Protein AF-0000000080249033 (afdb_homodimer)

Sequence (1416 aa):
MSMHVDNGLTEWVAKIETRLQANPHDAEGWFALARDAQTRPVDQMRTFWERAVSHFPTHPYFWMLYIEQEIKASHFDEVEKLFSRCLHKIPSIELSRQHVRYVFSHYPPVSLPNRERIREAYDQAIGRVGFDLDSSSLYLDYIKFLRECEAVGAYAEQQRGLKIREVFQKAVSVPMLNIELMWKEYCHFEQGFQPNQAEKITSDRSREYTNAKKNARVLEPLVRALRRDKLPSPPRTLDEERQQIENWKKWVNFERVNPLLLDDNNKLMRRIAFAYENCLMCMPYRLDMWLETAAHYRDAAEKAQSKGDHVTAREVLDSAACCMERGIVLYPDRPLFYLIIADIEEFRKMNDRVKKIFERCLKKVTENPTLAYIHYMLFMRRAEGINAAREIFKRARTDPRITQEIYTASALMEYFTTKDKGVALRIFELVFKKHPINLSFVDKYLDFMMLQNEQINAKILVEKALNAESLAPSDKLVVAGKILEYDVLFGDYDTIQRTEKSRAELLDILQPPVTTSLTASRLVSRWNYMDLTPLTDNDLRNMDYLECRNPSSLAQPSPFDMFKNTRAATTSSGPKSGVVMPDLAAMLPFKPRPRNRGYLSVPGGDYAFPEALEHLKRQLPPPDSFAGPFPDLDQVIKLILEEQPKSAAELQKAADGIDPGLRTIAQIVNMADDAETDKIKLEFDPERRFVNDIYRSRLAKKMKVEGEMSMHVDNGLTEWVAKIETRLQANPHDAEGWFALARDAQTRPVDQMRTFWERAVSHFPTHPYFWMLYIEQEIKASHFDEVEKLFSRCLHKIPSIELSRQHVRYVFSHYPPVSLPNRERIREAYDQAIGRVGFDLDSSSLYLDYIKFLRECEAVGAYAEQQRGLKIREVFQKAVSVPMLNIELMWKEYCHFEQGFQPNQAEKITSDRSREYTNAKKNARVLEPLVRALRRDKLPSPPRTLDEERQQIENWKKWVNFERVNPLLLDDNNKLMRRIAFAYENCLMCMPYRLDMWLETAAHYRDAAEKAQSKGDHVTAREVLDSAACCMERGIVLYPDRPLFYLIIADIEEFRKMNDRVKKIFERCLKKVTENPTLAYIHYMLFMRRAEGINAAREIFKRARTDPRITQEIYTASALMEYFTTKDKGVALRIFELVFKKHPINLSFVDKYLDFMMLQNEQINAKILVEKALNAESLAPSDKLVVAGKILEYDVLFGDYDTIQRTEKSRAELLDILQPPVTTSLTASRLVSRWNYMDLTPLTDNDLRNMDYLECRNPSSLAQPSPFDMFKNTRAATTSSGPKSGVVMPDLAAMLPFKPRPRNRGYLSVPGGDYAFPEALEHLKRQLPPPDSFAGPFPDLDQVIKLILEEQPKSAAELQKAADGIDPGLRTIAQIVNMADDAETDKIKLEFDPERRFVNDIYRSRLAKKMKVEGE

Secondary structure (DSSP, 8-state):
------HHHHHHHHHHHHHHHH-TT-HHHHHHHHHHHHHS-HHHHHHHHHHHHHHSTT-HHHHHHHHHHHHHTT-HHHHHHHHHHHTTT---HHHHHHHHHHHHHHS-TTSHHHHHHHHHHHHHHHHHHTTSTTTHHHHHHHHHHHHHS---SHHHHHHHHHHHHHHHHHHHTS--TTHHHHHHHHHHHHHHH-TTTHHHHHHHHHHHHHHHHHHHHHHHHHHHTS-TTSPP------HHHHHHHHHHHHHHHHHHH-TT----HHHHHHHHHHHHHHHHHH-TT-HHHHHHHHHHHHHHHHHHHHTT-HHHHHHHHHHHHHHHHHHHHH-TT-HHHHHHHHHHHHHTT-HHHHHHHHHHHHHH--S-THHHHHHHHHHHHHHH-HHHHHHHHHHHHH-TT--THHHHHHHHHHHHHH--HHHHHHHHHHHHHHS---HHHHHHHHHHHHHTT-HHHHHHHHHHHHT-TTS-HHHHHHHHHHHHHHHHHH--HHHHHHHHHHHHHHHHHH---TTS-HHHHHHHHTT-BTTB-SS-HHHHHHTT----SSTTTTS---HHHHHHHHHHHHHTS-----S----TTSS---------TT-EEETTEEEPPPHHHHHHHHHSPPGGGS------HHHHHHHHHH-----STHHHHTTTT--TT---TTTT-------------------------GGGGGGSSTT--S--/------HHHHHHHHHHHHHHHH-TT-HHHHHHHHHHHHHS-HHHHHHHHHHHHHHSTT-HHHHHHHHHHHHHTT-HHHHHHHHHHHTTT---HHHHHHHHHHHHHHS-TTSHHHHHHHHHHHHHHHHHHTTSTTTHHHHHHHHHHHHHS---SHHHHHHHHHHHHHHHHHHHTS--TTHHHHHHHHHHHHHHH-TTTHHHHHHHHHHHHHHHHHHHHHHHHHHHTS-TTSPP------HHHHHHHHHHHHHHHHHHH-TT----HHHHHHHHHHHHHHHHHH-TT-HHHHHHHHHHHHHHHHHHHHTT-HHHHHHHHHHHHHHHHHHHHH-TT-HHHHHHHHHHHHHTT-HHHHHHHHHHHHHH--S-THHHHHHHHHHHHHHH-HHHHHHHHHHHHH-TT--THHHHHHHHHHHHHH--HHHHHHHHHHHHHHS---HHHHHHHHHHHHHTT-HHHHHHHHHHHHT-TTS-HHHHHHHHHHHHHHHHHH--HHHHHHHHHHHHHHHHHH---TTS-HHHHHHHHTT-BTTB-SS-HHHHHHTT----SSTTTTS---HHHHHHHHHHHHHTS-----S----TTSS---------TTEEEETTEEEEP-HHHHHHHHHSPPGGGS------HHHHHHHHHHS----THHHHHTTTT--S-GGGGGTT----S--------------------GGGGGGGGGG-TT--

Nearest PDB structures (foldseek):
  2ooe-assembly1_A-2  TM=8.725E-01  e=1.372E-31  Mus musculus
  6uro-assembly1_F  TM=8.725E-01  e=2.384E-30  Homo sapiens
  2ond-assembly1_B  TM=8.840E-01  e=1.533E-15  Mus musculus
  7zy4-assembly1_A  TM=8.805E-01  e=6.013E-15  Homo sapiens
  8qoy-assembly1_A  TM=3.115E-01  e=2.342E-02  Actinobacillus pleuropneumoniae

Foldseek 3Di:
DPPPPPPVVVVVLVVLVVVCVVPVQPPVSLVVVLVVCLVDQCVVCVVVLVVVCLVQVLACVSLLSSLVRCVVVVVVVVNVVSCVRRVQQYQDLVSLVSVLVVLCVVQPLPDPVSLVVSLVSLVVNCVRRVQDQACVVSLVVNLVSLVPRDQDDPVSVLVSLVVSLVSLLSNLLHQYPPSVVSLVVNLVSLCVNPVVCSVVVSVVSVVSNVQSPVVNVVCVVLVVLADLPDGEDADPPDPSVVVNVVSLVVNLVSLVVPSSPDPDLLVSLSSSLSSLSSCCSHYVNPVVSLVVSLVSLQVSLVVCVVVVNNPSSVVSLVVSLVSLVVNCSVVVQDCVSLVSNLVSCVVVVNLVVSLVSLVSNVVRNDQECQVSLLVVLVSCCVNPNNVSSVVSVVVQVPDLRYALVSLQSNLVVCCVRVVDNVVSVVSLVVCVVRHADDLVSLVSVLVSCVVVVVLVVSVVSLVCVLPGPVDDLLSNLQSLLVVLLVCVVDNDPVVNVVSLVSNVVSVVVVPDDPQADPPVLSVQLSPDDDPDTPDDPVVCVVRVHQNRNHNVVVDDPDVVVVVVCVVVCVPDDDPVCVPVPPCCVVVPPVPVPPPLPAFDQPPPGGHRHDPVVVVVVVVDPDVVVDPDPPPPVVVVVVVVVPDDDDDDPVVPVVVPPPDPPPDDPVPPPDDDPDDDPPDDDDDDDDPDDDPPPPPVPPVPDPPDDVDD/DPPPPPVVVVVVLVVLVVVCVVPVQDPVSLVVVLVVCLVDQCVVCVVSLVVVCLSQVLACVSLLSSLVRCVVVVVVVVNVVSCVRRVQQYQDLVSLVSVLVVLCVVQPLPDPVSLVVSLVSLVVNCVRRVQDQACVVSLVVNLVSLVPRDQDDPVSVLVSLVVSLVSLLSNLLHQYPPSVVSLVVNLVSLCVNPVVCSVVVSVVSVVSNVQSPVVNVVVVVLVVLADLPDGEDADPPDPSVVVNVVSLVVNLVSLVVPSSPDPDLLVSLSSSLSSLSSCCSHYVNPVVSLVVSLVSLQVSLVVCVVVVNNPSSVVSLVVSLVSLVVNCSVVVQDCVSLVSNLVSCVVVVNLVVNLVSLVSNVVRNDQECQVSLLVSLVSCCVNPNNVSSVVSVVVQVPDLRYALVSLQSNLVVCCVRVVDNVVSVVSLVVNVVRHADDLVSLVSVLVSCVVVVVLVVSVVSLVCVLPGPVDDLLSNLQSLLVVLLVCVVDNDPVVNVVSLVSNVVSVVVVPDDPQADPPVLSVQLSPDDDPDTPDDPVVCVVRVHQNRNHNVVVDDPDVVVVVVCVVVCVPPDDPVVVPPPPVVVVVDPPPVPPPQPAFCQPPPGGHGPDPVVVVVVVVDPDVVVDPDPPPPVVVVVVCVVPPDPPDPPVVVVVVPPPDPPPPPPPPDPDDPDDDDDDDPPPPPDPDPDDPDPPPVPPVPPVPPPVPD

pLDDT: mean 79.47, std 25.6, range [17.31, 98.62]

Structure (mmCIF, N/CA/C/O backbone):
data_AF-0000000080249033-model_v1
#
loop_
_entity.id
_entity.type
_entity.pdbx_description
1 polymer 'Suppressor of forked domain-containing protein'
#
loop_
_atom_site.group_PDB
_atom_site.id
_atom_site.type_symbol
_atom_site.label_atom_id
_atom_site.label_alt_id
_atom_site.label_comp_id
_atom_site.label_asym_id
_atom_site.label_entity_id
_atom_site.label_seq_id
_atom_site.pdbx_PDB_ins_code
_atom_site.Cartn_x
_atom_site.Cartn_y
_atom_site.Cartn_z
_atom_site.occupancy
_atom_site.B_iso_or_equiv
_atom_site.auth_seq_id
_atom_site.auth_comp_id
_atom_site.auth_asym_id
_atom_site.auth_atom_id
_atom_site.pdbx_PDB_model_num
ATOM 1 N N . MET A 1 1 ? 45.281 -36.156 -50.688 1 22.92 1 MET A N 1
ATOM 2 C CA . MET A 1 1 ? 44.219 -35.188 -50.969 1 22.92 1 MET A CA 1
ATOM 3 C C . MET A 1 1 ? 43.656 -34.562 -49.688 1 22.92 1 MET A C 1
ATOM 5 O O . MET A 1 1 ? 43.125 -35.281 -48.844 1 22.92 1 MET A O 1
ATOM 9 N N . SER A 1 2 ? 44.375 -33.625 -49.125 1 28.09 2 SER A N 1
ATOM 10 C CA . SER A 1 2 ? 44.188 -32.844 -47.906 1 28.09 2 SER A CA 1
ATOM 11 C C . SER A 1 2 ? 42.781 -32.219 -47.844 1 28.09 2 SER A C 1
ATOM 13 O O . SER A 1 2 ? 42.344 -31.562 -48.781 1 28.09 2 SER A O 1
ATOM 15 N N . MET A 1 3 ? 41.844 -32.938 -47.344 1 31.58 3 MET A N 1
ATOM 16 C CA . MET A 1 3 ? 40.438 -32.562 -47.188 1 31.58 3 MET A CA 1
ATOM 17 C C . MET A 1 3 ? 40.312 -31.109 -46.719 1 31.58 3 MET A C 1
ATOM 19 O O . MET A 1 3 ? 40.781 -30.75 -45.656 1 31.58 3 MET A O 1
ATOM 23 N N . HIS A 1 4 ? 40.531 -30.062 -47.594 1 34.31 4 HIS A N 1
ATOM 24 C CA . HIS A 1 4 ? 40.156 -28.656 -47.5 1 34.31 4 HIS A CA 1
ATOM 25 C C . HIS A 1 4 ? 38.844 -28.484 -46.781 1 34.31 4 HIS A C 1
ATOM 27 O O . HIS A 1 4 ? 37.781 -28.625 -47.375 1 34.31 4 HIS A O 1
ATOM 33 N N . VAL A 1 5 ? 38.594 -28.969 -45.688 1 40.09 5 VAL A N 1
ATOM 34 C CA . VAL A 1 5 ? 37.5 -28.734 -44.75 1 40.09 5 VAL A CA 1
ATOM 35 C C . VAL A 1 5 ? 37.188 -27.25 -44.688 1 40.09 5 VAL A C 1
ATOM 37 O O . VAL A 1 5 ? 38.062 -26.422 -44.469 1 40.09 5 VAL A O 1
ATOM 40 N N . ASP A 1 6 ? 36.031 -26.672 -45.344 1 45.28 6 ASP A N 1
ATOM 41 C CA . ASP A 1 6 ? 35.438 -25.406 -45.75 1 45.28 6 ASP A CA 1
ATOM 42 C C . ASP A 1 6 ? 35.469 -24.375 -44.656 1 45.28 6 ASP A C 1
ATOM 44 O O . ASP A 1 6 ? 34.844 -24.531 -43.625 1 45.28 6 ASP A O 1
ATOM 48 N N . ASN A 1 7 ? 36.406 -23.562 -44.406 1 50.19 7 ASN A N 1
ATOM 49 C CA . ASN A 1 7 ? 36.688 -22.359 -43.625 1 50.19 7 ASN A CA 1
ATOM 50 C C . ASN A 1 7 ? 35.5 -21.422 -43.531 1 50.19 7 ASN A C 1
ATOM 52 O O . ASN A 1 7 ? 35.25 -20.797 -42.531 1 50.19 7 ASN A O 1
ATOM 56 N N . GLY A 1 8 ? 34.781 -21.234 -44.625 1 48.75 8 GLY A N 1
ATOM 57 C CA . GLY A 1 8 ? 33.625 -20.359 -44.719 1 48.75 8 GLY A CA 1
ATOM 58 C C . GLY A 1 8 ? 32.5 -20.781 -43.781 1 48.75 8 GLY A C 1
ATOM 59 O O . GLY A 1 8 ? 31.844 -19.953 -43.188 1 48.75 8 GLY A O 1
ATOM 60 N N . LEU A 1 9 ? 32.25 -22 -43.844 1 58.38 9 LEU A N 1
ATOM 61 C CA . LEU A 1 9 ? 31.203 -22.562 -43 1 58.38 9 LEU A CA 1
ATOM 62 C C . LEU A 1 9 ? 31.531 -22.359 -41.531 1 58.38 9 LEU A C 1
ATOM 64 O O . LEU A 1 9 ? 30.641 -22.062 -40.719 1 58.38 9 LEU A O 1
ATOM 68 N N . THR A 1 10 ? 32.812 -22.422 -41.375 1 71.62 10 THR A N 1
ATOM 69 C CA . THR A 1 10 ? 33.25 -22.234 -40 1 71.62 10 THR A CA 1
ATOM 70 C C . THR A 1 10 ? 33.062 -20.781 -39.562 1 71.62 10 THR A C 1
ATOM 72 O O . THR A 1 10 ? 32.656 -20.516 -38.406 1 71.62 10 THR A O 1
ATOM 75 N N . GLU A 1 11 ? 33.219 -19.875 -40.625 1 78.38 11 GLU A N 1
ATOM 76 C CA . GLU A 1 11 ? 33 -18.484 -40.25 1 78.38 11 GLU A CA 1
ATOM 77 C C . GLU A 1 11 ? 31.531 -18.156 -40.031 1 78.38 11 GLU A C 1
ATOM 79 O O . GLU A 1 11 ? 31.172 -17.422 -39.125 1 78.38 11 GLU A O 1
ATOM 84 N N . TRP A 1 12 ? 30.688 -18.656 -40.938 1 84.75 12 TRP A N 1
ATOM 85 C CA . TRP A 1 12 ? 29.234 -18.453 -40.812 1 84.75 12 TRP A CA 1
ATOM 86 C C . TRP A 1 12 ? 28.703 -19.016 -39.531 1 84.75 12 TRP A C 1
ATOM 88 O O . TRP A 1 12 ? 27.906 -18.375 -38.844 1 84.75 12 TRP A O 1
ATOM 98 N N . VAL A 1 13 ? 29.109 -20.156 -39.25 1 87.81 13 VAL A N 1
ATOM 99 C CA . VAL A 1 13 ? 28.703 -20.812 -38 1 87.81 13 VAL A CA 1
ATOM 100 C C . VAL A 1 13 ? 29.156 -19.969 -36.812 1 87.81 13 VAL A C 1
ATOM 102 O O . VAL A 1 13 ? 28.422 -19.797 -35.844 1 87.81 13 VAL A O 1
ATOM 105 N N . ALA A 1 14 ? 30.297 -19.438 -36.969 1 88.19 14 ALA A N 1
ATOM 106 C CA . ALA A 1 14 ? 30.828 -18.609 -35.875 1 88.19 14 ALA A CA 1
ATOM 107 C C . ALA A 1 14 ? 29.984 -17.344 -35.688 1 88.19 14 ALA A C 1
ATOM 109 O O . ALA A 1 14 ? 29.781 -16.875 -34.562 1 88.19 14 ALA A O 1
ATOM 110 N N . LYS A 1 15 ? 29.531 -16.891 -36.75 1 89.88 15 LYS A N 1
ATOM 111 C CA . LYS A 1 15 ? 28.688 -15.688 -36.688 1 89.88 15 LYS A CA 1
ATOM 112 C C . LYS A 1 15 ? 27.359 -15.992 -36 1 89.88 15 LYS A C 1
ATOM 114 O O . LYS A 1 15 ? 26.875 -15.195 -35.188 1 89.88 15 LYS A O 1
ATOM 119 N N . ILE A 1 16 ? 26.797 -17.031 -36.312 1 91.5 16 ILE A N 1
ATOM 120 C CA . ILE A 1 16 ? 25.516 -17.406 -35.719 1 91.5 16 ILE A CA 1
ATOM 121 C C . ILE A 1 16 ? 25.703 -17.719 -34.25 1 91.5 16 ILE A C 1
ATOM 123 O O . ILE A 1 16 ? 24.844 -17.375 -33.438 1 91.5 16 ILE A O 1
ATOM 127 N N . GLU A 1 17 ? 26.812 -18.312 -34.031 1 89.62 17 GLU A N 1
ATOM 128 C CA . GLU A 1 17 ? 27.109 -18.641 -32.625 1 89.62 17 GLU A CA 1
ATOM 129 C C . GLU A 1 17 ? 27.25 -17.375 -31.781 1 89.62 17 GLU A C 1
ATOM 131 O O . GLU A 1 17 ? 26.844 -17.344 -30.609 1 89.62 17 GLU A O 1
ATOM 136 N N . THR A 1 18 ? 27.766 -16.422 -32.344 1 90.5 18 THR A N 1
ATOM 137 C CA . THR A 1 18 ? 27.875 -15.141 -31.641 1 90.5 18 THR A CA 1
ATOM 138 C C . THR A 1 18 ? 26.5 -14.523 -31.406 1 90.5 18 THR A C 1
ATOM 140 O O . THR A 1 18 ? 26.25 -13.93 -30.359 1 90.5 18 THR A O 1
ATOM 143 N N . ARG A 1 19 ? 25.641 -14.711 -32.312 1 90.88 19 ARG A N 1
ATOM 144 C CA . ARG A 1 19 ? 24.266 -14.234 -32.188 1 90.88 19 ARG A CA 1
ATOM 145 C C . ARG A 1 19 ? 23.547 -14.961 -31.078 1 90.88 19 ARG A C 1
ATOM 147 O O . ARG A 1 19 ? 22.797 -14.352 -30.312 1 90.88 19 ARG A O 1
ATOM 154 N N . LEU A 1 20 ? 23.812 -16.156 -30.969 1 91.44 20 LEU A N 1
ATOM 155 C CA . LEU A 1 20 ? 23.141 -16.984 -29.984 1 91.44 20 LEU A CA 1
ATOM 156 C C . LEU A 1 20 ? 23.688 -16.703 -28.578 1 91.44 20 LEU A C 1
ATOM 158 O O . LEU A 1 20 ? 23 -16.906 -27.578 1 91.44 20 LEU A O 1
ATOM 162 N N . GLN A 1 21 ? 24.875 -16.312 -28.578 1 90.31 21 GLN A N 1
ATOM 163 C CA . GLN A 1 21 ? 25.438 -15.93 -27.297 1 90.31 21 GLN A CA 1
ATOM 164 C C . GLN A 1 21 ? 24.781 -14.648 -26.766 1 90.31 21 GLN A C 1
ATOM 166 O O . GLN A 1 21 ? 24.562 -14.492 -25.562 1 90.31 21 GLN A O 1
ATOM 171 N N . ALA A 1 22 ? 24.422 -13.82 -27.734 1 88.38 22 ALA A N 1
ATOM 172 C CA . ALA A 1 22 ? 23.75 -12.578 -27.375 1 88.38 22 ALA A CA 1
ATOM 173 C C . ALA A 1 22 ? 22.297 -12.828 -27.016 1 88.38 22 ALA A C 1
ATOM 175 O O . ALA A 1 22 ? 21.781 -12.266 -26.047 1 88.38 22 ALA A O 1
ATOM 176 N N . ASN A 1 23 ? 21.719 -13.68 -27.875 1 90.81 23 ASN A N 1
ATOM 177 C CA . ASN A 1 23 ? 20.328 -14.094 -27.641 1 90.81 23 ASN A CA 1
ATOM 178 C C . ASN A 1 23 ? 20.156 -15.602 -27.781 1 90.81 23 ASN A C 1
ATOM 180 O O . ASN A 1 23 ? 19.844 -16.094 -28.875 1 90.81 23 ASN A O 1
ATOM 184 N N . PRO A 1 24 ? 20.281 -16.172 -26.656 1 91.56 24 PRO A N 1
ATOM 185 C CA . PRO A 1 24 ? 20.25 -17.641 -26.703 1 91.56 24 PRO A CA 1
ATOM 186 C C . PRO A 1 24 ? 18.906 -18.172 -27.219 1 91.56 24 PRO A C 1
ATOM 188 O O . PRO A 1 24 ? 18.812 -19.359 -27.562 1 91.56 24 PRO A O 1
ATOM 191 N N . HIS A 1 25 ? 17.922 -17.406 -27.375 1 91.25 25 HIS A N 1
ATOM 192 C CA . HIS A 1 25 ? 16.609 -17.906 -27.797 1 91.25 25 HIS A CA 1
ATOM 193 C C . HIS A 1 25 ? 16.25 -17.406 -29.203 1 91.25 25 HIS A C 1
ATOM 195 O O . HIS A 1 25 ? 15.078 -17.359 -29.562 1 91.25 25 HIS A O 1
ATOM 201 N N . ASP A 1 26 ? 17.234 -17.062 -29.906 1 91.81 26 ASP A N 1
ATOM 202 C CA . ASP A 1 26 ? 17.047 -16.672 -31.297 1 91.81 26 ASP A CA 1
ATOM 203 C C . ASP A 1 26 ? 16.672 -17.875 -32.156 1 91.81 26 ASP A C 1
ATOM 205 O O . ASP A 1 26 ? 17.531 -18.672 -32.531 1 91.81 26 ASP A O 1
ATOM 209 N N . ALA A 1 27 ? 15.492 -17.953 -32.625 1 92 27 ALA A N 1
ATOM 210 C CA . ALA A 1 27 ? 14.977 -19.109 -33.344 1 92 27 ALA A CA 1
ATOM 211 C C . ALA A 1 27 ? 15.656 -19.234 -34.719 1 92 27 ALA A C 1
ATOM 213 O O . ALA A 1 27 ? 16.016 -20.344 -35.125 1 92 27 ALA A O 1
ATOM 214 N N . GLU A 1 28 ? 15.805 -18.141 -35.344 1 92.38 28 GLU A N 1
ATOM 215 C CA . GLU A 1 28 ? 16.406 -18.156 -36.688 1 92.38 28 GLU A CA 1
ATOM 216 C C . GLU A 1 28 ? 17.828 -18.703 -36.625 1 92.38 28 GLU A C 1
ATOM 218 O O . GLU A 1 28 ? 18.25 -19.453 -37.5 1 92.38 28 GLU A O 1
ATOM 223 N N . GLY A 1 29 ? 18.484 -18.25 -35.656 1 93.75 29 GLY A N 1
ATOM 224 C CA . GLY A 1 29 ? 19.828 -18.766 -35.5 1 93.75 29 GLY A CA 1
ATOM 225 C C . GLY A 1 29 ? 19.891 -20.266 -35.25 1 93.75 29 GLY A C 1
ATOM 226 O O . GLY A 1 29 ? 20.719 -20.953 -35.844 1 93.75 29 GLY A O 1
ATOM 227 N N . TRP A 1 30 ? 19.078 -20.75 -34.438 1 95.62 30 TRP A N 1
ATOM 228 C CA . TRP A 1 30 ? 19.031 -22.188 -34.156 1 95.62 30 TRP A CA 1
ATOM 229 C C . TRP A 1 30 ? 18.625 -22.984 -35.406 1 95.62 30 TRP A C 1
ATOM 231 O O . TRP A 1 30 ? 19.188 -24.047 -35.656 1 95.62 30 TRP A O 1
ATOM 241 N N . PHE A 1 31 ? 17.656 -22.484 -36.156 1 95 31 PHE A N 1
ATOM 242 C CA . PHE A 1 31 ? 17.219 -23.172 -37.375 1 95 31 PHE A CA 1
ATOM 243 C C . PHE A 1 31 ? 18.359 -23.25 -38.375 1 95 31 PHE A C 1
ATOM 245 O O . PHE A 1 31 ? 18.531 -24.281 -39.031 1 95 31 PHE A O 1
ATOM 252 N N . ALA A 1 32 ? 19.062 -22.172 -38.469 1 93.75 32 ALA A N 1
ATOM 253 C CA . ALA A 1 32 ? 20.188 -22.141 -39.406 1 93.75 32 ALA A CA 1
ATOM 254 C C . ALA A 1 32 ? 21.234 -23.172 -39.031 1 93.75 32 ALA A C 1
ATOM 256 O O . ALA A 1 32 ? 21.75 -23.891 -39.906 1 93.75 32 ALA A O 1
ATOM 257 N N . LEU A 1 33 ? 21.516 -23.234 -37.812 1 94.12 33 LEU A N 1
ATOM 258 C CA . LEU A 1 33 ? 22.5 -24.203 -37.344 1 94.12 33 LEU A CA 1
ATOM 259 C C . LEU A 1 33 ? 21.984 -25.625 -37.531 1 94.12 33 LEU A C 1
ATOM 261 O O . LEU A 1 33 ? 22.766 -26.547 -37.812 1 94.12 33 LEU A O 1
ATOM 265 N N . ALA A 1 34 ? 20.734 -25.812 -37.312 1 95.25 34 ALA A N 1
ATOM 266 C CA . ALA A 1 34 ? 20.125 -27.141 -37.5 1 95.25 34 ALA A CA 1
ATOM 267 C C . ALA A 1 34 ? 20.219 -27.594 -38.938 1 95.25 34 ALA A C 1
ATOM 269 O O . ALA A 1 34 ? 20.484 -28.766 -39.219 1 95.25 34 ALA A O 1
ATOM 270 N N . ARG A 1 35 ? 19.969 -26.734 -39.812 1 93.38 35 ARG A N 1
ATOM 271 C CA . ARG A 1 35 ? 20.062 -27.062 -41.25 1 93.38 35 ARG A CA 1
ATOM 272 C C . ARG A 1 35 ? 21.484 -27.5 -41.625 1 93.38 35 ARG A C 1
ATOM 274 O O . ARG A 1 35 ? 21.656 -28.453 -42.375 1 93.38 35 ARG A O 1
ATOM 281 N N . ASP A 1 36 ? 22.391 -26.766 -41.094 1 91.69 36 ASP A N 1
ATOM 282 C CA . ASP A 1 36 ? 23.781 -27.125 -41.344 1 91.69 36 ASP A CA 1
ATOM 283 C C . ASP A 1 36 ? 24.109 -28.469 -40.719 1 91.69 36 ASP A C 1
ATOM 285 O O . ASP A 1 36 ? 24.797 -29.297 -41.344 1 91.69 36 ASP A O 1
ATOM 289 N N . ALA A 1 37 ? 23.656 -28.688 -39.562 1 93.62 37 ALA A N 1
ATOM 290 C CA . ALA A 1 37 ? 23.953 -29.922 -38.844 1 93.62 37 ALA A CA 1
ATOM 291 C C . ALA A 1 37 ? 23.328 -31.125 -39.531 1 93.62 37 ALA A C 1
ATOM 293 O O . ALA A 1 37 ? 23.859 -32.25 -39.438 1 93.62 37 ALA A O 1
ATOM 294 N N . GLN A 1 38 ? 22.219 -30.906 -40.188 1 93.44 38 GLN A N 1
ATOM 295 C CA . GLN A 1 38 ? 21.547 -32 -40.875 1 93.44 38 GLN A CA 1
ATOM 296 C C . GLN A 1 38 ? 22.359 -32.469 -42.094 1 93.44 38 GLN A C 1
ATOM 298 O O . GLN A 1 38 ? 22.188 -33.625 -42.531 1 93.44 38 GLN A O 1
ATOM 303 N N . THR A 1 39 ? 23.234 -31.609 -42.625 1 91.38 39 THR A N 1
ATOM 304 C CA . THR A 1 39 ? 24.047 -31.953 -43.781 1 91.38 39 THR A CA 1
ATOM 305 C C . THR A 1 39 ? 25.297 -32.719 -43.375 1 91.38 39 THR A C 1
ATOM 307 O O . THR A 1 39 ? 25.969 -33.312 -44.219 1 91.38 39 THR A O 1
ATOM 310 N N . ARG A 1 40 ? 25.562 -32.812 -42.156 1 91.88 40 ARG A N 1
ATOM 311 C CA . ARG A 1 40 ? 26.75 -33.5 -41.625 1 91.88 40 ARG A CA 1
ATOM 312 C C . ARG A 1 40 ? 26.359 -34.75 -40.875 1 91.88 40 ARG A C 1
ATOM 314 O O . ARG A 1 40 ? 25.203 -34.938 -40.469 1 91.88 40 ARG A O 1
ATOM 321 N N . PRO A 1 41 ? 27.359 -35.625 -40.75 1 93.31 41 PRO A N 1
ATOM 322 C CA . PRO A 1 41 ? 27.031 -36.844 -40 1 93.31 41 PRO A CA 1
ATOM 323 C C . PRO A 1 41 ? 26.719 -36.562 -38.531 1 93.31 41 PRO A C 1
ATOM 325 O O . PRO A 1 41 ? 27.328 -35.688 -37.906 1 93.31 41 PRO A O 1
ATOM 328 N N . VAL A 1 42 ? 25.781 -37.344 -38 1 94.12 42 VAL A N 1
ATOM 329 C CA . VAL A 1 42 ? 25.234 -37.125 -36.656 1 94.12 42 VAL A CA 1
ATOM 330 C C . VAL A 1 42 ? 26.328 -37.312 -35.625 1 94.12 42 VAL A C 1
ATOM 332 O O . VAL A 1 42 ? 26.344 -36.625 -34.594 1 94.12 42 VAL A O 1
ATOM 335 N N . ASP A 1 43 ? 27.328 -38.156 -35.875 1 93.88 43 ASP A N 1
ATOM 336 C CA . ASP A 1 43 ? 28.391 -38.469 -34.938 1 93.88 43 ASP A CA 1
ATOM 337 C C . ASP A 1 43 ? 29.25 -37.219 -34.656 1 93.88 43 ASP A C 1
ATOM 339 O O . ASP A 1 43 ? 29.75 -37.031 -33.562 1 93.88 43 ASP A O 1
ATOM 343 N N . GLN A 1 44 ? 29.359 -36.406 -35.688 1 92.44 44 GLN A N 1
ATOM 344 C CA . GLN A 1 44 ? 30.172 -35.188 -35.562 1 92.44 44 GLN A CA 1
ATOM 345 C C . GLN A 1 44 ? 29.344 -34.031 -34.969 1 92.44 44 GLN A C 1
ATOM 347 O O . GLN A 1 44 ? 29.906 -33.125 -34.375 1 92.44 44 GLN A O 1
ATOM 352 N N . MET A 1 45 ? 28.047 -34.188 -35.125 1 94.12 45 MET A N 1
ATOM 353 C CA . MET A 1 45 ? 27.203 -33.031 -34.75 1 94.12 45 MET A CA 1
ATOM 354 C C . MET A 1 45 ? 26.406 -33.344 -33.469 1 94.12 45 MET A C 1
ATOM 356 O O . MET A 1 45 ? 25.5 -32.594 -33.125 1 94.12 45 MET A O 1
ATOM 360 N N . ARG A 1 46 ? 26.672 -34.344 -32.781 1 94.75 46 ARG A N 1
ATOM 361 C CA . ARG A 1 46 ? 25.906 -34.75 -31.594 1 94.75 46 ARG A CA 1
ATOM 362 C C . ARG A 1 46 ? 25.953 -33.688 -30.516 1 94.75 46 ARG A C 1
ATOM 364 O O . ARG A 1 46 ? 24.969 -33.5 -29.781 1 94.75 46 ARG A O 1
ATOM 371 N N . THR A 1 47 ? 27.047 -33.062 -30.453 1 94.38 47 THR A N 1
ATOM 372 C CA . THR A 1 47 ? 27.188 -32 -29.453 1 94.38 47 THR A CA 1
ATOM 373 C C . THR A 1 47 ? 26.156 -30.891 -29.703 1 94.38 47 THR A C 1
ATOM 375 O O . THR A 1 47 ? 25.594 -30.344 -28.766 1 94.38 47 THR A O 1
ATOM 378 N N . PHE A 1 48 ? 25.969 -30.578 -30.922 1 94.25 48 PHE A N 1
ATOM 379 C CA . PHE A 1 48 ? 24.984 -29.562 -31.266 1 94.25 48 PHE A CA 1
ATOM 380 C C . PHE A 1 48 ? 23.578 -30.031 -30.922 1 94.25 48 PHE A C 1
ATOM 382 O O . PHE A 1 48 ? 22.797 -29.281 -30.328 1 94.25 48 PHE A O 1
ATOM 389 N N . TRP A 1 49 ? 23.266 -31.203 -31.375 1 96.69 49 TRP A N 1
ATOM 390 C CA . TRP A 1 49 ? 21.922 -31.719 -31.141 1 96.69 49 TRP A CA 1
ATOM 391 C C . TRP A 1 49 ? 21.609 -31.797 -29.656 1 96.69 49 TRP A C 1
ATOM 393 O O . TRP A 1 49 ? 20.516 -31.422 -29.219 1 96.69 49 TRP A O 1
ATOM 403 N N . GLU A 1 50 ? 22.562 -32.25 -28.891 1 96.81 50 GLU A N 1
ATOM 404 C CA . GLU A 1 50 ? 22.359 -32.312 -27.453 1 96.81 50 GLU A CA 1
ATOM 405 C C . GLU A 1 50 ? 22.172 -30.922 -26.844 1 96.81 50 GLU A C 1
ATOM 407 O O . GLU A 1 50 ? 21.375 -30.734 -25.938 1 96.81 50 GLU A O 1
ATOM 412 N N . ARG A 1 51 ? 22.875 -30.016 -27.344 1 95.62 51 ARG A N 1
ATOM 413 C CA . ARG A 1 51 ? 22.719 -28.625 -26.906 1 95.62 51 ARG A CA 1
ATOM 414 C C . ARG A 1 51 ? 21.328 -28.094 -27.234 1 95.62 51 ARG A C 1
ATOM 416 O O . ARG A 1 51 ? 20.719 -27.406 -26.422 1 95.62 51 ARG A O 1
ATOM 423 N N . ALA A 1 52 ? 20.891 -28.406 -28.406 1 96.19 52 ALA A N 1
ATOM 424 C CA . ALA A 1 52 ? 19.594 -27.922 -28.859 1 96.19 52 ALA A CA 1
ATOM 425 C C . ALA A 1 52 ? 18.453 -28.5 -28.016 1 96.19 52 ALA A C 1
ATOM 427 O O . ALA A 1 52 ? 17.562 -27.766 -27.578 1 96.19 52 ALA A O 1
ATOM 428 N N . VAL A 1 53 ? 18.531 -29.781 -27.672 1 96.5 53 VAL A N 1
ATOM 429 C CA . VAL A 1 53 ? 17.453 -30.422 -26.938 1 96.5 53 VAL A CA 1
ATOM 430 C C . VAL A 1 53 ? 17.516 -30.016 -25.453 1 96.5 53 VAL A C 1
ATOM 432 O O . VAL A 1 53 ? 16.5 -29.984 -24.766 1 96.5 53 VAL A O 1
ATOM 435 N N . SER A 1 54 ? 18.656 -29.688 -25.016 1 95.12 54 SER A N 1
ATOM 436 C CA . SER A 1 54 ? 18.812 -29.203 -23.641 1 95.12 54 SER A CA 1
ATOM 437 C C . SER A 1 54 ? 18.281 -27.781 -23.5 1 95.12 54 SER A C 1
ATOM 439 O O . SER A 1 54 ? 17.75 -27.422 -22.453 1 95.12 54 SER A O 1
ATOM 441 N N . HIS A 1 55 ? 18.453 -27.016 -24.578 1 94.31 55 HIS A N 1
ATOM 442 C CA . HIS A 1 55 ? 17.984 -25.641 -24.547 1 94.31 55 HIS A CA 1
ATOM 443 C C . HIS A 1 55 ? 16.484 -25.562 -24.75 1 94.31 55 HIS A C 1
ATOM 445 O O . HIS A 1 55 ? 15.82 -24.688 -24.172 1 94.31 55 HIS A O 1
ATOM 451 N N . PHE A 1 56 ? 15.992 -26.391 -25.625 1 95.5 56 PHE A N 1
ATOM 452 C CA . PHE A 1 56 ? 14.555 -26.469 -25.875 1 95.5 56 PHE A CA 1
ATOM 453 C C . PHE A 1 56 ? 14.008 -27.828 -25.484 1 95.5 56 PHE A C 1
ATOM 455 O O . PHE A 1 56 ? 13.484 -28.562 -26.328 1 95.5 56 PHE A O 1
ATOM 462 N N . PRO A 1 57 ? 13.969 -28.125 -24.234 1 95.12 57 PRO A N 1
ATOM 463 C CA . PRO A 1 57 ? 13.617 -29.484 -23.828 1 95.12 57 PRO A CA 1
ATOM 464 C C . PRO A 1 57 ? 12.125 -29.781 -23.984 1 95.12 57 PRO A C 1
ATOM 466 O O . PRO A 1 57 ? 11.727 -30.938 -24.062 1 95.12 57 PRO A O 1
ATOM 469 N N . THR A 1 58 ? 11.281 -28.797 -24.016 1 95 58 THR A N 1
ATOM 470 C CA . THR A 1 58 ? 9.844 -29.016 -23.984 1 95 58 THR A CA 1
ATOM 471 C C . THR A 1 58 ? 9.273 -29.062 -25.406 1 95 58 THR A C 1
ATOM 473 O O . THR A 1 58 ? 8.141 -29.516 -25.609 1 95 58 THR A O 1
ATOM 476 N N . HIS A 1 59 ? 9.969 -28.562 -26.375 1 95.5 59 HIS A N 1
ATOM 477 C CA . HIS A 1 59 ? 9.461 -28.484 -27.734 1 95.5 59 HIS A CA 1
ATOM 478 C C . HIS A 1 59 ? 9.93 -29.672 -28.578 1 95.5 59 HIS A C 1
ATOM 480 O O . HIS A 1 59 ? 11.086 -30.078 -28.484 1 95.5 59 HIS A O 1
ATOM 486 N N . PRO A 1 60 ? 9.102 -30.203 -29.422 1 96.56 60 PRO A N 1
ATOM 487 C CA . PRO A 1 60 ? 9.414 -31.438 -30.141 1 96.56 60 PRO A CA 1
ATOM 488 C C . PRO A 1 60 ? 10.328 -31.203 -31.344 1 96.56 60 PRO A C 1
ATOM 490 O O . PRO A 1 60 ? 10.984 -32.125 -31.812 1 96.56 60 PRO A O 1
ATOM 493 N N . TYR A 1 61 ? 10.5 -30.031 -31.891 1 96.31 61 TYR A N 1
ATOM 494 C CA . TYR A 1 61 ? 11.141 -29.734 -33.188 1 96.31 61 TYR A CA 1
ATOM 495 C C . TYR A 1 61 ? 12.547 -30.312 -33.219 1 96.31 61 TYR A C 1
ATOM 497 O O . TYR A 1 61 ? 12.852 -31.141 -34.094 1 96.31 61 TYR A O 1
ATOM 505 N N . PHE A 1 62 ? 13.367 -30 -32.344 1 97.12 62 PHE A N 1
ATOM 506 C CA . PHE A 1 62 ? 14.766 -30.422 -32.375 1 97.12 62 PHE A CA 1
ATOM 507 C C . PHE A 1 62 ? 14.891 -31.906 -32 1 97.12 62 PHE A C 1
ATOM 509 O O . PHE A 1 62 ? 15.781 -32.594 -32.5 1 97.12 62 PHE A O 1
ATOM 516 N N . TRP A 1 63 ? 14.055 -32.344 -31.125 1 98 63 TRP A N 1
ATOM 517 C CA . TRP A 1 63 ? 14.039 -33.781 -30.797 1 98 63 TRP A CA 1
ATOM 518 C C . TRP A 1 63 ? 13.781 -34.625 -32.031 1 98 63 TRP A C 1
ATOM 520 O O . TRP A 1 63 ? 14.508 -35.594 -32.312 1 98 63 TRP A O 1
ATOM 530 N N . MET A 1 64 ? 12.758 -34.281 -32.75 1 97.62 64 MET A N 1
ATOM 531 C CA . MET A 1 64 ? 12.359 -35.031 -33.938 1 97.62 64 MET A CA 1
ATOM 532 C C . MET A 1 64 ? 13.484 -35.031 -35 1 97.62 64 MET A C 1
ATOM 534 O O . MET A 1 64 ? 13.758 -36.062 -35.594 1 97.62 64 MET A O 1
ATOM 538 N N . LEU A 1 65 ? 14.117 -33.875 -35.188 1 97.38 65 LEU A N 1
ATOM 539 C CA . LEU A 1 65 ? 15.227 -33.75 -36.125 1 97.38 65 LEU A CA 1
ATOM 540 C C . LEU A 1 65 ? 16.406 -34.625 -35.656 1 97.38 65 LEU A C 1
ATOM 542 O O . LEU A 1 65 ? 17.031 -35.312 -36.469 1 97.38 65 LEU A O 1
ATOM 546 N N . TYR A 1 66 ? 16.734 -34.531 -34.406 1 97.88 66 TYR A N 1
ATOM 547 C CA . TYR A 1 66 ? 17.812 -35.312 -33.812 1 97.88 66 TYR A CA 1
ATOM 548 C C . TYR A 1 66 ? 17.578 -36.812 -34 1 97.88 66 TYR A C 1
ATOM 550 O O . TYR A 1 66 ? 18.453 -37.531 -34.469 1 97.88 66 TYR A O 1
ATOM 558 N N . ILE A 1 67 ? 16.422 -37.219 -33.719 1 98 67 ILE A N 1
ATOM 559 C CA . ILE A 1 67 ? 16.047 -38.625 -33.844 1 98 67 ILE A CA 1
ATOM 560 C C . ILE A 1 67 ? 16.125 -39.062 -35.281 1 98 67 ILE A C 1
ATOM 562 O O . ILE A 1 67 ? 16.609 -40.156 -35.594 1 98 67 ILE A O 1
ATOM 566 N N . GLU A 1 68 ? 15.617 -38.25 -36.219 1 97.19 68 GLU A N 1
ATOM 567 C CA . GLU A 1 68 ? 15.664 -38.562 -37.656 1 97.19 68 GLU A CA 1
ATOM 568 C C . GLU A 1 68 ? 17.094 -38.781 -38.125 1 97.19 68 GLU A C 1
ATOM 570 O O . GLU A 1 68 ? 17.375 -39.688 -38.906 1 97.19 68 GLU A O 1
ATOM 575 N N . GLN A 1 69 ? 18.031 -37.938 -37.625 1 96.81 69 GLN A N 1
ATOM 576 C CA . GLN A 1 69 ? 19.438 -38.062 -38 1 96.81 69 GLN A CA 1
ATOM 577 C C . GLN A 1 69 ? 20.031 -39.375 -37.469 1 96.81 69 GLN A C 1
ATOM 579 O O . GLN A 1 69 ? 20.812 -40.031 -38.156 1 96.81 69 GLN A O 1
ATOM 584 N N . GLU A 1 70 ? 19.672 -39.75 -36.312 1 97.44 70 GLU A N 1
ATOM 585 C CA . GLU A 1 70 ? 20.172 -41 -35.75 1 97.44 70 GLU A CA 1
ATOM 586 C C . GLU A 1 70 ? 19.578 -42.188 -36.469 1 97.44 70 GLU A C 1
ATOM 588 O O . GLU A 1 70 ? 20.25 -43.219 -36.625 1 97.44 70 GLU A O 1
ATOM 593 N N . ILE A 1 71 ? 18.297 -42.094 -36.844 1 96.44 71 ILE A N 1
ATOM 594 C CA . ILE A 1 71 ? 17.656 -43.188 -37.594 1 96.44 71 ILE A CA 1
ATOM 595 C C . ILE A 1 71 ? 18.375 -43.344 -38.938 1 96.44 71 ILE A C 1
ATOM 597 O O . ILE A 1 71 ? 18.656 -44.469 -39.344 1 96.44 71 ILE A O 1
ATOM 601 N N . LYS A 1 72 ? 18.703 -42.281 -39.656 1 95.12 72 LYS A N 1
ATOM 602 C CA . LYS A 1 72 ? 19.391 -42.312 -40.938 1 95.12 72 LYS A CA 1
ATOM 603 C C . LYS A 1 72 ? 20.766 -42.969 -40.781 1 95.12 72 LYS A C 1
ATOM 605 O O . LYS A 1 72 ? 21.234 -43.656 -41.688 1 95.12 72 LYS A O 1
ATOM 610 N N . ALA A 1 73 ? 21.375 -42.781 -39.656 1 95.62 73 ALA A N 1
ATOM 611 C CA . ALA A 1 73 ? 22.703 -43.344 -39.406 1 95.62 73 ALA A CA 1
ATOM 612 C C . ALA A 1 73 ? 22.594 -44.781 -38.844 1 95.62 73 ALA A C 1
ATOM 614 O O . ALA A 1 73 ? 23.609 -45.406 -38.531 1 95.62 73 ALA A O 1
ATOM 615 N N . SER A 1 74 ? 21.422 -45.281 -38.594 1 94.69 74 SER A N 1
ATOM 616 C CA . SER A 1 74 ? 21.109 -46.625 -38.094 1 94.69 74 SER A CA 1
ATOM 617 C C . SER A 1 74 ? 21.688 -46.844 -36.688 1 94.69 74 SER A C 1
ATOM 619 O O . SER A 1 74 ? 22.172 -47.906 -36.375 1 94.69 74 SER A O 1
ATOM 621 N N . HIS A 1 75 ? 21.75 -45.781 -35.969 1 95.81 75 HIS A N 1
ATOM 622 C CA . HIS A 1 75 ? 22.109 -45.906 -34.562 1 95.81 75 HIS A CA 1
ATOM 623 C C . HIS A 1 75 ? 20.891 -46.156 -33.688 1 95.81 75 HIS A C 1
ATOM 625 O O . HIS A 1 75 ? 20.469 -45.312 -32.938 1 95.81 75 HIS A O 1
ATOM 631 N N . PHE A 1 76 ? 20.391 -47.25 -33.625 1 95.44 76 PHE A N 1
ATOM 632 C CA . PHE A 1 76 ? 19.078 -47.594 -33.062 1 95.44 76 PHE A CA 1
ATOM 633 C C . PHE A 1 76 ? 19.125 -47.562 -31.547 1 95.44 76 PHE A C 1
ATOM 635 O O . PHE A 1 76 ? 18.125 -47.219 -30.906 1 95.44 76 PHE A O 1
ATOM 642 N N . ASP A 1 77 ? 20.219 -47.844 -30.969 1 95.88 77 ASP A N 1
ATOM 643 C CA . ASP A 1 77 ? 20.344 -47.75 -29.516 1 95.88 77 ASP A CA 1
ATOM 644 C C . ASP A 1 77 ? 20.156 -46.281 -29.047 1 95.88 77 ASP A C 1
ATOM 646 O O . ASP A 1 77 ? 19.469 -46.031 -28.062 1 95.88 77 ASP A O 1
ATOM 650 N N . GLU A 1 78 ? 20.828 -45.438 -29.828 1 96.56 78 GLU A N 1
ATOM 651 C CA . GLU A 1 78 ? 20.703 -44 -29.5 1 96.56 78 GLU A CA 1
ATOM 652 C C . GLU A 1 78 ? 19.281 -43.5 -29.734 1 96.56 78 GLU A C 1
ATOM 654 O O . GLU A 1 78 ? 18.781 -42.656 -29.016 1 96.56 78 GLU A O 1
ATOM 659 N N . VAL A 1 79 ? 18.641 -44.031 -30.734 1 97.44 79 VAL A N 1
ATOM 660 C CA . VAL A 1 79 ? 17.281 -43.625 -31.062 1 97.44 79 VAL A CA 1
ATOM 661 C C . VAL A 1 79 ? 16.344 -44 -29.906 1 97.44 79 VAL A C 1
ATOM 663 O O . VAL A 1 79 ? 15.523 -43.188 -29.5 1 97.44 79 VAL A O 1
ATOM 666 N N . GLU A 1 80 ? 16.484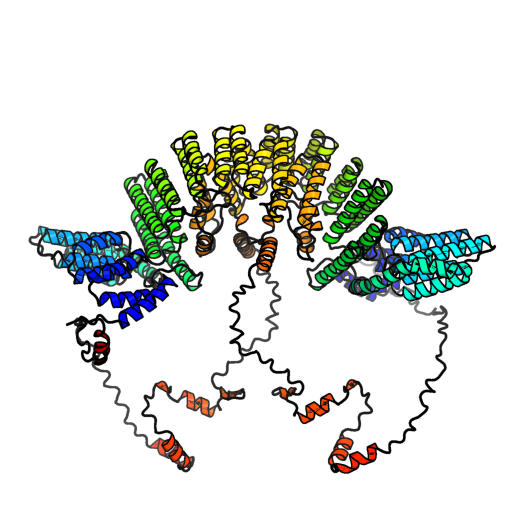 -45.125 -29.359 1 96.56 80 GLU A N 1
ATOM 667 C CA . GLU A 1 80 ? 15.625 -45.594 -28.266 1 96.56 80 GLU A CA 1
ATOM 668 C C . GLU A 1 80 ? 15.867 -44.75 -27 1 96.56 80 GLU A C 1
ATOM 670 O O . GLU A 1 80 ? 14.93 -44.438 -26.266 1 96.56 80 GLU A O 1
ATOM 675 N N . LYS A 1 81 ? 17.078 -44.438 -26.812 1 97.12 81 LYS A N 1
ATOM 676 C CA . LYS A 1 81 ? 17.391 -43.594 -25.672 1 97.12 81 LYS A CA 1
ATOM 677 C C . LYS A 1 81 ? 16.75 -42.219 -25.812 1 97.12 81 LYS A C 1
ATOM 679 O O . LYS A 1 81 ? 16.234 -41.656 -24.844 1 97.12 81 LYS A O 1
ATOM 684 N N . LEU A 1 82 ? 16.812 -41.656 -26.969 1 97.75 82 LEU A N 1
ATOM 685 C CA . LEU A 1 82 ? 16.234 -40.344 -27.219 1 97.75 82 LEU A CA 1
ATOM 686 C C . LEU A 1 82 ? 14.727 -40.344 -27.047 1 97.75 82 LEU A C 1
ATOM 688 O O . LEU A 1 82 ? 14.156 -39.438 -26.453 1 97.75 82 LEU A O 1
ATOM 692 N N . PHE A 1 83 ? 14.07 -41.375 -27.562 1 97.44 83 PHE A N 1
ATOM 693 C CA . PHE A 1 83 ? 12.633 -41.469 -27.391 1 97.44 83 PHE A CA 1
ATOM 694 C C . PHE A 1 83 ? 12.273 -41.625 -25.922 1 97.44 83 PHE A C 1
ATOM 696 O O . PHE A 1 83 ? 11.281 -41.031 -25.453 1 97.44 83 PHE A O 1
ATOM 703 N N . SER A 1 84 ? 13.031 -42.312 -25.172 1 96.19 84 SER A N 1
ATOM 704 C CA . SER A 1 84 ? 12.789 -42.5 -23.75 1 96.19 84 SER A CA 1
ATOM 705 C C . SER A 1 84 ? 12.898 -41.156 -23.016 1 96.19 84 SER A C 1
ATOM 707 O O . SER A 1 84 ? 12.227 -40.938 -22 1 96.19 84 SER A O 1
ATOM 709 N N . ARG A 1 85 ? 13.656 -40.25 -23.516 1 95.56 85 ARG A N 1
ATOM 710 C CA . ARG A 1 85 ? 13.906 -38.969 -22.875 1 95.56 85 ARG A CA 1
ATOM 711 C C . ARG A 1 85 ? 12.766 -38 -23.156 1 95.56 85 ARG A C 1
ATOM 713 O O . ARG A 1 85 ? 12.484 -37.094 -22.344 1 95.56 85 ARG A O 1
ATOM 720 N N . CYS A 1 86 ? 12.117 -38.156 -24.234 1 95.69 86 CYS A N 1
ATOM 721 C CA . CYS A 1 86 ? 11.258 -37.031 -24.641 1 95.69 86 CYS A CA 1
ATOM 722 C C . CYS A 1 86 ? 9.82 -37.5 -24.828 1 95.69 86 CYS A C 1
ATOM 724 O O . CYS A 1 86 ? 8.883 -36.719 -24.672 1 95.69 86 CYS A O 1
ATOM 726 N N . LEU A 1 87 ? 9.578 -38.719 -25.125 1 94.81 87 LEU A N 1
ATOM 727 C CA . LEU A 1 87 ? 8.281 -39.219 -25.594 1 94.81 87 LEU A CA 1
ATOM 728 C C . LEU A 1 87 ? 7.211 -39 -24.531 1 94.81 87 LEU A C 1
ATOM 730 O O . LEU A 1 87 ? 6.094 -38.594 -24.828 1 94.81 87 LEU A O 1
ATOM 734 N N . HIS A 1 88 ? 7.52 -39.219 -23.281 1 91.12 88 HIS A N 1
ATOM 735 C CA . HIS A 1 88 ? 6.531 -39.156 -22.203 1 91.12 88 HIS A CA 1
ATOM 736 C C . HIS A 1 88 ? 6.383 -37.719 -21.672 1 91.12 88 HIS A C 1
ATOM 738 O O . HIS A 1 88 ? 5.414 -37.406 -20.984 1 91.12 88 HIS A O 1
ATOM 744 N N . LYS A 1 89 ? 7.234 -36.875 -22.109 1 93.12 89 LYS A N 1
ATOM 745 C CA . LYS A 1 89 ? 7.246 -35.531 -21.562 1 93.12 89 LYS A CA 1
ATOM 746 C C . LYS A 1 89 ? 6.621 -34.531 -22.531 1 93.12 89 LYS A C 1
ATOM 748 O O . LYS A 1 89 ? 6.117 -33.469 -22.125 1 93.12 89 LYS A O 1
ATOM 753 N N . ILE A 1 90 ? 6.633 -34.875 -23.797 1 95.5 90 ILE A N 1
ATOM 754 C CA . ILE A 1 90 ? 6.199 -33.938 -24.828 1 95.5 90 ILE A CA 1
ATOM 755 C C . ILE A 1 90 ? 4.938 -34.469 -25.516 1 95.5 90 ILE A C 1
ATOM 757 O O . ILE A 1 90 ? 4.98 -35.469 -26.219 1 95.5 90 ILE A O 1
ATOM 761 N N . PRO A 1 91 ? 3.859 -33.75 -25.328 1 94.75 91 PRO A N 1
ATOM 762 C CA . PRO A 1 91 ? 2.6 -34.219 -25.922 1 94.75 91 PRO A CA 1
ATOM 763 C C . PRO A 1 91 ? 2.441 -33.781 -27.375 1 94.75 91 PRO A C 1
ATOM 765 O O . PRO A 1 91 ? 1.521 -33.031 -27.688 1 94.75 91 PRO A O 1
ATOM 768 N N . SER A 1 92 ? 3.223 -34.281 -28.266 1 95.06 92 SER A N 1
ATOM 769 C CA . SER A 1 92 ? 3.18 -33.938 -29.688 1 95.06 92 SER A CA 1
ATOM 770 C C . SER A 1 92 ? 2.73 -35.125 -30.531 1 95.06 92 SER A C 1
ATOM 772 O O . SER A 1 92 ? 3.262 -36.219 -30.375 1 95.06 92 SER A O 1
ATOM 774 N N . ILE A 1 93 ? 1.76 -34.875 -31.359 1 94.69 93 ILE A N 1
ATOM 775 C CA . ILE A 1 93 ? 1.249 -35.906 -32.25 1 94.69 93 ILE A CA 1
ATOM 776 C C . ILE A 1 93 ? 2.344 -36.344 -33.219 1 94.69 93 ILE A C 1
ATOM 778 O O . ILE A 1 93 ? 2.498 -37.531 -33.5 1 94.69 93 ILE A O 1
ATOM 782 N N . GLU A 1 94 ? 3.066 -35.406 -33.688 1 95.31 94 GLU A N 1
ATOM 783 C CA . GLU A 1 94 ? 4.113 -35.688 -34.688 1 95.31 94 GLU A CA 1
ATOM 784 C C . GLU A 1 94 ? 5.219 -36.531 -34.062 1 95.31 94 GLU A C 1
ATOM 786 O O . GLU A 1 94 ? 5.707 -37.469 -34.719 1 95.31 94 GLU A O 1
ATOM 791 N N . LEU A 1 95 ? 5.566 -36.219 -32.875 1 96.94 95 LEU A N 1
ATOM 792 C CA . LEU A 1 95 ? 6.59 -37 -32.188 1 96.94 95 LEU A CA 1
ATOM 793 C C . LEU A 1 95 ? 6.117 -38.406 -31.938 1 96.94 95 LEU A C 1
ATOM 795 O O . LEU A 1 95 ? 6.879 -39.375 -32.125 1 96.94 95 LEU A O 1
ATOM 799 N N . SER A 1 96 ? 4.918 -38.531 -31.531 1 96.94 96 SER A N 1
ATOM 800 C CA . SER A 1 96 ? 4.352 -39.875 -31.281 1 96.94 96 SER A CA 1
ATOM 801 C C . SER A 1 96 ? 4.262 -40.656 -32.562 1 96.94 96 SER A C 1
ATOM 803 O O . SER A 1 96 ? 4.551 -41.875 -32.594 1 96.94 96 SER A O 1
ATOM 805 N N . ARG A 1 97 ? 3.826 -40.031 -33.594 1 96.19 97 ARG A N 1
ATOM 806 C CA . ARG A 1 97 ? 3.754 -40.719 -34.906 1 96.19 97 ARG A CA 1
ATOM 807 C C . ARG A 1 97 ? 5.141 -41.125 -35.375 1 96.19 97 ARG A C 1
ATOM 809 O O . ARG A 1 97 ? 5.301 -42.219 -35.938 1 96.19 97 ARG A O 1
ATOM 816 N N . GLN A 1 98 ? 6.105 -40.25 -35.156 1 97.31 98 GLN A N 1
ATOM 817 C CA . GLN A 1 98 ? 7.48 -40.625 -35.5 1 97.31 98 GLN A CA 1
ATOM 818 C C . GLN A 1 98 ? 7.93 -41.875 -34.75 1 97.31 98 GLN A C 1
ATOM 820 O O . GLN A 1 98 ? 8.609 -42.719 -35.312 1 97.31 98 GLN A O 1
ATOM 825 N N . HIS A 1 99 ? 7.617 -41.938 -33.531 1 97.88 99 HIS A N 1
ATOM 826 C CA . HIS A 1 99 ? 7.969 -43.094 -32.719 1 97.88 99 HIS A CA 1
ATOM 827 C C . HIS A 1 99 ? 7.316 -44.375 -33.25 1 97.88 99 HIS A C 1
ATOM 829 O O . HIS A 1 99 ? 7.973 -45.406 -33.375 1 97.88 99 HIS A O 1
ATOM 835 N N . VAL A 1 100 ? 6.035 -44.281 -33.562 1 97.06 100 VAL A N 1
ATOM 836 C CA . VAL A 1 100 ? 5.316 -45.469 -34.094 1 97.06 100 VAL A CA 1
ATOM 837 C C . VAL A 1 100 ? 5.922 -45.906 -35.438 1 97.06 100 VAL A C 1
ATOM 839 O O . VAL A 1 100 ? 6.098 -47.094 -35.656 1 97.06 100 VAL A O 1
ATOM 842 N N . ARG A 1 101 ? 6.207 -44.906 -36.281 1 95.81 101 ARG A N 1
ATOM 843 C CA . ARG A 1 101 ? 6.84 -45.219 -37.562 1 95.81 101 ARG A CA 1
ATOM 844 C C . ARG A 1 101 ? 8.18 -45.938 -37.344 1 95.81 101 ARG A C 1
ATOM 846 O O . ARG A 1 101 ? 8.523 -46.844 -38.094 1 95.81 101 ARG A O 1
ATOM 853 N N . TYR A 1 102 ? 8.898 -45.5 -36.438 1 97.12 102 TYR A N 1
ATOM 854 C CA . TYR A 1 102 ? 10.172 -46.125 -36.125 1 97.12 102 TYR A CA 1
ATOM 855 C C . TYR A 1 102 ? 9.984 -47.562 -35.656 1 97.12 102 TYR A C 1
ATOM 857 O O . TYR A 1 102 ? 10.688 -48.469 -36.094 1 97.12 102 TYR A O 1
ATOM 865 N N . VAL A 1 103 ? 9.062 -47.781 -34.75 1 96.56 103 VAL A N 1
ATOM 866 C CA . VAL A 1 103 ? 8.812 -49.125 -34.219 1 96.56 103 VAL A CA 1
ATOM 867 C C . VAL A 1 103 ? 8.367 -50.031 -35.375 1 96.56 103 VAL A C 1
ATOM 869 O O . VAL A 1 103 ? 8.797 -51.188 -35.469 1 96.56 103 VAL A O 1
ATOM 872 N N . PHE A 1 104 ? 7.527 -49.5 -36.25 1 94.5 104 PHE A N 1
ATOM 873 C CA . PHE A 1 104 ? 7.023 -50.25 -37.406 1 94.5 104 PHE A CA 1
ATOM 874 C C . PHE A 1 104 ? 8.164 -50.656 -38.312 1 94.5 104 PHE A C 1
ATOM 876 O O . PHE A 1 104 ? 8.195 -51.781 -38.812 1 94.5 104 PHE A O 1
ATOM 883 N N . SER A 1 105 ? 9.125 -49.781 -38.562 1 93.25 105 SER A N 1
ATOM 884 C CA . SER A 1 105 ? 10.234 -50.031 -39.5 1 93.25 105 SER A CA 1
ATOM 885 C C . SER A 1 105 ? 11.289 -50.938 -38.875 1 93.25 105 SER A C 1
ATOM 887 O O . SER A 1 105 ? 11.883 -51.781 -39.531 1 93.25 105 SER A O 1
ATOM 889 N N . HIS A 1 106 ? 11.508 -50.719 -37.625 1 92.81 106 HIS A N 1
ATOM 890 C CA . HIS A 1 106 ? 12.555 -51.469 -36.906 1 92.81 106 HIS A CA 1
ATOM 891 C C . HIS A 1 106 ? 12.094 -52.906 -36.594 1 92.81 106 HIS A C 1
ATOM 893 O O . HIS A 1 106 ? 12.906 -53.812 -36.562 1 92.81 106 HIS A O 1
ATOM 899 N N . TYR A 1 107 ? 10.812 -53 -36.312 1 91.94 107 TYR A N 1
ATOM 900 C CA . TYR A 1 107 ? 10.211 -54.312 -36.031 1 91.94 107 TYR A CA 1
ATOM 901 C C . TYR A 1 107 ? 9.133 -54.625 -37.062 1 91.94 107 TYR A C 1
ATOM 903 O O . TYR A 1 107 ? 7.941 -54.469 -36.812 1 91.94 107 TYR A O 1
ATOM 911 N N . PRO A 1 108 ? 9.484 -55.125 -38.156 1 89 108 PRO A N 1
ATOM 912 C CA . PRO A 1 108 ? 8.492 -55.375 -39.188 1 89 108 PRO A CA 1
ATOM 913 C C . PRO A 1 108 ? 7.418 -56.375 -38.75 1 89 108 PRO A C 1
ATOM 915 O O . PRO A 1 108 ? 7.719 -57.344 -38.031 1 89 108 PRO A O 1
ATOM 918 N N . PRO A 1 109 ? 6.176 -56.094 -39.188 1 88.31 109 PRO A N 1
ATOM 919 C CA . PRO A 1 109 ? 5.027 -56.875 -38.688 1 88.31 109 PRO A CA 1
ATOM 920 C C . PRO A 1 109 ? 4.953 -58.25 -39.312 1 88.31 109 PRO A C 1
ATOM 922 O O . PRO A 1 109 ? 3.898 -58.656 -39.812 1 88.31 109 PRO A O 1
ATOM 925 N N . VAL A 1 110 ? 5.945 -58.969 -39.406 1 86.19 110 VAL A N 1
ATOM 926 C CA . VAL A 1 110 ? 5.988 -60.312 -39.969 1 86.19 110 VAL A CA 1
ATOM 927 C C . VAL A 1 110 ? 5.75 -61.344 -38.875 1 86.19 110 VAL A C 1
ATOM 929 O O . VAL A 1 110 ? 5 -62.312 -39.094 1 86.19 110 VAL A O 1
ATOM 932 N N . SER A 1 111 ? 6.344 -61.125 -37.75 1 88.56 111 SER A N 1
ATOM 933 C CA . SER A 1 111 ? 6.188 -62.031 -36.625 1 88.56 111 SER A CA 1
ATOM 934 C C . SER A 1 111 ? 5.113 -61.562 -35.656 1 88.56 111 SER A C 1
ATOM 936 O O . SER A 1 111 ? 4.816 -60.344 -35.625 1 88.56 111 SER A O 1
ATOM 938 N N . LEU A 1 112 ? 4.453 -62.469 -35 1 87.62 112 LEU A N 1
ATOM 939 C CA . LEU A 1 112 ? 3.393 -62.156 -34.031 1 87.62 112 LEU A CA 1
ATOM 940 C C . LEU A 1 112 ? 3.908 -61.25 -32.938 1 87.62 112 LEU A C 1
ATOM 942 O O . LEU A 1 112 ? 3.25 -60.25 -32.562 1 87.62 112 LEU A O 1
ATOM 946 N N . PRO A 1 113 ? 5.105 -61.562 -32.438 1 91.25 113 PRO A N 1
ATOM 947 C CA . PRO A 1 113 ? 5.609 -60.656 -31.375 1 91.25 113 PRO A CA 1
ATOM 948 C C . PRO A 1 113 ? 5.82 -59.25 -31.875 1 91.25 113 PRO A C 1
ATOM 950 O O . PRO A 1 113 ? 5.594 -58.281 -31.125 1 91.25 113 PRO A O 1
ATOM 953 N N . ASN A 1 114 ? 6.293 -59.062 -33.062 1 93.69 114 ASN A N 1
ATOM 954 C CA . ASN A 1 114 ? 6.484 -57.719 -33.625 1 93.69 114 ASN A CA 1
ATOM 955 C C . ASN A 1 114 ? 5.156 -57 -33.812 1 93.69 114 ASN A C 1
ATOM 957 O O . ASN A 1 114 ? 5.07 -55.781 -33.625 1 93.69 114 ASN A O 1
ATOM 961 N N . ARG A 1 115 ? 4.18 -57.75 -34.188 1 93.19 115 ARG A N 1
ATOM 962 C CA . ARG A 1 115 ? 2.859 -57.156 -34.344 1 93.19 115 ARG A CA 1
ATOM 963 C C . ARG A 1 115 ? 2.314 -56.625 -33.031 1 93.19 115 ARG A C 1
ATOM 965 O O . ARG A 1 115 ? 1.68 -55.562 -32.969 1 93.19 115 ARG A O 1
ATOM 972 N N . GLU A 1 116 ? 2.541 -57.406 -32.031 1 93 116 GLU A N 1
ATOM 973 C CA . GLU A 1 116 ? 2.096 -57 -30.703 1 93 116 GLU A CA 1
ATOM 974 C C . GLU A 1 116 ? 2.836 -55.75 -30.234 1 93 116 GLU A C 1
ATOM 976 O O . GLU A 1 116 ? 2.246 -54.875 -29.594 1 93 116 GLU A O 1
ATOM 981 N N . ARG A 1 117 ? 4.121 -55.656 -30.531 1 95.12 117 ARG A N 1
ATOM 982 C CA . ARG A 1 117 ? 4.914 -54.469 -30.172 1 95.12 117 ARG A CA 1
ATOM 983 C C . ARG A 1 117 ? 4.395 -53.219 -30.875 1 95.12 117 ARG A C 1
ATOM 985 O O . ARG A 1 117 ? 4.332 -52.156 -30.266 1 95.12 117 ARG A O 1
ATOM 992 N N . ILE A 1 118 ? 4.102 -53.344 -32.094 1 95.94 118 ILE A N 1
ATOM 993 C CA . ILE A 1 118 ? 3.588 -52.219 -32.875 1 95.94 118 ILE A CA 1
ATOM 994 C C . ILE A 1 118 ? 2.217 -51.812 -32.312 1 95.94 118 ILE A C 1
ATOM 996 O O . ILE A 1 118 ? 1.916 -50.625 -32.219 1 95.94 118 ILE A O 1
ATOM 1000 N N . ARG A 1 119 ? 1.379 -52.812 -32 1 95.44 119 ARG A N 1
ATOM 1001 C CA . ARG A 1 119 ? 0.069 -52.531 -31.422 1 95.44 119 ARG A CA 1
ATOM 1002 C C . ARG A 1 119 ? 0.202 -51.75 -30.109 1 95.44 119 ARG A C 1
ATOM 1004 O O . ARG A 1 119 ? -0.538 -50.812 -29.875 1 95.44 119 ARG A O 1
ATOM 1011 N N . GLU A 1 120 ? 1.103 -52.188 -29.391 1 96.31 120 GLU A N 1
ATOM 1012 C CA . GLU A 1 120 ? 1.337 -51.5 -28.125 1 96.31 120 GLU A CA 1
ATOM 1013 C C . GLU A 1 120 ? 1.804 -50.062 -28.328 1 96.31 120 GLU A C 1
ATOM 1015 O O . GLU A 1 120 ? 1.429 -49.156 -27.578 1 96.31 120 GLU A O 1
ATOM 1020 N N . ALA A 1 121 ? 2.664 -49.812 -29.25 1 96.69 121 ALA A N 1
ATOM 1021 C CA . ALA A 1 121 ? 3.143 -48.469 -29.562 1 96.69 121 ALA A CA 1
ATOM 1022 C C . ALA A 1 121 ? 1.988 -47.562 -29.969 1 96.69 121 ALA A C 1
ATOM 1024 O O . ALA A 1 121 ? 1.927 -46.406 -29.547 1 96.69 121 ALA A O 1
ATOM 1025 N N .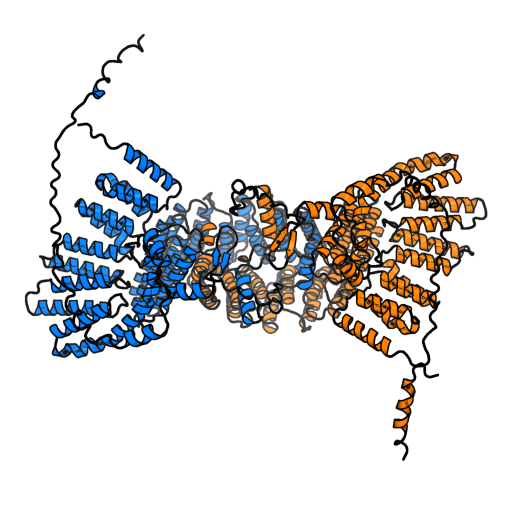 TYR A 1 122 ? 1.104 -48.125 -30.781 1 97.44 122 TYR A N 1
ATOM 1026 C CA . TYR A 1 122 ? -0.067 -47.375 -31.188 1 97.44 122 TYR A CA 1
ATOM 1027 C C . TYR A 1 122 ? -0.969 -47.062 -30 1 97.44 122 TYR A C 1
ATOM 1029 O O . TYR A 1 122 ? -1.464 -45.938 -29.859 1 97.44 122 TYR A O 1
ATOM 1037 N N . ASP A 1 123 ? -1.16 -48.031 -29.172 1 96.75 123 ASP A N 1
ATOM 1038 C CA . ASP A 1 123 ? -2.004 -47.844 -28 1 96.75 123 ASP A CA 1
ATOM 1039 C C . ASP A 1 123 ? -1.426 -46.781 -27.062 1 96.75 123 ASP A C 1
ATOM 1041 O O . ASP A 1 123 ? -2.164 -45.969 -26.531 1 96.75 123 ASP A O 1
ATOM 1045 N N . GLN A 1 124 ? -0.177 -46.812 -26.922 1 95.62 124 GLN A N 1
ATOM 1046 C CA . GLN A 1 124 ? 0.484 -45.844 -26.078 1 95.62 124 GLN A CA 1
ATOM 1047 C C . GLN A 1 124 ? 0.373 -44.438 -26.688 1 95.62 124 GLN A C 1
ATOM 1049 O O . GLN A 1 124 ? 0.161 -43.469 -25.969 1 95.62 124 GLN A O 1
ATOM 1054 N N . ALA A 1 125 ? 0.57 -44.375 -27.906 1 97.12 125 ALA A N 1
ATOM 1055 C CA . ALA A 1 125 ? 0.462 -43.094 -28.594 1 97.12 125 ALA A CA 1
ATOM 1056 C C . ALA A 1 125 ? -0.943 -42.5 -28.453 1 97.12 125 ALA A C 1
ATOM 1058 O O . ALA A 1 125 ? -1.107 -41.312 -28.156 1 97.12 125 ALA A O 1
ATOM 1059 N N . ILE A 1 126 ? -1.975 -43.344 -28.609 1 96.19 126 ILE A N 1
ATOM 1060 C CA . ILE A 1 126 ? -3.363 -42.906 -28.5 1 96.19 126 ILE A CA 1
ATOM 1061 C C . ILE A 1 126 ? -3.664 -42.5 -27.062 1 96.19 126 ILE A C 1
ATOM 1063 O O . ILE A 1 126 ? -4.395 -41.531 -26.828 1 96.19 126 ILE A O 1
ATOM 1067 N N . GLY A 1 127 ? -3.105 -43.219 -26.141 1 93.19 127 GLY A N 1
ATOM 1068 C CA . GLY A 1 127 ? -3.289 -42.875 -24.734 1 93.19 127 GLY A CA 1
ATOM 1069 C C . GLY A 1 127 ? -2.703 -41.5 -24.375 1 93.19 127 GLY A C 1
ATOM 1070 O O . GLY A 1 127 ? -3.25 -40.812 -23.516 1 93.19 127 GLY A O 1
ATOM 1071 N N . ARG A 1 128 ? -1.687 -41.094 -25.031 1 92.62 128 ARG A N 1
ATOM 1072 C CA . ARG A 1 128 ? -0.973 -39.875 -24.688 1 92.62 128 ARG A CA 1
ATOM 1073 C C . ARG A 1 128 ? -1.518 -38.688 -25.469 1 92.62 128 ARG A C 1
ATOM 1075 O O . ARG A 1 128 ? -1.725 -37.594 -24.906 1 92.62 128 ARG A O 1
ATOM 1082 N N . VAL A 1 129 ? -1.729 -38.844 -26.812 1 95.69 129 VAL A N 1
ATOM 1083 C CA . VAL A 1 129 ? -2.025 -37.688 -27.641 1 95.69 129 VAL A CA 1
ATOM 1084 C C . VAL A 1 129 ? -3.342 -37.906 -28.391 1 95.69 129 VAL A C 1
ATOM 1086 O O . VAL A 1 129 ? -3.713 -37.125 -29.25 1 95.69 129 VAL A O 1
ATOM 1089 N N . GLY A 1 130 ? -4.055 -38.938 -28.062 1 93.62 130 GLY A N 1
ATOM 1090 C CA . GLY A 1 130 ? -5.266 -39.281 -28.797 1 93.62 130 GLY A CA 1
ATOM 1091 C C . GLY A 1 130 ? -6.379 -38.281 -28.609 1 93.62 130 GLY A C 1
ATOM 1092 O O . GLY A 1 130 ? -7.375 -38.312 -29.344 1 93.62 130 GLY A O 1
ATOM 1093 N N . PHE A 1 131 ? -6.211 -37.281 -27.75 1 91 131 PHE A N 1
ATOM 1094 C CA . PHE A 1 131 ? -7.199 -36.25 -27.469 1 91 131 PHE A CA 1
ATOM 1095 C C . PHE A 1 131 ? -7.031 -35.062 -28.391 1 91 131 PHE A C 1
ATOM 1097 O O . PHE A 1 131 ? -7.887 -34.156 -28.438 1 91 131 PHE A O 1
ATOM 1104 N N . ASP A 1 132 ? -6.027 -35.031 -29.062 1 94.12 132 ASP A N 1
ATOM 1105 C CA . ASP A 1 132 ? -5.68 -33.875 -29.859 1 94.12 132 ASP A CA 1
ATOM 1106 C C . ASP A 1 132 ? -6.637 -33.688 -31.031 1 94.12 132 ASP A C 1
ATOM 1108 O O . ASP A 1 132 ? -7.16 -34.688 -31.562 1 94.12 132 ASP A O 1
ATOM 1112 N N . LEU A 1 133 ? -6.844 -32.5 -31.469 1 94.81 133 LEU A N 1
ATOM 1113 C CA . LEU A 1 133 ? -7.699 -32.188 -32.594 1 94.81 133 LEU A CA 1
ATOM 1114 C C . LEU A 1 133 ? -7.18 -32.812 -33.875 1 94.81 133 LEU A C 1
ATOM 1116 O O . LEU A 1 133 ? -7.969 -33.219 -34.75 1 94.81 133 LEU A O 1
ATOM 1120 N N . ASP A 1 134 ? -5.902 -33.031 -34 1 93.88 134 ASP A N 1
ATOM 1121 C CA . ASP A 1 134 ? -5.281 -33.562 -35.219 1 93.88 134 ASP A CA 1
ATOM 1122 C C . ASP A 1 134 ? -4.949 -35.031 -35.094 1 93.88 134 ASP A C 1
ATOM 1124 O O . ASP A 1 134 ? -4.074 -35.562 -35.781 1 93.88 134 ASP A O 1
ATOM 1128 N N . SER A 1 135 ? -5.543 -35.75 -34.25 1 95.38 135 SER A N 1
ATOM 1129 C CA . SER A 1 135 ? -5.188 -37.125 -33.969 1 95.38 135 SER A CA 1
ATOM 1130 C C . SER A 1 135 ? -5.836 -38.094 -35 1 95.38 135 SER A C 1
ATOM 1132 O O . SER A 1 135 ? -5.648 -39.312 -34.906 1 95.38 135 SER A O 1
ATOM 1134 N N . SER A 1 136 ? -6.621 -37.594 -35.938 1 95.12 136 SER A N 1
ATOM 1135 C CA . SER A 1 136 ? -7.297 -38.438 -36.906 1 95.12 136 SER A CA 1
ATOM 1136 C C . SER A 1 136 ? -6.297 -39.281 -37.688 1 95.12 136 SER A C 1
ATOM 1138 O O . SER A 1 136 ? -6.559 -40.469 -37.969 1 95.12 136 SER A O 1
ATOM 1140 N N . SER A 1 137 ? -5.168 -38.719 -38.031 1 94.31 137 SER A N 1
ATOM 1141 C CA . SER A 1 137 ? -4.148 -39.438 -38.812 1 94.31 137 SER A CA 1
ATOM 1142 C C . SER A 1 137 ? -3.596 -40.594 -38 1 94.31 137 SER A C 1
ATOM 1144 O O . SER A 1 137 ? -3.34 -41.656 -38.562 1 94.31 137 SER A O 1
ATOM 1146 N N . LEU A 1 138 ? -3.416 -40.438 -36.75 1 96.38 138 LEU A N 1
ATOM 1147 C CA . LEU A 1 138 ? -2.914 -41.469 -35.875 1 96.38 138 LEU A CA 1
ATOM 1148 C C . LEU A 1 138 ? -3.906 -42.625 -35.812 1 96.38 138 LEU A C 1
ATOM 1150 O O . LEU A 1 138 ? -3.518 -43.812 -35.906 1 96.38 138 LEU A O 1
ATOM 1154 N N . TYR A 1 139 ? -5.168 -42.344 -35.625 1 96.94 139 TYR A N 1
ATOM 1155 C CA . TYR A 1 139 ? -6.207 -43.344 -35.562 1 96.94 139 TYR A CA 1
ATOM 1156 C C . TYR A 1 139 ? -6.324 -44.094 -36.906 1 96.94 139 TYR A C 1
ATOM 1158 O O . TYR A 1 139 ? -6.438 -45.344 -36.906 1 96.94 139 TYR A O 1
ATOM 1166 N N . LEU A 1 140 ? -6.27 -43.375 -38 1 94.88 140 LEU A N 1
ATOM 1167 C CA . LEU A 1 140 ? -6.371 -43.969 -39.312 1 94.88 140 LEU A CA 1
ATOM 1168 C C . LEU A 1 140 ? -5.191 -44.906 -39.594 1 94.88 140 LEU A C 1
ATOM 1170 O O . LEU A 1 140 ? -5.363 -46 -40.125 1 94.88 140 LEU A O 1
ATOM 1174 N N . ASP A 1 141 ? -4.051 -44.469 -39.219 1 95.81 141 ASP A N 1
ATOM 1175 C CA . ASP A 1 141 ? -2.863 -45.312 -39.375 1 95.81 141 ASP A CA 1
ATOM 1176 C C . ASP A 1 141 ? -2.994 -46.594 -38.562 1 95.81 141 ASP A C 1
ATOM 1178 O O . ASP A 1 141 ? -2.605 -47.656 -39.031 1 95.81 141 ASP A O 1
ATOM 1182 N N . TYR A 1 142 ? -3.469 -46.469 -37.375 1 97.19 142 TYR A N 1
ATOM 1183 C CA . TYR A 1 142 ? -3.641 -47.625 -36.5 1 97.19 142 TYR A CA 1
ATOM 1184 C C . TYR A 1 142 ? -4.637 -48.625 -37.125 1 97.19 142 TYR A C 1
ATOM 1186 O O . TYR A 1 142 ? -4.371 -49.844 -37.156 1 97.19 142 TYR A O 1
ATOM 1194 N N . ILE A 1 143 ? -5.75 -48.125 -37.594 1 96.5 143 ILE A N 1
ATOM 1195 C CA . ILE A 1 143 ? -6.789 -48.969 -38.188 1 96.5 143 ILE A CA 1
ATOM 1196 C C . ILE A 1 143 ? -6.246 -49.656 -39.438 1 96.5 143 ILE A C 1
ATOM 1198 O O . ILE A 1 143 ? -6.492 -50.844 -39.656 1 96.5 143 ILE A O 1
ATOM 1202 N N . LYS A 1 144 ? -5.551 -48.938 -40.25 1 95.62 144 LYS A N 1
ATOM 1203 C CA . LYS A 1 144 ? -4.934 -49.531 -41.438 1 95.62 144 LYS A CA 1
ATOM 1204 C C . LYS A 1 144 ? -3.969 -50.656 -41.062 1 95.62 144 LYS A C 1
ATOM 1206 O O . LYS A 1 144 ? -3.963 -51.688 -41.719 1 95.62 144 LYS A O 1
ATOM 1211 N N . PHE A 1 145 ? -3.223 -50.5 -40.062 1 96.19 145 PHE A N 1
ATOM 1212 C CA . PHE A 1 145 ? -2.283 -51.5 -39.562 1 96.19 145 PHE A CA 1
ATOM 1213 C C . PHE A 1 145 ? -3.021 -52.75 -39.125 1 96.19 145 PHE A C 1
ATOM 1215 O O . PHE A 1 145 ? -2.648 -53.875 -39.5 1 96.19 145 PHE A O 1
ATOM 1222 N N . LEU A 1 146 ? -4.074 -52.531 -38.406 1 95.38 146 LEU A N 1
ATOM 1223 C CA . LEU A 1 146 ? -4.84 -53.656 -37.875 1 95.38 146 LEU A CA 1
ATOM 1224 C C . LEU A 1 146 ? -5.496 -54.438 -39.031 1 95.38 146 LEU A C 1
ATOM 1226 O O . LEU A 1 146 ? -5.578 -55.656 -38.969 1 95.38 146 LEU A O 1
ATOM 1230 N N . ARG A 1 147 ? -5.922 -53.688 -40.031 1 93.5 147 ARG A N 1
ATOM 1231 C CA . ARG A 1 147 ? -6.551 -54.344 -41.188 1 93.5 147 ARG A CA 1
ATOM 1232 C C . ARG A 1 147 ? -5.535 -55.156 -41.969 1 93.5 147 ARG A C 1
ATOM 1234 O O . ARG A 1 147 ? -5.875 -56.188 -42.531 1 93.5 147 ARG A O 1
ATOM 1241 N N . GLU A 1 148 ? -4.324 -54.719 -41.969 1 91.75 148 GLU A N 1
ATOM 1242 C CA . GLU A 1 148 ? -3.277 -55.375 -42.781 1 91.75 148 GLU A CA 1
ATOM 1243 C C . GLU A 1 148 ? -2.678 -56.562 -42.031 1 91.75 148 GLU A C 1
ATOM 1245 O O . GLU A 1 148 ? -2.02 -57.406 -42.656 1 91.75 148 GLU A O 1
ATOM 1250 N N . CYS A 1 149 ? -2.898 -56.688 -40.812 1 89.5 149 CYS A N 1
ATOM 1251 C CA . CYS A 1 149 ? -2.391 -57.812 -40.062 1 89.5 149 CYS A CA 1
ATOM 1252 C C . CYS A 1 149 ? -3.104 -59.094 -40.438 1 89.5 149 CYS A C 1
ATOM 1254 O O . CYS A 1 149 ? -4.328 -59.125 -40.594 1 89.5 149 CYS A O 1
ATOM 1256 N N . GLU A 1 150 ? -2.34 -60.062 -40.781 1 84.12 150 GLU A N 1
ATOM 1257 C CA . GLU A 1 150 ? -2.9 -61.344 -41.188 1 84.12 150 GLU A CA 1
ATOM 1258 C C . GLU A 1 150 ? -3.559 -62.062 -40 1 84.12 150 GLU A C 1
ATOM 1260 O O . GLU A 1 150 ? -3.002 -62.094 -38.906 1 84.12 150 GLU A O 1
ATOM 1265 N N . ALA A 1 151 ? -4.766 -62.375 -40.156 1 83.56 151 ALA A N 1
ATOM 1266 C CA . ALA A 1 151 ? -5.492 -63.156 -39.188 1 83.56 151 ALA A CA 1
ATOM 1267 C C . ALA A 1 151 ? -5.816 -64.562 -39.719 1 83.56 151 ALA A C 1
ATOM 1269 O O . ALA A 1 151 ? -6.527 -64.688 -40.719 1 83.56 151 ALA A O 1
ATOM 1270 N N . VAL A 1 152 ? -5.109 -65.5 -39.125 1 85.44 152 VAL A N 1
ATOM 1271 C CA . VAL A 1 152 ? -5.328 -66.875 -39.562 1 85.44 152 VAL A CA 1
ATOM 1272 C C . VAL A 1 152 ? -6.352 -67.562 -38.656 1 85.44 152 VAL A C 1
ATOM 1274 O O . VAL A 1 152 ? -6.109 -67.688 -37.469 1 85.44 152 VAL A O 1
ATOM 1277 N N . GLY A 1 153 ? -7.457 -67.875 -39.188 1 88 153 GLY A N 1
ATOM 1278 C CA . GLY A 1 153 ? -8.492 -68.562 -38.438 1 88 153 GLY A CA 1
ATOM 1279 C C . GLY A 1 153 ? -9.641 -67.688 -38.031 1 88 153 GLY A C 1
ATOM 1280 O O . GLY A 1 153 ? -9.492 -66.438 -38 1 88 153 GLY A O 1
ATOM 1281 N N . ALA A 1 154 ? -10.734 -68.25 -37.75 1 87.69 154 ALA A N 1
ATOM 1282 C CA . ALA A 1 154 ? -11.961 -67.5 -37.406 1 87.69 154 ALA A CA 1
ATOM 1283 C C . ALA A 1 154 ? -11.805 -66.75 -36.094 1 87.69 154 ALA A C 1
ATOM 1285 O O . ALA A 1 154 ? -12.312 -65.625 -35.969 1 87.69 154 ALA A O 1
ATOM 1286 N N . TYR A 1 155 ? -11.117 -67.375 -35.219 1 90.94 155 TYR A N 1
ATOM 1287 C CA . TYR A 1 155 ? -10.93 -66.688 -33.938 1 90.94 155 TYR A CA 1
ATOM 1288 C C . TYR A 1 155 ? -10.062 -65.438 -34.062 1 90.94 155 TYR A C 1
ATOM 1290 O O . TYR A 1 155 ? -10.391 -64.438 -33.5 1 90.94 155 TYR A O 1
ATOM 1298 N N . ALA A 1 156 ? -8.977 -65.562 -34.75 1 89.38 156 ALA A N 1
ATOM 1299 C CA . ALA A 1 156 ? -8.062 -64.438 -34.969 1 89.38 156 ALA A CA 1
ATOM 1300 C C . ALA A 1 156 ? -8.742 -63.344 -35.75 1 89.38 156 ALA A C 1
ATOM 1302 O O . ALA A 1 156 ? -8.484 -62.156 -35.5 1 89.38 156 ALA A O 1
ATOM 1303 N N . GLU A 1 157 ? -9.578 -63.656 -36.625 1 91.38 157 GLU A N 1
ATOM 1304 C CA . GLU A 1 157 ? -10.32 -62.656 -37.406 1 91.38 157 GLU A CA 1
ATOM 1305 C C . GLU A 1 157 ? -11.336 -61.938 -36.5 1 91.38 157 GLU A C 1
ATOM 1307 O O . GLU A 1 157 ? -11.547 -60.719 -36.688 1 91.38 157 GLU A O 1
ATOM 1312 N N . GLN A 1 158 ? -11.891 -62.781 -35.688 1 92.62 158 GLN A N 1
ATOM 1313 C CA . GLN A 1 158 ? -12.836 -62.156 -34.781 1 92.62 158 GLN A CA 1
ATOM 1314 C C . GLN A 1 158 ? -12.125 -61.219 -33.812 1 92.62 158 GLN A C 1
ATOM 1316 O O . GLN A 1 158 ? -12.633 -60.125 -33.531 1 92.62 158 GLN A O 1
ATOM 1321 N N . GLN A 1 159 ? -10.992 -61.625 -33.344 1 91.88 159 GLN A N 1
ATOM 1322 C CA . GLN A 1 159 ? -10.227 -60.812 -32.438 1 91.88 159 GLN A CA 1
ATOM 1323 C C . GLN A 1 159 ? -9.773 -59.5 -33.125 1 91.88 159 GLN A C 1
ATOM 1325 O O . GLN A 1 159 ? -9.781 -58.438 -32.5 1 91.88 159 GLN A O 1
ATOM 1330 N N . ARG A 1 160 ? -9.273 -59.562 -34.281 1 93.62 160 ARG A N 1
ATOM 1331 C CA . ARG A 1 160 ? -8.875 -58.406 -35.062 1 93.62 160 ARG A CA 1
ATOM 1332 C C . ARG A 1 160 ? -10.047 -57.469 -35.281 1 93.62 160 ARG A C 1
ATOM 1334 O O . ARG A 1 160 ? -9.898 -56.25 -35.125 1 93.62 160 ARG A O 1
ATOM 1341 N N . GLY A 1 161 ? -11.195 -58 -35.531 1 93.94 161 GLY A N 1
ATOM 1342 C CA . GLY A 1 161 ? -12.398 -57.188 -35.719 1 93.94 161 GLY A CA 1
ATOM 1343 C C . GLY A 1 161 ? -12.805 -56.469 -34.469 1 93.94 161 GLY A C 1
ATOM 1344 O O . GLY A 1 161 ? -13.203 -55.281 -34.5 1 93.94 161 GLY A O 1
ATOM 1345 N N . LEU A 1 162 ? -12.688 -57.188 -33.375 1 95.25 162 LEU A N 1
ATOM 1346 C CA . LEU A 1 162 ? -13.039 -56.562 -32.094 1 95.25 162 LEU A CA 1
ATOM 1347 C C . LEU A 1 162 ? -12.094 -55.438 -31.766 1 95.25 162 LEU A C 1
ATOM 1349 O O . LEU A 1 162 ? -12.516 -54.406 -31.219 1 95.25 162 LEU A O 1
ATOM 1353 N N . LYS A 1 163 ? -10.828 -55.594 -32.062 1 95.5 163 LYS A N 1
ATOM 1354 C CA . LYS A 1 163 ? -9.844 -54.562 -31.797 1 95.5 163 LYS A CA 1
ATOM 1355 C C . LYS A 1 163 ? -10.086 -53.344 -32.688 1 95.5 163 LYS A C 1
ATOM 1357 O O . LYS A 1 163 ? -9.953 -52.219 -32.25 1 95.5 163 LYS A O 1
ATOM 1362 N N . ILE A 1 164 ? -10.367 -53.562 -33.938 1 96.69 164 ILE A N 1
ATOM 1363 C CA . ILE A 1 164 ? -10.672 -52.469 -34.844 1 96.69 164 ILE A CA 1
ATOM 1364 C C . ILE A 1 164 ? -11.898 -51.688 -34.375 1 96.69 164 ILE A C 1
ATOM 1366 O O . ILE A 1 164 ? -11.93 -50.469 -34.406 1 96.69 164 ILE A O 1
ATOM 1370 N N . ARG A 1 165 ? -12.891 -52.438 -33.844 1 96.25 165 ARG A N 1
ATOM 1371 C CA . ARG A 1 165 ? -14.086 -51.812 -33.312 1 96.25 165 ARG A CA 1
ATOM 1372 C C . ARG A 1 165 ? -13.742 -50.906 -32.125 1 96.25 165 ARG A C 1
ATOM 1374 O O . ARG A 1 165 ? -14.234 -49.781 -32.031 1 96.25 165 ARG A O 1
ATOM 1381 N N . GLU A 1 166 ? -12.922 -51.438 -31.328 1 96.69 166 GLU A N 1
ATOM 1382 C CA . GLU A 1 166 ? -12.508 -50.688 -30.156 1 96.69 166 GLU A CA 1
ATOM 1383 C C . GLU A 1 166 ? -11.836 -49.375 -30.547 1 96.69 166 GLU A C 1
ATOM 1385 O O . GLU A 1 166 ? -12.117 -48.344 -29.953 1 96.69 166 GLU A O 1
ATOM 1390 N N . VAL A 1 167 ? -10.93 -49.375 -31.453 1 97 167 VAL A N 1
ATOM 1391 C CA . VAL A 1 167 ? -10.188 -48.188 -31.906 1 97 167 VAL A CA 1
ATOM 1392 C C . VAL A 1 167 ? -11.141 -47.219 -32.562 1 97 167 VAL A C 1
ATOM 1394 O O . VAL A 1 167 ? -11.055 -46 -32.344 1 97 167 VAL A O 1
ATOM 1397 N N . PHE A 1 168 ? -12.07 -47.719 -33.375 1 96.69 168 PHE A N 1
ATOM 1398 C CA . PHE A 1 168 ? -13.055 -46.844 -34.031 1 96.69 168 PHE A CA 1
ATOM 1399 C C . PHE A 1 168 ? -13.93 -46.156 -32.969 1 96.69 168 PHE A C 1
ATOM 1401 O O . PHE A 1 168 ? -14.211 -44.969 -33.094 1 96.69 168 PHE A O 1
ATOM 1408 N N . GLN A 1 169 ? -14.352 -46.938 -32 1 95.31 169 GLN A N 1
ATOM 1409 C CA . GLN A 1 169 ? -15.227 -46.375 -30.984 1 95.31 169 GLN A CA 1
ATOM 1410 C C . GLN A 1 169 ? -14.508 -45.281 -30.172 1 95.31 169 GLN A C 1
ATOM 1412 O O . GLN A 1 169 ? -15.125 -44.281 -29.797 1 95.31 169 GLN A O 1
ATOM 1417 N N . LYS A 1 170 ? -13.25 -45.469 -29.938 1 94.94 170 LYS A N 1
ATOM 1418 C CA . LYS A 1 170 ? -12.461 -44.438 -29.281 1 94.94 170 LYS A CA 1
ATOM 1419 C C . LYS A 1 170 ? -12.336 -43.219 -30.156 1 94.94 170 LYS A C 1
ATOM 1421 O O . LYS A 1 170 ? -12.438 -42.062 -29.672 1 94.94 170 LYS A O 1
ATOM 1426 N N . ALA A 1 171 ? -12.133 -43.375 -31.359 1 95.94 171 ALA A N 1
ATOM 1427 C CA . ALA A 1 171 ? -11.898 -42.312 -32.312 1 95.94 171 ALA A CA 1
ATOM 1428 C C . ALA A 1 171 ? -13.156 -41.438 -32.469 1 95.94 171 ALA A C 1
ATOM 1430 O O . ALA A 1 171 ? -13.07 -40.219 -32.531 1 95.94 171 ALA A O 1
ATOM 1431 N N . VAL A 1 172 ? -14.344 -42.062 -32.531 1 95.25 172 VAL A N 1
ATOM 1432 C CA . VAL A 1 172 ? -15.578 -41.344 -32.844 1 95.25 172 VAL A CA 1
ATOM 1433 C C . VAL A 1 172 ? -16.031 -40.562 -31.609 1 95.25 172 VAL A C 1
ATOM 1435 O O . VAL A 1 172 ? -16.828 -39.625 -31.719 1 95.25 172 VAL A O 1
ATOM 1438 N N . SER A 1 173 ? -15.453 -40.844 -30.469 1 93.69 173 SER A N 1
ATOM 1439 C CA . SER A 1 173 ? -15.812 -40.188 -29.234 1 93.69 173 SER A CA 1
ATOM 1440 C C . SER A 1 173 ? -14.93 -38.969 -29 1 93.69 173 SER A C 1
ATOM 1442 O O . SER A 1 173 ? -15.18 -38.156 -28.094 1 93.69 173 SER A O 1
ATOM 1444 N N . VAL A 1 174 ? -13.867 -38.75 -29.75 1 95.06 174 VAL A N 1
ATOM 1445 C CA . VAL A 1 174 ? -12.914 -37.656 -29.594 1 95.06 174 VAL A CA 1
ATOM 1446 C C . VAL A 1 174 ? -13.188 -36.594 -30.641 1 95.06 174 VAL A C 1
ATOM 1448 O O . VAL A 1 174 ? -13.312 -36.875 -31.828 1 95.06 174 VAL A O 1
ATOM 1451 N N . PRO A 1 175 ? -13.375 -35.344 -30.125 1 96.19 175 PRO A N 1
ATOM 1452 C CA . PRO A 1 175 ? -13.508 -34.25 -31.109 1 96.19 175 PRO A CA 1
ATOM 1453 C C . PRO A 1 175 ? -12.242 -34.062 -31.938 1 96.19 175 PRO A C 1
ATOM 1455 O O . PRO A 1 175 ? -11.234 -33.562 -31.438 1 96.19 175 PRO A O 1
ATOM 1458 N N . MET A 1 176 ? -12.203 -34.438 -33.125 1 95.19 176 MET A N 1
ATOM 1459 C CA . MET A 1 176 ? -11.039 -34.344 -34 1 95.19 176 MET A CA 1
ATOM 1460 C C . MET A 1 176 ? -11.438 -33.812 -35.375 1 95.19 176 MET A C 1
ATOM 1462 O O . MET A 1 176 ? -12.617 -33.812 -35.719 1 95.19 176 MET A O 1
ATOM 1466 N N . LEU A 1 177 ? -10.398 -33.5 -36.062 1 94.19 177 LEU A N 1
ATOM 1467 C CA . LEU A 1 177 ? -10.625 -33.125 -37.469 1 94.19 177 LEU A CA 1
ATOM 1468 C C . LEU A 1 177 ? -11 -34.344 -38.312 1 94.19 177 LEU A C 1
ATOM 1470 O O . LEU A 1 177 ? -10.484 -35.438 -38.094 1 94.19 177 LEU A O 1
ATOM 1474 N N . ASN A 1 178 ? -11.898 -34.25 -39.219 1 92.75 178 ASN A N 1
ATOM 1475 C CA . ASN A 1 178 ? -12.336 -35.312 -40.125 1 92.75 178 ASN A CA 1
ATOM 1476 C C . ASN A 1 178 ? -13.141 -36.406 -39.406 1 92.75 178 ASN A C 1
ATOM 1478 O O . ASN A 1 178 ? -13.047 -37.562 -39.719 1 92.75 178 ASN A O 1
ATOM 1482 N N . ILE A 1 179 ? -13.727 -36.031 -38.375 1 95.44 179 ILE A N 1
ATOM 1483 C CA . ILE A 1 179 ? -14.5 -37 -37.562 1 95.44 179 ILE A CA 1
ATOM 1484 C C . ILE A 1 179 ? -15.617 -37.594 -38.406 1 95.44 179 ILE A C 1
ATOM 1486 O O . ILE A 1 179 ? -16.016 -38.75 -38.219 1 95.44 179 ILE A O 1
ATOM 1490 N N . GLU A 1 180 ? -16.125 -36.844 -39.375 1 95.62 180 GLU A N 1
ATOM 1491 C CA . GLU A 1 180 ? -17.172 -37.344 -40.25 1 95.62 180 GLU A CA 1
ATOM 1492 C C . GLU A 1 180 ? -16.688 -38.5 -41.094 1 95.62 180 GLU A C 1
ATOM 1494 O O . GLU A 1 180 ? -17.406 -39.5 -41.281 1 95.62 180 GLU A O 1
ATOM 1499 N N . LEU A 1 181 ? -15.508 -38.312 -41.562 1 94.62 181 LEU A N 1
ATOM 1500 C CA . LEU A 1 181 ? -14.898 -39.406 -42.344 1 94.62 181 LEU A CA 1
ATOM 1501 C C . LEU A 1 181 ? -14.703 -40.625 -41.438 1 94.62 181 LEU A C 1
ATOM 1503 O O . LEU A 1 181 ? -14.945 -41.781 -41.875 1 94.62 181 LEU A O 1
ATOM 1507 N N . MET A 1 182 ? -14.273 -40.438 -40.25 1 95.12 182 MET A N 1
ATOM 1508 C CA . MET A 1 182 ? -14.07 -41.5 -39.312 1 95.12 182 MET A CA 1
ATOM 1509 C C . MET A 1 182 ? -15.383 -42.25 -39 1 95.12 182 MET A C 1
ATOM 1511 O O . MET A 1 182 ? -15.406 -43.469 -38.906 1 95.12 182 MET A O 1
ATOM 1515 N N . TRP A 1 183 ? -16.422 -41.469 -38.875 1 96.5 183 TRP A N 1
ATOM 1516 C CA . TRP A 1 183 ? -17.734 -42.062 -38.625 1 96.5 183 TRP A CA 1
ATOM 1517 C C . TRP A 1 183 ? -18.203 -42.906 -39.812 1 96.5 183 TRP A C 1
ATOM 1519 O O . TRP A 1 183 ? -18.719 -44 -39.625 1 96.5 183 TRP A O 1
ATOM 1529 N N . LYS A 1 184 ? -18.016 -42.406 -41 1 96.19 184 LYS A N 1
ATOM 1530 C CA . LYS A 1 184 ? -18.391 -43.125 -42.188 1 96.19 184 LYS A CA 1
ATOM 1531 C C . LYS A 1 184 ? -17.641 -44.438 -42.312 1 96.19 184 LYS A C 1
ATOM 1533 O O . LYS A 1 184 ? -18.234 -45.469 -42.594 1 96.19 184 LYS A O 1
ATOM 1538 N N . GLU A 1 185 ? -16.422 -44.375 -42.062 1 95.5 185 GLU A N 1
ATOM 1539 C CA . GLU A 1 185 ? -15.586 -45.562 -42.094 1 95.5 185 GLU A CA 1
ATOM 1540 C C . GLU A 1 185 ? -16 -46.562 -41.031 1 95.5 185 GLU A C 1
ATOM 1542 O O . GLU A 1 185 ? -15.977 -47.781 -41.25 1 95.5 185 GLU A O 1
ATOM 1547 N N . TYR A 1 186 ? -16.312 -46.094 -39.875 1 96.44 186 TYR A N 1
ATOM 1548 C CA . TYR A 1 186 ? -16.766 -46.938 -38.781 1 96.44 186 TYR A CA 1
ATOM 1549 C C . TYR A 1 186 ? -18.062 -47.656 -39.156 1 96.44 186 TYR A C 1
ATOM 1551 O O . TYR A 1 186 ? -18.188 -48.875 -38.969 1 96.44 186 TYR A O 1
ATOM 1559 N N . CYS A 1 187 ? -19.016 -46.938 -39.75 1 95.81 187 CYS A N 1
ATOM 1560 C CA . CYS A 1 187 ? -20.281 -47.531 -40.188 1 95.81 187 CYS A CA 1
ATOM 1561 C C . CYS A 1 187 ? -20.047 -48.594 -41.219 1 95.81 187 CYS A C 1
ATOM 1563 O O . CYS A 1 187 ? -20.656 -49.656 -41.188 1 95.81 187 CYS A O 1
ATOM 1565 N N . HIS A 1 188 ? -19.172 -48.281 -42.156 1 95.69 188 HIS A N 1
ATOM 1566 C CA . HIS A 1 188 ? -18.828 -49.25 -43.188 1 95.69 188 HIS A CA 1
ATOM 1567 C C . HIS A 1 188 ? -18.188 -50.5 -42.594 1 95.69 188 HIS A C 1
ATOM 1569 O O . HIS A 1 188 ? -18.484 -51.625 -43.031 1 95.69 188 HIS A O 1
ATOM 1575 N N . PHE A 1 189 ? -17.344 -50.344 -41.656 1 96.19 189 PHE A N 1
ATOM 1576 C CA . PHE A 1 189 ? -16.672 -51.438 -41 1 96.19 189 PHE A CA 1
ATOM 1577 C C . PHE A 1 189 ? -17.688 -52.344 -40.281 1 96.19 189 PHE A C 1
ATOM 1579 O O . PHE A 1 189 ? -17.641 -53.562 -40.438 1 96.19 189 PHE A O 1
ATOM 1586 N N . GLU A 1 190 ? -18.594 -51.719 -39.562 1 95.38 190 GLU A N 1
ATOM 1587 C CA . GLU A 1 190 ? -19.578 -52.5 -38.812 1 95.38 190 GLU A CA 1
ATOM 1588 C C . GLU A 1 190 ? -20.516 -53.25 -39.75 1 95.38 190 GLU A C 1
ATOM 1590 O O . GLU A 1 190 ? -20.953 -54.375 -39.438 1 95.38 190 GLU A O 1
ATOM 1595 N N . GLN A 1 191 ? -20.812 -52.688 -40.875 1 95.12 191 GLN A N 1
ATOM 1596 C CA . GLN A 1 191 ? -21.641 -53.344 -41.875 1 95.12 191 GLN A CA 1
ATOM 1597 C C . GLN A 1 191 ? -20.938 -54.594 -42.438 1 95.12 191 GLN A C 1
ATOM 1599 O O . GLN A 1 191 ? -21.594 -55.594 -42.781 1 95.12 191 GLN A O 1
ATOM 1604 N N . GLY A 1 192 ? -19.703 -54.594 -42.5 1 93.25 192 GLY A N 1
ATOM 1605 C CA . GLY A 1 192 ? -18.906 -55.719 -42.969 1 93.25 192 GLY A CA 1
ATOM 1606 C C . GLY A 1 192 ? -18.594 -56.75 -41.906 1 93.25 192 GLY A C 1
ATOM 1607 O O . GLY A 1 192 ? -18.531 -57.938 -42.156 1 93.25 192 GLY A O 1
ATOM 1608 N N . PHE A 1 193 ? -18.422 -56.344 -40.688 1 92.94 193 PHE A N 1
ATOM 1609 C CA . PHE A 1 193 ? -18 -57.188 -39.562 1 92.94 193 PHE A CA 1
ATOM 1610 C C . PHE A 1 193 ? -19.172 -57.938 -38.969 1 92.94 193 PHE A C 1
ATOM 1612 O O . PHE A 1 193 ? -19.141 -59.156 -38.812 1 92.94 193 PHE A O 1
ATOM 1619 N N . GLN A 1 194 ? -20.203 -57.219 -38.719 1 91.25 194 GLN A N 1
ATOM 1620 C CA . GLN A 1 194 ? -21.438 -57.781 -38.188 1 91.25 194 GLN A CA 1
ATOM 1621 C C . GLN A 1 194 ? -22.656 -57.156 -38.844 1 91.25 194 GLN A C 1
ATOM 1623 O O . GLN A 1 194 ? -23.312 -56.312 -38.219 1 91.25 194 GLN A O 1
ATOM 1628 N N . PRO A 1 195 ? -23.031 -57.625 -39.969 1 91.38 195 PRO A N 1
ATOM 1629 C CA . PRO A 1 195 ? -24.094 -56.969 -40.719 1 91.38 195 PRO A CA 1
ATOM 1630 C C . PRO A 1 195 ? -25.438 -56.969 -40 1 91.38 195 PRO A C 1
ATOM 1632 O O . PRO A 1 195 ? -26.203 -56 -40.094 1 91.38 195 PRO A O 1
ATOM 1635 N N . ASN A 1 196 ? -25.75 -58 -39.188 1 92.12 196 ASN A N 1
ATOM 1636 C CA . ASN A 1 196 ? -27.047 -58.125 -38.531 1 92.12 196 ASN A CA 1
ATOM 1637 C C . ASN A 1 196 ? -27.156 -57.156 -37.344 1 92.12 196 ASN A C 1
ATOM 1639 O O . ASN A 1 196 ? -28.25 -56.75 -36.938 1 92.12 196 ASN A O 1
ATOM 1643 N N . GLN A 1 197 ? -26.031 -56.812 -36.719 1 93.88 197 GLN A N 1
ATOM 1644 C CA . GLN A 1 197 ? -26.047 -55.969 -35.531 1 93.88 197 GLN A CA 1
ATOM 1645 C C . GLN A 1 197 ? -25.469 -54.562 -35.812 1 93.88 197 GLN A C 1
ATOM 1647 O O . GLN A 1 197 ? -25.438 -53.719 -34.938 1 93.88 197 GLN A O 1
ATOM 1652 N N . ALA A 1 198 ? -25.062 -54.312 -37.094 1 93.12 198 ALA A N 1
ATOM 1653 C CA . ALA A 1 198 ? -24.328 -53.125 -37.469 1 93.12 198 ALA A CA 1
ATOM 1654 C C . ALA A 1 198 ? -25.156 -51.875 -37.188 1 93.12 198 ALA A C 1
ATOM 1656 O O . ALA A 1 198 ? -24.625 -50.875 -36.688 1 93.12 198 ALA A O 1
ATOM 1657 N N . GLU A 1 199 ? -26.422 -51.906 -37.5 1 92.38 199 GLU A N 1
ATOM 1658 C CA . GLU A 1 199 ? -27.281 -50.719 -37.312 1 92.38 199 GLU A CA 1
ATOM 1659 C C . GLU A 1 199 ? -27.484 -50.406 -35.844 1 92.38 199 GLU A C 1
ATOM 1661 O O . GLU A 1 199 ? -27.484 -49.25 -35.469 1 92.38 199 GLU A O 1
ATOM 1666 N N . LYS A 1 200 ? -27.625 -51.375 -35.062 1 94.12 200 LYS A N 1
ATOM 1667 C CA . LYS A 1 200 ? -27.812 -51.188 -33.625 1 94.12 200 LYS A CA 1
ATOM 1668 C C . LYS A 1 200 ? -26.547 -50.625 -32.969 1 94.12 200 LYS A C 1
ATOM 1670 O O . LYS A 1 200 ? -26.625 -49.688 -32.156 1 94.12 200 LYS A O 1
ATOM 1675 N N . ILE A 1 201 ? -25.406 -51.156 -33.281 1 94.06 201 ILE A N 1
ATOM 1676 C CA . ILE A 1 201 ? -24.125 -50.781 -32.688 1 94.06 201 ILE A CA 1
ATOM 1677 C C . ILE A 1 201 ? -23.797 -49.344 -33.062 1 94.06 201 ILE A C 1
ATOM 1679 O O . ILE A 1 201 ? -23.359 -48.562 -32.219 1 94.06 201 ILE A O 1
ATOM 1683 N N . THR A 1 202 ? -24.031 -48.969 -34.312 1 94.06 202 THR A N 1
ATOM 1684 C CA . THR A 1 202 ? -23.719 -47.625 -34.781 1 94.06 202 THR A CA 1
ATOM 1685 C C . THR A 1 202 ? -24.719 -46.625 -34.219 1 94.06 202 THR A C 1
ATOM 1687 O O . THR A 1 202 ? -24.344 -45.469 -33.906 1 94.06 202 THR A O 1
ATOM 1690 N N . SER A 1 203 ? -25.969 -47.031 -34.031 1 93.88 203 SER A N 1
ATOM 1691 C CA . SER A 1 203 ? -26.984 -46.156 -33.469 1 93.88 203 SER A CA 1
ATOM 1692 C C . SER A 1 203 ? -26.688 -45.812 -32 1 93.88 203 SER A C 1
ATOM 1694 O O . SER A 1 203 ? -26.938 -44.688 -31.547 1 93.88 203 SER A O 1
ATOM 1696 N N . ASP A 1 204 ? -26.109 -46.75 -31.344 1 92.75 204 ASP A N 1
ATOM 1697 C CA . ASP A 1 204 ? -25.766 -46.562 -29.938 1 92.75 204 ASP A CA 1
ATOM 1698 C C . ASP A 1 204 ? -24.641 -45.531 -29.781 1 92.75 204 ASP A C 1
ATOM 1700 O O . ASP A 1 204 ? -24.562 -44.844 -28.766 1 92.75 204 ASP A O 1
ATOM 1704 N N . ARG A 1 205 ? -23.781 -45.375 -30.781 1 93.81 205 ARG A N 1
ATOM 1705 C CA . ARG A 1 205 ? -22.625 -44.5 -30.719 1 93.81 205 ARG A CA 1
ATOM 1706 C C . ARG A 1 205 ? -22.906 -43.188 -31.438 1 93.81 205 ARG A C 1
ATOM 1708 O O . ARG A 1 205 ? -22.094 -42.25 -31.391 1 93.81 205 ARG A O 1
ATOM 1715 N N . SER A 1 206 ? -24.094 -43.062 -31.984 1 94.44 206 SER A N 1
ATOM 1716 C CA . SER A 1 206 ? -24.438 -41.906 -32.781 1 94.44 206 SER A CA 1
ATOM 1717 C C . SER A 1 206 ? -24.516 -40.656 -31.938 1 94.44 206 SER A C 1
ATOM 1719 O O . SER A 1 206 ? -24.141 -39.562 -32.406 1 94.44 206 SER A O 1
ATOM 1721 N N . ARG A 1 207 ? -24.984 -40.812 -30.734 1 93.38 207 ARG A N 1
ATOM 1722 C CA . ARG A 1 207 ? -25.078 -39.656 -29.844 1 93.38 207 ARG A CA 1
ATOM 1723 C C . ARG A 1 207 ? -23.688 -39.125 -29.484 1 93.38 207 ARG A C 1
ATOM 1725 O O . ARG A 1 207 ? -23.453 -37.906 -29.516 1 93.38 207 ARG A O 1
ATOM 1732 N N . GLU A 1 208 ? -22.859 -39.969 -29.141 1 93.69 208 GLU A N 1
ATOM 1733 C CA . GLU A 1 208 ? -21.484 -39.594 -28.812 1 93.69 208 GLU A CA 1
ATOM 1734 C C . GLU A 1 208 ? -20.766 -38.969 -30 1 93.69 208 GLU A C 1
ATOM 1736 O O . GLU A 1 208 ? -20.031 -38 -29.844 1 93.69 208 GLU A O 1
ATOM 1741 N N . TYR A 1 209 ? -21.016 -39.531 -31.141 1 95.62 209 TYR A N 1
ATOM 1742 C CA . TYR A 1 209 ? -20.438 -39 -32.375 1 95.62 209 TYR A CA 1
ATOM 1743 C C . TYR A 1 209 ? -20.938 -37.594 -32.625 1 95.62 209 TYR A C 1
ATOM 1745 O O . TYR A 1 209 ? -20.141 -36.688 -32.938 1 95.62 209 TYR A O 1
ATOM 1753 N N . THR A 1 210 ? -22.172 -37.344 -32.531 1 96.31 210 THR A N 1
ATOM 1754 C CA . THR A 1 210 ? -22.766 -36.031 -32.812 1 96.31 210 THR A CA 1
ATOM 1755 C C . THR A 1 210 ? -22.234 -35 -31.828 1 96.31 210 THR A C 1
ATOM 1757 O O . THR A 1 210 ? -21.953 -33.875 -32.219 1 96.31 210 THR A O 1
ATOM 1760 N N . ASN A 1 211 ? -22.156 -35.438 -30.641 1 96.12 211 ASN A N 1
ATOM 1761 C CA . ASN A 1 211 ? -21.594 -34.562 -29.641 1 96.12 211 ASN A CA 1
ATOM 1762 C C . ASN A 1 211 ? -20.125 -34.219 -29.922 1 96.12 211 ASN A C 1
ATOM 1764 O O . ASN A 1 211 ? -19.719 -33.062 -29.797 1 96.12 211 ASN A O 1
ATOM 1768 N N . ALA A 1 212 ? -19.328 -35.188 -30.219 1 96.69 212 ALA A N 1
ATOM 1769 C CA . ALA A 1 212 ? -17.922 -34.969 -30.547 1 96.69 212 ALA A CA 1
ATOM 1770 C C . ALA A 1 212 ? -17.781 -34.094 -31.781 1 96.69 212 ALA A C 1
ATOM 1772 O O . ALA A 1 212 ? -16.891 -33.25 -31.828 1 96.69 212 ALA A O 1
ATOM 1773 N N . LYS A 1 213 ? -18.641 -34.281 -32.75 1 96.5 213 LYS A N 1
ATOM 1774 C CA . LYS A 1 213 ? -18.625 -33.469 -33.969 1 96.5 213 LYS A CA 1
ATOM 1775 C C . LYS A 1 213 ? -18.906 -32.031 -33.656 1 96.5 213 LYS A C 1
ATOM 1777 O O . LYS A 1 213 ? -18.203 -31.125 -34.125 1 96.5 213 LYS A O 1
ATOM 1782 N N . LYS A 1 214 ? -19.922 -31.812 -32.875 1 96.88 214 LYS A N 1
ATOM 1783 C CA . LYS A 1 214 ? -20.281 -30.453 -32.469 1 96.88 214 LYS A CA 1
ATOM 1784 C C . LYS A 1 214 ? -19.125 -29.781 -31.719 1 96.88 214 LYS A C 1
ATOM 1786 O O . LYS A 1 214 ? -18.797 -28.625 -32 1 96.88 214 LYS A O 1
ATOM 1791 N N . ASN A 1 215 ? -18.531 -30.484 -30.812 1 96.56 215 ASN A N 1
ATOM 1792 C CA . ASN A 1 215 ? -17.453 -29.922 -30.016 1 96.56 215 ASN A CA 1
ATOM 1793 C C . ASN A 1 215 ? -16.172 -29.75 -30.844 1 96.56 215 ASN A C 1
ATOM 1795 O O . ASN A 1 215 ? -15.367 -28.875 -30.562 1 96.56 215 ASN A O 1
ATOM 1799 N N . ALA A 1 216 ? -15.945 -30.531 -31.859 1 96.31 216 ALA A N 1
ATOM 1800 C CA . ALA A 1 216 ? -14.805 -30.359 -32.75 1 96.31 216 ALA A CA 1
ATOM 1801 C C . ALA A 1 216 ? -14.891 -29.031 -33.5 1 96.31 216 ALA A C 1
ATOM 1803 O O . ALA A 1 216 ? -13.867 -28.375 -33.719 1 96.31 216 ALA A O 1
ATOM 1804 N N . ARG A 1 217 ? -16.047 -28.656 -33.812 1 95.81 217 ARG A N 1
ATOM 1805 C CA . ARG A 1 217 ? -16.266 -27.406 -34.531 1 95.81 217 ARG A CA 1
ATOM 1806 C C . ARG A 1 217 ? -15.945 -26.203 -33.625 1 95.81 217 ARG A C 1
ATOM 1808 O O . ARG A 1 217 ? -15.43 -25.188 -34.094 1 95.81 217 ARG A O 1
ATOM 1815 N N . VAL A 1 218 ? -16.281 -26.344 -32.406 1 95.81 218 VAL A N 1
ATOM 1816 C CA . VAL A 1 218 ? -16.016 -25.266 -31.469 1 95.81 218 VAL A CA 1
ATOM 1817 C C . VAL A 1 218 ? -14.531 -25.234 -31.125 1 95.81 218 VAL A C 1
ATOM 1819 O O . VAL A 1 218 ? -13.953 -24.156 -30.984 1 95.81 218 VAL A O 1
ATOM 1822 N N . LEU A 1 219 ? -13.945 -26.328 -31.031 1 95.88 219 LEU A N 1
ATOM 1823 C CA . LEU A 1 219 ? -12.562 -26.469 -30.594 1 95.88 219 LEU A CA 1
ATOM 1824 C C . LEU A 1 219 ? -11.594 -26.047 -31.688 1 95.88 219 LEU A C 1
ATOM 1826 O O . LEU A 1 219 ? -10.5 -25.547 -31.406 1 95.88 219 LEU A O 1
ATOM 1830 N N . GLU A 1 220 ? -11.93 -26.219 -32.906 1 95.31 220 GLU A N 1
ATOM 1831 C CA . GLU A 1 220 ? -11.031 -26 -34.031 1 95.31 220 GLU A CA 1
ATOM 1832 C C . GLU A 1 220 ? -10.523 -24.562 -34.062 1 95.31 220 GLU A C 1
ATOM 1834 O O . GLU A 1 220 ? -9.312 -24.328 -34.094 1 95.31 220 GLU A O 1
ATOM 1839 N N . PRO A 1 221 ? -11.406 -23.609 -33.969 1 95.31 221 PRO A N 1
ATOM 1840 C CA . PRO A 1 221 ? -10.891 -22.25 -33.969 1 95.31 221 PRO A CA 1
ATOM 1841 C C . PRO A 1 221 ? -10.031 -21.922 -32.75 1 95.31 221 PRO A C 1
ATOM 1843 O O . PRO A 1 221 ? -9.094 -21.125 -32.844 1 95.31 221 PRO A O 1
ATOM 1846 N N . LEU A 1 222 ? -10.312 -22.531 -31.641 1 94.75 222 LEU A N 1
ATOM 1847 C CA . LEU A 1 222 ? -9.539 -22.297 -30.422 1 94.75 222 LEU A CA 1
ATOM 1848 C C . LEU A 1 222 ? -8.117 -22.828 -30.578 1 94.75 222 LEU A C 1
ATOM 1850 O O . LEU A 1 222 ? -7.152 -22.156 -30.219 1 94.75 222 LEU A O 1
ATOM 1854 N N . VAL A 1 223 ? -8 -23.953 -31.141 1 94.31 223 VAL A N 1
ATOM 1855 C CA . VAL A 1 223 ? -6.707 -24.625 -31.25 1 94.31 223 VAL A CA 1
ATOM 1856 C C . VAL A 1 223 ? -5.906 -24.031 -32.406 1 94.31 223 VAL A C 1
ATOM 1858 O O . VAL A 1 223 ? -4.684 -23.906 -32.312 1 94.31 223 VAL A O 1
ATOM 1861 N N . ARG A 1 224 ? -6.551 -23.594 -33.438 1 93.88 224 ARG A N 1
ATOM 1862 C CA . ARG A 1 224 ? -5.875 -23.016 -34.594 1 93.88 224 ARG A CA 1
ATOM 1863 C C . ARG A 1 224 ? -5.312 -21.625 -34.25 1 93.88 224 ARG A C 1
ATOM 1865 O O . ARG A 1 224 ? -4.363 -21.172 -34.906 1 93.88 224 ARG A O 1
ATOM 1872 N N . ALA A 1 225 ? -5.898 -21.031 -33.281 1 93.75 225 ALA A N 1
ATOM 1873 C CA . ALA A 1 225 ? -5.422 -19.719 -32.844 1 93.75 225 ALA A CA 1
ATOM 1874 C C . ALA A 1 225 ? -4.109 -19.828 -32.094 1 93.75 225 ALA A C 1
ATOM 1876 O O . ALA A 1 225 ? -3.408 -18.828 -31.891 1 93.75 225 ALA A O 1
ATOM 1877 N N . LEU A 1 226 ? -3.748 -21.047 -31.766 1 95.12 226 LEU A N 1
ATOM 1878 C CA . LEU A 1 226 ? -2.543 -21.281 -30.984 1 95.12 226 LEU A CA 1
ATOM 1879 C C . LEU A 1 226 ? -1.323 -21.422 -31.875 1 95.12 226 LEU A C 1
ATOM 1881 O O . LEU A 1 226 ? -1.407 -22.047 -32.938 1 95.12 226 LEU A O 1
ATOM 1885 N N . ARG A 1 227 ? -0.275 -20.812 -31.5 1 89.94 227 ARG A N 1
ATOM 1886 C CA . ARG A 1 227 ? 0.982 -20.953 -32.219 1 89.94 227 ARG A CA 1
ATOM 1887 C C . ARG A 1 227 ? 1.825 -22.094 -31.672 1 89.94 227 ARG A C 1
ATOM 1889 O O . ARG A 1 227 ? 2.783 -21.844 -30.938 1 89.94 227 ARG A O 1
ATOM 1896 N N . ARG A 1 228 ? 1.631 -23.25 -32.125 1 89.81 228 ARG A N 1
ATOM 1897 C CA . ARG A 1 228 ? 2.311 -24.438 -31.594 1 89.81 228 ARG A CA 1
ATOM 1898 C C . ARG A 1 228 ? 3.629 -24.672 -32.344 1 89.81 228 ARG A C 1
ATOM 1900 O O . ARG A 1 228 ? 4.445 -25.484 -31.891 1 89.81 228 ARG A O 1
ATOM 1907 N N . ASP A 1 229 ? 3.881 -23.922 -33.375 1 87 229 ASP A N 1
ATOM 1908 C CA . ASP A 1 229 ? 5.07 -24.109 -34.188 1 87 229 ASP A CA 1
ATOM 1909 C C . ASP A 1 229 ? 6.199 -23.188 -33.75 1 87 229 ASP A C 1
ATOM 1911 O O . ASP A 1 229 ? 7.355 -23.375 -34.125 1 87 229 ASP A O 1
ATOM 1915 N N . LYS A 1 230 ? 5.863 -22.359 -32.906 1 89.06 230 LYS A N 1
ATOM 1916 C CA . LYS A 1 230 ? 6.875 -21.391 -32.469 1 89.06 230 LYS A CA 1
ATOM 1917 C C . LYS A 1 230 ? 7.754 -21.953 -31.359 1 89.06 230 LYS A C 1
ATOM 1919 O O . LYS A 1 230 ? 7.254 -22.609 -30.438 1 89.06 230 LYS A O 1
ATOM 1924 N N . LEU A 1 231 ? 9.078 -21.75 -31.5 1 93.44 231 LEU A N 1
ATOM 1925 C CA . LEU A 1 231 ? 10 -22.172 -30.453 1 93.44 231 LEU A CA 1
ATOM 1926 C C . LEU A 1 231 ? 9.805 -21.344 -29.188 1 93.44 231 LEU A C 1
ATOM 1928 O O . LEU A 1 231 ? 9.562 -20.141 -29.266 1 93.44 231 LEU A O 1
ATOM 1932 N N . PRO A 1 232 ? 9.891 -22.062 -28.078 1 93.12 232 PRO A N 1
ATOM 1933 C CA . PRO A 1 232 ? 9.688 -21.359 -26.812 1 93.12 232 PRO A CA 1
ATOM 1934 C C . PRO A 1 232 ? 10.719 -20.266 -26.578 1 93.12 232 PRO A C 1
ATOM 1936 O O . PRO A 1 232 ? 11.891 -20.422 -26.938 1 93.12 232 PRO A O 1
ATOM 1939 N N . SER A 1 233 ? 10.305 -19.125 -26.125 1 90.31 233 SER A N 1
ATOM 1940 C CA . SER A 1 233 ? 11.148 -18 -25.75 1 90.31 233 SER A CA 1
ATOM 1941 C C . SER A 1 233 ? 10.641 -17.312 -24.5 1 90.31 233 SER A C 1
ATOM 1943 O O . SER A 1 233 ? 9.453 -17.375 -24.172 1 90.31 233 SER A O 1
ATOM 1945 N N . PRO A 1 234 ? 11.516 -16.75 -23.719 1 88.62 234 PRO A N 1
ATOM 1946 C CA . PRO A 1 234 ? 11.078 -16.031 -22.516 1 88.62 234 PRO A CA 1
ATOM 1947 C C . PRO A 1 234 ? 10.117 -14.898 -22.828 1 88.62 234 PRO A C 1
ATOM 1949 O O . PRO A 1 234 ? 10.203 -14.289 -23.906 1 88.62 234 PRO A O 1
ATOM 1952 N N . PRO A 1 235 ? 9.258 -14.672 -21.906 1 83.94 235 PRO A N 1
ATOM 1953 C CA . PRO A 1 235 ? 8.234 -13.656 -22.172 1 83.94 235 PRO A CA 1
ATOM 1954 C C . PRO A 1 235 ? 8.82 -12.25 -22.297 1 83.94 235 PRO A C 1
ATOM 1956 O O . PRO A 1 235 ? 9.773 -11.906 -21.594 1 83.94 235 PRO A O 1
ATOM 1959 N N . ARG A 1 236 ? 8.445 -11.383 -23.281 1 71.12 236 ARG A N 1
ATOM 1960 C CA . ARG A 1 236 ? 8.852 -9.992 -23.469 1 71.12 236 ARG A CA 1
ATOM 1961 C C . ARG A 1 236 ? 7.688 -9.047 -23.219 1 71.12 236 ARG A C 1
ATOM 1963 O O . ARG A 1 236 ? 7.805 -7.836 -23.422 1 71.12 236 ARG A O 1
ATOM 1970 N N . THR A 1 237 ? 6.625 -9.445 -22.562 1 66.75 237 THR A N 1
ATOM 1971 C CA . THR A 1 237 ? 5.453 -8.656 -22.219 1 66.75 237 THR A CA 1
ATOM 1972 C C . THR A 1 237 ? 4.859 -7.98 -23.453 1 66.75 237 THR A C 1
ATOM 1974 O O . THR A 1 237 ? 4.445 -6.82 -23.391 1 66.75 237 THR A O 1
ATOM 1977 N N . LEU A 1 238 ? 4.934 -8.633 -24.531 1 68.56 238 LEU A N 1
ATOM 1978 C CA . LEU A 1 238 ? 4.355 -8.125 -25.766 1 68.56 238 LEU A CA 1
ATOM 1979 C C . LEU A 1 238 ? 2.881 -8.5 -25.875 1 68.56 238 LEU A C 1
ATOM 1981 O O . LEU A 1 238 ? 2.438 -9.469 -25.25 1 68.56 238 LEU A O 1
ATOM 1985 N N . ASP A 1 239 ? 2.158 -7.727 -26.562 1 78.19 239 ASP A N 1
ATOM 1986 C CA . ASP A 1 239 ? 0.722 -7.922 -26.734 1 78.19 239 ASP A CA 1
ATOM 1987 C C . ASP A 1 239 ? 0.427 -9.266 -27.391 1 78.19 239 ASP A C 1
ATOM 1989 O O . ASP A 1 239 ? -0.559 -9.93 -27.047 1 78.19 239 ASP A O 1
ATOM 1993 N N . GLU A 1 240 ? 1.285 -9.641 -28.234 1 82.94 240 GLU A N 1
ATOM 1994 C CA . GLU A 1 240 ? 1.075 -10.914 -28.922 1 82.94 240 GLU A CA 1
ATOM 1995 C C . GLU A 1 240 ? 1.151 -12.086 -27.938 1 82.94 240 GLU A C 1
ATOM 1997 O O . GLU A 1 240 ? 0.381 -13.039 -28.047 1 82.94 240 GLU A O 1
ATOM 2002 N N . GLU A 1 241 ? 2.012 -12.031 -27.078 1 83.56 241 GLU A N 1
ATOM 2003 C CA . GLU A 1 241 ? 2.166 -13.094 -26.094 1 83.56 241 GLU A CA 1
ATOM 2004 C C . GLU A 1 241 ? 0.972 -13.141 -25.141 1 83.56 241 GLU A C 1
ATOM 2006 O O . GLU A 1 241 ? 0.513 -14.219 -24.766 1 83.56 241 GLU A O 1
ATOM 2011 N N . ARG A 1 242 ? 0.526 -12 -24.859 1 82.75 242 ARG A N 1
ATOM 2012 C CA . ARG A 1 242 ? -0.65 -11.93 -24 1 82.75 242 ARG A CA 1
ATOM 2013 C C . ARG A 1 242 ? -1.867 -12.539 -24.688 1 82.75 242 ARG A C 1
ATOM 2015 O O . ARG A 1 242 ? -2.662 -13.234 -24.047 1 82.75 242 ARG A O 1
ATOM 2022 N N . GLN A 1 243 ? -1.939 -12.273 -25.906 1 88.19 243 GLN A N 1
ATOM 2023 C CA . GLN A 1 243 ? -3.045 -12.844 -26.672 1 88.19 243 GLN A CA 1
ATOM 2024 C C . GLN A 1 243 ? -2.943 -14.367 -26.719 1 88.19 243 GLN A C 1
ATOM 2026 O O . GLN A 1 243 ? -3.953 -15.062 -26.625 1 88.19 243 GLN A O 1
ATOM 2031 N N . GLN A 1 244 ? -1.771 -14.875 -26.875 1 90.94 244 GLN A N 1
ATOM 2032 C CA . GLN A 1 244 ? -1.573 -16.312 -26.938 1 90.94 244 GLN A CA 1
ATOM 2033 C C . GLN A 1 244 ? -1.92 -16.969 -25.594 1 90.94 244 GLN A C 1
ATOM 2035 O O . GLN A 1 244 ? -2.518 -18.047 -25.562 1 90.94 244 GLN A O 1
ATOM 2040 N N . ILE A 1 245 ? -1.586 -16.328 -24.594 1 88.75 245 ILE A N 1
ATOM 2041 C CA . ILE A 1 245 ? -1.912 -16.875 -23.281 1 88.75 245 ILE A CA 1
ATOM 2042 C C . ILE A 1 245 ? -3.428 -16.906 -23.094 1 88.75 245 ILE A C 1
ATOM 2044 O O . ILE A 1 245 ? -3.971 -17.875 -22.547 1 88.75 245 ILE A O 1
ATOM 2048 N N . GLU A 1 246 ? -4.012 -15.875 -23.531 1 89.19 246 GLU A N 1
ATOM 2049 C CA . GLU A 1 246 ? -5.469 -15.836 -23.453 1 89.19 246 GLU A CA 1
ATOM 2050 C C . GLU A 1 246 ? -6.098 -16.969 -24.266 1 89.19 246 GLU A C 1
ATOM 2052 O O . GLU A 1 246 ? -7.082 -17.562 -23.844 1 89.19 246 GLU A O 1
ATOM 2057 N N . ASN A 1 247 ? -5.516 -17.156 -25.391 1 93.38 247 ASN A N 1
ATOM 2058 C CA . ASN A 1 247 ? -6.023 -18.234 -26.234 1 93.38 247 ASN A CA 1
ATOM 2059 C C . ASN A 1 247 ? -5.863 -19.594 -25.562 1 93.38 247 ASN A C 1
ATOM 2061 O O . ASN A 1 247 ? -6.762 -20.438 -25.625 1 93.38 247 ASN A O 1
ATOM 2065 N N . TRP A 1 248 ? -4.746 -19.844 -24.984 1 94.44 248 TRP A N 1
ATOM 2066 C CA . TRP A 1 248 ? -4.516 -21.094 -24.281 1 94.44 248 TRP A CA 1
ATOM 2067 C C . TRP A 1 248 ? -5.504 -21.266 -23.125 1 94.44 248 TRP A C 1
ATOM 2069 O O . TRP A 1 248 ? -6.062 -22.344 -22.938 1 94.44 248 TRP A O 1
ATOM 2079 N N . LYS A 1 249 ? -5.699 -20.234 -22.406 1 91.5 249 LYS A N 1
ATOM 2080 C CA . LYS A 1 249 ? -6.629 -20.297 -21.281 1 91.5 249 LYS A CA 1
ATOM 2081 C C . LYS A 1 249 ? -8.055 -20.562 -21.766 1 91.5 249 LYS A C 1
ATOM 2083 O O . LYS A 1 249 ? -8.82 -21.25 -21.078 1 91.5 249 LYS A O 1
ATOM 2088 N N . LYS A 1 250 ? -8.398 -20.016 -22.906 1 93.12 250 LYS A N 1
ATOM 2089 C CA . LYS A 1 250 ? -9.711 -20.297 -23.484 1 93.12 250 LYS A CA 1
ATOM 2090 C C . LYS A 1 250 ? -9.883 -21.781 -23.766 1 93.12 250 LYS A C 1
ATOM 2092 O O . LYS A 1 250 ? -10.945 -22.344 -23.516 1 93.12 250 LYS A O 1
ATOM 2097 N N . TRP A 1 251 ? -8.852 -22.375 -24.297 1 95.44 251 TRP A N 1
ATOM 2098 C CA . TRP A 1 251 ? -8.914 -23.797 -24.547 1 95.44 251 TRP A CA 1
ATOM 2099 C C . TRP A 1 251 ? -9.055 -24.578 -23.25 1 95.44 251 TRP A C 1
ATOM 2101 O O . TRP A 1 251 ? -9.906 -25.469 -23.141 1 95.44 251 TRP A O 1
ATOM 2111 N N . VAL A 1 252 ? -8.297 -24.266 -22.266 1 94.5 252 VAL A N 1
ATOM 2112 C CA . VAL A 1 252 ? -8.336 -24.969 -20.984 1 94.5 252 VAL A CA 1
ATOM 2113 C C . VAL A 1 252 ? -9.719 -24.812 -20.359 1 94.5 252 VAL A C 1
ATOM 2115 O O . VAL A 1 252 ? -10.297 -25.766 -19.859 1 94.5 252 VAL A O 1
ATOM 2118 N N . ASN A 1 253 ? -10.188 -23.578 -20.438 1 92 253 ASN A N 1
ATOM 2119 C CA . ASN A 1 253 ? -11.5 -23.328 -19.875 1 92 253 ASN A CA 1
ATOM 2120 C C . ASN A 1 253 ? -12.594 -24.094 -20.609 1 92 253 ASN A C 1
ATOM 2122 O O . ASN A 1 253 ? -13.57 -24.547 -19.984 1 92 253 ASN A O 1
ATOM 2126 N N . PHE A 1 254 ? -12.43 -24.219 -21.859 1 95.25 254 PHE A N 1
ATOM 2127 C CA . PHE A 1 254 ? -13.359 -25.016 -22.656 1 95.25 254 PHE A CA 1
ATOM 2128 C C . PHE A 1 254 ? -13.422 -26.453 -22.141 1 95.25 254 PHE A C 1
ATOM 2130 O O . PHE A 1 254 ? -14.508 -27 -21.969 1 95.25 254 PHE A O 1
ATOM 2137 N N . GLU A 1 255 ? -12.25 -27 -21.953 1 95.31 255 GLU A N 1
ATOM 2138 C CA . GLU A 1 255 ? -12.195 -28.375 -21.453 1 95.31 255 GLU A CA 1
ATOM 2139 C C . GLU A 1 255 ? -12.758 -28.469 -20.031 1 95.31 255 GLU A C 1
ATOM 2141 O O . GLU A 1 255 ? -13.398 -29.469 -19.688 1 95.31 255 GLU A O 1
ATOM 2146 N N . ARG A 1 256 ? -12.539 -27.516 -19.25 1 93.31 256 ARG A N 1
ATOM 2147 C CA . ARG A 1 256 ? -12.961 -27.516 -17.844 1 93.31 256 ARG A CA 1
ATOM 2148 C C . ARG A 1 256 ? -14.477 -27.547 -17.734 1 93.31 256 ARG A C 1
ATOM 2150 O O . ARG A 1 256 ? -15.023 -28.141 -16.797 1 93.31 256 ARG A O 1
ATOM 2157 N N . VAL A 1 257 ? -15.141 -26.906 -18.672 1 93.44 257 VAL A N 1
ATOM 2158 C CA . VAL A 1 257 ? -16.594 -26.844 -18.656 1 93.44 257 VAL A CA 1
ATOM 2159 C C . VAL A 1 257 ? -17.172 -28.219 -19.031 1 93.44 257 VAL A C 1
ATOM 2161 O O . VAL A 1 257 ? -18.344 -28.484 -18.781 1 93.44 257 VAL A O 1
ATOM 2164 N N . ASN A 1 258 ? -16.406 -29.047 -19.625 1 94 258 ASN A N 1
ATOM 2165 C CA . ASN A 1 258 ? -16.766 -30.391 -20.016 1 94 258 ASN A CA 1
ATOM 2166 C C . ASN A 1 258 ? -17.938 -30.406 -21 1 94 258 ASN A C 1
ATOM 2168 O O . ASN A 1 258 ? -18.953 -31.047 -20.75 1 94 258 ASN A O 1
ATOM 2172 N N . PRO A 1 259 ? -17.719 -29.781 -22.047 1 93.5 259 PRO A N 1
ATOM 2173 C CA . PRO A 1 259 ? -18.812 -29.781 -23.031 1 93.5 259 PRO A CA 1
ATOM 2174 C C . PRO A 1 259 ? -19.141 -31.188 -23.547 1 93.5 259 PRO A C 1
ATOM 2176 O O . PRO A 1 259 ? -20.25 -31.422 -24.016 1 93.5 259 PRO A O 1
ATOM 2179 N N . LEU A 1 260 ? -18.281 -32.125 -23.5 1 93.38 260 LEU A N 1
ATOM 2180 C CA . LEU A 1 260 ? -18.484 -33.5 -23.953 1 93.38 260 LEU A CA 1
ATOM 2181 C C . LEU A 1 260 ? -19.312 -34.281 -22.938 1 93.38 260 LEU A C 1
ATOM 2183 O O . LEU A 1 260 ? -19.719 -35.438 -23.219 1 93.38 260 LEU A O 1
ATOM 2187 N N . LEU A 1 261 ? -19.609 -33.75 -21.828 1 92.25 261 LEU A N 1
ATOM 2188 C CA . LEU A 1 261 ? -20.422 -34.344 -20.781 1 92.25 261 LEU A CA 1
ATOM 2189 C C . LEU A 1 261 ? -19.875 -35.719 -20.375 1 92.25 261 LEU A C 1
ATOM 2191 O O . LEU A 1 261 ? -20.594 -36.688 -20.328 1 92.25 261 LEU A O 1
ATOM 2195 N N . LEU A 1 262 ? -18.578 -35.688 -20.141 1 92.25 262 LEU A N 1
ATOM 2196 C CA . LEU A 1 262 ? -17.906 -36.906 -19.703 1 92.25 262 LEU A CA 1
ATOM 2197 C C . LEU A 1 262 ? -18.266 -37.25 -18.266 1 92.25 262 LEU A C 1
ATOM 2199 O O . LEU A 1 262 ? -18.25 -36.375 -17.391 1 92.25 262 LEU A O 1
ATOM 2203 N N . ASP A 1 263 ? -18.641 -38.469 -18.016 1 88.75 263 ASP A N 1
ATOM 2204 C CA . ASP A 1 263 ? -18.984 -38.906 -16.672 1 88.75 263 ASP A CA 1
ATOM 2205 C C . ASP A 1 263 ? -17.734 -39.406 -15.922 1 88.75 263 ASP A C 1
ATOM 2207 O O . ASP A 1 263 ? -17.719 -39.438 -14.688 1 88.75 263 ASP A O 1
ATOM 2211 N N . ASP A 1 264 ? -16.734 -39.75 -16.734 1 89.38 264 ASP A N 1
ATOM 2212 C CA . ASP A 1 264 ? -15.477 -40.219 -16.156 1 89.38 264 ASP A CA 1
ATOM 2213 C C . ASP A 1 264 ? -14.562 -39.062 -15.789 1 89.38 264 ASP A C 1
ATOM 2215 O O . ASP A 1 264 ? -13.977 -38.438 -16.672 1 89.38 264 ASP A O 1
ATOM 2219 N N . ASN A 1 265 ? -14.359 -38.938 -14.461 1 88.94 265 ASN A N 1
ATOM 2220 C CA . ASN A 1 265 ? -13.555 -37.844 -13.961 1 88.94 265 ASN A CA 1
ATOM 2221 C C . ASN A 1 265 ? -12.102 -37.969 -14.391 1 88.94 265 ASN A C 1
ATOM 2223 O O . ASN A 1 265 ? -11.422 -36.938 -14.594 1 88.94 265 ASN A O 1
ATOM 2227 N N . ASN A 1 266 ? -11.672 -39.125 -14.484 1 89.88 266 ASN A N 1
ATOM 2228 C CA . ASN A 1 266 ? -10.289 -39.312 -14.898 1 89.88 266 ASN A CA 1
ATOM 2229 C C . ASN A 1 266 ? -10.062 -38.906 -16.344 1 89.88 266 ASN A C 1
ATOM 2231 O O . ASN A 1 266 ? -9.031 -38.312 -16.672 1 89.88 266 ASN A O 1
ATOM 2235 N N . LYS A 1 267 ? -10.992 -39.219 -17.219 1 91.25 267 LYS A N 1
ATOM 2236 C CA . LYS A 1 267 ? -10.898 -38.812 -18.609 1 91.25 267 LYS A CA 1
ATOM 2237 C C . LYS A 1 267 ? -10.93 -37.312 -18.75 1 91.25 267 LYS A C 1
ATOM 2239 O O . LYS A 1 267 ? -10.18 -36.719 -19.547 1 91.25 267 LYS A O 1
ATOM 2244 N N . LEU A 1 268 ? -11.797 -36.719 -17.984 1 93.88 268 LEU A N 1
ATOM 2245 C CA . LEU A 1 268 ? -11.883 -35.281 -18 1 93.88 268 LEU A CA 1
ATOM 2246 C C . LEU A 1 268 ? -10.578 -34.656 -17.516 1 93.88 268 LEU A C 1
ATOM 2248 O O . LEU A 1 268 ? -10.078 -33.688 -18.141 1 93.88 268 LEU A O 1
ATOM 2252 N N . MET A 1 269 ? -10.094 -35.219 -16.406 1 94.44 269 MET A N 1
ATOM 2253 C CA . MET A 1 269 ? -8.836 -34.719 -15.859 1 94.44 269 MET A CA 1
ATOM 2254 C C . MET A 1 269 ? -7.711 -34.812 -16.891 1 94.44 269 MET A C 1
ATOM 2256 O O . MET A 1 269 ? -6.926 -33.875 -17.047 1 94.44 269 MET A O 1
ATOM 2260 N N . ARG A 1 270 ? -7.617 -35.875 -17.578 1 93.88 270 ARG A N 1
ATOM 2261 C CA . ARG A 1 270 ? -6.562 -36.094 -18.562 1 93.88 270 ARG A CA 1
ATOM 2262 C C . ARG A 1 270 ? -6.691 -35.156 -19.734 1 93.88 270 ARG A C 1
ATOM 2264 O O . ARG A 1 270 ? -5.684 -34.688 -20.281 1 93.88 270 ARG A O 1
ATOM 2271 N N . ARG A 1 271 ? -7.871 -34.875 -20.156 1 95 271 ARG A N 1
ATOM 2272 C CA . ARG A 1 271 ? -8.094 -33.938 -21.266 1 95 271 ARG A CA 1
ATOM 2273 C C . ARG A 1 271 ? -7.652 -32.531 -20.875 1 95 271 ARG A C 1
ATOM 2275 O O . ARG A 1 271 ? -7.012 -31.844 -21.672 1 95 271 ARG A O 1
ATOM 2282 N N . ILE A 1 272 ? -8.07 -32.125 -19.672 1 96.5 272 ILE A N 1
ATOM 2283 C CA . ILE A 1 272 ? -7.66 -30.797 -19.188 1 96.5 272 ILE A CA 1
ATOM 2284 C C . ILE A 1 272 ? -6.141 -30.75 -19.047 1 96.5 272 ILE A C 1
ATOM 2286 O O . ILE A 1 272 ? -5.504 -29.781 -19.469 1 96.5 272 ILE A O 1
ATOM 2290 N N . ALA A 1 273 ? -5.586 -31.781 -18.484 1 96.25 273 ALA A N 1
ATOM 2291 C CA . ALA A 1 273 ? -4.137 -31.875 -18.344 1 96.25 273 ALA A CA 1
ATOM 2292 C C . ALA A 1 273 ? -3.445 -31.812 -19.703 1 96.25 273 ALA A C 1
ATOM 2294 O O . ALA A 1 273 ? -2.389 -31.188 -19.844 1 96.25 273 ALA A O 1
ATOM 2295 N N . PHE A 1 274 ? -4.023 -32.438 -20.672 1 95.81 274 PHE A N 1
ATOM 2296 C CA . PHE A 1 274 ? -3.467 -32.438 -22.016 1 95.81 274 PHE A CA 1
ATOM 2297 C C . PHE A 1 274 ? -3.391 -31.016 -22.562 1 95.81 274 PHE A C 1
ATOM 2299 O O . PHE A 1 274 ? -2.395 -30.641 -23.172 1 95.81 274 PHE A O 1
ATOM 2306 N N . ALA A 1 275 ? -4.414 -30.297 -22.359 1 96.44 275 ALA A N 1
ATOM 2307 C CA . ALA A 1 275 ? -4.426 -28.891 -22.797 1 96.44 275 ALA A CA 1
ATOM 2308 C C . ALA A 1 275 ? -3.324 -28.094 -22.109 1 96.44 275 ALA A C 1
ATOM 2310 O O . ALA A 1 275 ? -2.598 -27.344 -22.75 1 96.44 275 ALA A O 1
ATOM 2311 N N . TYR A 1 276 ? -3.18 -28.281 -20.797 1 96.62 276 TYR A N 1
ATOM 2312 C CA . TYR A 1 276 ? -2.131 -27.594 -20.047 1 96.62 276 TYR A CA 1
ATOM 2313 C C . TYR A 1 276 ? -0.75 -28.016 -20.531 1 96.62 276 TYR A C 1
ATOM 2315 O O . TYR A 1 276 ? 0.13 -27.172 -20.719 1 96.62 276 TYR A O 1
ATOM 2323 N N . GLU A 1 277 ? -0.586 -29.25 -20.734 1 95.5 277 GLU A N 1
ATOM 2324 C CA . GLU A 1 277 ? 0.702 -29.781 -21.172 1 95.5 277 GLU A CA 1
ATOM 2325 C C . GLU A 1 277 ? 1.074 -29.25 -22.547 1 95.5 277 GLU A C 1
ATOM 2327 O O . GLU A 1 277 ? 2.25 -29.016 -22.844 1 95.5 277 GLU A O 1
ATOM 2332 N N . ASN A 1 278 ? 0.104 -29.125 -23.438 1 95.81 278 ASN A N 1
ATOM 2333 C CA . ASN A 1 278 ? 0.361 -28.5 -24.734 1 95.81 278 ASN A CA 1
ATOM 2334 C C . ASN A 1 278 ? 0.802 -27.047 -24.578 1 95.81 278 ASN A C 1
ATOM 2336 O O . ASN A 1 278 ? 1.656 -26.578 -25.344 1 95.81 278 ASN A O 1
ATOM 2340 N N . CYS A 1 279 ? 0.185 -26.453 -23.656 1 95.69 279 CYS A N 1
ATOM 2341 C CA . CYS A 1 279 ? 0.598 -25.078 -23.406 1 95.69 279 CYS A CA 1
ATOM 2342 C C . CYS A 1 279 ? 2.043 -25.016 -22.922 1 95.69 279 CYS A C 1
ATOM 2344 O O . CYS A 1 279 ? 2.828 -24.188 -23.391 1 95.69 279 CYS A O 1
ATOM 2346 N N . LEU A 1 280 ? 2.4 -25.891 -22.016 1 95.88 280 LEU A N 1
ATOM 2347 C CA . LEU A 1 280 ? 3.748 -25.922 -21.453 1 95.88 280 LEU A CA 1
ATOM 2348 C C . LEU A 1 280 ? 4.77 -26.312 -22.516 1 95.88 280 LEU A C 1
ATOM 2350 O O . LEU A 1 280 ? 5.938 -25.938 -22.438 1 95.88 280 LEU A O 1
ATOM 2354 N N . MET A 1 281 ? 4.344 -27.078 -23.453 1 95.75 281 MET A N 1
ATOM 2355 C CA . MET A 1 281 ? 5.199 -27.453 -24.562 1 95.75 281 MET A CA 1
ATOM 2356 C C . MET A 1 281 ? 5.605 -26.219 -25.375 1 95.75 281 MET A C 1
ATOM 2358 O O . MET A 1 281 ? 6.762 -26.094 -25.781 1 95.75 281 MET A O 1
ATOM 2362 N N . CYS A 1 282 ? 4.727 -25.281 -25.469 1 94.31 282 CYS A N 1
ATOM 2363 C CA . CYS A 1 282 ? 4.93 -24.125 -26.344 1 94.31 282 CYS A CA 1
ATOM 2364 C C . CYS A 1 282 ? 5.387 -22.922 -25.547 1 94.31 282 CYS A C 1
ATOM 2366 O O . CYS A 1 282 ? 6.152 -22.094 -26.047 1 94.31 282 CYS A O 1
ATOM 2368 N N . MET A 1 283 ? 4.848 -22.828 -24.344 1 93.31 283 MET A N 1
ATOM 2369 C CA . MET A 1 283 ? 5.156 -21.656 -23.516 1 93.31 283 MET A CA 1
ATOM 2370 C C . MET A 1 283 ? 5.652 -22.078 -22.141 1 93.31 283 MET A C 1
ATOM 2372 O O . MET A 1 283 ? 5.066 -21.703 -21.125 1 93.31 283 MET A O 1
ATOM 2376 N N . PRO A 1 284 ? 6.797 -22.672 -22.109 1 94.75 284 PRO A N 1
ATOM 2377 C CA . PRO A 1 284 ? 7.281 -23.188 -20.828 1 94.75 284 PRO A CA 1
ATOM 2378 C C . PRO A 1 284 ? 7.793 -22.094 -19.906 1 94.75 284 PRO A C 1
ATOM 2380 O O . PRO A 1 284 ? 7.965 -22.312 -18.703 1 94.75 284 PRO A O 1
ATOM 2383 N N . TYR A 1 285 ? 8.016 -20.875 -20.359 1 93.12 285 TYR A N 1
ATOM 2384 C CA . TYR A 1 285 ? 8.602 -19.812 -19.547 1 93.12 285 TYR A CA 1
ATOM 2385 C C . TYR A 1 285 ? 7.516 -19 -18.844 1 93.12 285 TYR A C 1
ATOM 2387 O O . TYR A 1 285 ? 7.816 -18.078 -18.078 1 93.12 285 TYR A O 1
ATOM 2395 N N . ARG A 1 286 ? 6.352 -19.406 -19.078 1 91.56 286 ARG A N 1
ATOM 2396 C CA . ARG A 1 286 ? 5.246 -18.828 -18.328 1 91.56 286 ARG A CA 1
ATOM 2397 C C . ARG A 1 286 ? 4.98 -19.625 -17.047 1 91.56 286 ARG A C 1
ATOM 2399 O O . ARG A 1 286 ? 4.258 -20.625 -17.078 1 91.56 286 ARG A O 1
ATOM 2406 N N . LEU A 1 287 ? 5.395 -19.125 -16.016 1 93.88 287 LEU A N 1
ATOM 2407 C CA . LEU A 1 287 ? 5.383 -19.844 -14.75 1 93.88 287 LEU A CA 1
ATOM 2408 C C . LEU A 1 287 ? 3.955 -20.047 -14.25 1 93.88 287 LEU A C 1
ATOM 2410 O O . LEU A 1 287 ? 3.672 -21.016 -13.547 1 93.88 287 LEU A O 1
ATOM 2414 N N . ASP A 1 288 ? 3.047 -19.125 -14.586 1 92.69 288 ASP A N 1
ATOM 2415 C CA . ASP A 1 288 ? 1.657 -19.234 -14.156 1 92.69 288 ASP A CA 1
ATOM 2416 C C . ASP A 1 288 ? 1.025 -20.516 -14.68 1 92.69 288 ASP A C 1
ATOM 2418 O O . ASP A 1 288 ? 0.236 -21.156 -13.984 1 92.69 288 ASP A O 1
ATOM 2422 N N . MET A 1 289 ? 1.428 -20.906 -15.852 1 93.75 289 MET A N 1
ATOM 2423 C CA . MET A 1 289 ? 0.849 -22.109 -16.453 1 93.75 289 MET A CA 1
ATOM 2424 C C . MET A 1 289 ? 1.325 -23.359 -15.734 1 93.75 289 MET A C 1
ATOM 2426 O O . MET A 1 289 ? 0.581 -24.328 -15.617 1 93.75 289 MET A O 1
ATOM 2430 N N . TRP A 1 290 ? 2.545 -23.375 -15.297 1 96.5 290 TRP A N 1
ATOM 2431 C CA . TRP A 1 290 ? 3.039 -24.484 -14.5 1 96.5 290 TRP A CA 1
ATOM 2432 C C . TRP A 1 290 ? 2.232 -24.641 -13.211 1 96.5 290 TRP A C 1
ATOM 2434 O O . TRP A 1 290 ? 1.843 -25.75 -12.844 1 96.5 290 TRP A O 1
ATOM 2444 N N . LEU A 1 291 ? 2.018 -23.531 -12.625 1 95.38 291 LEU A N 1
ATOM 2445 C CA . LEU A 1 291 ? 1.319 -23.516 -11.344 1 95.38 291 LEU A CA 1
ATOM 2446 C C . LEU A 1 291 ? -0.137 -23.938 -11.516 1 95.38 291 LEU A C 1
ATOM 2448 O O . LEU A 1 291 ? -0.671 -24.688 -10.695 1 95.38 291 LEU A O 1
ATOM 2452 N N . GLU A 1 292 ? -0.731 -23.484 -12.562 1 94.38 292 GLU A N 1
ATOM 2453 C CA . GLU A 1 292 ? -2.102 -23.906 -12.836 1 94.38 292 GLU A CA 1
ATOM 2454 C C . GLU A 1 292 ? -2.172 -25.406 -13.094 1 94.38 292 GLU A C 1
ATOM 2456 O O . GLU A 1 292 ? -3.127 -26.078 -12.68 1 94.38 292 GLU A O 1
ATOM 2461 N N . THR A 1 293 ? -1.217 -25.859 -13.82 1 96.12 293 THR A N 1
ATOM 2462 C CA . THR A 1 293 ? -1.164 -27.297 -14.094 1 96.12 293 THR A CA 1
ATOM 2463 C C . THR A 1 293 ? -1.027 -28.094 -12.789 1 96.12 293 THR A C 1
ATOM 2465 O O . THR A 1 293 ? -1.729 -29.078 -12.586 1 96.12 293 THR A O 1
ATOM 2468 N N . ALA A 1 294 ? -0.169 -27.594 -11.953 1 94.44 294 ALA A N 1
ATOM 2469 C CA . ALA A 1 294 ? 0.018 -28.25 -10.664 1 94.44 294 ALA A CA 1
ATOM 2470 C C . ALA A 1 294 ? -1.271 -28.234 -9.844 1 94.44 294 ALA A C 1
ATOM 2472 O O . ALA A 1 294 ? -1.625 -29.234 -9.211 1 94.44 294 ALA A O 1
ATOM 2473 N N . ALA A 1 295 ? -1.887 -27.125 -9.898 1 93.31 295 ALA A N 1
ATOM 2474 C CA . ALA A 1 295 ? -3.145 -26.984 -9.164 1 93.31 295 ALA A CA 1
ATOM 2475 C C . ALA A 1 295 ? -4.195 -27.953 -9.695 1 93.31 295 ALA A C 1
ATOM 2477 O O . ALA A 1 295 ? -4.949 -28.547 -8.922 1 93.31 295 ALA A O 1
ATOM 2478 N N . HIS A 1 296 ? -4.273 -28.078 -10.984 1 95.19 296 HIS A N 1
ATOM 2479 C CA . HIS A 1 296 ? -5.227 -28.984 -11.602 1 95.19 296 HIS A CA 1
ATOM 2480 C C . HIS A 1 296 ? -4.973 -30.422 -11.172 1 95.19 296 HIS A C 1
ATOM 2482 O O . HIS A 1 296 ? -5.902 -31.141 -10.789 1 95.19 296 HIS A O 1
ATOM 2488 N N . TYR A 1 297 ? -3.721 -30.828 -11.211 1 95.75 297 TYR A N 1
ATOM 2489 C CA . TYR A 1 297 ? -3.379 -32.188 -10.789 1 95.75 297 TYR A CA 1
ATOM 2490 C C . TYR A 1 297 ? -3.727 -32.406 -9.32 1 95.75 297 TYR A C 1
ATOM 2492 O O . TYR A 1 297 ? -4.285 -33.438 -8.961 1 95.75 297 TYR A O 1
ATOM 2500 N N . ARG A 1 298 ? -3.455 -31.406 -8.508 1 92.44 298 ARG A N 1
ATOM 2501 C CA . ARG A 1 298 ? -3.734 -31.516 -7.074 1 92.44 298 ARG A CA 1
ATOM 2502 C C . ARG A 1 298 ? -5.23 -31.656 -6.82 1 92.44 298 ARG A C 1
ATOM 2504 O O . ARG A 1 298 ? -5.656 -32.5 -6.02 1 92.44 298 ARG A O 1
ATOM 2511 N N . ASP A 1 299 ? -5.941 -30.891 -7.484 1 91.69 299 ASP A N 1
ATOM 2512 C CA . ASP A 1 299 ? -7.395 -30.938 -7.344 1 91.69 299 ASP A CA 1
ATOM 2513 C C . ASP A 1 299 ? -7.945 -32.281 -7.781 1 91.69 299 ASP A C 1
ATOM 2515 O O . ASP A 1 299 ? -8.828 -32.844 -7.121 1 91.69 299 ASP A O 1
ATOM 2519 N N . ALA A 1 300 ? -7.453 -32.781 -8.859 1 94.12 300 ALA A N 1
ATOM 2520 C CA . ALA A 1 300 ? -7.887 -34.094 -9.375 1 94.12 300 ALA A CA 1
ATOM 2521 C C . ALA A 1 300 ? -7.531 -35.219 -8.414 1 94.12 300 ALA A C 1
ATOM 2523 O O . ALA A 1 300 ? -8.32 -36.125 -8.211 1 94.12 300 ALA A O 1
ATOM 2524 N N . ALA A 1 301 ? -6.391 -35.125 -7.84 1 93.88 301 ALA A N 1
ATOM 2525 C CA . ALA A 1 301 ? -5.961 -36.125 -6.871 1 93.88 301 ALA A CA 1
ATOM 2526 C C . ALA A 1 301 ? -6.848 -36.094 -5.629 1 93.88 301 ALA A C 1
ATOM 2528 O O . ALA A 1 301 ? -7.227 -37.156 -5.117 1 93.88 301 ALA A O 1
ATOM 2529 N N . GLU A 1 302 ? -7.164 -34.969 -5.168 1 91.19 302 GLU A N 1
ATOM 2530 C CA . GLU A 1 302 ? -8.023 -34.844 -3.994 1 91.19 302 GLU A CA 1
ATOM 2531 C C . GLU A 1 302 ? -9.414 -35.406 -4.262 1 91.19 302 GLU A C 1
ATOM 2533 O O . GLU A 1 302 ? -10.008 -36.062 -3.398 1 91.19 302 GLU A O 1
ATOM 2538 N N . LYS A 1 303 ? -9.922 -35.125 -5.438 1 90.75 303 LYS A N 1
ATOM 2539 C CA . LYS A 1 303 ? -11.234 -35.625 -5.816 1 90.75 303 LYS A CA 1
ATOM 2540 C C . LYS A 1 303 ? -11.211 -37.156 -5.887 1 90.75 303 LYS A C 1
ATOM 2542 O O . LYS A 1 303 ? -12.148 -37.812 -5.438 1 90.75 303 LYS A O 1
ATOM 2547 N N . ALA A 1 304 ? -10.148 -37.656 -6.445 1 93.25 304 ALA A N 1
ATOM 2548 C CA . ALA A 1 304 ? -10.008 -39.125 -6.531 1 93.25 304 ALA A CA 1
ATOM 2549 C C . ALA A 1 304 ? -9.914 -39.75 -5.145 1 93.25 304 ALA A C 1
ATOM 2551 O O . ALA A 1 304 ? -10.531 -40.781 -4.883 1 93.25 304 ALA A O 1
ATOM 2552 N N . GLN A 1 305 ? -9.258 -39.094 -4.273 1 90.81 305 GLN A N 1
ATOM 2553 C CA . GLN A 1 305 ? -9.117 -39.562 -2.904 1 90.81 305 GLN A CA 1
ATOM 2554 C C . GLN A 1 305 ? -10.453 -39.531 -2.164 1 90.81 305 GLN A C 1
ATOM 2556 O O . GLN A 1 305 ? -10.773 -40.469 -1.408 1 90.81 305 GLN A O 1
ATOM 2561 N N . SER A 1 306 ? -11.141 -38.5 -2.361 1 90.62 306 SER A N 1
ATOM 2562 C CA . SER A 1 306 ? -12.438 -38.344 -1.701 1 90.62 306 SER A CA 1
ATOM 2563 C C . SER A 1 306 ? -13.422 -39.406 -2.164 1 90.62 306 SER A C 1
ATOM 2565 O O . SER A 1 306 ? -14.297 -39.812 -1.405 1 90.62 306 SER A O 1
ATOM 2567 N N . LYS A 1 307 ? -13.266 -39.938 -3.361 1 91.5 307 LYS A N 1
ATOM 2568 C CA . LYS A 1 307 ? -14.133 -40.969 -3.916 1 91.5 307 LYS A CA 1
ATOM 2569 C C . LYS A 1 307 ? -13.578 -42.375 -3.611 1 91.5 307 LYS A C 1
ATOM 2571 O O . LYS A 1 307 ? -14.117 -43.375 -4.086 1 91.5 307 LYS A O 1
ATOM 2576 N N . GLY A 1 308 ? -12.477 -42.438 -2.902 1 90.88 308 GLY A N 1
ATOM 2577 C CA . GLY A 1 308 ? -11.906 -43.688 -2.459 1 90.88 308 GLY A CA 1
ATOM 2578 C C . GLY A 1 308 ? -11.008 -44.344 -3.498 1 90.88 308 GLY A C 1
ATOM 2579 O O . GLY A 1 308 ? -10.602 -45.5 -3.34 1 90.88 308 GLY A O 1
ATOM 2580 N N . ASP A 1 309 ? -10.68 -43.656 -4.605 1 92.5 309 ASP A N 1
ATOM 2581 C CA . ASP A 1 309 ? -9.805 -44.156 -5.652 1 92.5 309 ASP A CA 1
ATOM 2582 C C . ASP A 1 309 ? -8.344 -43.812 -5.391 1 92.5 309 ASP A C 1
ATOM 2584 O O . ASP A 1 309 ? -7.801 -42.906 -6.035 1 92.5 309 ASP A O 1
ATOM 2588 N N . HIS A 1 310 ? -7.66 -44.562 -4.645 1 91.25 310 HIS A N 1
ATOM 2589 C CA . HIS A 1 310 ? -6.305 -44.25 -4.191 1 91.25 310 HIS A CA 1
ATOM 2590 C C . HIS A 1 310 ? -5.285 -44.5 -5.301 1 91.25 310 HIS A C 1
ATOM 2592 O O . HIS A 1 310 ? -4.234 -43.875 -5.344 1 91.25 310 HIS A O 1
ATOM 2598 N N . VAL A 1 311 ? -5.566 -45.375 -6.152 1 93.06 311 VAL A N 1
ATOM 2599 C CA . VAL A 1 311 ? -4.641 -45.719 -7.227 1 93.06 311 VAL A CA 1
ATOM 2600 C C . VAL A 1 311 ? -4.539 -44.562 -8.211 1 93.06 311 VAL A C 1
ATOM 2602 O O . VAL A 1 311 ? -3.438 -44.094 -8.531 1 93.06 311 VAL A O 1
ATOM 2605 N N . THR A 1 312 ? -5.699 -44.094 -8.641 1 93.25 312 THR A N 1
ATOM 2606 C CA . THR A 1 312 ? -5.723 -42.969 -9.547 1 93.25 312 THR A CA 1
ATOM 2607 C C . THR A 1 312 ? -5.098 -41.719 -8.883 1 93.25 312 THR A C 1
ATOM 2609 O O . THR A 1 312 ? -4.367 -40.969 -9.531 1 93.25 312 THR A O 1
ATOM 2612 N N . ALA A 1 313 ? -5.391 -41.531 -7.617 1 94.12 313 ALA A N 1
ATOM 2613 C CA . ALA A 1 313 ? -4.84 -40.406 -6.887 1 94.12 313 ALA A CA 1
ATOM 2614 C C . ALA A 1 313 ? -3.312 -40.438 -6.883 1 94.12 313 ALA A C 1
ATOM 2616 O O . ALA A 1 313 ? -2.66 -39.406 -7.105 1 94.12 313 ALA A O 1
ATOM 2617 N N . ARG A 1 314 ? -2.752 -41.562 -6.676 1 94.38 314 ARG A N 1
ATOM 2618 C CA . ARG A 1 314 ? -1.302 -41.75 -6.656 1 94.38 314 ARG A CA 1
ATOM 2619 C C . ARG A 1 314 ? -0.698 -41.438 -8.023 1 94.38 314 ARG A C 1
ATOM 2621 O O . ARG A 1 314 ? 0.337 -40.781 -8.133 1 94.38 314 ARG A O 1
ATOM 2628 N N . GLU A 1 315 ? -1.326 -41.938 -9.023 1 93.88 315 GLU A N 1
ATOM 2629 C CA . GLU A 1 315 ? -0.839 -41.75 -10.383 1 93.88 315 GLU A CA 1
ATOM 2630 C C . GLU A 1 315 ? -0.862 -40.25 -10.773 1 93.88 315 GLU A C 1
ATOM 2632 O O . GLU A 1 315 ? 0.065 -39.781 -11.422 1 93.88 315 GLU A O 1
ATOM 2637 N N . VAL A 1 316 ? -1.923 -39.625 -10.375 1 95.06 316 VAL A N 1
ATOM 2638 C CA . VAL A 1 316 ? -2.074 -38.219 -10.695 1 95.06 316 VAL A CA 1
ATOM 2639 C C . VAL A 1 316 ? -1.015 -37.406 -9.961 1 95.06 316 VAL A C 1
ATOM 2641 O O . VAL A 1 316 ? -0.426 -36.469 -10.523 1 95.06 316 VAL A O 1
ATOM 2644 N N . LEU A 1 317 ? -0.775 -37.719 -8.727 1 95.81 317 LEU A N 1
ATOM 2645 C CA . LEU A 1 317 ? 0.239 -37.031 -7.941 1 95.81 317 LEU A CA 1
ATOM 2646 C C . LEU A 1 317 ? 1.628 -37.25 -8.531 1 95.81 317 LEU A C 1
ATOM 2648 O O . LEU A 1 317 ? 2.463 -36.344 -8.516 1 95.81 317 LEU A O 1
ATOM 2652 N N . ASP A 1 318 ? 1.861 -38.406 -9.055 1 95.06 318 ASP A N 1
ATOM 2653 C CA . ASP A 1 318 ? 3.123 -38.688 -9.734 1 95.06 318 ASP A CA 1
ATOM 2654 C C . ASP A 1 318 ? 3.281 -37.781 -10.969 1 95.06 318 ASP A C 1
ATOM 2656 O O . ASP A 1 318 ? 4.367 -37.281 -11.227 1 95.06 318 ASP A O 1
ATOM 2660 N N . SER A 1 319 ? 2.188 -37.688 -11.688 1 93.56 319 SER A N 1
ATOM 2661 C CA . SER A 1 319 ? 2.207 -36.844 -12.867 1 93.56 319 SER A CA 1
ATOM 2662 C C . SER A 1 319 ? 2.486 -35.375 -12.484 1 93.56 319 SER A C 1
ATOM 2664 O O . SER A 1 319 ? 3.203 -34.688 -13.195 1 93.56 319 SER A O 1
ATOM 2666 N N . ALA A 1 320 ? 1.912 -34.969 -11.344 1 95.5 320 ALA A N 1
ATOM 2667 C CA . ALA A 1 320 ? 2.135 -33.625 -10.867 1 95.5 320 ALA A CA 1
ATOM 2668 C C . ALA A 1 320 ? 3.602 -33.406 -10.516 1 95.5 320 ALA A C 1
ATOM 2670 O O . ALA A 1 320 ? 4.195 -32.375 -10.914 1 95.5 320 ALA A O 1
ATOM 2671 N N . ALA A 1 321 ? 4.184 -34.25 -9.797 1 96.25 321 ALA A N 1
ATOM 2672 C CA . ALA A 1 321 ? 5.586 -34.156 -9.398 1 96.25 321 ALA A CA 1
ATOM 2673 C C . ALA A 1 321 ? 6.5 -34.156 -10.625 1 96.25 321 ALA A C 1
ATOM 2675 O O . ALA A 1 321 ? 7.457 -33.406 -10.695 1 96.25 321 ALA A O 1
ATOM 2676 N N . CYS A 1 322 ? 6.168 -35.031 -11.562 1 94.19 322 CYS A N 1
ATOM 2677 C CA . CYS A 1 322 ? 6.953 -35.125 -12.789 1 94.19 322 CYS A CA 1
ATOM 2678 C C . CYS A 1 322 ? 6.879 -33.812 -13.578 1 94.19 322 CYS A C 1
ATOM 2680 O O . CYS A 1 322 ? 7.879 -33.375 -14.148 1 94.19 322 CYS A O 1
ATOM 2682 N N . CYS A 1 323 ? 5.727 -33.312 -13.609 1 94.94 323 CYS A N 1
ATOM 2683 C CA . CYS A 1 323 ? 5.551 -32.031 -14.289 1 94.94 323 CYS A CA 1
ATOM 2684 C C . CYS A 1 323 ? 6.422 -30.953 -13.656 1 94.94 323 CYS A C 1
ATOM 2686 O O . CYS A 1 323 ? 7.125 -30.234 -14.367 1 94.94 323 CYS A O 1
ATOM 2688 N N . MET A 1 324 ? 6.41 -30.875 -12.328 1 96.56 324 MET A N 1
ATOM 2689 C CA . MET A 1 324 ? 7.195 -29.859 -11.625 1 96.56 324 MET A CA 1
ATOM 2690 C C . MET A 1 324 ? 8.688 -30.125 -11.781 1 96.56 324 MET A C 1
ATOM 2692 O O . MET A 1 324 ? 9.492 -29.188 -11.82 1 96.56 324 MET A O 1
ATOM 2696 N N . GLU A 1 325 ? 9.086 -31.375 -11.914 1 96.38 325 GLU A N 1
ATOM 2697 C CA . GLU A 1 325 ? 10.484 -31.703 -12.164 1 96.38 325 GLU A CA 1
ATOM 2698 C C . GLU A 1 325 ? 10.953 -31.141 -13.5 1 96.38 325 GLU A C 1
ATOM 2700 O O . GLU A 1 325 ? 12.102 -30.719 -13.625 1 96.38 325 GLU A O 1
ATOM 2705 N N . ARG A 1 326 ? 10.078 -31.203 -14.438 1 95.38 326 ARG A N 1
ATOM 2706 C CA . ARG A 1 326 ? 10.406 -30.594 -15.727 1 95.38 326 ARG A CA 1
ATOM 2707 C C . ARG A 1 326 ? 10.602 -29.078 -15.578 1 95.38 326 ARG A C 1
ATOM 2709 O O . ARG A 1 326 ? 11.43 -28.484 -16.266 1 95.38 326 ARG A O 1
ATOM 2716 N N . GLY A 1 327 ? 9.812 -28.516 -14.68 1 95.69 327 GLY A N 1
ATOM 2717 C CA . GLY A 1 327 ? 10 -27.109 -14.391 1 95.69 327 GLY A CA 1
ATOM 2718 C C . GLY A 1 327 ? 11.359 -26.797 -13.789 1 95.69 327 GLY A C 1
ATOM 2719 O O . GLY A 1 327 ? 11.969 -25.766 -14.102 1 95.69 327 GLY A O 1
ATOM 2720 N N . ILE A 1 328 ? 11.844 -27.688 -12.961 1 96.38 328 ILE A N 1
ATOM 2721 C CA . ILE A 1 328 ? 13.141 -27.516 -12.312 1 96.38 328 ILE A CA 1
ATOM 2722 C C . ILE A 1 328 ? 14.25 -27.531 -13.359 1 96.38 328 ILE A C 1
ATOM 2724 O O . ILE A 1 328 ? 15.258 -26.828 -13.219 1 96.38 328 ILE A O 1
ATOM 2728 N N . VAL A 1 329 ? 14.055 -28.25 -14.414 1 93.94 329 VAL A N 1
ATOM 2729 C CA . VAL A 1 329 ? 15.047 -28.312 -15.484 1 93.94 329 VAL A CA 1
ATOM 2730 C C . VAL A 1 329 ? 15.211 -26.938 -16.109 1 93.94 329 VAL A C 1
ATOM 2732 O O . VAL A 1 329 ? 16.328 -26.516 -16.438 1 93.94 329 VAL A O 1
ATOM 2735 N N . LEU A 1 330 ? 14.141 -26.234 -16.234 1 92.88 330 LEU A N 1
ATOM 2736 C CA . LEU A 1 330 ? 14.156 -24.922 -16.859 1 92.88 330 LEU A CA 1
ATOM 2737 C C . LEU A 1 330 ? 14.617 -23.859 -15.852 1 92.88 330 LEU A C 1
ATOM 2739 O O . LEU A 1 330 ? 15.344 -22.938 -16.203 1 92.88 330 LEU A O 1
ATOM 2743 N N . TYR A 1 331 ? 14.109 -24.078 -14.594 1 93.62 331 TYR A N 1
ATOM 2744 C CA . TYR A 1 331 ? 14.414 -23.125 -13.539 1 93.62 331 TYR A CA 1
ATOM 2745 C C . TYR A 1 331 ? 15.023 -23.828 -12.328 1 93.62 331 TYR A C 1
ATOM 2747 O O . TYR A 1 331 ? 14.422 -23.859 -11.258 1 93.62 331 TYR A O 1
ATOM 2755 N N . PRO A 1 332 ? 16.219 -24.203 -12.438 1 94.62 332 PRO A N 1
ATOM 2756 C CA . PRO A 1 332 ? 16.812 -25 -11.359 1 94.62 332 PRO A CA 1
ATOM 2757 C C . PRO A 1 332 ? 17.094 -24.172 -10.102 1 94.62 332 PRO A C 1
ATOM 2759 O O . PRO A 1 332 ? 17.188 -24.719 -9.008 1 94.62 332 PRO A O 1
ATOM 2762 N N . ASP A 1 333 ? 17.203 -22.859 -10.227 1 94.56 333 ASP A N 1
ATOM 2763 C CA . ASP A 1 333 ? 17.594 -22.016 -9.102 1 94.56 333 ASP A CA 1
ATOM 2764 C C . ASP A 1 333 ? 16.375 -21.375 -8.438 1 94.56 333 ASP A C 1
ATOM 2766 O O . ASP A 1 333 ? 16.516 -20.562 -7.531 1 94.56 333 ASP A O 1
ATOM 2770 N N . ARG A 1 334 ? 15.195 -21.719 -8.945 1 95.12 334 ARG A N 1
ATOM 2771 C CA . ARG A 1 334 ? 13.977 -21.203 -8.336 1 95.12 334 ARG A CA 1
ATOM 2772 C C . ARG A 1 334 ? 13.438 -22.141 -7.277 1 95.12 334 ARG A C 1
ATOM 2774 O O . ARG A 1 334 ? 13.086 -23.297 -7.578 1 95.12 334 ARG A O 1
ATOM 2781 N N . PRO A 1 335 ? 13.289 -21.703 -6.062 1 97 335 PRO A N 1
ATOM 2782 C CA . PRO A 1 335 ? 12.805 -22.594 -5 1 97 335 PRO A CA 1
ATOM 2783 C C . PRO A 1 335 ? 11.359 -23.031 -5.215 1 97 335 PRO A C 1
ATOM 2785 O O . PRO A 1 335 ? 10.93 -24.047 -4.656 1 97 335 PRO A O 1
ATOM 2788 N N . LEU A 1 336 ? 10.617 -22.375 -6.016 1 96.5 336 LEU A N 1
ATOM 2789 C CA . LEU A 1 336 ? 9.18 -22.562 -6.16 1 96.5 336 LEU A CA 1
ATOM 2790 C C . LEU A 1 336 ? 8.852 -24 -6.512 1 96.5 336 LEU A C 1
ATOM 2792 O O . LEU A 1 336 ? 8.023 -24.641 -5.848 1 96.5 336 LEU A O 1
ATOM 2796 N N . PHE A 1 337 ? 9.461 -24.531 -7.531 1 97.56 337 PHE A N 1
ATOM 2797 C CA . PHE A 1 337 ? 9.156 -25.875 -8.016 1 97.56 337 PHE A CA 1
ATOM 2798 C C . PHE A 1 337 ? 9.477 -26.922 -6.953 1 97.56 337 PHE A C 1
ATOM 2800 O O . PHE A 1 337 ? 8.719 -27.875 -6.77 1 97.56 337 PHE A O 1
ATOM 2807 N N . TYR A 1 338 ? 10.547 -26.719 -6.246 1 98.12 338 TYR A N 1
ATOM 2808 C CA . TYR A 1 338 ? 10.914 -27.641 -5.176 1 98.12 338 TYR A CA 1
ATOM 2809 C C . TYR A 1 338 ? 9.875 -27.625 -4.059 1 98.12 338 TYR A C 1
ATOM 2811 O O . TYR A 1 338 ? 9.5 -28.672 -3.535 1 98.12 338 TYR A O 1
ATOM 2819 N N . LEU A 1 339 ? 9.445 -26.406 -3.75 1 97.88 339 LEU A N 1
ATOM 2820 C CA . LEU A 1 339 ? 8.461 -26.25 -2.689 1 97.88 339 LEU A CA 1
ATOM 2821 C C . LEU A 1 339 ? 7.148 -26.938 -3.057 1 97.88 339 LEU A C 1
ATOM 2823 O O . LEU A 1 339 ? 6.52 -27.578 -2.209 1 97.88 339 LEU A O 1
ATOM 2827 N N . ILE A 1 340 ? 6.754 -26.844 -4.301 1 97.38 340 ILE A N 1
ATOM 2828 C CA . ILE A 1 340 ? 5.516 -27.469 -4.75 1 97.38 340 ILE A CA 1
ATOM 2829 C C . ILE A 1 340 ? 5.66 -28.984 -4.691 1 97.38 340 ILE A C 1
ATOM 2831 O O . ILE A 1 340 ? 4.746 -29.688 -4.246 1 97.38 340 ILE A O 1
ATOM 2835 N N . ILE A 1 341 ? 6.789 -29.531 -5.141 1 97.94 341 ILE A N 1
ATOM 2836 C CA . ILE A 1 341 ? 7.023 -30.969 -5.082 1 97.94 341 ILE A CA 1
ATOM 2837 C C . ILE A 1 341 ? 7.031 -31.438 -3.627 1 97.94 341 ILE A C 1
ATOM 2839 O O . ILE A 1 341 ? 6.473 -32.5 -3.301 1 97.94 341 ILE A O 1
ATOM 2843 N N . ALA A 1 342 ? 7.68 -30.625 -2.76 1 98 342 ALA A N 1
ATOM 2844 C CA . ALA A 1 342 ? 7.699 -30.953 -1.336 1 98 342 ALA A CA 1
ATOM 2845 C C . ALA A 1 342 ? 6.281 -31.031 -0.773 1 98 342 ALA A C 1
ATOM 2847 O O . ALA A 1 342 ? 5.977 -31.906 0.034 1 98 342 ALA A O 1
ATOM 2848 N N . ASP A 1 343 ? 5.48 -30.125 -1.161 1 96.56 343 ASP A N 1
ATOM 2849 C CA . ASP A 1 343 ? 4.09 -30.109 -0.717 1 96.56 343 ASP A CA 1
ATOM 2850 C C . ASP A 1 343 ? 3.352 -31.359 -1.185 1 96.56 343 ASP A C 1
ATOM 2852 O O . ASP A 1 343 ? 2.576 -31.953 -0.428 1 96.56 343 ASP A O 1
ATOM 2856 N N . ILE A 1 344 ? 3.555 -31.781 -2.439 1 96.12 344 ILE A N 1
ATOM 2857 C CA . ILE A 1 344 ? 2.938 -32.969 -3.002 1 96.12 344 ILE A CA 1
ATOM 2858 C C . ILE A 1 344 ? 3.381 -34.219 -2.213 1 96.12 344 ILE A C 1
ATOM 2860 O O . ILE A 1 344 ? 2.557 -35.062 -1.853 1 96.12 344 ILE A O 1
ATOM 2864 N N . GLU A 1 345 ? 4.664 -34.25 -1.928 1 96.81 345 GLU A N 1
ATOM 2865 C CA . GLU A 1 345 ? 5.207 -35.406 -1.2 1 96.81 345 GLU A CA 1
ATOM 2866 C C . GLU A 1 345 ? 4.719 -35.438 0.246 1 96.81 345 GLU A C 1
ATOM 2868 O O . GLU A 1 345 ? 4.52 -36.5 0.828 1 96.81 345 GLU A O 1
ATOM 2873 N N . GLU A 1 346 ? 4.582 -34.25 0.83 1 96.31 346 GLU A N 1
ATOM 2874 C CA . GLU A 1 346 ? 4.035 -34.156 2.18 1 96.31 346 GLU A CA 1
ATOM 2875 C C . GLU A 1 346 ? 2.572 -34.594 2.203 1 96.31 346 GLU A C 1
ATOM 2877 O O . GLU A 1 346 ? 2.127 -35.25 3.156 1 96.31 346 GLU A O 1
ATOM 2882 N N . PHE A 1 347 ? 1.872 -34.281 1.151 1 93.38 347 PHE A N 1
ATOM 2883 C CA . PHE A 1 347 ? 0.481 -34.688 1.011 1 93.38 347 PHE A CA 1
ATOM 2884 C C . PHE A 1 347 ? 0.364 -36.219 1.003 1 93.38 347 PHE A C 1
ATOM 2886 O O . PHE A 1 347 ? -0.592 -36.75 1.547 1 93.38 347 PHE A O 1
ATOM 2893 N N . ARG A 1 348 ? 1.397 -36.875 0.496 1 91.69 348 ARG A N 1
ATOM 2894 C CA . ARG A 1 348 ? 1.444 -38.312 0.426 1 91.69 348 ARG A CA 1
ATOM 2895 C C . ARG A 1 348 ? 2.039 -38.906 1.699 1 91.69 348 ARG A C 1
ATOM 2897 O O . ARG A 1 348 ? 2.188 -40.125 1.814 1 91.69 348 ARG A O 1
ATOM 2904 N N . LYS A 1 349 ? 2.498 -38.031 2.66 1 92.62 349 LYS A N 1
ATOM 2905 C CA . LYS A 1 349 ? 3.109 -38.438 3.926 1 92.62 349 LYS A CA 1
ATOM 2906 C C . LYS A 1 349 ? 4.441 -39.156 3.691 1 92.62 349 LYS A C 1
ATOM 2908 O O . LYS A 1 349 ? 4.754 -40.125 4.367 1 92.62 349 LYS A O 1
ATOM 2913 N N . MET A 1 350 ? 5.121 -38.75 2.561 1 95.44 350 MET A N 1
ATOM 2914 C CA . MET A 1 350 ? 6.461 -39.281 2.277 1 95.44 350 MET A CA 1
ATOM 2915 C C . MET A 1 350 ? 7.531 -38.312 2.781 1 95.44 350 MET A C 1
ATOM 2917 O O . MET A 1 350 ? 8.195 -37.656 1.987 1 95.44 350 MET A O 1
ATOM 2921 N N . ASN A 1 351 ? 7.805 -38.312 4.062 1 96.94 351 ASN A N 1
ATOM 2922 C CA . ASN A 1 351 ? 8.664 -37.344 4.727 1 96.94 351 ASN A CA 1
ATOM 2923 C C . ASN A 1 351 ? 10.102 -37.406 4.234 1 96.94 351 ASN A C 1
ATOM 2925 O O . ASN A 1 351 ? 10.781 -36.406 4.094 1 96.94 351 ASN A O 1
ATOM 2929 N N . ASP A 1 352 ? 10.555 -38.594 3.912 1 97.38 352 ASP A N 1
ATOM 2930 C CA . ASP A 1 352 ? 11.93 -38.75 3.453 1 97.38 352 ASP A CA 1
ATOM 2931 C C . ASP A 1 352 ? 12.141 -38.094 2.09 1 97.38 352 ASP A C 1
ATOM 2933 O O . ASP A 1 352 ? 13.188 -37.5 1.839 1 97.38 352 ASP A O 1
ATOM 2937 N N . ARG A 1 353 ? 11.195 -38.281 1.25 1 97.25 353 ARG A N 1
ATOM 2938 C CA . ARG A 1 353 ? 11.281 -37.656 -0.066 1 97.25 353 ARG A CA 1
ATOM 2939 C C . ARG A 1 353 ? 11.242 -36.125 0.044 1 97.25 353 ARG A C 1
ATOM 2941 O O . ARG A 1 353 ? 11.891 -35.438 -0.734 1 97.25 353 ARG A O 1
ATOM 2948 N N . VAL A 1 354 ? 10.461 -35.625 1.014 1 98.31 354 VAL A N 1
ATOM 2949 C CA . VAL A 1 354 ? 10.391 -34.188 1.234 1 98.31 354 VAL A CA 1
ATOM 2950 C C . VAL A 1 354 ? 11.766 -33.656 1.634 1 98.31 354 VAL A C 1
ATOM 2952 O O . VAL A 1 354 ? 12.242 -32.656 1.086 1 98.31 354 VAL A O 1
ATOM 2955 N N . LYS A 1 355 ? 12.438 -34.344 2.57 1 98.31 355 LYS A N 1
ATOM 2956 C CA . LYS A 1 355 ? 13.773 -33.938 3.018 1 98.31 355 LYS A CA 1
ATOM 2957 C C . LYS A 1 355 ? 14.758 -33.906 1.851 1 98.31 355 LYS A C 1
ATOM 2959 O O . LYS A 1 355 ? 15.523 -32.938 1.717 1 98.31 355 LYS A O 1
ATOM 2964 N N . LYS A 1 356 ? 14.664 -34.875 0.993 1 98.19 356 LYS A N 1
ATOM 2965 C CA . LYS A 1 356 ? 15.562 -34.969 -0.155 1 98.19 356 LYS A CA 1
ATOM 2966 C C . LYS A 1 356 ? 15.352 -33.781 -1.107 1 98.19 356 LYS A C 1
ATOM 2968 O O . LYS A 1 356 ? 16.312 -33.25 -1.668 1 98.19 356 LYS A O 1
ATOM 2973 N N . ILE A 1 357 ? 14.125 -33.469 -1.3 1 98.12 357 ILE A N 1
ATOM 2974 C CA . ILE A 1 357 ? 13.805 -32.375 -2.213 1 98.12 357 ILE A CA 1
ATOM 2975 C C . ILE A 1 357 ? 14.344 -31.062 -1.653 1 98.12 357 ILE A C 1
ATOM 2977 O O . ILE A 1 357 ? 14.875 -30.234 -2.398 1 98.12 357 ILE A O 1
ATOM 2981 N N . PHE A 1 358 ? 14.148 -30.844 -0.341 1 98.44 358 PHE A N 1
ATOM 2982 C CA . PHE A 1 358 ? 14.68 -29.625 0.268 1 98.44 358 PHE A CA 1
ATOM 2983 C C . PHE A 1 358 ? 16.203 -29.594 0.166 1 98.44 358 PHE A C 1
ATOM 2985 O O . PHE A 1 358 ? 16.781 -28.531 -0.095 1 98.44 358 PHE A O 1
ATOM 2992 N N . GLU A 1 359 ? 16.812 -30.719 0.333 1 98.12 359 GLU A N 1
ATOM 2993 C CA . GLU A 1 359 ? 18.266 -30.797 0.201 1 98.12 359 GLU A CA 1
ATOM 2994 C C . GLU A 1 359 ? 18.719 -30.453 -1.22 1 98.12 359 GLU A C 1
ATOM 2996 O O . GLU A 1 359 ? 19.703 -29.75 -1.414 1 98.12 359 GLU A O 1
ATOM 3001 N N . ARG A 1 360 ? 18 -30.969 -2.15 1 97.5 360 ARG A N 1
ATOM 3002 C CA . ARG A 1 360 ? 18.266 -30.641 -3.547 1 97.5 360 ARG A CA 1
ATOM 3003 C C . ARG A 1 360 ? 18.109 -29.141 -3.793 1 97.5 360 ARG A C 1
ATOM 3005 O O . ARG A 1 360 ? 18.922 -28.516 -4.477 1 97.5 360 ARG A O 1
ATOM 3012 N N . CYS A 1 361 ? 17.047 -28.594 -3.254 1 97.81 361 CYS A N 1
ATOM 3013 C CA . CYS A 1 361 ? 16.766 -27.172 -3.4 1 97.81 361 CYS A CA 1
ATOM 3014 C C . CYS A 1 361 ? 17.891 -26.328 -2.838 1 97.81 361 CYS A C 1
ATOM 3016 O O . CYS A 1 361 ? 18.375 -25.406 -3.498 1 97.81 361 CYS A O 1
ATOM 3018 N N . LEU A 1 362 ? 18.406 -26.625 -1.65 1 97.56 362 LEU A N 1
ATOM 3019 C CA . LEU A 1 362 ? 19.438 -25.859 -0.962 1 97.56 362 LEU A CA 1
ATOM 3020 C C . LEU A 1 362 ? 20.766 -25.922 -1.72 1 97.56 362 LEU A C 1
ATOM 3022 O O . LEU A 1 362 ? 21.547 -24.984 -1.683 1 97.56 362 LEU A O 1
ATOM 3026 N N . LYS A 1 363 ? 20.984 -26.938 -2.51 1 96.12 363 LYS A N 1
ATOM 3027 C CA . LYS A 1 363 ? 22.203 -27.094 -3.301 1 96.12 363 LYS A CA 1
ATOM 3028 C C . LYS A 1 363 ? 22.141 -26.281 -4.586 1 96.12 363 LYS A C 1
ATOM 3030 O O . LYS A 1 363 ? 23.156 -25.797 -5.078 1 96.12 363 LYS A O 1
ATOM 3035 N N . LYS A 1 364 ? 20.969 -26.109 -5.027 1 95.5 364 LYS A N 1
ATOM 3036 C CA . LYS A 1 364 ? 20.828 -25.516 -6.348 1 95.5 364 LYS A CA 1
ATOM 3037 C C . LYS A 1 364 ? 20.562 -24.016 -6.246 1 95.5 364 LYS A C 1
ATOM 3039 O O . LYS A 1 364 ? 20.938 -23.25 -7.137 1 95.5 364 LYS A O 1
ATOM 3044 N N . VAL A 1 365 ? 19.922 -23.609 -5.191 1 92.19 365 VAL A N 1
ATOM 3045 C CA . VAL A 1 365 ? 19.656 -22.188 -5.008 1 92.19 365 VAL A CA 1
ATOM 3046 C C . VAL A 1 365 ? 20.938 -21.484 -4.555 1 92.19 365 VAL A C 1
ATOM 3048 O O . VAL A 1 365 ? 21.438 -21.719 -3.457 1 92.19 365 VAL A O 1
ATOM 3051 N N . THR A 1 366 ? 21.453 -20.547 -5.355 1 85.5 366 THR A N 1
ATOM 3052 C CA . THR A 1 366 ? 22.781 -20 -5.094 1 85.5 366 THR A CA 1
ATOM 3053 C C . THR A 1 366 ? 22.688 -18.594 -4.5 1 85.5 366 THR A C 1
ATOM 3055 O O . THR A 1 366 ? 23.547 -18.203 -3.705 1 85.5 366 THR A O 1
ATOM 3058 N N . GLU A 1 367 ? 21.672 -17.875 -4.773 1 88.88 367 GLU A N 1
ATOM 3059 C CA . GLU A 1 367 ? 21.672 -16.469 -4.367 1 88.88 367 GLU A CA 1
ATOM 3060 C C . GLU A 1 367 ? 21.172 -16.312 -2.934 1 88.88 367 GLU A C 1
ATOM 3062 O O . GLU A 1 367 ? 21.891 -15.773 -2.08 1 88.88 367 GLU A O 1
ATOM 3067 N N . ASN A 1 368 ? 19.969 -16.75 -2.545 1 94.12 368 ASN A N 1
ATOM 3068 C CA . ASN A 1 368 ? 19.391 -16.609 -1.217 1 94.12 368 ASN A CA 1
ATOM 3069 C C . ASN A 1 368 ? 18.516 -17.812 -0.867 1 94.12 368 ASN A C 1
ATOM 3071 O O . ASN A 1 368 ? 17.328 -17.844 -1.2 1 94.12 368 ASN A O 1
ATOM 3075 N N . PRO A 1 369 ? 19.047 -18.797 -0.198 1 96.94 369 PRO A N 1
ATOM 3076 C CA . PRO A 1 369 ? 18.297 -20.016 0.138 1 96.94 369 PRO A CA 1
ATOM 3077 C C . PRO A 1 369 ? 17.438 -19.844 1.391 1 96.94 369 PRO A C 1
ATOM 3079 O O . PRO A 1 369 ? 16.938 -20.828 1.932 1 96.94 369 PRO A O 1
ATOM 3082 N N . THR A 1 370 ? 17.266 -18.641 1.944 1 97.81 370 THR A N 1
ATOM 3083 C CA . THR A 1 370 ? 16.609 -18.391 3.219 1 97.81 370 THR A CA 1
ATOM 3084 C C . THR A 1 370 ? 15.18 -18.922 3.201 1 97.81 370 THR A C 1
ATOM 3086 O O . THR A 1 370 ? 14.75 -19.578 4.148 1 97.81 370 THR A O 1
ATOM 3089 N N . LEU A 1 371 ? 14.469 -18.656 2.107 1 97.75 371 LEU A N 1
ATOM 3090 C CA . LEU A 1 371 ? 13.078 -19.094 2.023 1 97.75 371 LEU A CA 1
ATOM 3091 C C . LEU A 1 371 ? 12.984 -20.625 2.074 1 97.75 371 LEU A C 1
ATOM 3093 O O . LEU A 1 371 ? 12.094 -21.172 2.73 1 97.75 371 LEU A O 1
ATOM 3097 N N . ALA A 1 372 ? 13.844 -21.328 1.378 1 98.06 372 ALA A N 1
ATOM 3098 C CA . ALA A 1 372 ? 13.883 -22.781 1.404 1 98.06 372 ALA A CA 1
ATOM 3099 C C . ALA A 1 372 ? 14.156 -23.297 2.814 1 98.06 372 ALA A C 1
ATOM 3101 O O . ALA A 1 372 ? 13.516 -24.25 3.271 1 98.06 372 ALA A O 1
ATOM 3102 N N . TYR A 1 373 ? 15.102 -22.641 3.521 1 98.5 373 TYR A N 1
ATOM 3103 C CA . TYR A 1 373 ? 15.414 -23.031 4.895 1 98.5 373 TYR A CA 1
ATOM 3104 C C . TYR A 1 373 ? 14.203 -22.859 5.801 1 98.5 373 TYR A C 1
ATOM 3106 O O . TYR A 1 373 ? 13.945 -23.688 6.668 1 98.5 373 TYR A O 1
ATOM 3114 N N . ILE A 1 374 ? 13.484 -21.734 5.609 1 98.62 374 ILE A N 1
ATOM 3115 C CA . ILE A 1 374 ? 12.328 -21.438 6.449 1 98.62 374 ILE A CA 1
ATOM 3116 C C . ILE A 1 374 ? 11.289 -22.562 6.297 1 98.62 374 ILE A C 1
ATOM 3118 O O . ILE A 1 374 ? 10.836 -23.125 7.285 1 98.62 374 ILE A O 1
ATOM 3122 N N . HIS A 1 375 ? 10.953 -22.906 5.07 1 98.38 375 HIS A N 1
ATOM 3123 C CA . HIS A 1 375 ? 9.914 -23.906 4.852 1 98.38 375 HIS A CA 1
ATOM 3124 C C . HIS A 1 375 ? 10.406 -25.297 5.203 1 98.38 375 HIS A C 1
ATOM 3126 O O . HIS A 1 375 ? 9.625 -26.156 5.633 1 98.38 375 HIS A O 1
ATOM 3132 N N . TYR A 1 376 ? 11.742 -25.562 5.02 1 98.62 376 TYR A N 1
ATOM 3133 C CA . TYR A 1 376 ? 12.328 -26.812 5.484 1 98.62 376 TYR A CA 1
ATOM 3134 C C . TYR A 1 376 ? 12.219 -26.938 7 1 98.62 376 TYR A C 1
ATOM 3136 O O . TYR A 1 376 ? 11.797 -27.969 7.516 1 98.62 376 TYR A O 1
ATOM 3144 N N . MET A 1 377 ? 12.578 -25.875 7.711 1 98.62 377 MET A N 1
ATOM 3145 C CA . MET A 1 377 ? 12.484 -25.812 9.164 1 98.62 377 MET A CA 1
ATOM 3146 C C . MET A 1 377 ? 11.055 -26.047 9.633 1 98.62 377 MET A C 1
ATOM 3148 O O . MET A 1 377 ? 10.812 -26.859 10.531 1 98.62 377 MET A O 1
ATOM 3152 N N . LEU A 1 378 ? 10.109 -25.422 9.008 1 98.19 378 LEU A N 1
ATOM 3153 C CA . LEU A 1 378 ? 8.703 -25.531 9.391 1 98.19 378 LEU A CA 1
ATOM 3154 C C . LEU A 1 378 ? 8.172 -26.938 9.102 1 98.19 378 LEU A C 1
ATOM 3156 O O . LEU A 1 378 ? 7.379 -27.469 9.875 1 98.19 378 LEU A O 1
ATOM 3160 N N . PHE A 1 379 ? 8.602 -27.562 7.926 1 97.94 379 PHE A N 1
ATOM 3161 C CA . PHE A 1 379 ? 8.227 -28.938 7.617 1 97.94 379 PHE A CA 1
ATOM 3162 C C . PHE A 1 379 ? 8.742 -29.891 8.688 1 97.94 379 PHE A C 1
ATOM 3164 O O . PHE A 1 379 ? 8.008 -30.781 9.133 1 97.94 379 PHE A O 1
ATOM 3171 N N . MET A 1 380 ? 9.984 -29.688 9.055 1 98.19 380 MET A N 1
ATOM 3172 C CA . MET A 1 380 ? 10.586 -30.578 10.047 1 98.19 380 MET A CA 1
ATOM 3173 C C . MET A 1 380 ? 9.852 -30.469 11.383 1 98.19 380 MET A C 1
ATOM 3175 O O . MET A 1 380 ? 9.719 -31.469 12.102 1 98.19 380 MET A O 1
ATOM 3179 N N . ARG A 1 381 ? 9.422 -29.281 11.727 1 97.62 381 ARG A N 1
ATOM 3180 C CA . ARG A 1 381 ? 8.617 -29.125 12.93 1 97.62 381 ARG A CA 1
ATOM 3181 C C . ARG A 1 381 ? 7.332 -29.938 12.852 1 97.62 381 ARG A C 1
ATOM 3183 O O . ARG A 1 381 ? 6.961 -30.625 13.812 1 97.62 381 ARG A O 1
ATOM 3190 N N . ARG A 1 382 ? 6.641 -29.938 11.727 1 96.62 382 ARG A N 1
ATOM 3191 C CA . ARG A 1 382 ? 5.383 -30.656 11.547 1 96.62 382 ARG A CA 1
ATOM 3192 C C . ARG A 1 382 ? 5.609 -32.156 11.539 1 96.62 382 ARG A C 1
ATOM 3194 O O . ARG A 1 382 ? 4.809 -32.906 12.094 1 96.62 382 ARG A O 1
ATOM 3201 N N . ALA A 1 383 ? 6.727 -32.562 10.914 1 96.69 383 ALA A N 1
ATOM 3202 C CA . ALA A 1 383 ? 6.984 -33.969 10.672 1 96.69 383 ALA A CA 1
ATOM 3203 C C . ALA A 1 383 ? 7.621 -34.625 11.891 1 96.69 383 ALA A C 1
ATOM 3205 O O . ALA A 1 383 ? 7.27 -35.75 12.258 1 96.69 383 ALA A O 1
ATOM 3206 N N . GLU A 1 384 ? 8.617 -33.906 12.523 1 96.69 384 GLU A N 1
ATOM 3207 C CA . GLU A 1 384 ? 9.422 -34.562 13.539 1 96.69 384 GLU A CA 1
ATOM 3208 C C . GLU A 1 384 ? 9.484 -33.75 14.828 1 96.69 384 GLU A C 1
ATOM 3210 O O . GLU A 1 384 ? 10.227 -34.094 15.75 1 96.69 384 GLU A O 1
ATOM 3215 N N . GLY A 1 385 ? 8.852 -32.625 14.859 1 95.94 385 GLY A N 1
ATOM 3216 C CA . GLY A 1 385 ? 8.781 -31.875 16.109 1 95.94 385 GLY A CA 1
ATOM 3217 C C . GLY A 1 385 ? 9.742 -30.703 16.141 1 95.94 385 GLY A C 1
ATOM 3218 O O . GLY A 1 385 ? 10.477 -30.469 15.188 1 95.94 385 GLY A O 1
ATOM 3219 N N . ILE A 1 386 ? 9.852 -30 17.25 1 96.38 386 ILE A N 1
ATOM 3220 C CA . ILE A 1 386 ? 10.539 -28.719 17.391 1 96.38 386 ILE A CA 1
ATOM 3221 C C . ILE A 1 386 ? 12.047 -28.938 17.391 1 96.38 386 ILE A C 1
ATOM 3223 O O . ILE A 1 386 ? 12.797 -28.109 16.875 1 96.38 386 ILE A O 1
ATOM 3227 N N . ASN A 1 387 ? 12.531 -30.016 17.953 1 97.56 387 ASN A N 1
ATOM 3228 C CA . ASN A 1 387 ? 13.969 -30.281 18 1 97.56 387 ASN A CA 1
ATOM 3229 C C . ASN A 1 387 ? 14.555 -30.453 16.609 1 97.56 387 ASN A C 1
ATOM 3231 O O . ASN A 1 387 ? 15.664 -30 16.328 1 97.56 387 ASN A O 1
ATOM 3235 N N . ALA A 1 388 ? 13.844 -31.125 15.719 1 97.94 388 ALA A N 1
ATOM 3236 C CA . ALA A 1 388 ? 14.281 -31.266 14.336 1 97.94 388 ALA A CA 1
ATOM 3237 C C . ALA A 1 388 ? 14.328 -29.922 13.625 1 97.94 388 ALA A C 1
ATOM 3239 O O . ALA A 1 388 ? 15.211 -29.672 12.805 1 97.94 388 ALA A O 1
ATOM 3240 N N . ALA A 1 389 ? 13.328 -29.094 13.922 1 98.06 389 ALA A N 1
ATOM 3241 C CA . ALA A 1 389 ? 13.312 -27.75 13.359 1 98.06 389 ALA A CA 1
ATOM 3242 C C . ALA A 1 389 ? 14.531 -26.953 13.812 1 98.06 389 ALA A C 1
ATOM 3244 O O . ALA A 1 389 ? 15.133 -26.219 13.016 1 98.06 389 ALA A O 1
ATOM 3245 N N . ARG A 1 390 ? 14.93 -27.109 15.062 1 98.12 390 ARG A N 1
ATOM 3246 C CA . ARG A 1 390 ? 16.094 -26.406 15.609 1 98.12 390 ARG A CA 1
ATOM 3247 C C . ARG A 1 390 ? 17.375 -26.828 14.898 1 98.12 390 ARG A C 1
ATOM 3249 O O . ARG A 1 390 ? 18.281 -26.016 14.711 1 98.12 390 ARG A O 1
ATOM 3256 N N . GLU A 1 391 ? 17.438 -28.031 14.523 1 98.44 391 GLU A N 1
ATOM 3257 C CA . GLU A 1 391 ? 18.609 -28.531 13.805 1 98.44 391 GLU A CA 1
ATOM 3258 C C . GLU A 1 391 ? 18.75 -27.859 12.445 1 98.44 391 GLU A C 1
ATOM 3260 O O . GLU A 1 391 ? 19.859 -27.531 12.016 1 98.44 391 GLU A O 1
ATOM 3265 N N . ILE A 1 392 ? 17.656 -27.703 11.789 1 98.5 392 ILE A N 1
ATOM 3266 C CA . ILE A 1 392 ? 17.672 -27.031 10.492 1 98.5 392 ILE A CA 1
ATOM 3267 C C . ILE A 1 392 ? 18.047 -25.562 10.68 1 98.5 392 ILE A C 1
ATOM 3269 O O . ILE A 1 392 ? 18.797 -25 9.883 1 98.5 392 ILE A O 1
ATOM 3273 N N . PHE A 1 393 ? 17.5 -24.969 11.703 1 98.44 393 PHE A N 1
ATOM 3274 C CA . PHE A 1 393 ? 17.828 -23.578 12 1 98.44 393 PHE A CA 1
ATOM 3275 C C . PHE A 1 393 ? 19.328 -23.438 12.273 1 98.44 393 PHE A C 1
ATOM 3277 O O . PHE A 1 393 ? 19.953 -22.484 11.789 1 98.44 393 PHE A O 1
ATOM 3284 N N . LYS A 1 394 ? 19.844 -24.297 13.047 1 98 394 LYS A N 1
ATOM 3285 C CA . LYS A 1 394 ? 21.266 -24.297 13.336 1 98 394 LYS A CA 1
ATOM 3286 C C . LYS A 1 394 ? 22.094 -24.406 12.047 1 98 394 LYS A C 1
ATOM 3288 O O . LYS A 1 394 ? 23.094 -23.703 11.883 1 98 394 LYS A O 1
ATOM 3293 N N . ARG A 1 395 ? 21.688 -25.234 11.18 1 97.88 395 ARG A N 1
ATOM 3294 C CA . ARG A 1 395 ? 22.359 -25.406 9.891 1 97.88 395 ARG A CA 1
ATOM 3295 C C . ARG A 1 395 ? 22.266 -24.125 9.062 1 97.88 395 ARG A C 1
ATOM 3297 O O . ARG A 1 395 ? 23.25 -23.719 8.438 1 97.88 395 ARG A O 1
ATOM 3304 N N . ALA A 1 396 ? 21.094 -23.562 9.031 1 97.81 396 ALA A N 1
ATOM 3305 C CA . ALA A 1 396 ? 20.875 -22.344 8.266 1 97.81 396 ALA A CA 1
ATOM 3306 C C . ALA A 1 396 ? 21.781 -21.219 8.758 1 97.81 396 ALA A C 1
ATOM 3308 O O . ALA A 1 396 ? 22.312 -20.438 7.965 1 97.81 396 ALA A O 1
ATOM 3309 N N . ARG A 1 397 ? 22 -21.094 10.039 1 96 397 ARG A N 1
ATOM 3310 C CA . ARG A 1 397 ? 22.797 -20.031 10.641 1 96 397 ARG A CA 1
ATOM 3311 C C . ARG A 1 397 ? 24.25 -20.109 10.188 1 96 397 ARG A C 1
ATOM 3313 O O . ARG A 1 397 ? 24.984 -19.109 10.211 1 96 397 ARG A O 1
ATOM 3320 N N . THR A 1 398 ? 24.703 -21.266 9.75 1 95.75 398 THR A N 1
ATOM 3321 C CA . THR A 1 398 ? 26.078 -21.469 9.312 1 95.75 398 THR A CA 1
ATOM 3322 C C . THR A 1 398 ? 26.234 -21.141 7.832 1 95.75 398 THR A C 1
ATOM 3324 O O . THR A 1 398 ? 27.344 -20.984 7.332 1 95.75 398 THR A O 1
ATOM 3327 N N . ASP A 1 399 ? 25.156 -21.031 7.129 1 95.81 399 ASP A N 1
ATOM 3328 C CA . ASP A 1 399 ? 25.172 -20.672 5.715 1 95.81 399 ASP A CA 1
ATOM 3329 C C . ASP A 1 399 ? 25.312 -19.172 5.535 1 95.81 399 ASP A C 1
ATOM 3331 O O . ASP A 1 399 ? 24.469 -18.391 5.992 1 95.81 399 ASP A O 1
ATOM 3335 N N . PRO A 1 400 ? 26.328 -18.703 4.918 1 94.25 400 PRO A N 1
ATOM 3336 C CA . PRO A 1 400 ? 26.562 -17.266 4.781 1 94.25 400 PRO A CA 1
ATOM 3337 C C . PRO A 1 400 ? 25.578 -16.594 3.836 1 94.25 400 PRO A C 1
ATOM 3339 O O . PRO A 1 400 ? 25.453 -15.359 3.834 1 94.25 400 PRO A O 1
ATOM 3342 N N . ARG A 1 401 ? 24.812 -17.375 3.135 1 94.19 401 ARG A N 1
ATOM 3343 C CA . ARG A 1 401 ? 23.922 -16.812 2.127 1 94.19 401 ARG A CA 1
ATOM 3344 C C . ARG A 1 401 ? 22.578 -16.406 2.746 1 94.19 401 ARG A C 1
ATOM 3346 O O . ARG A 1 401 ? 21.766 -15.766 2.088 1 94.19 401 ARG A O 1
ATOM 3353 N N . ILE A 1 402 ? 22.312 -16.609 3.953 1 95.75 402 ILE A N 1
ATOM 3354 C CA . ILE A 1 402 ? 20.984 -16.453 4.555 1 95.75 402 ILE A CA 1
ATOM 3355 C C . ILE A 1 402 ? 20.781 -15.008 4.977 1 95.75 402 ILE A C 1
ATOM 3357 O O . ILE A 1 402 ? 21.75 -14.266 5.184 1 95.75 402 ILE A O 1
ATOM 3361 N N . THR A 1 403 ? 19.5 -14.672 5.039 1 95 403 THR A N 1
ATOM 3362 C CA . THR A 1 403 ? 19.094 -13.352 5.5 1 95 403 THR A CA 1
ATOM 3363 C C . THR A 1 403 ? 18.312 -13.445 6.805 1 95 403 THR A C 1
ATOM 3365 O O . THR A 1 403 ? 18.125 -14.547 7.34 1 95 403 THR A O 1
ATOM 3368 N N . GLN A 1 404 ? 17.922 -12.438 7.359 1 94.81 404 GLN A N 1
ATOM 3369 C CA . GLN A 1 404 ? 17.453 -12.336 8.734 1 94.81 404 GLN A CA 1
ATOM 3370 C C . GLN A 1 404 ? 16.047 -12.93 8.883 1 94.81 404 GLN A C 1
ATOM 3372 O O . GLN A 1 404 ? 15.602 -13.188 10 1 94.81 404 GLN A O 1
ATOM 3377 N N . GLU A 1 405 ? 15.242 -13.188 7.828 1 96.31 405 GLU A N 1
ATOM 3378 C CA . GLU A 1 405 ? 13.852 -13.625 7.891 1 96.31 405 GLU A CA 1
ATOM 3379 C C . GLU A 1 405 ? 13.734 -14.969 8.602 1 96.31 405 GLU A C 1
ATOM 3381 O O . GLU A 1 405 ? 12.719 -15.25 9.242 1 96.31 405 GLU A O 1
ATOM 3386 N N . ILE A 1 406 ? 14.695 -15.82 8.484 1 97.56 406 ILE A N 1
ATOM 3387 C CA . ILE A 1 406 ? 14.641 -17.141 9.094 1 97.56 406 ILE A CA 1
ATOM 3388 C C . ILE A 1 406 ? 14.656 -17 10.617 1 97.56 406 ILE A C 1
ATOM 3390 O O . ILE A 1 406 ? 14.055 -17.812 11.32 1 97.56 406 ILE A O 1
ATOM 3394 N N . TYR A 1 407 ? 15.359 -15.984 11.18 1 97.38 407 TYR A N 1
ATOM 3395 C CA . TYR A 1 407 ? 15.391 -15.75 12.617 1 97.38 407 TYR A CA 1
ATOM 3396 C C . TYR A 1 407 ? 14.008 -15.359 13.133 1 97.38 407 TYR A C 1
ATOM 3398 O O . TYR A 1 407 ? 13.578 -15.828 14.188 1 97.38 407 TYR A O 1
ATOM 3406 N N . THR A 1 408 ? 13.336 -14.5 12.383 1 96.75 408 THR A N 1
ATOM 3407 C CA . THR A 1 408 ? 11.984 -14.102 12.75 1 96.75 408 THR A CA 1
ATOM 3408 C C . THR A 1 408 ? 11.047 -15.305 12.727 1 96.75 408 THR A C 1
ATOM 3410 O O . THR A 1 408 ? 10.266 -15.516 13.656 1 96.75 408 THR A O 1
ATOM 3413 N N . ALA A 1 409 ? 11.117 -16.094 11.609 1 97.88 409 ALA A N 1
ATOM 3414 C CA . ALA A 1 409 ? 10.281 -17.281 11.484 1 97.88 409 ALA A CA 1
ATOM 3415 C C . ALA A 1 409 ? 10.539 -18.266 12.633 1 97.88 409 ALA A C 1
ATOM 3417 O O . ALA A 1 409 ? 9.602 -18.812 13.219 1 97.88 409 ALA A O 1
ATOM 3418 N N . SER A 1 410 ? 11.805 -18.516 12.93 1 98.06 410 SER A N 1
ATOM 3419 C CA . SER A 1 410 ? 12.188 -19.438 13.992 1 98.06 410 SER A CA 1
ATOM 3420 C C . SER A 1 410 ? 11.719 -18.938 15.359 1 98.06 410 SER A C 1
ATOM 3422 O O . SER A 1 410 ? 11.219 -19.703 16.172 1 98.06 410 SER A O 1
ATOM 3424 N N . ALA A 1 411 ? 11.898 -17.594 15.625 1 97.44 411 ALA A N 1
ATOM 3425 C CA . ALA A 1 411 ? 11.492 -17.016 16.906 1 97.44 411 ALA A CA 1
ATOM 3426 C C . ALA A 1 411 ? 9.984 -17.156 17.125 1 97.44 411 ALA A C 1
ATOM 3428 O O . ALA A 1 411 ? 9.547 -17.594 18.188 1 97.44 411 ALA A O 1
ATOM 3429 N N . LEU A 1 412 ? 9.219 -16.844 16.125 1 96.81 412 LEU A N 1
ATOM 3430 C CA . LEU A 1 412 ? 7.77 -16.922 16.25 1 96.81 412 LEU A CA 1
ATOM 3431 C C . LEU A 1 412 ? 7.301 -18.375 16.312 1 96.81 412 LEU A C 1
ATOM 3433 O O . LEU A 1 412 ? 6.383 -18.703 17.062 1 96.81 412 LEU A O 1
ATOM 3437 N N . MET A 1 413 ? 7.922 -19.25 15.469 1 97.12 413 MET A N 1
ATOM 3438 C CA . MET A 1 413 ? 7.602 -20.672 15.539 1 97.12 413 MET A CA 1
ATOM 3439 C C . MET A 1 413 ? 7.812 -21.219 16.953 1 97.12 413 MET A C 1
ATOM 3441 O O . MET A 1 413 ? 6.949 -21.906 17.5 1 97.12 413 MET A O 1
ATOM 3445 N N . GLU A 1 414 ? 8.977 -20.859 17.562 1 96.19 414 GLU A N 1
ATOM 3446 C CA . GLU A 1 414 ? 9.297 -21.297 18.922 1 96.19 414 GLU A CA 1
ATOM 3447 C C . GLU A 1 414 ? 8.273 -20.766 19.938 1 96.19 414 GLU A C 1
ATOM 3449 O O . GLU A 1 414 ? 7.816 -21.516 20.797 1 96.19 414 GLU A O 1
ATOM 3454 N N . TYR A 1 415 ? 7.883 -19.562 19.781 1 95.88 415 TYR A N 1
ATOM 3455 C CA . TYR A 1 415 ? 6.941 -18.922 20.703 1 95.88 415 TYR A CA 1
ATOM 3456 C C . TYR A 1 415 ? 5.57 -19.594 20.609 1 95.88 415 TYR A C 1
ATOM 3458 O O . TYR A 1 415 ? 4.953 -19.891 21.625 1 95.88 415 TYR A O 1
ATOM 3466 N N . PHE A 1 416 ? 5.082 -19.844 19.453 1 94.44 416 PHE A N 1
ATOM 3467 C CA . PHE A 1 416 ? 3.734 -20.359 19.25 1 94.44 416 PHE A CA 1
ATOM 3468 C C . PHE A 1 416 ? 3.674 -21.844 19.625 1 94.44 416 PHE A C 1
ATOM 3470 O O . PHE A 1 416 ? 2.609 -22.359 19.984 1 94.44 416 PHE A O 1
ATOM 3477 N N . THR A 1 417 ? 4.82 -22.516 19.562 1 94.38 417 THR A N 1
ATOM 3478 C CA . THR A 1 417 ? 4.844 -23.953 19.844 1 94.38 417 THR A CA 1
ATOM 3479 C C . THR A 1 417 ? 5.121 -24.203 21.328 1 94.38 417 THR A C 1
ATOM 3481 O O . THR A 1 417 ? 4.43 -25.016 21.953 1 94.38 417 THR A O 1
ATOM 3484 N N . THR A 1 418 ? 6.137 -23.516 21.891 1 93.69 418 THR A N 1
ATOM 3485 C CA . THR A 1 418 ? 6.555 -23.781 23.266 1 93.69 418 THR A CA 1
ATOM 3486 C C . THR A 1 418 ? 5.941 -22.781 24.219 1 93.69 418 THR A C 1
ATOM 3488 O O . THR A 1 418 ? 5.949 -22.984 25.438 1 93.69 418 THR A O 1
ATOM 3491 N N . LYS A 1 419 ? 5.398 -21.656 23.734 1 91.94 419 LYS A N 1
ATOM 3492 C CA . LYS A 1 419 ? 4.801 -20.578 24.531 1 91.94 419 LYS A CA 1
ATOM 3493 C C . LYS A 1 419 ? 5.828 -19.938 25.453 1 91.94 419 LYS A C 1
ATOM 3495 O O . LYS A 1 419 ? 5.477 -19.469 26.531 1 91.94 419 LYS A O 1
ATOM 3500 N N . ASP A 1 420 ? 7.078 -20.125 25.047 1 92.06 420 ASP A N 1
ATOM 3501 C CA . ASP A 1 420 ? 8.164 -19.531 25.812 1 92.06 420 ASP A CA 1
ATOM 3502 C C . ASP A 1 420 ? 8.68 -18.266 25.156 1 92.06 420 ASP A C 1
ATOM 3504 O O . ASP A 1 420 ? 9.391 -18.328 24.141 1 92.06 420 ASP A O 1
ATOM 3508 N N . LYS A 1 421 ? 8.406 -17.172 25.719 1 92.75 421 LYS A N 1
ATOM 3509 C CA . LYS A 1 421 ? 8.812 -15.891 25.156 1 92.75 421 LYS A CA 1
ATOM 3510 C C . LYS A 1 421 ? 10.312 -15.68 25.281 1 92.75 421 LYS A C 1
ATOM 3512 O O . LYS A 1 421 ? 10.922 -14.984 24.453 1 92.75 421 LYS A O 1
ATOM 3517 N N . GLY A 1 422 ? 10.969 -16.25 26.328 1 94.75 422 GLY A N 1
ATOM 3518 C CA . GLY A 1 422 ? 12.398 -16.094 26.547 1 94.75 422 GLY A CA 1
ATOM 3519 C C . GLY A 1 422 ? 13.242 -16.609 25.391 1 94.75 422 GLY A C 1
ATOM 3520 O O . GLY A 1 422 ? 14.172 -15.938 24.953 1 94.75 422 GLY A O 1
ATOM 3521 N N . VAL A 1 423 ? 12.938 -17.781 24.891 1 95.81 423 VAL A N 1
ATOM 3522 C CA . VAL A 1 423 ? 13.672 -18.375 23.781 1 95.81 423 VAL A CA 1
ATOM 3523 C C . VAL A 1 423 ? 13.5 -17.516 22.531 1 95.81 423 VAL A C 1
ATOM 3525 O O . VAL A 1 423 ? 14.461 -17.281 21.797 1 95.81 423 VAL A O 1
ATOM 3528 N N . ALA A 1 424 ? 12.266 -17.078 22.266 1 95.94 424 ALA A N 1
ATOM 3529 C CA . ALA A 1 424 ? 11.984 -16.25 21.094 1 95.94 424 ALA A CA 1
ATOM 3530 C C . ALA A 1 424 ? 12.797 -14.953 21.141 1 95.94 424 ALA A C 1
ATOM 3532 O O . ALA A 1 424 ? 13.391 -14.547 20.141 1 95.94 424 ALA A O 1
ATOM 3533 N N . LEU A 1 425 ? 12.883 -14.312 22.312 1 95.5 425 LEU A N 1
ATOM 3534 C CA . LEU A 1 425 ? 13.617 -13.07 22.469 1 95.5 425 LEU A CA 1
ATOM 3535 C C . LEU A 1 425 ? 15.102 -13.281 22.203 1 95.5 425 LEU A C 1
ATOM 3537 O O . LEU A 1 425 ? 15.75 -12.438 21.578 1 95.5 425 LEU A O 1
ATOM 3541 N N . ARG A 1 426 ? 15.633 -14.398 22.641 1 95.81 426 ARG A N 1
ATOM 3542 C CA . ARG A 1 426 ? 17.047 -14.703 22.422 1 95.81 426 ARG A CA 1
ATOM 3543 C C . ARG A 1 426 ? 17.344 -14.883 20.922 1 95.81 426 ARG A C 1
ATOM 3545 O O . ARG A 1 426 ? 18.391 -14.461 20.438 1 95.81 426 ARG A O 1
ATOM 3552 N N . ILE A 1 427 ? 16.406 -15.469 20.234 1 96.81 427 ILE A N 1
ATOM 3553 C CA . ILE A 1 427 ? 16.578 -15.68 18.797 1 96.81 427 ILE A CA 1
ATOM 3554 C C . ILE A 1 427 ? 16.531 -14.344 18.062 1 96.81 427 ILE A C 1
ATOM 3556 O O . ILE A 1 427 ? 17.344 -14.078 17.172 1 96.81 427 ILE A O 1
ATOM 3560 N N . PHE A 1 428 ? 15.594 -13.484 18.469 1 95.81 428 PHE A N 1
ATOM 3561 C CA . PHE A 1 428 ? 15.508 -12.156 17.875 1 95.81 428 PHE A CA 1
ATOM 3562 C C . PHE A 1 428 ? 16.797 -11.383 18.078 1 95.81 428 PHE A C 1
ATOM 3564 O O . PHE A 1 428 ? 17.266 -10.688 17.172 1 95.81 428 PHE A O 1
ATOM 3571 N N . GLU A 1 429 ? 17.375 -11.523 19.188 1 94 429 GLU A N 1
ATOM 3572 C CA . GLU A 1 429 ? 18.578 -10.773 19.531 1 94 429 GLU A CA 1
ATOM 3573 C C . GLU A 1 429 ? 19.781 -11.258 18.719 1 94 429 GLU A C 1
ATOM 3575 O O . GLU A 1 429 ? 20.719 -10.5 18.469 1 94 429 GLU A O 1
ATOM 3580 N N . LEU A 1 430 ? 19.75 -12.492 18.281 1 94.56 430 LEU A N 1
ATOM 3581 C CA . LEU A 1 430 ? 20.828 -13.055 17.484 1 94.56 430 LEU A CA 1
ATOM 3582 C C . LEU A 1 430 ? 20.953 -12.305 16.156 1 94.56 430 LEU A C 1
ATOM 3584 O O . LEU A 1 430 ? 22.031 -12.273 15.562 1 94.56 430 LEU A O 1
ATOM 3588 N N . VAL A 1 431 ? 19.875 -11.719 15.688 1 93.06 431 VAL A N 1
ATOM 3589 C CA . VAL A 1 431 ? 19.859 -11.016 14.406 1 93.06 431 VAL A CA 1
ATOM 3590 C C . VAL A 1 431 ? 20.812 -9.828 14.461 1 93.06 431 VAL A C 1
ATOM 3592 O O . VAL A 1 431 ? 21.531 -9.555 13.5 1 93.06 431 VAL A O 1
ATOM 3595 N N . PHE A 1 432 ? 20.922 -9.133 15.57 1 90.56 432 PHE A N 1
ATOM 3596 C CA . PHE A 1 432 ? 21.719 -7.918 15.719 1 90.56 432 PHE A CA 1
ATOM 3597 C C . PHE A 1 432 ? 23.219 -8.227 15.633 1 90.56 432 PHE A C 1
ATOM 3599 O O . PHE A 1 432 ? 24.016 -7.363 15.281 1 90.56 432 PHE A O 1
ATOM 3606 N N . LYS A 1 433 ? 23.516 -9.391 15.859 1 90.69 433 LYS A N 1
ATOM 3607 C CA . LYS A 1 433 ? 24.922 -9.797 15.844 1 90.69 433 LYS A CA 1
ATOM 3608 C C . LYS A 1 433 ? 25.359 -10.203 14.438 1 90.69 433 LYS A C 1
ATOM 3610 O O . LYS A 1 433 ? 26.531 -10.047 14.078 1 90.69 433 LYS A O 1
ATOM 3615 N N . LYS A 1 434 ? 24.453 -10.57 13.688 1 91.75 434 LYS A N 1
ATOM 3616 C CA . LYS A 1 434 ? 24.844 -11.234 12.453 1 91.75 434 LYS A CA 1
ATOM 3617 C C . LYS A 1 434 ? 24.422 -10.422 11.234 1 91.75 434 LYS A C 1
ATOM 3619 O O . LYS A 1 434 ? 25.047 -10.5 10.18 1 91.75 434 LYS A O 1
ATOM 3624 N N . HIS A 1 435 ? 23.344 -9.68 11.32 1 93.38 435 HIS A N 1
ATOM 3625 C CA . HIS A 1 435 ? 22.766 -9.008 10.156 1 93.38 435 HIS A CA 1
ATOM 3626 C C . HIS A 1 435 ? 22.5 -7.535 10.445 1 93.38 435 HIS A C 1
ATOM 3628 O O . HIS A 1 435 ? 22.281 -7.156 11.602 1 93.38 435 HIS A O 1
ATOM 3634 N N . PRO A 1 436 ? 22.562 -6.773 9.422 1 92.25 436 PRO A N 1
ATOM 3635 C CA . PRO A 1 436 ? 22.125 -5.383 9.609 1 92.25 436 PRO A CA 1
ATOM 3636 C C . PRO A 1 436 ? 20.625 -5.25 9.859 1 92.25 436 PRO A C 1
ATOM 3638 O O . PRO A 1 436 ? 19.844 -6.074 9.375 1 92.25 436 PRO A O 1
ATOM 3641 N N . ILE A 1 437 ? 20.281 -4.25 10.508 1 90.25 437 ILE A N 1
ATOM 3642 C CA . ILE A 1 437 ? 18.891 -4.016 10.883 1 90.25 437 ILE A CA 1
ATOM 3643 C C . ILE A 1 437 ? 18.078 -3.621 9.648 1 90.25 437 ILE A C 1
ATOM 3645 O O . ILE A 1 437 ? 18.531 -2.795 8.852 1 90.25 437 ILE A O 1
ATOM 3649 N N . ASN A 1 438 ? 17 -4.305 9.453 1 92.12 438 ASN A N 1
ATOM 3650 C CA . ASN A 1 438 ? 16.062 -3.994 8.375 1 92.12 438 ASN A CA 1
ATOM 3651 C C . ASN A 1 438 ? 14.68 -3.65 8.906 1 92.12 438 ASN A C 1
ATOM 3653 O O . ASN A 1 438 ? 14.328 -4.023 10.023 1 92.12 438 ASN A O 1
ATOM 3657 N N . LEU A 1 439 ? 13.875 -2.951 8.141 1 92.5 439 LEU A N 1
ATOM 3658 C CA . LEU A 1 439 ? 12.578 -2.434 8.57 1 92.5 439 LEU A CA 1
ATOM 3659 C C . LEU A 1 439 ? 11.617 -3.574 8.875 1 92.5 439 LEU A C 1
ATOM 3661 O O . LEU A 1 439 ? 10.938 -3.559 9.906 1 92.5 439 LEU A O 1
ATOM 3665 N N . SER A 1 440 ? 11.555 -4.559 7.918 1 91.62 440 SER A N 1
ATOM 3666 C CA . SER A 1 440 ? 10.609 -5.656 8.086 1 91.62 440 SER A CA 1
ATOM 3667 C C . SER A 1 440 ? 10.867 -6.426 9.375 1 91.62 440 SER A C 1
ATOM 3669 O O . SER A 1 440 ? 9.93 -6.844 10.055 1 91.62 440 SER A O 1
ATOM 3671 N N . PHE A 1 441 ? 12.195 -6.637 9.734 1 94.44 441 PHE A N 1
ATOM 3672 C CA . PHE A 1 441 ? 12.586 -7.309 10.977 1 94.44 441 PHE A CA 1
ATOM 3673 C C . PHE A 1 441 ? 12.156 -6.492 12.188 1 94.44 441 PHE A C 1
ATOM 3675 O O . PHE A 1 441 ? 11.555 -7.023 13.117 1 94.44 441 PHE A O 1
ATOM 3682 N N . VAL A 1 442 ? 12.391 -5.184 12.156 1 94.81 442 VAL A N 1
ATOM 3683 C CA . VAL A 1 442 ? 12.094 -4.309 13.281 1 94.81 442 VAL A CA 1
ATOM 3684 C C . VAL A 1 442 ? 10.578 -4.25 13.5 1 94.81 442 VAL A C 1
ATOM 3686 O O . VAL A 1 442 ? 10.109 -4.258 14.641 1 94.81 442 VAL A O 1
ATOM 3689 N N . ASP A 1 443 ? 9.844 -4.199 12.461 1 93.25 443 ASP A N 1
ATOM 3690 C CA . ASP A 1 443 ? 8.391 -4.117 12.523 1 93.25 443 ASP A CA 1
ATOM 3691 C C . ASP A 1 443 ? 7.801 -5.32 13.258 1 93.25 443 ASP A C 1
ATOM 3693 O O . ASP A 1 443 ? 7.016 -5.16 14.195 1 93.25 443 ASP A O 1
ATOM 3697 N N . LYS A 1 444 ? 8.219 -6.547 12.875 1 93.5 444 LYS A N 1
ATOM 3698 C CA . LYS A 1 444 ? 7.715 -7.773 13.492 1 93.5 444 LYS A CA 1
ATOM 3699 C C . LYS A 1 444 ? 8.203 -7.906 14.93 1 93.5 444 LYS A C 1
ATOM 3701 O O . LYS A 1 444 ? 7.438 -8.297 15.82 1 93.5 444 LYS A O 1
ATOM 3706 N N . TYR A 1 445 ? 9.5 -7.637 15.18 1 95.81 445 TYR A N 1
ATOM 3707 C CA . TYR A 1 445 ? 10.094 -7.762 16.516 1 95.81 445 TYR A CA 1
ATOM 3708 C C . TYR A 1 445 ? 9.477 -6.758 17.469 1 95.81 445 TYR A C 1
ATOM 3710 O O . TYR A 1 445 ? 9.219 -7.082 18.641 1 95.81 445 TYR A O 1
ATOM 3718 N N . LEU A 1 446 ? 9.141 -5.562 16.969 1 94.94 446 LEU A N 1
ATOM 3719 C CA . LEU A 1 446 ? 8.516 -4.531 17.797 1 94.94 446 LEU A CA 1
ATOM 3720 C C . LEU A 1 446 ? 7.109 -4.945 18.219 1 94.94 446 LEU A C 1
ATOM 3722 O O . LEU A 1 446 ? 6.742 -4.809 19.375 1 94.94 446 LEU A O 1
ATOM 3726 N N . ASP A 1 447 ? 6.383 -5.418 17.281 1 93.38 447 ASP A N 1
ATOM 3727 C CA . ASP A 1 447 ? 5.039 -5.895 17.609 1 93.38 447 ASP A CA 1
ATOM 3728 C C . ASP A 1 447 ? 5.086 -7.012 18.641 1 93.38 447 ASP A C 1
ATOM 3730 O O . ASP A 1 447 ? 4.297 -7.012 19.594 1 93.38 447 ASP A O 1
ATOM 3734 N N . PHE A 1 448 ? 6.023 -7.926 18.438 1 95.12 448 PHE A N 1
ATOM 3735 C CA . PHE A 1 448 ? 6.176 -9.031 19.359 1 95.12 448 PHE A CA 1
ATOM 3736 C C . PHE A 1 448 ? 6.512 -8.523 20.766 1 95.12 448 PHE A C 1
ATOM 3738 O O . PHE A 1 448 ? 5.871 -8.906 21.75 1 95.12 448 PHE A O 1
ATOM 3745 N N . MET A 1 449 ? 7.465 -7.586 20.859 1 94.69 449 MET A N 1
ATOM 3746 C CA . MET A 1 449 ? 7.902 -7.066 22.156 1 94.69 449 MET A CA 1
ATOM 3747 C C . MET A 1 449 ? 6.773 -6.309 22.844 1 94.69 449 MET A C 1
ATOM 3749 O O . MET A 1 449 ? 6.527 -6.5 24.031 1 94.69 449 MET A O 1
ATOM 3753 N N . MET A 1 450 ? 6.086 -5.512 22.078 1 92.31 450 MET A N 1
ATOM 3754 C CA . MET A 1 450 ? 5.023 -4.695 22.656 1 92.31 450 MET A CA 1
ATOM 3755 C C . MET A 1 450 ? 3.873 -5.566 23.141 1 92.31 450 MET A C 1
ATOM 3757 O O . MET A 1 450 ? 3.359 -5.355 24.25 1 92.31 450 MET A O 1
ATOM 3761 N N . LEU A 1 451 ? 3.551 -6.543 22.406 1 91.88 451 LEU A N 1
ATOM 3762 C CA . LEU A 1 451 ? 2.406 -7.375 22.75 1 91.88 451 LEU A CA 1
ATOM 3763 C C . LEU A 1 451 ? 2.783 -8.391 23.828 1 91.88 451 LEU A C 1
ATOM 3765 O O . LEU A 1 451 ? 1.907 -9 24.453 1 91.88 451 LEU A O 1
ATOM 3769 N N . GLN A 1 452 ? 4.113 -8.523 24.109 1 92.12 452 GLN A N 1
ATOM 3770 C CA . GLN A 1 452 ? 4.57 -9.336 25.234 1 92.12 452 GLN A CA 1
ATOM 3771 C C . GLN A 1 452 ? 4.879 -8.469 26.453 1 92.12 452 GLN A C 1
ATOM 3773 O O . GLN A 1 452 ? 5.453 -8.953 27.438 1 92.12 452 GLN A O 1
ATOM 3778 N N . ASN A 1 453 ? 4.523 -7.172 26.375 1 91.19 453 ASN A N 1
ATOM 3779 C CA . ASN A 1 453 ? 4.672 -6.203 27.453 1 91.19 453 ASN A CA 1
ATOM 3780 C C . ASN A 1 453 ? 6.137 -5.973 27.812 1 91.19 453 ASN A C 1
ATOM 3782 O O . ASN A 1 453 ? 6.484 -5.836 28.984 1 91.19 453 ASN A O 1
ATOM 3786 N N . GLU A 1 454 ? 7.008 -6.129 26.812 1 91.25 454 GLU A N 1
ATOM 3787 C CA . GLU A 1 454 ? 8.414 -5.758 26.953 1 91.25 454 GLU A CA 1
ATOM 3788 C C . GLU A 1 454 ? 8.656 -4.328 26.484 1 91.25 454 GLU A C 1
ATOM 3790 O O . GLU A 1 454 ? 9.43 -4.094 25.547 1 91.25 454 GLU A O 1
ATOM 3795 N N . GLN A 1 455 ? 8.086 -3.408 27.188 1 89.81 455 GLN A N 1
ATOM 3796 C CA . GLN A 1 455 ? 8.031 -2.021 26.734 1 89.81 455 GLN A CA 1
ATOM 3797 C C . GLN A 1 455 ? 9.414 -1.376 26.797 1 89.81 455 GLN A C 1
ATOM 3799 O O . GLN A 1 455 ? 9.797 -0.635 25.891 1 89.81 455 GLN A O 1
ATOM 3804 N N . ILE A 1 456 ? 10.18 -1.648 27.797 1 91.06 456 ILE A N 1
ATOM 3805 C CA . ILE A 1 456 ? 11.508 -1.062 27.953 1 91.06 456 ILE A CA 1
ATOM 3806 C C . ILE A 1 456 ? 12.422 -1.549 26.844 1 91.06 456 ILE A C 1
ATOM 3808 O O . ILE A 1 456 ? 13.117 -0.75 26.203 1 91.06 456 ILE A O 1
ATOM 3812 N N . ASN A 1 457 ? 12.383 -2.857 26.609 1 92.44 457 ASN A N 1
ATOM 3813 C CA . ASN A 1 457 ? 13.203 -3.438 25.547 1 92.44 457 ASN A CA 1
ATOM 3814 C C . ASN A 1 457 ? 12.773 -2.932 24.172 1 92.44 457 ASN A C 1
ATOM 3816 O O . ASN A 1 457 ? 13.602 -2.781 23.281 1 92.44 457 ASN A O 1
ATOM 3820 N N . ALA A 1 458 ? 11.453 -2.709 24.047 1 93.94 458 ALA A N 1
ATOM 3821 C CA . ALA A 1 458 ? 10.938 -2.17 22.797 1 93.94 458 ALA A CA 1
ATOM 3822 C C . ALA A 1 458 ? 11.5 -0.778 22.516 1 93.94 458 ALA A C 1
ATOM 3824 O O . ALA A 1 458 ? 11.867 -0.46 21.391 1 93.94 458 ALA A O 1
ATOM 3825 N N . LYS A 1 459 ? 11.586 0.033 23.547 1 93 459 LYS A N 1
ATOM 3826 C CA . LYS A 1 459 ? 12.133 1.377 23.391 1 93 459 LYS A CA 1
ATOM 3827 C C . LYS A 1 459 ? 13.609 1.326 23.016 1 93 459 LYS A C 1
ATOM 3829 O O . LYS A 1 459 ? 14.07 2.119 22.188 1 93 459 LYS A O 1
ATOM 3834 N N . ILE A 1 460 ? 14.312 0.398 23.609 1 94 460 ILE A N 1
ATOM 3835 C CA . ILE A 1 460 ? 15.727 0.216 23.297 1 94 460 ILE A CA 1
ATOM 3836 C C . ILE A 1 460 ? 15.883 -0.211 21.844 1 94 460 ILE A C 1
ATOM 3838 O O . ILE A 1 460 ? 16.766 0.28 21.141 1 94 460 ILE A O 1
ATOM 3842 N N . LEU A 1 461 ? 15.023 -1.103 21.422 1 94.69 461 LEU A N 1
ATOM 3843 C CA . LEU A 1 461 ? 15.039 -1.553 20.047 1 94.69 461 LEU A CA 1
ATOM 3844 C C . LEU A 1 461 ? 14.805 -0.385 19.094 1 94.69 461 LEU A C 1
ATOM 3846 O O . LEU A 1 461 ? 15.477 -0.273 18.062 1 94.69 461 LEU A O 1
ATOM 3850 N N . VAL A 1 462 ? 13.867 0.46 19.391 1 95 462 VAL A N 1
ATOM 3851 C CA . VAL A 1 462 ? 13.516 1.597 18.531 1 95 462 VAL A CA 1
ATOM 3852 C C . VAL A 1 462 ? 14.703 2.557 18.453 1 95 462 VAL A C 1
ATOM 3854 O O . VAL A 1 462 ? 15.031 3.049 17.375 1 95 462 VAL A O 1
ATOM 3857 N N . GLU A 1 463 ? 15.32 2.836 19.547 1 93.81 463 GLU A N 1
ATOM 3858 C CA . GLU A 1 463 ? 16.484 3.709 19.547 1 93.81 463 GLU A CA 1
ATOM 3859 C C . GLU A 1 463 ? 17.609 3.133 18.688 1 93.81 463 GLU A C 1
ATOM 3861 O O . GLU A 1 463 ? 18.266 3.863 17.938 1 93.81 463 GLU A O 1
ATOM 3866 N N . LYS A 1 464 ? 17.797 1.862 18.844 1 93.81 464 LYS A N 1
ATOM 3867 C CA . LYS A 1 464 ? 18.797 1.184 18.016 1 93.81 464 LYS A CA 1
ATOM 3868 C C . LYS A 1 464 ? 18.469 1.304 16.531 1 93.81 464 LYS A C 1
ATOM 3870 O O . LYS A 1 464 ? 19.359 1.537 15.711 1 93.81 464 LYS A O 1
ATOM 3875 N N . ALA A 1 465 ? 17.188 1.127 16.219 1 94.62 465 ALA A N 1
ATOM 3876 C CA . ALA A 1 465 ? 16.734 1.199 14.828 1 94.62 465 ALA A CA 1
ATOM 3877 C C . ALA A 1 465 ? 16.891 2.615 14.273 1 94.62 465 ALA A C 1
ATOM 3879 O O . ALA A 1 465 ? 17.312 2.803 13.133 1 94.62 465 ALA A O 1
ATOM 3880 N N . LEU A 1 466 ? 16.578 3.607 15.016 1 93.94 466 LEU A N 1
ATOM 3881 C CA . LEU A 1 466 ? 16.625 4.996 14.578 1 93.94 466 LEU A CA 1
ATOM 3882 C C . LEU A 1 466 ? 18.062 5.453 14.375 1 93.94 466 LEU A C 1
ATOM 3884 O O . LEU A 1 466 ? 18.312 6.363 13.578 1 93.94 466 LEU A O 1
ATOM 3888 N N . ASN A 1 467 ? 19 4.82 15.023 1 93.06 467 ASN A N 1
ATOM 3889 C CA . ASN A 1 467 ? 20.406 5.191 14.914 1 93.06 467 ASN A CA 1
ATOM 3890 C C . ASN A 1 467 ? 21.156 4.273 13.945 1 93.06 467 ASN A C 1
ATOM 3892 O O . ASN A 1 467 ? 22.344 4.469 13.695 1 93.06 467 ASN A O 1
ATOM 3896 N N . ALA A 1 468 ? 20.469 3.34 13.438 1 93.12 468 ALA A N 1
ATOM 3897 C CA . ALA A 1 468 ? 21.109 2.373 12.547 1 93.12 468 ALA A CA 1
ATOM 3898 C C . ALA A 1 468 ? 21.406 2.996 11.188 1 93.12 468 ALA A C 1
ATOM 3900 O O . ALA A 1 468 ? 20.531 3.623 10.578 1 93.12 468 ALA A O 1
ATOM 3901 N N . GLU A 1 469 ? 22.547 2.84 10.68 1 91.25 469 GLU A N 1
ATOM 3902 C CA . GLU A 1 469 ? 22.953 3.375 9.383 1 91.25 469 GLU A CA 1
ATOM 3903 C C . GLU A 1 469 ? 22.344 2.566 8.242 1 91.25 469 GLU A C 1
ATOM 3905 O O . GLU A 1 469 ? 22.203 3.07 7.125 1 91.25 469 GLU A O 1
ATOM 3910 N N . SER A 1 470 ? 22.016 1.391 8.578 1 92.19 470 SER A N 1
ATOM 3911 C CA . SER A 1 470 ? 21.484 0.497 7.555 1 92.19 470 SER A CA 1
ATOM 3912 C C . SER A 1 470 ? 20.078 0.895 7.141 1 92.19 470 SER A C 1
ATOM 3914 O O . SER A 1 470 ? 19.594 0.498 6.074 1 92.19 470 SER A O 1
ATOM 3916 N N . LEU A 1 471 ? 19.375 1.687 7.949 1 92.5 471 LEU A N 1
ATOM 3917 C CA . LEU A 1 471 ? 18 2.092 7.656 1 92.5 471 LEU A CA 1
ATOM 3918 C C . LEU A 1 471 ? 17.969 3.48 7.027 1 92.5 471 LEU A C 1
ATOM 3920 O O . LEU A 1 471 ? 18.578 4.418 7.551 1 92.5 471 LEU A O 1
ATOM 3924 N N . ALA A 1 472 ? 17.297 3.562 5.957 1 88.81 472 ALA A N 1
ATOM 3925 C CA . ALA A 1 472 ? 17.062 4.855 5.316 1 88.81 472 ALA A CA 1
ATOM 3926 C C . ALA A 1 472 ? 16.141 5.727 6.16 1 88.81 472 ALA A C 1
ATOM 3928 O O . ALA A 1 472 ? 15.359 5.215 6.973 1 88.81 472 ALA A O 1
ATOM 3929 N N . PRO A 1 473 ? 16.125 6.984 5.992 1 87.56 473 PRO A N 1
ATOM 3930 C CA . PRO A 1 473 ? 15.273 7.891 6.766 1 87.56 473 PRO A CA 1
ATOM 3931 C C . PRO A 1 473 ? 13.789 7.586 6.594 1 87.56 473 PRO A C 1
ATOM 3933 O O . PRO A 1 473 ? 13.008 7.75 7.535 1 87.56 473 PRO A O 1
ATOM 3936 N N . SER A 1 474 ? 13.438 7.172 5.461 1 85.19 474 SER A N 1
ATOM 3937 C CA . SER A 1 474 ? 12.039 6.812 5.23 1 85.19 474 SER A CA 1
ATOM 3938 C C . SER A 1 474 ? 11.625 5.621 6.086 1 85.19 474 SER A C 1
ATOM 3940 O O . SER A 1 474 ? 10.523 5.602 6.637 1 85.19 474 SER A O 1
ATOM 3942 N N . ASP A 1 475 ? 12.586 4.648 6.168 1 90.5 475 ASP A N 1
ATOM 3943 C CA . ASP A 1 475 ? 12.312 3.473 6.988 1 90.5 475 ASP A CA 1
ATOM 3944 C C . ASP A 1 475 ? 12.289 3.83 8.469 1 90.5 475 ASP A C 1
ATOM 3946 O O . ASP A 1 475 ? 11.492 3.283 9.234 1 90.5 475 ASP A O 1
ATOM 3950 N N . LYS A 1 476 ? 13.156 4.738 8.797 1 92.31 476 LYS A N 1
ATOM 3951 C CA . LYS A 1 476 ? 13.195 5.199 10.18 1 92.31 476 LYS A CA 1
ATOM 3952 C C . LYS A 1 476 ? 11.891 5.891 10.562 1 92.31 476 LYS A C 1
ATOM 3954 O O . LYS A 1 476 ? 11.43 5.766 11.703 1 92.31 476 LYS A O 1
ATOM 3959 N N . LEU A 1 477 ? 11.32 6.602 9.648 1 90.5 477 LEU A N 1
ATOM 3960 C CA . LEU A 1 477 ? 10.055 7.289 9.875 1 90.5 477 LEU A CA 1
ATOM 3961 C C . LEU A 1 477 ? 8.938 6.293 10.148 1 90.5 477 LEU A C 1
ATOM 3963 O O . LEU A 1 477 ? 8.07 6.539 10.992 1 90.5 477 LEU A O 1
ATOM 3967 N N . VAL A 1 478 ? 8.977 5.16 9.469 1 90.88 478 VAL A N 1
ATOM 3968 C CA . VAL A 1 478 ? 7.984 4.117 9.688 1 90.88 478 VAL A CA 1
ATOM 3969 C C . VAL A 1 478 ? 8.117 3.557 11.094 1 90.88 478 VAL A C 1
ATOM 3971 O O . VAL A 1 478 ? 7.121 3.342 11.789 1 90.88 478 VAL A O 1
ATOM 3974 N N . VAL A 1 479 ? 9.312 3.334 11.492 1 94 479 VAL A N 1
ATOM 3975 C CA . VAL A 1 479 ? 9.578 2.812 12.828 1 94 479 VAL A CA 1
ATOM 3976 C C . VAL A 1 479 ? 9.102 3.816 13.883 1 94 479 VAL A C 1
ATOM 3978 O O . VAL A 1 479 ? 8.453 3.439 14.859 1 94 479 VAL A O 1
ATOM 3981 N N . ALA A 1 480 ? 9.43 5.082 13.594 1 93.44 480 ALA A N 1
ATOM 3982 C CA . ALA A 1 480 ? 9.008 6.133 14.516 1 93.44 480 ALA A CA 1
ATOM 3983 C C . ALA A 1 480 ? 7.484 6.238 14.578 1 93.44 480 ALA A C 1
ATOM 3985 O O . ALA A 1 480 ? 6.914 6.488 15.641 1 93.44 480 ALA A O 1
ATOM 3986 N N . GLY A 1 481 ? 6.891 6.086 13.445 1 91.56 481 GLY A N 1
ATOM 3987 C CA . GLY A 1 481 ? 5.438 6.094 13.391 1 91.56 481 GLY A CA 1
ATOM 3988 C C . GLY A 1 481 ? 4.809 4.949 14.164 1 91.56 481 GLY A C 1
ATOM 3989 O O . GLY A 1 481 ? 3.787 5.129 14.828 1 91.56 481 GLY A O 1
ATOM 3990 N N . LYS A 1 482 ? 5.414 3.816 14.102 1 92.12 482 LYS A N 1
ATOM 3991 C CA . LYS A 1 482 ? 4.887 2.643 14.797 1 92.12 482 LYS A CA 1
ATOM 3992 C C . LYS A 1 482 ? 4.996 2.801 16.312 1 92.12 482 LYS A C 1
ATOM 3994 O O . LYS A 1 482 ? 4.062 2.467 17.047 1 92.12 482 LYS A O 1
ATOM 3999 N N . ILE A 1 483 ? 6.137 3.26 16.75 1 92.94 483 ILE A N 1
ATOM 4000 C CA . ILE A 1 483 ? 6.301 3.414 18.188 1 92.94 483 ILE A CA 1
ATOM 4001 C C . ILE A 1 483 ? 5.371 4.516 18.703 1 92.94 483 ILE A C 1
ATOM 4003 O O . ILE A 1 483 ? 4.867 4.441 19.828 1 92.94 483 ILE A O 1
ATOM 4007 N N . LEU A 1 484 ? 5.121 5.535 17.859 1 94.12 484 LEU A N 1
ATOM 4008 C CA . LEU A 1 484 ? 4.188 6.586 18.234 1 94.12 484 LEU A CA 1
ATOM 4009 C C . LEU A 1 484 ? 2.801 6.012 18.516 1 94.12 484 LEU A C 1
ATOM 4011 O O . LEU A 1 484 ? 2.125 6.43 19.453 1 94.12 484 LEU A O 1
ATOM 4015 N N . GLU A 1 485 ? 2.381 5.105 17.734 1 92.44 485 GLU A N 1
ATOM 4016 C CA . GLU A 1 485 ? 1.08 4.469 17.922 1 92.44 485 GLU A CA 1
ATOM 4017 C C . GLU A 1 485 ? 0.985 3.805 19.297 1 92.44 485 GLU A C 1
ATOM 4019 O O . GLU A 1 485 ? -0.051 3.881 19.953 1 92.44 485 GLU A O 1
ATOM 4024 N N . TYR A 1 486 ? 2.072 3.221 19.719 1 93.44 486 TYR A N 1
ATOM 4025 C CA . TYR A 1 486 ? 2.092 2.561 21.016 1 93.44 486 TYR A CA 1
ATOM 4026 C C . TYR A 1 486 ? 2.225 3.576 22.141 1 93.44 486 TYR A C 1
ATOM 4028 O O . TYR A 1 486 ? 1.567 3.453 23.172 1 93.44 486 TYR A O 1
ATOM 4036 N N . ASP A 1 487 ? 3.047 4.605 21.875 1 94.38 487 ASP A N 1
ATOM 4037 C CA . ASP A 1 487 ? 3.26 5.633 22.891 1 94.38 487 ASP A CA 1
ATOM 4038 C C . ASP A 1 487 ? 1.959 6.363 23.219 1 94.38 487 ASP A C 1
ATOM 4040 O O . ASP A 1 487 ? 1.712 6.723 24.359 1 94.38 487 ASP A O 1
ATOM 4044 N N . VAL A 1 488 ? 1.205 6.586 22.219 1 94.44 488 VAL A N 1
ATOM 4045 C CA . VAL A 1 488 ? -0.051 7.305 22.406 1 94.44 488 VAL A CA 1
ATOM 4046 C C . VAL A 1 488 ? -0.995 6.473 23.266 1 94.44 488 VAL A C 1
ATOM 4048 O O . VAL A 1 488 ? -1.769 7.02 24.062 1 94.44 488 VAL A O 1
ATOM 4051 N N . LEU A 1 489 ? -0.909 5.168 23.203 1 94.31 489 LEU A N 1
ATOM 4052 C CA . LEU A 1 489 ? -1.822 4.281 23.906 1 94.31 489 LEU A CA 1
ATOM 4053 C C . LEU A 1 489 ? -1.441 4.172 25.391 1 94.31 489 LEU A C 1
ATOM 4055 O O . LEU A 1 489 ? -2.314 4.117 26.25 1 94.31 489 LEU A O 1
ATOM 4059 N N . PHE A 1 490 ? -0.153 4.156 25.719 1 92.62 490 PHE A N 1
ATOM 4060 C CA . PHE A 1 490 ? 0.165 3.895 27.125 1 92.62 490 PHE A CA 1
ATOM 4061 C C . PHE A 1 490 ? 1.261 4.832 27.609 1 92.62 490 PHE A C 1
ATOM 4063 O O . PHE A 1 490 ? 1.527 4.91 28.812 1 92.62 490 PHE A O 1
ATOM 4070 N N . GLY A 1 491 ? 1.834 5.594 26.781 1 91.5 491 GLY A N 1
ATOM 4071 C CA . GLY A 1 491 ? 2.938 6.453 27.188 1 91.5 491 GLY A CA 1
ATOM 4072 C C . GLY A 1 491 ? 2.482 7.742 27.844 1 91.5 491 GLY A C 1
ATOM 4073 O O . GLY A 1 491 ? 1.289 8.047 27.859 1 91.5 491 GLY A O 1
ATOM 4074 N N . ASP A 1 492 ? 3.477 8.438 28.438 1 94.44 492 ASP A N 1
ATOM 4075 C CA . ASP A 1 492 ? 3.234 9.758 29 1 94.44 492 ASP A CA 1
ATOM 4076 C C . ASP A 1 492 ? 3.389 10.852 27.953 1 94.44 492 ASP A C 1
ATOM 4078 O O . ASP A 1 492 ? 3.814 10.578 26.828 1 94.44 492 ASP A O 1
ATOM 4082 N N . TYR A 1 493 ? 2.941 12.008 28.297 1 95.56 493 TYR A N 1
ATOM 4083 C CA . TYR A 1 493 ? 2.938 13.133 27.375 1 95.56 493 TYR A CA 1
ATOM 4084 C C . TYR A 1 493 ? 4.348 13.438 26.875 1 95.56 493 TYR A C 1
ATOM 4086 O O . TYR A 1 493 ? 4.551 13.695 25.688 1 95.56 493 TYR A O 1
ATOM 4094 N N . ASP A 1 494 ? 5.348 13.391 27.719 1 94.25 494 ASP A N 1
ATOM 4095 C CA . ASP A 1 494 ? 6.727 13.711 27.359 1 94.25 494 ASP A CA 1
ATOM 4096 C C . ASP A 1 494 ? 7.285 12.703 26.359 1 94.25 494 ASP A C 1
ATOM 4098 O O . ASP A 1 494 ? 8.016 13.07 25.453 1 94.25 494 ASP A O 1
ATOM 4102 N N . THR A 1 495 ? 6.938 11.461 26.594 1 94.19 495 THR A N 1
ATOM 4103 C CA . THR A 1 495 ? 7.391 10.414 25.672 1 94.19 495 THR A CA 1
ATOM 4104 C C . THR A 1 495 ? 6.809 10.625 24.281 1 94.19 495 THR A C 1
ATOM 4106 O O . THR A 1 495 ? 7.508 10.461 23.281 1 94.19 495 THR A O 1
ATOM 4109 N N . ILE A 1 496 ? 5.566 10.984 24.234 1 95.31 496 ILE A N 1
ATOM 4110 C CA . ILE A 1 496 ? 4.895 11.234 22.969 1 95.31 496 ILE A CA 1
ATOM 4111 C C . ILE A 1 496 ? 5.562 12.406 22.25 1 95.31 496 ILE A C 1
ATOM 4113 O O . ILE A 1 496 ? 5.82 12.344 21.047 1 95.31 496 ILE A O 1
ATOM 4117 N N . GLN A 1 497 ? 5.867 13.445 23.016 1 93.19 497 GLN A N 1
ATOM 4118 C CA . GLN A 1 497 ? 6.488 14.633 22.438 1 93.19 497 GLN A CA 1
ATOM 4119 C C . GLN A 1 497 ? 7.887 14.32 21.906 1 93.19 497 GLN A C 1
ATOM 4121 O O . GLN A 1 497 ? 8.297 14.859 20.875 1 93.19 497 GLN A O 1
ATOM 4126 N N . ARG A 1 498 ? 8.625 13.508 22.641 1 93 498 ARG A N 1
ATOM 4127 C CA . ARG A 1 498 ? 9.961 13.125 22.203 1 93 498 ARG A CA 1
ATOM 4128 C C . ARG A 1 498 ? 9.914 12.367 20.875 1 93 498 ARG A C 1
ATOM 4130 O O . ARG A 1 498 ? 10.734 12.594 19.984 1 93 498 ARG A O 1
ATOM 4137 N N . THR A 1 499 ? 8.969 11.438 20.828 1 93.81 499 THR A N 1
ATOM 4138 C CA . THR A 1 499 ? 8.805 10.68 19.594 1 93.81 499 THR A CA 1
ATOM 4139 C C . THR A 1 499 ? 8.406 11.602 18.438 1 93.81 499 THR A C 1
ATOM 4141 O O . THR A 1 499 ? 8.883 11.445 17.312 1 93.81 499 THR A O 1
ATOM 4144 N N . GLU A 1 500 ? 7.512 12.539 18.719 1 92.88 500 GLU A N 1
ATOM 4145 C CA . GLU A 1 500 ? 7.082 13.492 17.703 1 92.88 500 GLU A CA 1
ATOM 4146 C C . GLU A 1 500 ? 8.242 14.367 17.234 1 92.88 500 GLU A C 1
ATOM 4148 O O . GLU A 1 500 ? 8.328 14.719 16.062 1 92.88 500 GLU A O 1
ATOM 4153 N N . LYS A 1 501 ? 9.102 14.734 18.125 1 91.56 501 LYS A N 1
ATOM 4154 C CA . LYS A 1 501 ? 10.281 15.516 17.781 1 91.56 501 LYS A CA 1
ATOM 4155 C C . LYS A 1 501 ? 11.219 14.719 16.875 1 91.56 501 LYS A C 1
ATOM 4157 O O . LYS A 1 501 ? 11.773 15.266 15.914 1 91.56 501 LYS A O 1
ATOM 4162 N N . SER A 1 502 ? 11.367 13.469 17.25 1 92.12 502 SER A N 1
ATOM 4163 C CA . SER A 1 502 ? 12.195 12.594 16.406 1 92.12 502 SER A CA 1
ATOM 4164 C C . SER A 1 502 ? 11.625 12.477 15 1 92.12 502 SER A C 1
ATOM 4166 O O . SER A 1 502 ? 12.375 12.5 14.023 1 92.12 502 SER A O 1
ATOM 4168 N N . ARG A 1 503 ? 10.336 12.352 14.883 1 91.62 503 ARG A N 1
ATOM 4169 C CA . ARG A 1 503 ? 9.672 12.266 13.586 1 91.62 503 ARG A CA 1
ATOM 4170 C C . ARG A 1 503 ? 9.867 13.547 12.789 1 91.62 503 ARG A C 1
ATOM 4172 O O . ARG A 1 503 ? 10.094 13.508 11.578 1 91.62 503 ARG A O 1
ATOM 4179 N N . ALA A 1 504 ? 9.75 14.656 13.477 1 90.31 504 ALA A N 1
ATOM 4180 C CA . ALA A 1 504 ? 9.945 15.945 12.82 1 90.31 504 ALA A CA 1
ATOM 4181 C C . ALA A 1 504 ? 11.352 16.078 12.242 1 90.31 504 ALA A C 1
ATOM 4183 O O . ALA A 1 504 ? 11.531 16.547 11.125 1 90.31 504 ALA A O 1
ATOM 4184 N N . GLU A 1 505 ? 12.32 15.633 13.008 1 89.56 505 GLU A N 1
ATOM 4185 C CA . GLU A 1 505 ? 13.711 15.688 12.562 1 89.56 505 GLU A CA 1
ATOM 4186 C C . GLU A 1 505 ? 13.938 14.797 11.344 1 89.56 505 GLU A C 1
ATOM 4188 O O . GLU A 1 505 ? 14.664 15.164 10.422 1 89.56 505 GLU A O 1
ATOM 4193 N N . LEU A 1 506 ? 13.336 13.664 11.375 1 88.81 506 LEU A N 1
ATOM 4194 C CA . LEU A 1 506 ? 13.477 12.734 10.258 1 88.81 506 LEU A CA 1
ATOM 4195 C C . LEU A 1 506 ? 12.828 13.297 9 1 88.81 506 LEU A C 1
ATOM 4197 O O . LEU A 1 506 ? 13.352 13.117 7.895 1 88.81 506 LEU A O 1
ATOM 4201 N N . LEU A 1 507 ? 11.734 13.953 9.188 1 85.31 507 LEU A N 1
ATOM 4202 C CA . LEU A 1 507 ? 11.031 14.539 8.047 1 85.31 507 LEU A CA 1
ATOM 4203 C C . LEU A 1 507 ? 11.836 15.68 7.438 1 85.31 507 LEU A C 1
ATOM 4205 O O . LEU A 1 507 ? 11.797 15.891 6.223 1 85.31 507 LEU A O 1
ATOM 4209 N N . ASP A 1 508 ? 12.5 16.375 8.25 1 82.94 508 ASP A N 1
ATOM 4210 C CA . ASP A 1 508 ? 13.336 17.469 7.77 1 82.94 508 ASP A CA 1
ATOM 4211 C C . ASP A 1 508 ? 14.438 16.969 6.852 1 82.94 508 ASP A C 1
ATOM 4213 O O . ASP A 1 508 ? 14.852 17.656 5.922 1 82.94 508 ASP A O 1
ATOM 4217 N N . ILE A 1 509 ? 14.773 15.75 7.094 1 83.06 509 ILE A N 1
ATOM 4218 C CA . ILE A 1 509 ? 15.828 15.141 6.293 1 83.06 509 ILE A CA 1
ATOM 4219 C C . ILE A 1 509 ? 15.273 14.719 4.938 1 83.06 509 ILE A C 1
ATOM 4221 O O . ILE A 1 509 ? 15.977 14.789 3.924 1 83.06 509 ILE A O 1
ATOM 4225 N N . LEU A 1 510 ? 14.023 14.25 4.777 1 75.94 510 LEU A N 1
ATOM 4226 C CA . LEU A 1 510 ? 13.414 13.719 3.559 1 75.94 510 LEU A CA 1
ATOM 4227 C C . LEU A 1 510 ? 13.016 14.844 2.615 1 75.94 510 LEU A C 1
ATOM 4229 O O . LEU A 1 510 ? 12.875 14.625 1.408 1 75.94 510 LEU A O 1
ATOM 4233 N N . GLN A 1 511 ? 13.438 16.016 2.475 1 64.81 511 GLN A N 1
ATOM 4234 C CA . GLN A 1 511 ? 13.133 17.203 1.694 1 64.81 511 GLN A CA 1
ATOM 4235 C C . GLN A 1 511 ? 12.047 16.938 0.66 1 64.81 511 GLN A C 1
ATOM 4237 O O . GLN A 1 511 ? 12.344 16.625 -0.496 1 64.81 511 GLN A O 1
ATOM 4242 N N . PRO A 1 512 ? 10.766 16.766 0.838 1 60.22 512 PRO A N 1
ATOM 4243 C CA . PRO A 1 512 ? 9.727 16.547 -0.171 1 60.22 512 PRO A CA 1
ATOM 4244 C C . PRO A 1 512 ? 9.516 17.75 -1.082 1 60.22 512 PRO A C 1
ATOM 4246 O O . PRO A 1 512 ? 10.062 18.828 -0.828 1 60.22 512 PRO A O 1
ATOM 4249 N N . PRO A 1 513 ? 8.633 17.531 -2.164 1 58.44 513 PRO A N 1
ATOM 4250 C CA . PRO A 1 513 ? 8.305 18.672 -3.016 1 58.44 513 PRO A CA 1
ATOM 4251 C C . PRO A 1 513 ? 7.711 19.844 -2.23 1 58.44 513 PRO A C 1
ATOM 4253 O O . PRO A 1 513 ? 7.09 19.641 -1.185 1 58.44 513 PRO A O 1
ATOM 4256 N N . VAL A 1 514 ? 7.867 21 -2.732 1 59.66 514 VAL A N 1
ATOM 4257 C CA . VAL A 1 514 ? 7.539 22.281 -2.102 1 59.66 514 VAL A CA 1
ATOM 4258 C C . VAL A 1 514 ? 6.035 22.359 -1.868 1 59.66 514 VAL A C 1
ATOM 4260 O O . VAL A 1 514 ? 5.586 22.938 -0.867 1 59.66 514 VAL A O 1
ATOM 4263 N N . THR A 1 515 ? 5.184 21.562 -2.607 1 62.78 515 THR A N 1
ATOM 4264 C CA . THR A 1 515 ? 3.74 21.75 -2.529 1 62.78 515 THR A CA 1
ATOM 4265 C C . THR A 1 515 ? 3.156 20.984 -1.349 1 62.78 515 THR A C 1
ATOM 4267 O O . THR A 1 515 ? 2.123 21.375 -0.797 1 62.78 515 THR A O 1
ATOM 4270 N N . THR A 1 516 ? 3.846 19.984 -0.962 1 70.5 516 THR A N 1
ATOM 4271 C CA . THR A 1 516 ? 3.307 19.156 0.117 1 70.5 516 THR A CA 1
ATOM 4272 C C . THR A 1 516 ? 3.938 19.547 1.453 1 70.5 516 THR A C 1
ATOM 4274 O O . THR A 1 516 ? 5.16 19.672 1.552 1 70.5 516 THR A O 1
ATOM 4277 N N . SER A 1 517 ? 2.994 19.906 2.355 1 82.56 517 SER A N 1
ATOM 4278 C CA . SER A 1 517 ? 3.484 20.25 3.684 1 82.56 517 SER A CA 1
ATOM 4279 C C . SER A 1 517 ? 3.715 19.016 4.531 1 82.56 517 SER A C 1
ATOM 4281 O O . SER A 1 517 ? 2.76 18.391 5.012 1 82.56 517 SER A O 1
ATOM 4283 N N . LEU A 1 518 ? 4.93 18.672 4.719 1 82.56 518 LEU A N 1
ATOM 4284 C CA . LEU A 1 518 ? 5.289 17.516 5.527 1 82.56 518 LEU A CA 1
ATOM 4285 C C . LEU A 1 518 ? 4.953 17.75 6.996 1 82.56 518 LEU A C 1
ATOM 4287 O O . LEU A 1 518 ? 4.535 16.828 7.695 1 82.56 518 LEU A O 1
ATOM 4291 N N . THR A 1 519 ? 5.074 19.016 7.289 1 88.88 519 THR A N 1
ATOM 4292 C CA . THR A 1 519 ? 4.777 19.359 8.672 1 88.88 519 THR A CA 1
ATOM 4293 C C . THR A 1 519 ? 3.295 19.156 8.977 1 88.88 519 THR A C 1
ATOM 4295 O O . THR A 1 519 ? 2.934 18.562 9.992 1 88.88 519 THR A O 1
ATOM 4298 N N . ALA A 1 520 ? 2.523 19.594 8.086 1 92.25 520 ALA A N 1
ATOM 4299 C CA . ALA A 1 520 ? 1.082 19.453 8.273 1 92.25 520 ALA A CA 1
ATOM 4300 C C . ALA A 1 520 ? 0.671 17.984 8.273 1 92.25 520 ALA A C 1
ATOM 4302 O O . ALA A 1 520 ? -0.144 17.562 9.102 1 92.25 520 ALA A O 1
ATOM 4303 N N . SER A 1 521 ? 1.239 17.266 7.406 1 90.06 521 SER A N 1
ATOM 4304 C CA . SER A 1 521 ? 0.915 15.844 7.316 1 90.06 521 SER A CA 1
ATOM 4305 C C . SER A 1 521 ? 1.323 15.102 8.586 1 90.06 521 SER A C 1
ATOM 4307 O O . SER A 1 521 ? 0.604 14.219 9.055 1 90.06 521 SER A O 1
ATOM 4309 N N . ARG A 1 522 ? 2.467 15.438 9.086 1 90.81 522 ARG A N 1
ATOM 4310 C CA . ARG A 1 522 ? 2.939 14.828 10.328 1 90.81 522 ARG A CA 1
ATOM 4311 C C . ARG A 1 522 ? 1.983 15.125 11.484 1 90.81 522 ARG A C 1
ATOM 4313 O O . ARG A 1 522 ? 1.651 14.227 12.258 1 90.81 522 ARG A O 1
ATOM 4320 N N . LEU A 1 523 ? 1.529 16.312 11.5 1 93.19 523 LEU A N 1
ATOM 4321 C CA . LEU A 1 523 ? 0.663 16.719 12.594 1 93.19 523 LEU A CA 1
ATOM 4322 C C . LEU A 1 523 ? -0.691 16.031 12.516 1 93.19 523 LEU A C 1
ATOM 4324 O O . LEU A 1 523 ? -1.277 15.68 13.539 1 93.19 523 LEU A O 1
ATOM 4328 N N . VAL A 1 524 ? -1.16 15.875 11.344 1 94.44 524 VAL A N 1
ATOM 4329 C CA . VAL A 1 524 ? -2.426 15.172 11.164 1 94.44 524 VAL A CA 1
ATOM 4330 C C . VAL A 1 524 ? -2.254 13.695 11.523 1 94.44 524 VAL A C 1
ATOM 4332 O O . VAL A 1 524 ? -3.08 13.117 12.234 1 94.44 524 VAL A O 1
ATOM 4335 N N . SER A 1 525 ? -1.186 13.109 11.055 1 92.06 525 SER A N 1
ATOM 4336 C CA . SER A 1 525 ? -0.948 11.688 11.234 1 92.06 525 SER A CA 1
ATOM 4337 C C . SER A 1 525 ? -0.818 11.32 12.703 1 92.06 525 SER A C 1
ATOM 4339 O O . SER A 1 525 ? -1.094 10.188 13.102 1 92.06 525 SER A O 1
ATOM 4341 N N . ARG A 1 526 ? -0.407 12.273 13.484 1 93 526 ARG A N 1
ATOM 4342 C CA . ARG A 1 526 ? -0.254 12.047 14.922 1 93 526 ARG A CA 1
ATOM 4343 C C . ARG A 1 526 ? -1.576 11.625 15.547 1 93 526 ARG A C 1
ATOM 4345 O O . ARG A 1 526 ? -1.593 10.844 16.5 1 93 526 ARG A O 1
ATOM 4352 N N . TRP A 1 527 ? -2.594 12.062 14.977 1 95.44 527 TRP A N 1
ATOM 4353 C CA . TRP A 1 527 ? -3.887 11.875 15.625 1 95.44 527 TRP A CA 1
ATOM 4354 C C . TRP A 1 527 ? -4.656 10.727 14.992 1 95.44 527 TRP A C 1
ATOM 4356 O O . TRP A 1 527 ? -5.699 10.312 15.508 1 95.44 527 TRP A O 1
ATOM 4366 N N . ASN A 1 528 ? -4.184 10.242 13.922 1 93.94 528 ASN A N 1
ATOM 4367 C CA . ASN A 1 528 ? -4.863 9.133 13.258 1 93.94 528 ASN A CA 1
ATOM 4368 C C . ASN A 1 528 ? -4.879 7.879 14.125 1 93.94 528 ASN A C 1
ATOM 4370 O O . ASN A 1 528 ? -3.963 7.652 14.914 1 93.94 528 ASN A O 1
ATOM 4374 N N . TYR A 1 529 ? -5.902 7.16 14.047 1 94.62 529 TYR A N 1
ATOM 4375 C CA . TYR A 1 529 ? -6.008 5.852 14.68 1 94.62 529 TYR A CA 1
ATOM 4376 C C . TYR A 1 529 ? -6.785 4.879 13.805 1 94.62 529 TYR A C 1
ATOM 4378 O O . TYR A 1 529 ? -7.965 5.098 13.516 1 94.62 529 TYR A O 1
ATOM 4386 N N . MET A 1 530 ? -6.055 3.826 13.383 1 91.62 530 MET A N 1
ATOM 4387 C CA . MET A 1 530 ? -6.629 2.867 12.445 1 91.62 530 MET A CA 1
ATOM 4388 C C . MET A 1 530 ? -7.16 3.576 11.203 1 91.62 530 MET A C 1
ATOM 4390 O O . MET A 1 530 ? -6.43 4.324 10.547 1 91.62 530 MET A O 1
ATOM 4394 N N . ASP A 1 531 ? -8.484 3.518 10.906 1 87.25 531 ASP A N 1
ATOM 4395 C CA . ASP A 1 531 ? -9.023 4.102 9.68 1 87.25 531 ASP A CA 1
ATOM 4396 C C . ASP A 1 531 ? -9.602 5.488 9.945 1 87.25 531 ASP A C 1
ATOM 4398 O O . ASP A 1 531 ? -10.195 6.098 9.055 1 87.25 531 ASP A O 1
ATOM 4402 N N . LEU A 1 532 ? -9.359 6.004 11.156 1 94 532 LEU A N 1
ATOM 4403 C CA . LEU A 1 532 ? -9.953 7.289 11.516 1 94 532 LEU A CA 1
ATOM 4404 C C . LEU A 1 532 ? -8.922 8.414 11.391 1 94 532 LEU A C 1
ATOM 4406 O O . LEU A 1 532 ? -7.758 8.234 11.742 1 94 532 LEU A O 1
ATOM 4410 N N . THR A 1 533 ? -9.344 9.523 10.789 1 94.06 533 THR A N 1
ATOM 4411 C CA . THR A 1 533 ? -8.562 10.758 10.672 1 94.06 533 THR A CA 1
ATOM 4412 C C . THR A 1 533 ? -9.375 11.953 11.148 1 94.06 533 THR A C 1
ATOM 4414 O O . THR A 1 533 ? -10.609 11.93 11.141 1 94.06 533 THR A O 1
ATOM 4417 N N . PRO A 1 534 ? -8.727 12.914 11.641 1 95.69 534 PRO A N 1
ATOM 4418 C CA . PRO A 1 534 ? -9.453 14.062 12.172 1 95.69 534 PRO A CA 1
ATOM 4419 C C . PRO A 1 534 ? -10.016 14.969 11.078 1 95.69 534 PRO A C 1
ATOM 4421 O O . PRO A 1 534 ? -10.719 15.938 11.375 1 95.69 534 PRO A O 1
ATOM 4424 N N . LEU A 1 535 ? -9.727 14.625 9.82 1 95.38 535 LEU A N 1
ATOM 4425 C CA . LEU A 1 535 ? -10.188 15.406 8.672 1 95.38 535 LEU A CA 1
ATOM 4426 C C . LEU A 1 535 ? -10.969 14.531 7.703 1 95.38 535 LEU A C 1
ATOM 4428 O O . LEU A 1 535 ? -10.938 13.305 7.797 1 95.38 535 LEU A O 1
ATOM 4432 N N . THR A 1 536 ? -11.727 15.18 6.84 1 92.75 536 THR A N 1
ATOM 4433 C CA . THR A 1 536 ? -12.461 14.445 5.809 1 92.75 536 THR A CA 1
ATOM 4434 C C . THR A 1 536 ? -11.547 14.109 4.637 1 92.75 536 THR A C 1
ATOM 4436 O O . THR A 1 536 ? -10.461 14.688 4.5 1 92.75 536 THR A O 1
ATOM 4439 N N . ASP A 1 537 ? -11.93 13.203 3.846 1 88.25 537 ASP A N 1
ATOM 4440 C CA . ASP A 1 537 ? -11.141 12.812 2.68 1 88.25 537 ASP A CA 1
ATOM 4441 C C . ASP A 1 537 ? -10.922 14 1.744 1 88.25 537 ASP A C 1
ATOM 4443 O O . ASP A 1 537 ? -9.852 14.141 1.146 1 88.25 537 ASP A O 1
ATOM 4447 N N . ASN A 1 538 ? -11.961 14.836 1.699 1 88.56 538 ASN A N 1
ATOM 4448 C CA . ASN A 1 538 ? -11.844 16.016 0.863 1 88.56 538 ASN A CA 1
ATOM 4449 C C . ASN A 1 538 ? -10.805 17 1.416 1 88.56 538 ASN A C 1
ATOM 4451 O O . ASN A 1 538 ? -10.047 17.594 0.656 1 88.56 538 ASN A O 1
ATOM 4455 N N . ASP A 1 539 ? -10.805 17.125 2.715 1 91.88 539 ASP A N 1
ATOM 4456 C CA . ASP A 1 539 ? -9.82 18 3.359 1 91.88 539 ASP A CA 1
ATOM 4457 C C . ASP A 1 539 ? -8.398 17.5 3.102 1 91.88 539 ASP A C 1
ATOM 4459 O O . ASP A 1 539 ? -7.504 18.297 2.801 1 91.88 539 ASP A O 1
ATOM 4463 N N . LEU A 1 540 ? -8.25 16.234 3.207 1 90.75 540 LEU A N 1
ATOM 4464 C CA . LEU A 1 540 ? -6.938 15.633 3.031 1 90.75 540 LEU A CA 1
ATOM 4465 C C . LEU A 1 540 ? -6.438 15.82 1.604 1 90.75 540 LEU A C 1
ATOM 4467 O O . LEU A 1 540 ? -5.258 16.109 1.388 1 90.75 540 LEU A O 1
ATOM 4471 N N . ARG A 1 541 ? -7.293 15.695 0.649 1 85.94 541 ARG A N 1
ATOM 4472 C CA . ARG A 1 541 ? -6.926 15.906 -0.749 1 85.94 541 ARG A CA 1
ATOM 4473 C C . ARG A 1 541 ? -6.531 17.359 -1 1 85.94 541 ARG A C 1
ATOM 4475 O O . ARG A 1 541 ? -5.555 17.625 -1.705 1 85.94 541 ARG A O 1
ATOM 4482 N N . ASN A 1 542 ? -7.285 18.172 -0.308 1 84.62 542 ASN A N 1
ATOM 4483 C CA . ASN A 1 542 ? -7.066 19.609 -0.506 1 84.62 542 ASN A CA 1
ATOM 4484 C C . ASN A 1 542 ? -5.715 20.047 0.054 1 84.62 542 ASN A C 1
ATOM 4486 O O . ASN A 1 542 ? -5.105 20.984 -0.454 1 84.62 542 ASN A O 1
ATOM 4490 N N . MET A 1 543 ? -5.262 19.391 1.027 1 87.69 543 MET A N 1
ATOM 4491 C CA . MET A 1 543 ? -3.982 19.781 1.612 1 87.69 543 MET A CA 1
ATOM 4492 C C . MET A 1 543 ? -2.848 18.922 1.069 1 87.69 543 MET A C 1
ATOM 4494 O O . MET A 1 543 ? -1.723 18.984 1.567 1 87.69 543 MET A O 1
ATOM 4498 N N . ASP A 1 544 ? -3.104 18.047 0.091 1 81.69 544 ASP A N 1
ATOM 4499 C CA . ASP A 1 544 ? -2.102 17.141 -0.454 1 81.69 544 ASP A CA 1
ATOM 4500 C C . ASP A 1 544 ? -1.453 16.312 0.652 1 81.69 544 ASP A C 1
ATOM 4502 O O . ASP A 1 544 ? -0.226 16.25 0.75 1 81.69 544 ASP A O 1
ATOM 4506 N N . TYR A 1 545 ? -2.311 15.734 1.433 1 87.88 545 TYR A N 1
ATOM 4507 C CA . TYR A 1 545 ? -1.904 14.961 2.6 1 87.88 545 TYR A CA 1
ATOM 4508 C C . TYR A 1 545 ? -1.046 13.773 2.191 1 87.88 545 TYR A C 1
ATOM 4510 O O . TYR A 1 545 ? -1.364 13.07 1.229 1 87.88 545 TYR A O 1
ATOM 4518 N N . LEU A 1 546 ? 0.043 13.625 2.98 1 80.88 546 LEU A N 1
ATOM 4519 C CA . LEU A 1 546 ? 0.906 12.453 2.857 1 80.88 546 LEU A CA 1
ATOM 4520 C C . LEU A 1 546 ? 0.959 11.68 4.168 1 80.88 546 LEU A C 1
ATOM 4522 O O . LEU A 1 546 ? 1.313 12.234 5.211 1 80.88 546 LEU A O 1
ATOM 4526 N N . GLU A 1 547 ? 0.564 10.398 4.082 1 80.56 547 GLU A N 1
ATOM 4527 C CA . GLU A 1 547 ? 0.615 9.586 5.293 1 80.56 547 GLU A CA 1
ATOM 4528 C C . GLU A 1 547 ? 2.053 9.234 5.668 1 80.56 547 GLU A C 1
ATOM 4530 O O . GLU A 1 547 ? 2.738 8.523 4.93 1 80.56 547 GLU A O 1
ATOM 4535 N N . CYS A 1 548 ? 2.465 9.805 6.766 1 77.06 548 CYS A N 1
ATOM 4536 C CA . CYS A 1 548 ? 3.877 9.711 7.121 1 77.06 548 CYS A CA 1
ATOM 4537 C C . CYS A 1 548 ? 4.109 8.625 8.164 1 77.06 548 CYS A C 1
ATOM 4539 O O . CYS A 1 548 ? 5.25 8.336 8.523 1 77.06 548 CYS A O 1
ATOM 4541 N N . ARG A 1 549 ? 3.088 8.039 8.773 1 76.19 549 ARG A N 1
ATOM 4542 C CA . ARG A 1 549 ? 3.316 6.984 9.758 1 76.19 549 ARG A CA 1
ATOM 4543 C C . ARG A 1 549 ? 3.574 5.645 9.07 1 76.19 549 ARG A C 1
ATOM 4545 O O . ARG A 1 549 ? 4.418 4.867 9.516 1 76.19 549 ARG A O 1
ATOM 4552 N N . ASN A 1 550 ? 2.682 5.309 8.227 1 65.69 550 ASN A N 1
ATOM 4553 C CA . ASN A 1 550 ? 2.895 4.117 7.414 1 65.69 550 ASN A CA 1
ATOM 4554 C C . ASN A 1 550 ? 2.859 4.438 5.922 1 65.69 550 ASN A C 1
ATOM 4556 O O . ASN A 1 550 ? 1.818 4.305 5.277 1 65.69 550 ASN A O 1
ATOM 4560 N N . PRO A 1 551 ? 3.943 5.039 5.602 1 56.03 551 PRO A N 1
ATOM 4561 C CA . PRO A 1 551 ? 3.922 5.535 4.223 1 56.03 551 PRO A CA 1
ATOM 4562 C C . PRO A 1 551 ? 3.537 4.453 3.213 1 56.03 551 PRO A C 1
ATOM 4564 O O . PRO A 1 551 ? 3.281 4.758 2.045 1 56.03 551 PRO A O 1
ATOM 4567 N N . SER A 1 552 ? 3.564 3.158 3.564 1 49.31 552 SER A N 1
ATOM 4568 C CA . SER A 1 552 ? 3.131 2.139 2.615 1 49.31 552 SER A CA 1
ATOM 4569 C C . SER A 1 552 ? 1.646 2.277 2.293 1 49.31 552 SER A C 1
ATOM 4571 O O . SER A 1 552 ? 1.193 1.845 1.231 1 49.31 552 SER A O 1
ATOM 4573 N N . SER A 1 553 ? 0.892 2.691 3.293 1 42.97 553 SER A N 1
ATOM 4574 C CA . SER A 1 553 ? -0.563 2.754 3.213 1 42.97 553 SER A CA 1
ATOM 4575 C C . SER A 1 553 ? -1.018 3.791 2.193 1 42.97 553 SER A C 1
ATOM 4577 O O . SER A 1 553 ? -2.154 3.746 1.719 1 42.97 553 SER A O 1
ATOM 4579 N N . LEU A 1 554 ? -0.463 4.879 2.176 1 37.31 554 LEU A N 1
ATOM 4580 C CA . LEU A 1 554 ? -0.839 5.996 1.315 1 37.31 554 LEU A CA 1
ATOM 4581 C C . LEU A 1 554 ? -0.457 5.719 -0.135 1 37.31 554 LEU A C 1
ATOM 4583 O O . LEU A 1 554 ? -0.576 6.598 -0.992 1 37.31 554 LEU A O 1
ATOM 4587 N N . ALA A 1 555 ? 0.069 4.621 -0.371 1 37.25 555 ALA A N 1
ATOM 4588 C CA . ALA A 1 555 ? 0.515 4.215 -1.7 1 37.25 555 ALA A CA 1
ATOM 4589 C C . ALA A 1 555 ? -0.654 4.168 -2.68 1 37.25 555 ALA A C 1
ATOM 4591 O O . ALA A 1 555 ? -1.807 4 -2.275 1 37.25 555 ALA A O 1
ATOM 4592 N N . GLN A 1 556 ? -0.486 4.539 -3.883 1 38.53 556 GLN A N 1
ATOM 4593 C CA . GLN A 1 556 ? -1.418 4.504 -5.004 1 38.53 556 GLN A CA 1
ATOM 4594 C C . GLN A 1 556 ? -2.234 3.217 -5.004 1 38.53 556 GLN A C 1
ATOM 4596 O O . GLN A 1 556 ? -1.749 2.168 -4.574 1 38.53 556 GLN A O 1
ATOM 4601 N N . PRO A 1 557 ? -3.551 3.32 -5.074 1 38.56 557 PRO A N 1
ATOM 4602 C CA . PRO A 1 557 ? -4.359 2.105 -5.18 1 38.56 557 PRO A CA 1
ATOM 4603 C C . PRO A 1 557 ? -3.678 1.01 -5.992 1 38.56 557 PRO A C 1
ATOM 4605 O O . PRO A 1 557 ? -3.053 1.296 -7.02 1 38.56 557 PRO A O 1
ATOM 4608 N N . SER A 1 558 ? -3.355 -0.021 -5.445 1 38.5 558 SER A N 1
ATOM 4609 C CA . SER A 1 558 ? -2.785 -1.164 -6.148 1 38.5 558 SER A CA 1
ATOM 4610 C C . SER A 1 558 ? -3.561 -1.471 -7.426 1 38.5 558 SER A C 1
ATOM 4612 O O . SER A 1 558 ? -4.707 -1.04 -7.582 1 38.5 558 SER A O 1
ATOM 4614 N N . PRO A 1 559 ? -2.941 -2.01 -8.32 1 38.09 559 PRO A N 1
ATOM 4615 C CA . PRO A 1 559 ? -3.707 -2.467 -9.484 1 38.09 559 PRO A CA 1
ATOM 4616 C C . PRO A 1 559 ? -4.988 -3.201 -9.094 1 38.09 559 PRO A C 1
ATOM 4618 O O . PRO A 1 559 ? -5.98 -3.145 -9.82 1 38.09 559 PRO A O 1
ATOM 4621 N N . PHE A 1 560 ? -5.012 -3.777 -7.934 1 39.38 560 PHE A N 1
ATOM 4622 C CA . PHE A 1 560 ? -6.234 -4.469 -7.547 1 39.38 560 PHE A CA 1
ATOM 4623 C C . PHE A 1 560 ? -7.312 -3.477 -7.137 1 39.38 560 PHE A C 1
ATOM 4625 O O . PHE A 1 560 ? -8.492 -3.678 -7.426 1 39.38 560 PHE A O 1
ATOM 4632 N N . ASP A 1 561 ? -6.988 -2.441 -6.387 1 41.38 561 ASP A N 1
ATOM 4633 C CA . ASP A 1 561 ? -7.98 -1.418 -6.074 1 41.38 561 ASP A CA 1
ATOM 4634 C C . ASP A 1 561 ? -8.484 -0.742 -7.348 1 41.38 561 ASP A C 1
ATOM 4636 O O . ASP A 1 561 ? -9.672 -0.41 -7.453 1 41.38 561 ASP A O 1
ATOM 4640 N N . MET A 1 562 ? -7.602 -0.545 -8.156 1 41.06 562 MET A N 1
ATOM 4641 C CA . MET A 1 562 ? -8.031 -0.074 -9.469 1 41.06 562 MET A CA 1
ATOM 4642 C C . MET A 1 562 ? -8.984 -1.069 -10.125 1 41.06 562 MET A C 1
ATOM 4644 O O . MET A 1 562 ? -9.93 -0.673 -10.812 1 41.06 562 MET A O 1
ATOM 4648 N N . PHE A 1 563 ? -8.617 -2.33 -9.805 1 39.5 563 PHE A N 1
ATOM 4649 C CA . PHE A 1 563 ? -9.5 -3.371 -10.32 1 39.5 563 PHE A CA 1
ATOM 4650 C C . PHE A 1 563 ? -10.852 -3.338 -9.609 1 39.5 563 PHE A C 1
ATOM 4652 O O . PHE A 1 563 ? -11.898 -3.471 -10.25 1 39.5 563 PHE A O 1
ATOM 4659 N N . LYS A 1 564 ? -10.859 -3.172 -8.227 1 41.19 564 LYS A N 1
ATOM 4660 C CA . LYS A 1 564 ? -12.125 -3.066 -7.504 1 41.19 564 LYS A CA 1
ATOM 4661 C C . LYS A 1 564 ? -12.898 -1.815 -7.918 1 41.19 564 LYS A C 1
ATOM 4663 O O . LYS A 1 564 ? -14.117 -1.861 -8.094 1 41.19 564 LYS A O 1
ATOM 4668 N N . ASN A 1 565 ? -12.211 -0.688 -7.836 1 38.28 565 ASN A N 1
ATOM 4669 C CA . ASN A 1 565 ? -12.898 0.542 -8.219 1 38.28 565 ASN A CA 1
ATOM 4670 C C . ASN A 1 565 ? -13.344 0.504 -9.68 1 38.28 565 ASN A C 1
ATOM 4672 O O . ASN A 1 565 ? -14.352 1.118 -10.039 1 38.28 565 ASN A O 1
ATOM 4676 N N . THR A 1 566 ? -12.586 -0.14 -10.398 1 35.66 566 THR A N 1
ATOM 4677 C CA . THR A 1 566 ? -13.109 -0.294 -11.75 1 35.66 566 THR A CA 1
ATOM 4678 C C . THR A 1 566 ? -14.359 -1.172 -11.75 1 35.66 566 THR A C 1
ATOM 4680 O O . THR A 1 566 ? -15.289 -0.936 -12.523 1 35.66 566 THR A O 1
ATOM 4683 N N . ARG A 1 567 ? -14.312 -2.227 -10.93 1 36.84 567 ARG A N 1
ATOM 4684 C CA . ARG A 1 567 ? -15.547 -3.004 -10.922 1 36.84 567 ARG A CA 1
ATOM 4685 C C . ARG A 1 567 ? -16.656 -2.266 -10.172 1 36.84 567 ARG A C 1
ATOM 4687 O O . ARG A 1 567 ? -17.828 -2.414 -10.484 1 36.84 567 ARG A O 1
ATOM 4694 N N . ALA A 1 568 ? -16.344 -1.691 -8.961 1 32.34 568 ALA A N 1
ATOM 4695 C CA . ALA A 1 568 ? -17.406 -0.903 -8.344 1 32.34 568 ALA A CA 1
ATOM 4696 C C . ALA A 1 568 ? -17.797 0.278 -9.227 1 32.34 568 ALA A C 1
ATOM 4698 O O . ALA A 1 568 ? -18.922 0.768 -9.148 1 32.34 568 ALA A O 1
ATOM 4699 N N . ALA A 1 569 ? -16.766 0.913 -9.812 1 32.5 569 ALA A N 1
ATOM 4700 C CA . ALA A 1 569 ? -17.188 1.915 -10.781 1 32.5 569 ALA A CA 1
ATOM 4701 C C . ALA A 1 569 ? -18.078 1.293 -11.859 1 32.5 569 ALA A C 1
ATOM 4703 O O . ALA A 1 569 ? -18.922 1.972 -12.445 1 32.5 569 ALA A O 1
ATOM 4704 N N . THR A 1 570 ? -17.75 0.022 -12.25 1 31.08 570 THR A N 1
ATOM 4705 C CA . THR A 1 570 ? -18.641 -0.488 -13.289 1 31.08 570 THR A CA 1
ATOM 4706 C C . THR A 1 570 ? -20.031 -0.759 -12.734 1 31.08 570 THR A C 1
ATOM 4708 O O . THR A 1 570 ? -21 -0.879 -13.492 1 31.08 570 THR A O 1
ATOM 4711 N N . THR A 1 571 ? -20.141 -1.316 -11.539 1 30.78 571 THR A N 1
ATOM 4712 C CA . THR A 1 571 ? -21.578 -1.479 -11.312 1 30.78 571 THR A CA 1
ATOM 4713 C C . THR A 1 571 ? -22.25 -0.124 -11.133 1 30.78 571 THR A C 1
ATOM 4715 O O . THR A 1 571 ? -23.391 0.072 -11.57 1 30.78 571 THR A O 1
ATOM 4718 N N . SER A 1 572 ? -22.016 0.588 -10.008 1 28.41 572 SER A N 1
ATOM 4719 C CA . SER A 1 572 ? -23 1.668 -9.969 1 28.41 572 SER A CA 1
ATOM 4720 C C . SER A 1 572 ? -22.703 2.719 -11.031 1 28.41 572 SER A C 1
ATOM 4722 O O . SER A 1 572 ? -23.609 3.191 -11.711 1 28.41 572 SER A O 1
ATOM 4724 N N . SER A 1 573 ? -21.781 3.727 -10.641 1 28.3 573 SER A N 1
ATOM 4725 C CA . SER A 1 573 ? -21.906 4.961 -11.414 1 28.3 573 SER A CA 1
ATOM 4726 C C . SER A 1 573 ? -21.406 4.777 -12.844 1 28.3 573 SER A C 1
ATOM 4728 O O . SER A 1 573 ? -20.547 3.941 -13.102 1 28.3 573 SER A O 1
ATOM 4730 N N . GLY A 1 574 ? -22.141 5.09 -13.891 1 27.83 574 GLY A N 1
ATOM 4731 C CA . GLY A 1 574 ? -21.859 5.57 -15.234 1 27.83 574 GLY A CA 1
ATOM 4732 C C . GLY A 1 574 ? -20.516 6.277 -15.352 1 27.83 574 GLY A C 1
ATOM 4733 O O . GLY A 1 574 ? -19.922 6.66 -14.344 1 27.83 574 GLY A O 1
ATOM 4734 N N . PRO A 1 575 ? -19.812 6.156 -16.359 1 28.58 575 PRO A N 1
ATOM 4735 C CA . PRO A 1 575 ? -18.516 6.746 -16.75 1 28.58 575 PRO A CA 1
ATOM 4736 C C . PRO A 1 575 ? -18.375 8.188 -16.281 1 28.58 575 PRO A C 1
ATOM 4738 O O . PRO A 1 575 ? -19.078 9.078 -16.75 1 28.58 575 PRO A O 1
ATOM 4741 N N . LYS A 1 576 ? -18.516 8.625 -15.047 1 30.47 576 LYS A N 1
ATOM 4742 C CA . LYS A 1 576 ? -18.172 10.047 -15.047 1 30.47 576 LYS A CA 1
ATOM 4743 C C . LYS A 1 576 ? -16.766 10.281 -15.594 1 30.47 576 LYS A C 1
ATOM 4745 O O . LYS A 1 576 ? -15.781 10.023 -14.906 1 30.47 576 LYS A O 1
ATOM 4750 N N . SER A 1 577 ? -16.469 9.945 -16.906 1 30 577 SER A N 1
ATOM 4751 C CA . SER A 1 577 ? -15.445 10.492 -17.797 1 30 577 SER A CA 1
ATOM 4752 C C . SER A 1 577 ? -15.25 11.984 -17.562 1 30 577 SER A C 1
ATOM 4754 O O . SER A 1 577 ? -16.094 12.797 -17.953 1 30 577 SER A O 1
ATOM 4756 N N . GLY A 1 578 ? -15.172 12.469 -16.469 1 30.08 578 GLY A N 1
ATOM 4757 C CA . GLY A 1 578 ? -14.945 13.898 -16.422 1 30.08 578 GLY A CA 1
ATOM 4758 C C . GLY A 1 578 ? -13.867 14.375 -17.391 1 30.08 578 GLY A C 1
ATOM 4759 O O . GLY A 1 578 ? -12.93 15.062 -16.984 1 30.08 578 GLY A O 1
ATOM 4760 N N . VAL A 1 579 ? -13.328 13.484 -18.266 1 29 579 VAL A N 1
ATOM 4761 C CA . VAL A 1 579 ? -12.805 14.078 -19.5 1 29 579 VAL A CA 1
ATOM 4762 C C . VAL A 1 579 ? -13.836 15.047 -20.078 1 29 579 VAL A C 1
ATOM 4764 O O . VAL A 1 579 ? -15.023 14.719 -20.172 1 29 579 VAL A O 1
ATOM 4767 N N . VAL A 1 580 ? -13.594 16.328 -19.734 1 31.7 580 VAL A N 1
ATOM 4768 C CA . VAL A 1 580 ? -14.406 17.281 -20.469 1 31.7 580 VAL A CA 1
ATOM 4769 C C . VAL A 1 580 ? -14.641 16.766 -21.891 1 31.7 580 VAL A C 1
ATOM 4771 O O . VAL A 1 580 ? -13.695 16.594 -22.672 1 31.7 580 VAL A O 1
ATOM 4774 N N . MET A 1 581 ? -15.281 15.672 -21.969 1 31.84 581 MET A N 1
ATOM 4775 C CA . MET A 1 581 ? -15.68 15.234 -23.297 1 31.84 581 MET A CA 1
ATOM 4776 C C . MET A 1 581 ? -16.25 16.406 -24.109 1 31.84 581 MET A C 1
ATOM 4778 O O . MET A 1 581 ? -17.078 17.172 -23.5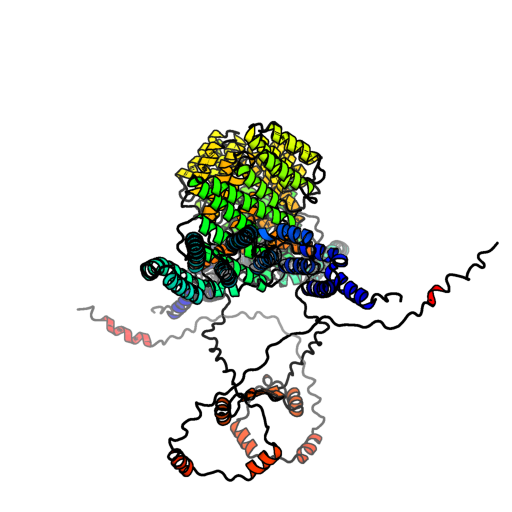94 1 31.84 581 MET A O 1
ATOM 4782 N N . PRO A 1 582 ? -15.352 16.938 -25.062 1 31.81 582 PRO A N 1
ATOM 4783 C CA . PRO A 1 582 ? -15.992 18.016 -25.812 1 31.81 582 PRO A CA 1
ATOM 4784 C C . PRO A 1 582 ? -17.484 17.781 -26.047 1 31.81 582 PRO A C 1
ATOM 4786 O O . PRO A 1 582 ? -17.938 16.625 -26.016 1 31.81 582 PRO A O 1
ATOM 4789 N N . ASP A 1 583 ? -18.25 18.578 -25.391 1 32.75 583 ASP A N 1
ATOM 4790 C CA . ASP A 1 583 ? -19.688 18.5 -25.703 1 32.75 583 ASP A CA 1
ATOM 4791 C C . ASP A 1 583 ? -19.906 18.016 -27.125 1 32.75 583 ASP A C 1
ATOM 4793 O O . ASP A 1 583 ? -19.859 18.797 -28.078 1 32.75 583 ASP A O 1
ATOM 4797 N N . LEU A 1 584 ? -19.453 16.766 -27.219 1 34.69 584 LEU A N 1
ATOM 4798 C CA . LEU A 1 584 ? -19.5 16.125 -28.531 1 34.69 584 LEU A CA 1
ATOM 4799 C C . LEU A 1 584 ? -20.859 16.344 -29.188 1 34.69 584 LEU A C 1
ATOM 4801 O O . LEU A 1 584 ? -21.031 16.047 -30.359 1 34.69 584 LEU A O 1
ATOM 4805 N N . ALA A 1 585 ? -21.891 16.531 -28.359 1 33.28 585 ALA A N 1
ATOM 4806 C CA . ALA A 1 585 ? -23.172 16.906 -28.969 1 33.28 585 ALA A CA 1
ATOM 4807 C C . ALA A 1 585 ? -23.062 18.219 -29.719 1 33.28 585 ALA A C 1
ATOM 4809 O O . ALA A 1 585 ? -23.844 18.5 -30.641 1 33.28 585 ALA A O 1
ATOM 4810 N N . ALA A 1 586 ? -22.359 19.156 -28.953 1 33.09 586 ALA A N 1
ATOM 4811 C CA . ALA A 1 586 ? -22.062 20.406 -29.656 1 33.09 586 ALA A CA 1
ATOM 4812 C C . ALA A 1 586 ? -20.922 20.234 -30.656 1 33.09 586 ALA A C 1
ATOM 4814 O O . ALA A 1 586 ? -20.438 21.203 -31.219 1 33.09 586 ALA A O 1
ATOM 4815 N N . MET A 1 587 ? -20.219 19.156 -30.328 1 31.28 587 MET A N 1
ATOM 4816 C CA . MET A 1 587 ? -19.234 18.844 -31.375 1 31.28 587 MET A CA 1
ATOM 4817 C C . MET A 1 587 ? -19.938 18.562 -32.719 1 31.28 587 MET A C 1
ATOM 4819 O O . MET A 1 587 ? -20.984 17.938 -32.75 1 31.28 587 MET A O 1
ATOM 4823 N N . LEU A 1 588 ? -19.781 19.438 -33.531 1 32.84 588 LEU A N 1
ATOM 4824 C CA . LEU A 1 588 ? -20.375 19.203 -34.844 1 32.84 588 LEU A CA 1
ATOM 4825 C C . LEU A 1 588 ? -20.141 17.781 -35.312 1 32.84 588 LEU A C 1
ATOM 4827 O O . LEU A 1 588 ? -19.094 17.188 -35 1 32.84 588 LEU A O 1
ATOM 4831 N N . PRO A 1 589 ? -21.234 16.984 -35.281 1 30.47 589 PRO A N 1
ATOM 4832 C CA . PRO A 1 589 ? -21.125 15.609 -35.781 1 30.47 589 PRO A CA 1
ATOM 4833 C C . PRO A 1 589 ? -19.938 15.422 -36.719 1 30.47 589 PRO A C 1
ATOM 4835 O O . PRO A 1 589 ? -19.703 16.266 -37.594 1 30.47 589 PRO A O 1
ATOM 4838 N N . PHE A 1 590 ? -18.812 14.977 -36.062 1 33.06 590 PHE A N 1
ATOM 4839 C CA . PHE A 1 590 ? -17.75 14.695 -37.031 1 33.06 590 PHE A CA 1
ATOM 4840 C C . PHE A 1 590 ? -18.312 14.062 -38.281 1 33.06 590 PHE A C 1
ATOM 4842 O O . PHE A 1 590 ? -18.922 12.992 -38.25 1 33.06 590 PHE A O 1
ATOM 4849 N N . LYS A 1 591 ? -18.938 14.875 -39.062 1 28.61 591 LYS A N 1
ATOM 4850 C CA . LYS A 1 591 ? -19.312 14.328 -40.344 1 28.61 591 LYS A CA 1
ATOM 4851 C C . LYS A 1 591 ? -18.125 13.656 -41.031 1 28.61 591 LYS A C 1
ATOM 4853 O O . LYS A 1 591 ? -17.141 14.305 -41.344 1 28.61 591 LYS A O 1
ATOM 4858 N N . PRO A 1 592 ? -17.922 12.398 -40.5 1 28.62 592 PRO A N 1
ATOM 4859 C CA . PRO A 1 592 ? -16.875 11.672 -41.25 1 28.62 592 PRO A CA 1
ATOM 4860 C C . PRO A 1 592 ? -16.797 12.07 -42.719 1 28.62 592 PRO A C 1
ATOM 4862 O O . PRO A 1 592 ? -17.812 12.141 -43.406 1 28.62 592 PRO A O 1
ATOM 4865 N N . ARG A 1 593 ? -16.031 13.117 -42.906 1 31.27 593 ARG A N 1
ATOM 4866 C CA . ARG A 1 593 ? -15.969 13.297 -44.375 1 31.27 593 ARG A CA 1
ATOM 4867 C C . ARG A 1 593 ? -15.75 11.969 -45.062 1 31.27 593 ARG A C 1
ATOM 4869 O O . ARG A 1 593 ? -14.906 11.164 -44.656 1 31.27 593 ARG A O 1
ATOM 4876 N N . PRO A 1 594 ? -16.703 11.484 -45.719 1 28.83 594 PRO A N 1
ATOM 4877 C CA . PRO A 1 594 ? -16.594 10.234 -46.469 1 28.83 594 PRO A CA 1
ATOM 4878 C C . PRO A 1 594 ? -15.242 10.094 -47.156 1 28.83 594 PRO A C 1
ATOM 4880 O O . PRO A 1 594 ? -14.688 11.086 -47.656 1 28.83 594 PRO A O 1
ATOM 4883 N N . ARG A 1 595 ? -14.273 9.359 -46.562 1 32.59 595 ARG A N 1
ATOM 4884 C CA . ARG A 1 595 ? -13.156 8.969 -47.406 1 32.59 595 ARG A CA 1
ATOM 4885 C C . ARG A 1 595 ? -13.562 8.938 -48.875 1 32.59 595 ARG A C 1
ATOM 4887 O O . ARG A 1 595 ? -14.391 8.109 -49.281 1 32.59 595 ARG A O 1
ATOM 4894 N N . ASN A 1 596 ? -13.758 10.102 -49.438 1 31.77 596 ASN A N 1
ATOM 4895 C CA . ASN A 1 596 ? -14.109 10.125 -50.844 1 31.77 596 ASN A CA 1
ATOM 4896 C C . ASN A 1 596 ? -13.219 9.188 -51.656 1 31.77 596 ASN A C 1
ATOM 4898 O O . ASN A 1 596 ? -11.992 9.281 -51.625 1 31.77 596 ASN A O 1
ATOM 4902 N N . ARG A 1 597 ? -13.539 7.922 -51.875 1 37.47 597 ARG A N 1
ATOM 4903 C CA . ARG A 1 597 ? -13 6.852 -52.719 1 37.47 597 ARG A CA 1
ATOM 4904 C C . ARG A 1 597 ? -12.227 7.422 -53.906 1 37.47 597 ARG A C 1
ATOM 4906 O O . ARG A 1 597 ? -11.242 6.832 -54.344 1 37.47 597 ARG A O 1
ATOM 4913 N N . GLY A 1 598 ? -12.75 8.367 -54.688 1 37.28 598 GLY A N 1
ATOM 4914 C CA . GLY A 1 598 ? -12.398 8.727 -56.062 1 37.28 598 GLY A CA 1
ATOM 4915 C C . GLY A 1 598 ? -11.32 9.797 -56.156 1 37.28 598 GLY A C 1
ATOM 4916 O O . GLY A 1 598 ? -11.18 10.461 -57.156 1 37.28 598 GLY A O 1
ATOM 4917 N N . TYR A 1 599 ? -10.836 10.312 -55.094 1 42.41 599 TYR A N 1
ATOM 4918 C CA . TYR A 1 599 ? -10.039 11.5 -55.375 1 42.41 599 TYR A CA 1
ATOM 4919 C C . TYR A 1 599 ? -8.609 11.117 -55.719 1 42.41 599 TYR A C 1
ATOM 4921 O O . TYR A 1 599 ? -8.086 10.102 -55.25 1 42.41 599 TYR A O 1
ATOM 4929 N N . LEU A 1 600 ? -8.125 11.508 -57.062 1 42.44 600 LEU A N 1
ATOM 4930 C CA . LEU A 1 600 ? -6.758 11.352 -57.562 1 42.44 600 LEU A CA 1
ATOM 4931 C C . LEU A 1 600 ? -5.781 12.156 -56.719 1 42.44 600 LEU A C 1
ATOM 4933 O O . LEU A 1 600 ? -5.906 13.375 -56.594 1 42.44 600 LEU A O 1
ATOM 4937 N N . SER A 1 601 ? -5.145 11.609 -55.875 1 43.62 601 SER A N 1
ATOM 4938 C CA . SER A 1 601 ? -4.188 12.305 -55.031 1 43.62 601 SER A CA 1
ATOM 4939 C C . SER A 1 601 ? -2.949 12.727 -55.812 1 43.62 601 SER A C 1
ATOM 4941 O O . SER A 1 601 ? -2.162 11.883 -56.25 1 43.62 601 SER A O 1
ATOM 4943 N N . VAL A 1 602 ? -3.088 13.805 -56.75 1 42.53 602 VAL A N 1
ATOM 4944 C CA . VAL A 1 602 ? -1.9 14.305 -57.438 1 42.53 602 VAL A CA 1
ATOM 4945 C C . VAL A 1 602 ? -1.069 15.156 -56.469 1 42.53 602 VAL A C 1
ATOM 4947 O O . VAL A 1 602 ? -1.582 15.641 -55.469 1 42.53 602 VAL A O 1
ATOM 4950 N N . PRO A 1 603 ? 0.234 15.164 -57.031 1 49.16 603 PRO A N 1
ATOM 4951 C CA . PRO A 1 603 ? 1.179 15.914 -56.188 1 49.16 603 PRO A CA 1
ATOM 4952 C C . PRO A 1 603 ? 0.709 17.344 -55.906 1 49.16 603 PRO A C 1
ATOM 4954 O O . PRO A 1 603 ? 0.462 18.109 -56.812 1 49.16 603 PRO A O 1
ATOM 4957 N N . GLY A 1 604 ? -0.532 17.734 -55.562 1 44 604 GLY A N 1
ATOM 4958 C CA . GLY A 1 604 ? -1.137 19.031 -55.281 1 44 604 GLY A CA 1
ATOM 4959 C C . GLY A 1 604 ? -2.492 18.922 -54.625 1 44 604 GLY A C 1
ATOM 4960 O O . GLY A 1 604 ? -3.061 19.922 -54.188 1 44 604 GLY A O 1
ATOM 4961 N N . GLY A 1 605 ? -3.141 18.047 -54.219 1 43 605 GLY A N 1
ATOM 4962 C CA . GLY A 1 605 ? -4.297 17.812 -53.375 1 43 605 GLY A CA 1
ATOM 4963 C C . GLY A 1 605 ? -5.203 16.719 -53.875 1 43 605 GLY A C 1
ATOM 4964 O O . GLY A 1 605 ? -4.969 16.172 -54.969 1 43 605 GLY A O 1
ATOM 4965 N N . ASP A 1 606 ? -5.816 15.844 -53.156 1 44.09 606 ASP A N 1
ATOM 4966 C CA . ASP A 1 606 ? -6.617 14.68 -53.531 1 44.09 606 ASP A CA 1
ATOM 4967 C C . ASP A 1 606 ? -7.965 15.102 -54.094 1 44.09 606 ASP A C 1
ATOM 4969 O O . ASP A 1 606 ? -8.695 15.875 -53.469 1 44.09 606 ASP A O 1
ATOM 4973 N N . TYR A 1 607 ? -8.094 15.195 -55.438 1 47.19 607 TYR A N 1
ATOM 4974 C CA . TYR A 1 607 ? -9.25 15.648 -56.219 1 47.19 607 TYR A CA 1
ATOM 4975 C C . TYR A 1 607 ? -10.266 14.523 -56.375 1 47.19 607 TYR A C 1
ATOM 4977 O O . TYR A 1 607 ? -9.898 13.352 -56.5 1 47.19 607 TYR A O 1
ATOM 4985 N N . ALA A 1 608 ? -11.578 14.727 -56.031 1 44.69 608 ALA A N 1
ATOM 4986 C CA . ALA A 1 608 ? -12.672 13.758 -56.094 1 44.69 608 ALA A CA 1
ATOM 4987 C C . ALA A 1 608 ? -12.953 13.32 -57.531 1 44.69 608 ALA A C 1
ATOM 4989 O O . ALA A 1 608 ? -12.891 14.141 -58.438 1 44.69 608 ALA A O 1
ATOM 4990 N N . PHE A 1 609 ? -12.883 12.047 -57.875 1 46.47 609 PHE A N 1
ATOM 4991 C CA . PHE A 1 609 ? -13.211 11.641 -59.25 1 46.47 609 PHE A CA 1
ATOM 4992 C C . PHE A 1 609 ? -14.602 12.117 -59.625 1 46.47 609 PHE A C 1
ATOM 4994 O O . PHE A 1 609 ? -15.508 12.164 -58.781 1 46.47 609 PHE A O 1
ATOM 5001 N N . PRO A 1 610 ? -14.727 12.789 -60.719 1 48 610 PRO A N 1
ATOM 5002 C CA . PRO A 1 610 ? -16.078 13.148 -61.125 1 48 610 PRO A CA 1
ATOM 5003 C C . PRO A 1 610 ? -17.062 11.984 -61.031 1 48 610 PRO A C 1
ATOM 5005 O O . PRO A 1 610 ? -16.656 10.82 -61.125 1 48 610 PRO A O 1
ATOM 5008 N N . GLU A 1 611 ? -18.266 12.141 -60.469 1 45.69 611 GLU A N 1
ATOM 5009 C CA . GLU A 1 611 ? -19.297 11.164 -60.094 1 45.69 611 GLU A CA 1
ATOM 5010 C C . GLU A 1 611 ? -19.438 10.102 -61.188 1 45.69 611 GLU A C 1
ATOM 5012 O O . GLU A 1 611 ? -19.609 8.914 -60.875 1 45.69 611 GLU A O 1
ATOM 5017 N N . ALA A 1 612 ? -19.438 10.602 -62.438 1 52.22 612 ALA A N 1
ATOM 5018 C CA . ALA A 1 612 ? -19.625 9.711 -63.594 1 52.22 612 ALA A CA 1
ATOM 5019 C C . ALA A 1 612 ? -18.516 8.672 -63.656 1 52.22 612 ALA A C 1
ATOM 5021 O O . ALA A 1 612 ? -18.766 7.508 -64 1 52.22 612 ALA A O 1
ATOM 5022 N N . LEU A 1 613 ? -17.328 9.141 -63.375 1 52.84 613 LEU A N 1
ATOM 5023 C CA . LEU A 1 613 ? -16.172 8.258 -63.5 1 52.84 613 LEU A CA 1
ATOM 5024 C C . LEU A 1 613 ? -16.125 7.273 -62.344 1 52.84 613 LEU A C 1
ATOM 5026 O O . LEU A 1 613 ? -15.719 6.125 -62.5 1 52.84 613 LEU A O 1
ATOM 5030 N N . GLU A 1 614 ? -16.516 7.738 -61.219 1 51.59 614 GLU A N 1
ATOM 5031 C CA . GLU A 1 614 ? -16.562 6.875 -60.031 1 51.59 614 GLU A CA 1
ATOM 5032 C C . GLU A 1 614 ? -17.531 5.715 -60.219 1 51.59 614 GLU A C 1
ATOM 5034 O O . GLU A 1 614 ? -17.25 4.586 -59.812 1 51.59 614 GLU A O 1
ATOM 5039 N N . HIS A 1 615 ? -18.672 6.008 -60.844 1 57.06 615 HIS A N 1
ATOM 5040 C CA . HIS A 1 615 ? -19.656 4.996 -61.188 1 57.06 615 HIS A CA 1
ATOM 5041 C C . HIS A 1 615 ? -19.062 3.953 -62.125 1 57.06 615 HIS A C 1
ATOM 5043 O O . HIS A 1 615 ? -19.312 2.756 -61.969 1 57.06 615 HIS A O 1
ATOM 5049 N N . LEU A 1 616 ? -18.312 4.457 -63.188 1 53.5 616 LEU A N 1
ATOM 5050 C CA . LEU A 1 616 ? -17.672 3.562 -64.125 1 53.5 616 LEU A CA 1
ATOM 5051 C C . LEU A 1 616 ? -16.609 2.705 -63.469 1 53.5 616 LEU A C 1
ATOM 5053 O O . LEU A 1 616 ? -16.5 1.508 -63.75 1 53.5 616 LEU A O 1
ATOM 5057 N N . LYS A 1 617 ? -15.859 3.242 -62.562 1 53.03 617 LYS A N 1
ATOM 5058 C CA . LYS A 1 617 ? -14.75 2.594 -61.875 1 53.03 617 LYS A CA 1
ATOM 5059 C C . LYS A 1 617 ? -15.234 1.414 -61.031 1 53.03 617 LYS A C 1
ATOM 5061 O O . LYS A 1 617 ? -14.539 0.402 -60.906 1 53.03 617 LYS A O 1
ATOM 5066 N N . ARG A 1 618 ? -16.359 1.632 -60.375 1 52.31 618 ARG A N 1
ATOM 5067 C CA . ARG A 1 618 ? -16.906 0.596 -59.5 1 52.31 618 ARG A CA 1
ATOM 5068 C C . ARG A 1 618 ? -17.359 -0.619 -60.312 1 52.31 618 ARG A C 1
ATOM 5070 O O . ARG A 1 618 ? -17.438 -1.729 -59.781 1 52.31 618 ARG A O 1
ATOM 5077 N N . GLN A 1 619 ? -17.672 -0.354 -61.562 1 51.81 619 GLN A N 1
ATOM 5078 C CA . GLN A 1 619 ? -18.141 -1.431 -62.438 1 51.81 619 GLN A CA 1
ATOM 5079 C C . GLN A 1 619 ? -16.969 -2.162 -63.094 1 51.81 619 GLN A C 1
ATOM 5081 O O . GLN A 1 619 ? -17.141 -3.227 -63.688 1 51.81 619 GLN A O 1
ATOM 5086 N N . LEU A 1 620 ? -15.789 -1.441 -63.094 1 47.97 620 LEU A N 1
ATOM 5087 C CA . LEU A 1 620 ? -14.68 -2.02 -63.844 1 47.97 620 LEU A CA 1
ATOM 5088 C C . LEU A 1 620 ? -13.953 -3.072 -63.031 1 47.97 620 LEU A C 1
ATOM 5090 O O . LEU A 1 620 ? -13.742 -2.887 -61.812 1 47.97 620 LEU A O 1
ATOM 5094 N N . PRO A 1 621 ? -13.867 -4.289 -63.438 1 47.59 621 PRO A N 1
ATOM 5095 C CA . PRO A 1 621 ? -13.234 -5.371 -62.688 1 47.59 621 PRO A CA 1
ATOM 5096 C C . PRO A 1 621 ? -11.812 -5.023 -62.219 1 47.59 621 PRO A C 1
ATOM 5098 O O . PRO A 1 621 ? -11.164 -4.176 -62.844 1 47.59 621 PRO A O 1
ATOM 5101 N N . PRO A 1 622 ? -11.445 -5.371 -61.062 1 48.06 622 PRO A N 1
ATOM 5102 C CA . PRO A 1 622 ? -10.148 -4.953 -60.5 1 48.06 622 PRO A CA 1
ATOM 5103 C C . PRO A 1 622 ? -8.992 -5.25 -61.469 1 48.06 622 PRO A C 1
ATOM 5105 O O . PRO A 1 622 ? -9.055 -6.199 -62.25 1 48.06 622 PRO A O 1
ATOM 5108 N N . PRO A 1 623 ? -8.195 -4.301 -61.75 1 47.59 623 PRO A N 1
ATOM 5109 C CA . PRO A 1 623 ? -7.164 -4.371 -62.781 1 47.59 623 PRO A CA 1
ATOM 5110 C C . PRO A 1 623 ? -6.371 -5.672 -62.75 1 47.59 623 PRO A C 1
ATOM 5112 O O . PRO A 1 623 ? -5.859 -6.121 -63.781 1 47.59 623 PRO A O 1
ATOM 5115 N N . ASP A 1 624 ? -6.047 -6.094 -61.625 1 43.53 624 ASP A N 1
ATOM 5116 C CA . ASP A 1 624 ? -5.148 -7.238 -61.531 1 43.53 624 ASP A CA 1
ATOM 5117 C C . ASP A 1 624 ? -5.797 -8.5 -62.094 1 43.53 624 ASP A C 1
ATOM 5119 O O . ASP A 1 624 ? -5.188 -9.578 -62.062 1 43.53 624 ASP A O 1
ATOM 5123 N N . SER A 1 625 ? -7.008 -8.539 -62.188 1 43.81 625 SER A N 1
ATOM 5124 C CA . SER A 1 625 ? -7.688 -9.727 -62.719 1 43.81 625 SER A CA 1
ATOM 5125 C C . SER A 1 625 ? -7.457 -9.898 -64.188 1 43.81 625 SER A C 1
ATOM 5127 O O . SER A 1 625 ? -7.852 -10.906 -64.812 1 43.81 625 SER A O 1
ATOM 5129 N N . PHE A 1 626 ? -7.129 -8.773 -64.875 1 46.22 626 PHE A N 1
ATOM 5130 C CA . PHE A 1 626 ? -6.996 -8.859 -66.312 1 46.22 626 PHE A CA 1
ATOM 5131 C C . PHE A 1 626 ? -5.539 -9.055 -66.688 1 46.22 626 PHE A C 1
ATOM 5133 O O . PHE A 1 626 ? -4.695 -8.203 -66.438 1 46.22 626 PHE A O 1
ATOM 5140 N N . ALA A 1 627 ? -5.141 -10.227 -66.75 1 41.59 627 ALA A N 1
ATOM 5141 C CA . ALA A 1 627 ? -3.85 -10.57 -67.375 1 41.59 627 ALA A CA 1
ATOM 5142 C C . ALA A 1 627 ? -3.748 -10.062 -68.812 1 41.59 627 ALA A C 1
ATOM 5144 O O . ALA A 1 627 ? -4.598 -10.375 -69.625 1 41.59 627 ALA A O 1
ATOM 5145 N N . GLY A 1 628 ? -3.143 -9.227 -69.062 1 42.22 628 GLY A N 1
ATOM 5146 C CA . GLY A 1 628 ? -2.975 -8.188 -70.062 1 42.22 628 GLY A CA 1
ATOM 5147 C C . GLY A 1 628 ? -2.871 -8.734 -71.5 1 42.22 628 GLY A C 1
ATOM 5148 O O . GLY A 1 628 ? -2.523 -9.906 -71.688 1 42.22 628 GLY A O 1
ATOM 5149 N N . PRO A 1 629 ? -3.166 -9.422 -72.5 1 50.84 629 PRO A N 1
ATOM 5150 C CA . PRO A 1 629 ? -2.518 -8.672 -73.562 1 50.84 629 PRO A CA 1
ATOM 5151 C C . PRO A 1 629 ? -2.938 -7.203 -73.625 1 50.84 629 PRO A C 1
ATOM 5153 O O . PRO A 1 629 ? -4.133 -6.898 -73.625 1 50.84 629 PRO A O 1
ATOM 5156 N N . PHE A 1 630 ? -2.113 -6.16 -73.188 1 47.34 630 PHE A N 1
ATOM 5157 C CA . PHE A 1 630 ? -2.463 -4.77 -72.938 1 47.34 630 PHE A CA 1
ATOM 5158 C C . PHE A 1 630 ? -2.549 -3.977 -74.188 1 47.34 630 PHE A C 1
ATOM 5160 O O . PHE A 1 630 ? -1.675 -4.094 -75.062 1 47.34 630 PHE A O 1
ATOM 5167 N N . PRO A 1 631 ? -3.74 -3.758 -74.688 1 51.75 631 PRO A N 1
ATOM 5168 C CA . PRO A 1 631 ? -3.877 -3.137 -76 1 51.75 631 PRO A CA 1
ATOM 5169 C C . PRO A 1 631 ? -2.939 -1.948 -76.188 1 51.75 631 PRO A C 1
ATOM 5171 O O . PRO A 1 631 ? -2.521 -1.323 -75.188 1 51.75 631 PRO A O 1
ATOM 5174 N N . ASP A 1 632 ? -2.213 -1.981 -77.25 1 51.47 632 ASP A N 1
ATOM 5175 C CA . ASP A 1 632 ? -1.28 -0.923 -77.625 1 51.47 632 ASP A CA 1
ATOM 5176 C C . ASP A 1 632 ? -1.921 0.454 -77.5 1 51.47 632 ASP A C 1
ATOM 5178 O O . ASP A 1 632 ? -2.904 0.768 -78.188 1 51.47 632 ASP A O 1
ATOM 5182 N N . LEU A 1 633 ? -1.698 1.081 -76.438 1 48.75 633 LEU A N 1
ATOM 5183 C CA . LEU A 1 633 ? -2.346 2.248 -75.875 1 48.75 633 LEU A CA 1
ATOM 5184 C C . LEU A 1 633 ? -2.453 3.381 -76.875 1 48.75 633 LEU A C 1
ATOM 5186 O O . LEU A 1 633 ? -3.477 4.062 -76.938 1 48.75 633 LEU A O 1
ATOM 5190 N N . ASP A 1 634 ? -1.416 3.549 -77.688 1 59.69 634 ASP A N 1
ATOM 5191 C CA . ASP A 1 634 ? -1.375 4.637 -78.625 1 59.69 634 ASP A CA 1
ATOM 5192 C C . ASP A 1 634 ? -2.42 4.438 -79.75 1 59.69 634 ASP A C 1
ATOM 5194 O O . ASP A 1 634 ? -3.094 5.387 -80.125 1 59.69 634 ASP A O 1
ATOM 5198 N N . GLN A 1 635 ? -2.502 3.217 -80.312 1 58.66 635 GLN A N 1
ATOM 5199 C CA . GLN A 1 635 ? -3.449 2.883 -81.375 1 58.66 635 GLN A CA 1
ATOM 5200 C C . GLN A 1 635 ? -4.883 2.908 -80.812 1 58.66 635 GLN A C 1
ATOM 5202 O O . GLN A 1 635 ? -5.805 3.295 -81.562 1 58.66 635 GLN A O 1
ATOM 5207 N N . VAL A 1 636 ? -4.965 2.479 -79.562 1 54.53 636 VAL A N 1
ATOM 5208 C CA . VAL A 1 636 ? -6.266 2.475 -78.938 1 54.53 636 VAL A CA 1
ATOM 5209 C C . VAL A 1 636 ? -6.762 3.908 -78.75 1 54.53 636 VAL A C 1
ATOM 5211 O O . VAL A 1 636 ? -7.93 4.203 -79 1 54.53 636 VAL A O 1
ATOM 5214 N N . ILE A 1 637 ? -5.812 4.773 -78.375 1 55.59 637 ILE A N 1
ATOM 5215 C CA . ILE A 1 637 ? -6.102 6.191 -78.188 1 55.59 637 ILE A CA 1
ATOM 5216 C C . ILE A 1 637 ? -6.484 6.82 -79.5 1 55.59 637 ILE A C 1
ATOM 5218 O O . ILE A 1 637 ? -7.457 7.574 -79.562 1 55.59 637 ILE A O 1
ATOM 5222 N N . LYS A 1 638 ? -5.707 6.5 -80.562 1 59.31 638 LYS A N 1
ATOM 5223 C CA . LYS A 1 638 ? -5.98 6.977 -81.938 1 59.31 638 LYS A CA 1
ATOM 5224 C C . LYS A 1 638 ? -7.344 6.492 -82.438 1 59.31 638 LYS A C 1
ATOM 5226 O O . LYS A 1 638 ? -8.102 7.262 -83 1 59.31 638 LYS A O 1
ATOM 5231 N N . LEU A 1 639 ? -7.703 5.199 -82.125 1 53.72 639 LEU A N 1
ATOM 5232 C CA . LEU A 1 639 ? -8.977 4.609 -82.5 1 53.72 639 LEU A CA 1
ATOM 5233 C C . LEU A 1 639 ? -10.141 5.254 -81.75 1 53.72 639 LEU A C 1
ATOM 5235 O O . LEU A 1 639 ? -11.203 5.484 -82.312 1 53.72 639 LEU A O 1
ATOM 5239 N N . ILE A 1 640 ? -9.852 5.449 -80.438 1 51.47 640 ILE A N 1
ATOM 5240 C CA . ILE A 1 640 ? -10.875 6.031 -79.625 1 51.47 640 ILE A CA 1
ATOM 5241 C C . ILE A 1 640 ? -11.18 7.461 -80.062 1 51.47 640 ILE A C 1
ATOM 5243 O O . ILE A 1 640 ? -12.336 7.891 -80 1 51.47 640 ILE A O 1
ATOM 5247 N N . LEU A 1 641 ? -10.18 8.148 -80.375 1 54.06 641 LEU A N 1
ATOM 5248 C CA . LEU A 1 641 ? -10.328 9.523 -80.812 1 54.06 641 LEU A CA 1
ATOM 5249 C C . LEU A 1 641 ? -11.102 9.578 -82.125 1 54.06 641 LEU A C 1
ATOM 5251 O O . LEU A 1 641 ? -11.82 10.547 -82.375 1 54.06 641 LEU A O 1
ATOM 5255 N N . GLU A 1 642 ? -11.109 8.609 -83 1 49.44 642 GLU A N 1
ATOM 5256 C CA . GLU A 1 642 ? -11.773 8.625 -84.312 1 49.44 642 GLU A CA 1
ATOM 5257 C C . GLU A 1 642 ? -13.164 8 -84.25 1 49.44 642 GLU A C 1
ATOM 5259 O O . GLU A 1 642 ? -13.883 7.953 -85.25 1 49.44 642 GLU A O 1
ATOM 5264 N N . GLU A 1 643 ? -13.516 7.195 -83.062 1 44.78 643 GLU A N 1
ATOM 5265 C CA . GLU A 1 643 ? -14.766 6.445 -83.062 1 44.78 643 GLU A CA 1
ATOM 5266 C C . GLU A 1 643 ? -15.945 7.348 -82.688 1 44.78 643 GLU A C 1
ATOM 5268 O O . GLU A 1 643 ? -15.906 8.039 -81.688 1 44.78 643 GLU A O 1
ATOM 5273 N N . GLN A 1 644 ? -16.812 7.652 -83.625 1 42.19 644 GLN A N 1
ATOM 5274 C CA . GLN A 1 644 ? -18 8.492 -83.562 1 42.19 644 GLN A CA 1
ATOM 5275 C C . GLN A 1 644 ? -19.016 7.934 -82.562 1 42.19 644 GLN A C 1
ATOM 5277 O O . GLN A 1 644 ? -19.172 6.715 -82.438 1 42.19 644 GLN A O 1
ATOM 5282 N N . PRO A 1 645 ? -19.703 8.656 -81.562 1 42.34 645 PRO A N 1
ATOM 5283 C CA . PRO A 1 645 ? -20.562 8.336 -80.438 1 42.34 645 PRO A CA 1
ATOM 5284 C C . PRO A 1 645 ? -21.859 7.629 -80.875 1 42.34 645 PRO A C 1
ATOM 5286 O O . PRO A 1 645 ? -22.609 8.156 -81.688 1 42.34 645 PRO A O 1
ATOM 5289 N N . LYS A 1 646 ? -22.094 6.203 -80.75 1 41.69 646 LYS A N 1
ATOM 5290 C CA . LYS A 1 646 ? -23.188 5.402 -81.25 1 41.69 646 LYS A CA 1
ATOM 5291 C C . LYS A 1 646 ? -24.5 5.746 -80.562 1 41.69 646 LYS A C 1
ATOM 5293 O O . LYS A 1 646 ? -24.531 5.984 -79.375 1 41.69 646 LYS A O 1
ATOM 5298 N N . SER A 1 647 ? -25.531 5.918 -81.188 1 35.94 647 SER A N 1
ATOM 5299 C CA . SER A 1 647 ? -26.875 6.438 -80.938 1 35.94 647 SER A CA 1
ATOM 5300 C C . SER A 1 647 ? -27.672 5.48 -80 1 35.94 647 SER A C 1
ATOM 5302 O O . SER A 1 647 ? -27.375 4.285 -80 1 35.94 647 SER A O 1
ATOM 5304 N N . ALA A 1 648 ? -28.719 5.828 -79.188 1 39.94 648 ALA A N 1
ATOM 5305 C CA . ALA A 1 648 ? -29.562 5.305 -78.125 1 39.94 648 ALA A CA 1
ATOM 5306 C C . ALA A 1 648 ? -30.219 3.994 -78.562 1 39.94 648 ALA A C 1
ATOM 5308 O O . ALA A 1 648 ? -30.359 3.074 -77.75 1 39.94 648 ALA A O 1
ATOM 5309 N N . ALA A 1 649 ? -31 3.984 -79.625 1 37.62 649 ALA A N 1
ATOM 5310 C CA . ALA A 1 649 ? -32 3.031 -80.125 1 37.62 649 ALA A CA 1
ATOM 5311 C C . ALA A 1 649 ? -31.359 1.668 -80.375 1 37.62 649 ALA A C 1
ATOM 5313 O O . ALA A 1 649 ? -31.984 0.631 -80.125 1 37.62 649 ALA A O 1
ATOM 5314 N N . GLU A 1 650 ? -30.234 1.575 -81.062 1 34.16 650 GLU A N 1
ATOM 5315 C CA . GLU A 1 650 ? -29.672 0.365 -81.625 1 34.16 650 GLU A CA 1
ATOM 5316 C C . GLU A 1 650 ? -29.156 -0.587 -80.562 1 34.16 650 GLU A C 1
ATOM 5318 O O . GLU A 1 650 ? -28.812 -1.735 -80.875 1 34.16 650 GLU A O 1
ATOM 5323 N N . LEU A 1 651 ? -29.016 -0.033 -79.312 1 34.94 651 LEU A N 1
ATOM 5324 C CA . LEU A 1 651 ? -28.578 -0.826 -78.188 1 34.94 651 LEU A CA 1
ATOM 5325 C C . LEU A 1 651 ? -29.672 -1.798 -77.75 1 34.94 651 LEU A C 1
ATOM 5327 O O . LEU A 1 651 ? -29.375 -2.869 -77.25 1 34.94 651 LEU A O 1
ATOM 5331 N N . GLN A 1 652 ? -31 -1.398 -78 1 35.78 652 GLN A N 1
ATOM 5332 C CA . GLN A 1 652 ? -32.156 -2.195 -77.562 1 35.78 652 GLN A CA 1
ATOM 5333 C C . GLN A 1 652 ? -32.219 -3.504 -78.375 1 35.78 652 GLN A C 1
ATOM 5335 O O . GLN A 1 652 ? -32.562 -4.551 -77.812 1 35.78 652 GLN A O 1
ATOM 5340 N N . LYS A 1 653 ? -32.375 -3.369 -79.75 1 34.47 653 LYS A N 1
ATOM 5341 C CA . LYS A 1 653 ? -32.656 -4.5 -80.625 1 34.47 653 LYS A CA 1
ATOM 5342 C C . LYS A 1 653 ? -31.656 -5.633 -80.375 1 34.47 653 LYS A C 1
ATOM 5344 O O . LYS A 1 653 ? -32 -6.805 -80.562 1 34.47 653 LYS A O 1
ATOM 5349 N N . ALA A 1 654 ? -30.312 -5.223 -80.312 1 30.86 654 ALA A N 1
ATOM 5350 C CA . ALA A 1 654 ? -29.312 -6.262 -80.5 1 30.86 654 ALA A CA 1
ATOM 5351 C C . ALA A 1 654 ? -29.328 -7.25 -79.312 1 30.86 654 ALA A C 1
ATOM 5353 O O . ALA A 1 654 ? -28.562 -8.211 -79.312 1 30.86 654 ALA A O 1
ATOM 5354 N N . ALA A 1 655 ? -30.062 -6.855 -78.188 1 35.38 655 ALA A N 1
ATOM 5355 C CA . ALA A 1 655 ? -30.297 -7.656 -77 1 35.38 655 ALA A CA 1
ATOM 5356 C C . ALA A 1 655 ? -31.047 -8.938 -77.312 1 35.38 655 ALA A C 1
ATOM 5358 O O . ALA A 1 655 ? -30.875 -9.961 -76.688 1 35.38 655 ALA A O 1
ATOM 5359 N N . ASP A 1 656 ? -32.156 -8.719 -78.125 1 32.69 656 ASP A N 1
ATOM 5360 C CA . ASP A 1 656 ? -33.156 -9.766 -78.312 1 32.69 656 ASP A CA 1
ATOM 5361 C C . ASP A 1 656 ? -32.531 -11.031 -78.875 1 32.69 656 ASP A C 1
ATOM 5363 O O . ASP A 1 656 ? -33.031 -12.141 -78.625 1 32.69 656 ASP A O 1
ATOM 5367 N N . GLY A 1 657 ? -31.875 -10.883 -80.062 1 29.3 657 GLY A N 1
ATOM 5368 C CA . GLY A 1 657 ? -31.672 -12.008 -80.938 1 29.3 657 GLY A CA 1
ATOM 5369 C C . GLY A 1 657 ? -30.734 -13.055 -80.375 1 29.3 657 GLY A C 1
ATOM 5370 O O . GLY A 1 657 ? -30.156 -13.852 -81.125 1 29.3 657 GLY A O 1
ATOM 5371 N N . ILE A 1 658 ? -30.219 -12.664 -79.125 1 27.78 658 ILE A N 1
ATOM 5372 C CA . ILE A 1 658 ? -29.109 -13.523 -78.75 1 27.78 658 ILE A CA 1
ATOM 5373 C C . ILE A 1 658 ? -29.609 -14.945 -78.5 1 27.78 658 ILE A C 1
ATOM 5375 O O . ILE A 1 658 ? -30.453 -15.164 -77.625 1 27.78 658 ILE A O 1
ATOM 5379 N N . ASP A 1 659 ? -29.688 -15.688 -79.562 1 25.77 659 ASP A N 1
ATOM 5380 C CA . ASP A 1 659 ? -30.109 -17.062 -79.75 1 25.77 659 ASP A CA 1
ATOM 5381 C C . ASP A 1 659 ? -29.703 -17.953 -78.625 1 25.77 659 ASP A C 1
ATOM 5383 O O . ASP A 1 659 ? -28.703 -17.688 -77.938 1 25.77 659 ASP A O 1
ATOM 5387 N N . PRO A 1 660 ? -30.656 -18.828 -78.062 1 27.47 660 PRO A N 1
ATOM 5388 C CA . PRO A 1 660 ? -30.625 -19.75 -76.875 1 27.47 660 PRO A CA 1
ATOM 5389 C C . PRO A 1 660 ? -29.391 -20.641 -76.875 1 27.47 660 PRO A C 1
ATOM 5391 O O . PRO A 1 660 ? -29.109 -21.312 -75.875 1 27.47 660 PRO A O 1
ATOM 5394 N N . GLY A 1 661 ? -28.859 -20.953 -78.062 1 23.31 661 GLY A N 1
ATOM 5395 C CA . GLY A 1 661 ? -28.031 -22.125 -78.312 1 23.31 661 GLY A CA 1
ATOM 5396 C C . GLY A 1 661 ? -26.781 -22.156 -77.438 1 23.31 661 GLY A C 1
ATOM 5397 O O . GLY A 1 661 ? -25.906 -23.016 -77.625 1 23.31 661 GLY A O 1
ATOM 5398 N N . LEU A 1 662 ? -26.359 -21.094 -77 1 21.61 662 LEU A N 1
ATOM 5399 C CA . LEU A 1 662 ? -25.031 -21.297 -76.438 1 21.61 662 LEU A CA 1
ATOM 5400 C C . LEU A 1 662 ? -25.031 -22.344 -75.375 1 21.61 662 LEU A C 1
ATOM 5402 O O . LEU A 1 662 ? -25.484 -22.062 -74.25 1 21.61 662 LEU A O 1
ATOM 5406 N N . ARG A 1 663 ? -25.203 -23.797 -75.625 1 23.66 663 ARG A N 1
ATOM 5407 C CA . ARG A 1 663 ? -25.5 -25.219 -75.5 1 23.66 663 ARG A CA 1
ATOM 5408 C C . ARG A 1 663 ? -24.562 -25.859 -74.5 1 23.66 663 ARG A C 1
ATOM 5410 O O . ARG A 1 663 ? -25 -26.406 -73.438 1 23.66 663 ARG A O 1
ATOM 5417 N N . THR A 1 664 ? -23.609 -26.844 -74.938 1 21.95 664 THR A N 1
ATOM 5418 C CA . THR A 1 664 ? -22.922 -28.109 -74.688 1 21.95 664 THR A CA 1
ATOM 5419 C C . THR A 1 664 ? -21.594 -27.859 -74 1 21.95 664 THR A C 1
ATOM 5421 O O . THR A 1 664 ? -20.953 -28.812 -73.5 1 21.95 664 THR A O 1
ATOM 5424 N N . ILE A 1 665 ? -21.047 -26.75 -74 1 20.86 665 ILE A N 1
ATOM 5425 C CA . ILE A 1 665 ? -19.625 -26.906 -73.75 1 20.86 665 ILE A CA 1
ATOM 5426 C C . ILE A 1 665 ? -19.406 -27.422 -72.312 1 20.86 665 ILE A C 1
ATOM 5428 O O . ILE A 1 665 ? -18.312 -27.266 -71.75 1 20.86 665 ILE A O 1
ATOM 5432 N N . ALA A 1 666 ? -20.391 -27.828 -71.562 1 21.89 666 ALA A N 1
ATOM 5433 C CA . ALA A 1 666 ? -20.109 -28.469 -70.25 1 21.89 666 ALA A CA 1
ATOM 5434 C C . ALA A 1 666 ? -19.156 -29.656 -70.438 1 21.89 666 ALA A C 1
ATOM 5436 O O . ALA A 1 666 ? -18.703 -30.25 -69.5 1 21.89 666 ALA A O 1
ATOM 5437 N N . GLN A 1 667 ? -19.125 -30.25 -71.562 1 20.77 667 GLN A N 1
ATOM 5438 C CA . GLN A 1 667 ? -18.5 -31.562 -71.562 1 20.77 667 GLN A CA 1
ATOM 5439 C C . GLN A 1 667 ? -17 -31.469 -71.25 1 20.77 667 GLN A C 1
ATOM 5441 O O . GLN A 1 667 ? -16.438 -32.375 -70.625 1 20.77 667 GLN A O 1
ATOM 5446 N N . ILE A 1 668 ? -16.312 -30.656 -72 1 18.97 668 ILE A N 1
ATOM 5447 C CA . ILE A 1 668 ? -14.977 -31.141 -72.312 1 18.97 668 ILE A CA 1
ATOM 5448 C C . ILE A 1 668 ? -14.078 -31.062 -71.062 1 18.97 668 ILE A C 1
ATOM 5450 O O . ILE A 1 668 ? -12.852 -30.969 -71.188 1 18.97 668 ILE A O 1
ATOM 5454 N N . VAL A 1 669 ? -14.469 -30.5 -70 1 20.7 669 VAL A N 1
ATOM 5455 C CA . VAL A 1 669 ? -13.406 -30.547 -69 1 20.7 669 VAL A CA 1
ATOM 5456 C C . VAL A 1 669 ? -12.773 -31.938 -68.938 1 20.7 669 VAL A C 1
ATOM 5458 O O . VAL A 1 669 ? -13.438 -32.938 -68.625 1 20.7 669 VAL A O 1
ATOM 5461 N N . ASN A 1 670 ? -11.68 -32.188 -69.75 1 21.16 670 ASN A N 1
ATOM 5462 C CA . ASN A 1 670 ? -10.672 -33.094 -70.312 1 21.16 670 ASN A CA 1
ATOM 5463 C C . ASN A 1 670 ? -10.07 -33.969 -69.188 1 21.16 670 ASN A C 1
ATOM 5465 O O . ASN A 1 670 ? -10.242 -33.688 -68 1 21.16 670 ASN A O 1
ATOM 5469 N N . MET A 1 671 ? -8.789 -34.719 -69.625 1 19.09 671 MET A N 1
ATOM 5470 C CA . MET A 1 671 ? -7.852 -35.812 -69.812 1 19.09 671 MET A CA 1
ATOM 5471 C C . MET A 1 671 ? -6.949 -35.969 -68.562 1 19.09 671 MET A C 1
ATOM 5473 O O . MET A 1 671 ? -6.883 -35.062 -67.75 1 19.09 671 MET A O 1
ATOM 5477 N N . ALA A 1 672 ? -5.723 -36.656 -69 1 18.47 672 ALA A N 1
ATOM 5478 C CA . ALA A 1 672 ? -4.574 -37.5 -68.688 1 18.47 672 ALA A CA 1
ATOM 5479 C C . ALA A 1 672 ? -3.562 -36.812 -67.812 1 18.47 672 ALA A C 1
ATOM 5481 O O . ALA A 1 672 ? -2.832 -35.906 -68.25 1 18.47 672 ALA A O 1
ATOM 5482 N N . ASP A 1 673 ? -4.023 -36.156 -66.75 1 18.03 673 ASP A N 1
ATOM 5483 C CA . ASP A 1 673 ? -3.314 -36.094 -65.438 1 18.03 673 ASP A CA 1
ATOM 5484 C C . ASP A 1 673 ? -2.367 -37.281 -65.312 1 18.03 673 ASP A C 1
ATOM 5486 O O . ASP A 1 673 ? -2.811 -38.406 -65.188 1 18.03 673 ASP A O 1
ATOM 5490 N N . ASP A 1 674 ? -1.031 -37.062 -65.625 1 19.14 674 ASP A N 1
ATOM 5491 C CA . ASP A 1 674 ? 0.352 -37.5 -65.812 1 19.14 674 ASP A CA 1
ATOM 5492 C C . ASP A 1 674 ? 0.834 -38.25 -64.562 1 19.14 674 ASP A C 1
ATOM 5494 O O . ASP A 1 674 ? 0.17 -38.219 -63.531 1 19.14 674 ASP A O 1
ATOM 5498 N N . ALA A 1 675 ? 2.266 -37.812 -64.125 1 19.31 675 ALA A N 1
ATOM 5499 C CA . ALA A 1 675 ? 3.533 -38.5 -63.812 1 19.31 675 ALA A CA 1
ATOM 5500 C C . ALA A 1 675 ? 3.52 -39.156 -62.438 1 19.31 675 ALA A C 1
ATOM 5502 O O . ALA A 1 675 ? 3.008 -38.562 -61.469 1 19.31 675 ALA A O 1
ATOM 5503 N N . GLU A 1 676 ? 3.713 -40.438 -62.406 1 17.64 676 GLU A N 1
ATOM 5504 C CA . GLU A 1 676 ? 4.355 -41.438 -61.562 1 17.64 676 GLU A CA 1
ATOM 5505 C C . GLU A 1 676 ? 5.766 -41 -61.156 1 17.64 676 GLU A C 1
ATOM 5507 O O . GLU A 1 676 ? 6.641 -40.875 -62.031 1 17.64 676 GLU A O 1
ATOM 5512 N N . THR A 1 677 ? 6.02 -40 -60.375 1 17.31 677 THR A N 1
ATOM 5513 C CA . THR A 1 677 ? 7.305 -39.781 -59.75 1 17.31 677 THR A CA 1
ATOM 5514 C C . THR A 1 677 ? 7.898 -41.094 -59.25 1 17.31 677 THR A C 1
ATOM 5516 O O . THR A 1 677 ? 7.371 -41.719 -58.312 1 17.31 677 THR A O 1
ATOM 5519 N N . ASP A 1 678 ? 8.711 -41.906 -60.062 1 17.45 678 ASP A N 1
ATOM 5520 C CA . ASP A 1 678 ? 9.789 -42.844 -59.781 1 17.45 678 ASP A CA 1
ATOM 5521 C C . ASP A 1 678 ? 11 -42.125 -59.188 1 17.45 678 ASP A C 1
ATOM 5523 O O . ASP A 1 678 ? 11.773 -41.5 -59.906 1 17.45 678 ASP A O 1
ATOM 5527 N N . LYS A 1 679 ? 11.094 -41.219 -58.438 1 20.03 679 LYS A N 1
ATOM 5528 C CA . LYS A 1 679 ? 12.359 -40.594 -58.031 1 20.03 679 LYS A CA 1
ATOM 5529 C C . LYS A 1 679 ? 13.445 -41.656 -57.812 1 20.03 679 LYS A C 1
ATOM 5531 O O . LYS A 1 679 ? 13.164 -42.719 -57.312 1 20.03 679 LYS A O 1
ATOM 5536 N N . ILE A 1 680 ? 14.852 -41.25 -58.062 1 17.98 680 ILE A N 1
ATOM 5537 C CA . ILE A 1 680 ? 16.234 -41.438 -58.5 1 17.98 680 ILE A CA 1
ATOM 5538 C C . ILE A 1 680 ? 17.047 -42.125 -57.406 1 17.98 680 ILE A C 1
ATOM 5540 O O . ILE A 1 680 ? 16.859 -41.844 -56.219 1 17.98 680 ILE A O 1
ATOM 5544 N N . LYS A 1 681 ? 17.969 -43.25 -57.688 1 20.25 681 LYS A N 1
ATOM 5545 C CA . LYS A 1 681 ? 19.25 -43.875 -57.406 1 20.25 681 LYS A CA 1
ATOM 5546 C C . LYS A 1 681 ? 20.328 -42.844 -57.094 1 20.25 681 LYS A C 1
ATOM 5548 O O . LYS A 1 681 ? 20.281 -41.719 -57.594 1 20.25 681 LYS A O 1
ATOM 5553 N N . LEU A 1 682 ? 21.422 -43.188 -56.156 1 20.14 682 LEU A N 1
ATOM 5554 C CA . LEU A 1 682 ? 22.578 -42.844 -55.344 1 20.14 682 LEU A CA 1
ATOM 5555 C C . LEU A 1 682 ? 23.75 -42.438 -56.219 1 20.14 682 LEU A C 1
ATOM 5557 O O . LEU A 1 682 ? 24.812 -42.062 -55.688 1 20.14 682 LEU A O 1
ATOM 5561 N N . GLU A 1 683 ? 23.781 -42.188 -57.5 1 18.44 683 GLU A N 1
ATOM 5562 C CA . GLU A 1 683 ? 25.031 -42.594 -58.125 1 18.44 683 GLU A CA 1
ATOM 5563 C C . GLU A 1 683 ? 26.141 -41.594 -57.906 1 18.44 683 GLU A C 1
ATOM 5565 O O . GLU A 1 683 ? 27.219 -41.688 -58.469 1 18.44 683 GLU A O 1
ATOM 5570 N N . PHE A 1 684 ? 26.125 -40.656 -57.062 1 18.22 684 PHE A N 1
ATOM 5571 C CA . PHE A 1 684 ? 27.203 -39.75 -57.406 1 18.22 684 PHE A CA 1
ATOM 5572 C C . PHE A 1 684 ? 28.562 -40.406 -57.219 1 18.22 684 PHE A C 1
ATOM 5574 O O . PHE A 1 684 ? 28.828 -41 -56.156 1 18.22 684 PHE A O 1
ATOM 5581 N N . ASP A 1 685 ? 29.531 -40.594 -58.219 1 18.17 685 ASP A N 1
ATOM 5582 C CA . ASP A 1 685 ? 30.766 -41.188 -58.75 1 18.17 685 ASP A CA 1
ATOM 5583 C C . ASP A 1 685 ? 31.984 -40.438 -58.25 1 18.17 685 ASP A C 1
ATOM 5585 O O . ASP A 1 685 ? 33.062 -41 -58.125 1 18.17 685 ASP A O 1
ATOM 5589 N N . PRO A 1 686 ? 32.062 -39.188 -58.156 1 19.41 686 PRO A N 1
ATOM 5590 C CA . PRO A 1 686 ? 33.281 -38.594 -58.719 1 19.41 686 PRO A CA 1
ATOM 5591 C C . PRO A 1 686 ? 34.531 -38.875 -57.875 1 19.41 686 PRO A C 1
ATOM 5593 O O . PRO A 1 686 ? 34.5 -38.719 -56.656 1 19.41 686 PRO A O 1
ATOM 5596 N N . GLU A 1 687 ? 35.625 -39.688 -58.156 1 19.77 687 GLU A N 1
ATOM 5597 C CA . GLU A 1 687 ? 37.031 -39.969 -58.031 1 19.77 687 GLU A CA 1
ATOM 5598 C C . GLU A 1 687 ? 37.875 -38.719 -57.969 1 19.77 687 GLU A C 1
ATOM 5600 O O . GLU A 1 687 ? 38.969 -38.719 -57.438 1 19.77 687 GLU A O 1
ATOM 5605 N N . ARG A 1 688 ? 37.844 -37.75 -58.812 1 19 688 ARG A N 1
ATOM 5606 C CA . ARG A 1 688 ? 39.062 -37.281 -59.438 1 19 688 ARG A CA 1
ATOM 5607 C C . ARG A 1 688 ? 39.938 -36.5 -58.438 1 19 688 ARG A C 1
ATOM 5609 O O . ARG A 1 688 ? 39.406 -35.969 -57.469 1 19 688 ARG A O 1
ATOM 5616 N N . ARG A 1 689 ? 40.438 -35.281 -58.656 1 19.28 689 ARG A N 1
ATOM 5617 C CA . ARG A 1 689 ? 41.844 -34.969 -58.688 1 19.28 689 ARG A CA 1
ATOM 5618 C C . ARG A 1 689 ? 42.406 -34.688 -57.312 1 19.28 689 ARG A C 1
ATOM 5620 O O . ARG A 1 689 ? 43.438 -35.281 -56.906 1 19.28 689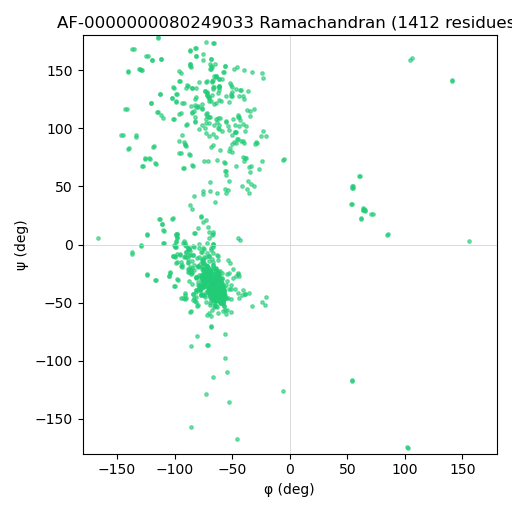 ARG A O 1
ATOM 5627 N N . PHE A 1 690 ? 42.406 -33.344 -56.656 1 19.17 690 PHE A N 1
ATOM 5628 C CA . PHE A 1 690 ? 43.781 -32.812 -56.656 1 19.17 690 PHE A CA 1
ATOM 5629 C C . PHE A 1 690 ? 44.562 -33.375 -55.469 1 19.17 690 PHE A C 1
ATOM 5631 O O . PHE A 1 690 ? 44.062 -33.438 -54.344 1 19.17 690 PHE A O 1
ATOM 5638 N N . VAL A 1 691 ? 45.625 -34.188 -55.625 1 20.45 691 VAL A N 1
ATOM 5639 C CA . VAL A 1 691 ? 46.812 -34.688 -54.938 1 20.45 691 VAL A CA 1
ATOM 5640 C C . VAL A 1 691 ? 47.625 -33.562 -54.375 1 20.45 691 VAL A C 1
ATOM 5642 O O . VAL A 1 691 ? 48.531 -33.75 -53.531 1 20.45 691 VAL A O 1
ATOM 5645 N N . ASN A 1 692 ? 47.781 -32.281 -54.969 1 21.08 692 ASN A N 1
ATOM 5646 C CA . ASN A 1 692 ? 49.094 -31.609 -54.875 1 21.08 692 ASN A CA 1
ATOM 5647 C C . ASN A 1 692 ? 49.375 -31.156 -53.469 1 21.08 692 ASN A C 1
ATOM 5649 O O . ASN A 1 692 ? 48.625 -30.359 -52.875 1 21.08 692 ASN A O 1
ATOM 5653 N N . ASP A 1 693 ? 50.312 -31.875 -52.656 1 24.48 693 ASP A N 1
ATOM 5654 C CA . ASP A 1 693 ? 51 -32.188 -51.406 1 24.48 693 ASP A CA 1
ATOM 5655 C C . ASP A 1 693 ? 51.875 -31.016 -50.969 1 24.48 693 ASP A C 1
ATOM 5657 O O . ASP A 1 693 ? 52.688 -31.172 -50.031 1 24.48 693 ASP A O 1
ATOM 5661 N N . ILE A 1 694 ? 52.031 -29.781 -51.656 1 22.89 694 ILE A N 1
ATOM 5662 C CA . ILE A 1 694 ? 53.344 -29.125 -51.562 1 22.89 694 ILE A CA 1
ATOM 5663 C C . ILE A 1 694 ? 53.562 -28.672 -50.125 1 22.89 694 ILE A C 1
ATOM 5665 O O . ILE A 1 694 ? 54.688 -28.688 -49.625 1 22.89 694 ILE A O 1
ATOM 5669 N N . TYR A 1 695 ? 52.688 -27.875 -49.531 1 25.08 695 TYR A N 1
ATOM 5670 C CA . TYR A 1 695 ? 53.25 -27.016 -48.5 1 25.08 695 TYR A CA 1
ATOM 5671 C C . TYR A 1 695 ? 53.656 -27.844 -47.281 1 25.08 695 TYR A C 1
ATOM 5673 O O . TYR A 1 695 ? 54.062 -27.281 -46.25 1 25.08 695 TYR A O 1
ATOM 5681 N N . ARG A 1 696 ? 53.594 -29.234 -47.281 1 24.97 696 ARG A N 1
ATOM 5682 C CA . ARG A 1 696 ? 54.375 -29.969 -46.312 1 24.97 696 ARG A CA 1
ATOM 5683 C C . ARG A 1 696 ? 55.844 -29.562 -46.344 1 24.97 696 ARG A C 1
ATOM 5685 O O . ARG A 1 696 ? 56.625 -29.938 -45.438 1 24.97 696 ARG A O 1
ATOM 5692 N N . SER A 1 697 ? 56.312 -29.047 -47.469 1 25.27 697 SER A N 1
ATOM 5693 C CA . SER A 1 697 ? 57.75 -28.984 -47.594 1 25.27 697 SER A CA 1
ATOM 5694 C C . SER A 1 697 ? 58.375 -28.078 -46.531 1 25.27 697 SER A C 1
ATOM 5696 O O . SER A 1 697 ? 59.438 -28.391 -45.969 1 25.27 697 SER A O 1
ATOM 5698 N N . ARG A 1 698 ? 58 -26.828 -46.344 1 23.78 698 ARG A N 1
ATOM 5699 C CA . ARG A 1 698 ? 59 -26.016 -45.688 1 23.78 698 ARG A CA 1
ATOM 5700 C C . ARG A 1 698 ? 59.062 -26.344 -44.188 1 23.78 698 ARG A C 1
ATOM 5702 O O . ARG A 1 698 ? 59.656 -25.578 -43.406 1 23.78 698 ARG A O 1
ATOM 5709 N N . LEU A 1 699 ? 58.594 -27.516 -43.5 1 23.7 699 LEU A N 1
ATOM 5710 C CA . LEU A 1 699 ? 59.219 -28.016 -42.25 1 23.7 699 LEU A CA 1
ATOM 5711 C C . LEU A 1 699 ? 60.75 -27.984 -42.375 1 23.7 699 LEU A C 1
ATOM 5713 O O . LEU A 1 699 ? 61.438 -28 -41.344 1 23.7 699 LEU A O 1
ATOM 5717 N N . ALA A 1 700 ? 61.281 -28.422 -43.406 1 24.7 700 ALA A N 1
ATOM 5718 C CA . ALA A 1 700 ? 62.688 -28.828 -43.375 1 24.7 700 ALA A CA 1
ATOM 5719 C C . ALA A 1 700 ? 63.594 -27.688 -42.906 1 24.7 700 ALA A C 1
ATOM 5721 O O . ALA A 1 700 ? 64.5 -27.922 -42.094 1 24.7 700 ALA A O 1
ATOM 5722 N N . LYS A 1 701 ? 63.969 -26.688 -43.594 1 22.98 701 LYS A N 1
ATOM 5723 C CA . LYS A 1 701 ? 65.312 -26.047 -43.594 1 22.98 701 LYS A CA 1
ATOM 5724 C C . LYS A 1 701 ? 65.438 -25.062 -42.438 1 22.98 701 LYS A C 1
ATOM 5726 O O . LYS A 1 701 ? 66.562 -24.656 -42.094 1 22.98 701 LYS A O 1
ATOM 5731 N N . LYS A 1 702 ? 64.562 -24.188 -42.094 1 23.78 702 LYS A N 1
ATOM 5732 C CA . LYS A 1 702 ? 65.062 -23.094 -41.281 1 23.78 702 LYS A CA 1
ATOM 5733 C C . LYS A 1 702 ? 65.438 -23.562 -39.906 1 23.78 702 LYS A C 1
ATOM 5735 O O . LYS A 1 702 ? 64.625 -23.891 -39.062 1 23.78 702 LYS A O 1
ATOM 5740 N N . MET A 1 703 ? 66.375 -24.688 -39.656 1 24.12 703 MET A N 1
ATOM 5741 C CA . MET A 1 703 ? 67.5 -25.172 -38.844 1 24.12 703 MET A CA 1
ATOM 5742 C C . MET A 1 703 ? 68.25 -24.016 -38.219 1 24.12 703 MET A C 1
ATOM 5744 O O . MET A 1 703 ? 69.062 -24.219 -37.312 1 24.12 703 MET A O 1
ATOM 5748 N N . LYS A 1 704 ? 68.688 -22.953 -39.094 1 23.31 704 LYS A N 1
ATOM 5749 C CA . LYS A 1 704 ? 69.938 -22.281 -38.875 1 23.31 704 LYS A CA 1
ATOM 5750 C C . LYS A 1 704 ? 70 -21.734 -37.469 1 23.31 704 LYS A C 1
ATOM 5752 O O . LYS A 1 704 ? 71 -21.938 -36.75 1 23.31 704 LYS A O 1
ATOM 5757 N N . VAL A 1 705 ? 69.938 -20.281 -37.25 1 23.59 705 VAL A N 1
ATOM 5758 C CA . VAL A 1 705 ? 70.938 -19.547 -36.5 1 23.59 705 VAL A CA 1
ATOM 5759 C C . VAL A 1 705 ? 70.688 -19.672 -35 1 23.59 705 VAL A C 1
ATOM 5761 O O . VAL A 1 705 ? 71.625 -19.562 -34.219 1 23.59 705 VAL A O 1
ATOM 5764 N N . GLU A 1 706 ? 69.438 -19.422 -34.562 1 24.7 706 GLU A N 1
ATOM 5765 C CA . GLU A 1 706 ? 69.75 -18.906 -33.219 1 24.7 706 GLU A CA 1
ATOM 5766 C C . GLU A 1 706 ? 70.562 -19.906 -32.406 1 24.7 706 GLU A C 1
ATOM 5768 O O . GLU A 1 706 ? 70.062 -20.984 -32.062 1 24.7 706 GLU A O 1
ATOM 5773 N N . GLY A 1 707 ? 71.812 -20.031 -32.875 1 20.95 707 GLY A N 1
ATOM 5774 C CA . GLY A 1 707 ? 73.25 -20.297 -32.969 1 20.95 707 GLY A CA 1
ATOM 5775 C C . GLY A 1 707 ? 73.875 -20.641 -31.656 1 20.95 707 GLY A C 1
ATOM 5776 O O . GLY A 1 707 ? 74.5 -21.688 -31.516 1 20.95 707 GLY A O 1
ATOM 5777 N N . GLU A 1 708 ? 75.125 -19.75 -31.266 1 22.58 708 GLU A N 1
ATOM 5778 C CA . GLU A 1 708 ? 76.188 -19.438 -30.328 1 22.58 708 GLU A CA 1
ATOM 5779 C C . GLU A 1 708 ? 75.625 -18.969 -28.984 1 22.58 708 GLU A C 1
ATOM 5781 O O . GLU A 1 708 ? 74.688 -18.172 -28.953 1 22.58 708 GLU A O 1
ATOM 5786 N N . MET B 1 1 ? -48.281 59.219 1.162 1 23.03 1 MET B N 1
ATOM 5787 C CA . MET B 1 1 ? -47.344 58.906 0.075 1 23.03 1 MET B CA 1
ATOM 5788 C C . MET B 1 1 ? -46.719 57.531 0.258 1 23.03 1 MET B C 1
ATOM 5790 O O . MET B 1 1 ? -46.062 57.281 1.26 1 23.03 1 MET B O 1
ATOM 5794 N N . SER B 1 2 ? -47.438 56.531 -0.1 1 27.92 2 SER B N 1
ATOM 5795 C CA . SER B 1 2 ? -47.219 55.094 -0.037 1 27.92 2 SER B CA 1
ATOM 5796 C C . SER B 1 2 ? -45.906 54.688 -0.657 1 27.92 2 SER B C 1
ATOM 5798 O O . SER B 1 2 ? -45.594 55.062 -1.798 1 27.92 2 SER B O 1
ATOM 5800 N N . MET B 1 3 ? -44.844 54.781 0.08 1 31.42 3 MET B N 1
ATOM 5801 C CA . MET B 1 3 ? -43.469 54.469 -0.297 1 31.42 3 MET B CA 1
ATOM 5802 C C . MET B 1 3 ? -43.406 53.219 -1.167 1 31.42 3 MET B C 1
ATOM 5804 O O . MET B 1 3 ? -43.812 52.125 -0.728 1 31.42 3 MET B O 1
ATOM 5808 N N . HIS B 1 4 ? -43.844 53.25 -2.469 1 34.47 4 HIS B N 1
ATOM 5809 C CA . HIS B 1 4 ? -43.562 52.312 -3.551 1 34.47 4 HIS B CA 1
ATOM 5810 C C . HIS B 1 4 ? -42.188 51.688 -3.404 1 34.47 4 HIS B C 1
ATOM 5812 O O . HIS B 1 4 ? -41.188 52.281 -3.818 1 34.47 4 HIS B O 1
ATOM 5818 N N . VAL B 1 5 ? -41.75 51.156 -2.398 1 40.19 5 VAL B N 1
ATOM 5819 C CA . VAL B 1 5 ? -40.594 50.344 -2.096 1 40.19 5 VAL B CA 1
ATOM 5820 C C . VAL B 1 5 ? -40.312 49.375 -3.244 1 40.19 5 VAL B C 1
ATOM 5822 O O . VAL B 1 5 ? -41.219 48.625 -3.654 1 40.19 5 VAL B O 1
ATOM 5825 N N . ASP B 1 6 ? -39.281 49.562 -4.223 1 45.25 6 ASP B N 1
ATOM 5826 C CA . ASP B 1 6 ? -38.781 49.156 -5.52 1 45.25 6 ASP B CA 1
ATOM 5827 C C . ASP B 1 6 ? -38.75 47.625 -5.633 1 45.25 6 ASP B C 1
ATOM 5829 O O . ASP B 1 6 ? -38 46.969 -4.93 1 45.25 6 ASP B O 1
ATOM 5833 N N . ASN B 1 7 ? -39.656 46.906 -6.016 1 50.03 7 ASN B N 1
ATOM 5834 C CA . ASN B 1 7 ? -39.906 45.5 -6.418 1 50.03 7 ASN B CA 1
ATOM 5835 C C . ASN B 1 7 ? -38.75 44.938 -7.234 1 50.03 7 ASN B C 1
ATOM 5837 O O . ASN B 1 7 ? -38.406 43.75 -7.105 1 50.03 7 ASN B O 1
ATOM 5841 N N . GLY B 1 8 ? -38.219 45.719 -8.156 1 48.28 8 GLY B N 1
ATOM 5842 C CA . GLY B 1 8 ? -37.094 45.281 -9.008 1 48.28 8 GLY B CA 1
ATOM 5843 C C . GLY B 1 8 ? -35.844 44.938 -8.234 1 48.28 8 GLY B C 1
ATOM 5844 O O . GLY B 1 8 ? -35.156 43.969 -8.57 1 48.28 8 GLY B O 1
ATOM 5845 N N . LEU B 1 9 ? -35.5 45.781 -7.395 1 58 9 LEU B N 1
ATOM 5846 C CA . LEU B 1 9 ? -34.344 45.562 -6.539 1 58 9 LEU B CA 1
ATOM 5847 C C . LEU B 1 9 ? -34.531 44.281 -5.727 1 58 9 LEU B C 1
ATOM 5849 O O . LEU B 1 9 ? -33.562 43.5 -5.547 1 58 9 LEU B O 1
ATOM 5853 N N . THR B 1 10 ? -35.781 44.125 -5.449 1 71 10 THR B N 1
ATOM 5854 C CA . THR B 1 10 ? -36.062 42.938 -4.68 1 71 10 THR B CA 1
ATOM 5855 C C . THR B 1 10 ? -35.875 41.688 -5.543 1 71 10 THR B C 1
ATOM 5857 O O . THR B 1 10 ? -35.375 40.656 -5.07 1 71 10 THR B O 1
ATOM 5860 N N . GLU B 1 11 ? -36.188 41.906 -6.895 1 78.19 11 GLU B N 1
ATOM 5861 C CA . GLU B 1 11 ? -36.031 40.75 -7.762 1 78.19 11 GLU B CA 1
ATOM 5862 C C . GLU B 1 11 ? -34.562 40.469 -8.047 1 78.19 11 GLU B C 1
ATOM 5864 O O . GLU B 1 11 ? -34.156 39.312 -8.07 1 78.19 11 GLU B O 1
ATOM 5869 N N . TRP B 1 12 ? -33.781 41.5 -8.328 1 84.56 12 TRP B N 1
ATOM 5870 C CA . TRP B 1 12 ? -32.344 41.344 -8.586 1 84.56 12 TRP B CA 1
ATOM 5871 C C . TRP B 1 12 ? -31.641 40.75 -7.379 1 84.56 12 TRP B C 1
ATOM 5873 O O . TRP B 1 12 ? -30.797 39.875 -7.531 1 84.56 12 TRP B O 1
ATOM 5883 N N . VAL B 1 13 ? -31.953 41.281 -6.273 1 87.75 13 VAL B N 1
ATOM 5884 C CA . VAL B 1 13 ? -31.375 40.75 -5.039 1 87.75 13 VAL B CA 1
ATOM 5885 C C . VAL B 1 13 ? -31.734 39.281 -4.875 1 87.75 13 VAL B C 1
ATOM 5887 O O . VAL B 1 13 ? -30.906 38.469 -4.465 1 87.75 13 VAL B O 1
ATOM 5890 N N . ALA B 1 14 ? -32.906 39 -5.25 1 88.19 14 ALA B N 1
ATOM 5891 C CA . ALA B 1 14 ? -33.375 37.625 -5.156 1 88.19 14 ALA B CA 1
ATOM 5892 C C . ALA B 1 14 ? -32.562 36.719 -6.098 1 88.19 14 ALA B C 1
ATOM 5894 O O . ALA B 1 14 ? -32.281 35.562 -5.762 1 88.19 14 ALA B O 1
ATOM 5895 N N . LYS B 1 15 ? -32.281 37.219 -7.164 1 89.62 15 LYS B N 1
ATOM 5896 C CA . LYS B 1 15 ? -31.5 36.469 -8.133 1 89.62 15 LYS B CA 1
ATOM 5897 C C . LYS B 1 15 ? -30.078 36.188 -7.617 1 89.62 15 LYS B C 1
ATOM 5899 O O . LYS B 1 15 ? -29.547 35.094 -7.785 1 89.62 15 LYS B O 1
ATOM 5904 N N . ILE B 1 16 ? -29.5 37.125 -7.094 1 91.38 16 ILE B N 1
ATOM 5905 C CA . ILE B 1 16 ? -28.141 37 -6.574 1 91.38 16 ILE B CA 1
ATOM 5906 C C . ILE B 1 16 ? -28.141 36.062 -5.375 1 91.38 16 ILE B C 1
ATOM 5908 O O . ILE B 1 16 ? -27.219 35.25 -5.207 1 91.38 16 ILE B O 1
ATOM 5912 N N . GLU B 1 17 ? -29.188 36.188 -4.648 1 89.5 17 GLU B N 1
ATOM 5913 C CA . GLU B 1 17 ? -29.312 35.344 -3.482 1 89.5 17 GLU B CA 1
ATOM 5914 C C . GLU B 1 17 ? -29.438 33.875 -3.9 1 89.5 17 GLU B C 1
ATOM 5916 O O . GLU B 1 17 ? -28.906 32.969 -3.227 1 89.5 17 GLU B O 1
ATOM 5921 N N . THR B 1 18 ? -30.047 33.656 -4.926 1 90.25 18 THR B N 1
ATOM 5922 C CA . THR B 1 18 ? -30.141 32.281 -5.449 1 90.25 18 THR B CA 1
ATOM 5923 C C . THR B 1 18 ? -28.781 31.797 -5.93 1 90.25 18 THR B C 1
ATOM 5925 O O . THR B 1 18 ? -28.453 30.625 -5.75 1 90.25 18 THR B O 1
ATOM 5928 N N . ARG B 1 19 ? -28.031 32.656 -6.469 1 90.81 19 ARG B N 1
ATOM 5929 C CA . ARG B 1 19 ? -26.688 32.312 -6.902 1 90.81 19 ARG B CA 1
ATOM 5930 C C . ARG B 1 19 ? -25.797 31.953 -5.711 1 90.81 19 ARG B C 1
ATOM 5932 O O . ARG B 1 19 ? -25 31.031 -5.785 1 90.81 19 ARG B O 1
ATOM 5939 N N . LEU B 1 20 ? -26 32.656 -4.711 1 91.31 20 LEU B N 1
ATOM 5940 C CA . LEU B 1 20 ? -25.172 32.438 -3.523 1 91.31 20 LEU B CA 1
ATOM 5941 C C . LEU B 1 20 ? -25.578 31.172 -2.785 1 91.31 20 LEU B C 1
ATOM 5943 O O . LEU B 1 20 ? -24.766 30.562 -2.076 1 91.31 20 LEU B O 1
ATOM 5947 N N . GLN B 1 21 ? -26.781 30.859 -2.965 1 90.19 21 GLN B N 1
ATOM 5948 C CA . GLN B 1 21 ? -27.219 29.578 -2.385 1 90.19 21 GLN B CA 1
ATOM 5949 C C . GLN B 1 21 ? -26.578 28.406 -3.109 1 90.19 21 GLN B C 1
ATOM 5951 O O . GLN B 1 21 ? -26.234 27.391 -2.484 1 90.19 21 GLN B O 1
ATOM 5956 N N . ALA B 1 22 ? -26.359 28.625 -4.375 1 88.19 22 ALA B N 1
ATOM 5957 C CA . ALA B 1 22 ? -25.719 27.594 -5.172 1 88.19 22 ALA B CA 1
ATOM 5958 C C . ALA B 1 22 ? -24.219 27.562 -4.914 1 88.19 22 ALA B C 1
ATOM 5960 O O . ALA B 1 22 ? -23.625 26.484 -4.789 1 88.19 22 ALA B O 1
ATOM 5961 N N . ASN B 1 23 ? -23.688 28.781 -4.875 1 90.81 23 ASN B N 1
ATOM 5962 C CA . ASN B 1 23 ? -22.266 28.938 -4.566 1 90.81 23 ASN B CA 1
ATOM 5963 C C . ASN B 1 23 ? -22.047 30.031 -3.521 1 90.81 23 ASN B C 1
ATOM 5965 O O . ASN B 1 23 ? -21.812 31.188 -3.867 1 90.81 23 ASN B O 1
ATOM 5969 N N . PRO B 1 24 ? -22 29.531 -2.355 1 91.44 24 PRO B N 1
ATOM 5970 C CA . PRO B 1 24 ? -21.891 30.5 -1.265 1 91.44 24 PRO B CA 1
ATOM 5971 C C . PRO B 1 24 ? -20.594 31.312 -1.321 1 91.44 24 PRO B C 1
ATOM 5973 O O . PRO B 1 24 ? -20.484 32.344 -0.643 1 91.44 24 PRO B O 1
ATOM 5976 N N . HIS B 1 25 ? -19.672 31 -2.133 1 91.31 25 HIS B N 1
ATOM 5977 C CA . HIS B 1 25 ? -18.406 31.719 -2.152 1 91.31 25 HIS B CA 1
ATOM 5978 C C . HIS B 1 25 ? -18.219 32.5 -3.459 1 91.31 25 HIS B C 1
ATOM 5980 O O . HIS B 1 25 ? -17.094 32.781 -3.852 1 91.31 25 HIS B O 1
ATOM 5986 N N . ASP B 1 26 ? -19.281 32.75 -4.059 1 91.81 26 ASP B N 1
ATOM 5987 C CA . ASP B 1 26 ? -19.266 33.594 -5.258 1 91.81 26 ASP B CA 1
ATOM 5988 C C . ASP B 1 26 ? -18.938 35.031 -4.918 1 91.81 26 ASP B C 1
ATOM 5990 O O . ASP B 1 26 ? -19.781 35.781 -4.441 1 91.81 26 ASP B O 1
ATOM 5994 N N . ALA B 1 27 ? -17.812 35.5 -5.277 1 92 27 ALA B N 1
ATOM 5995 C CA . ALA B 1 27 ? -17.328 36.812 -4.914 1 92 27 ALA B CA 1
ATOM 5996 C C . ALA B 1 27 ? -18.141 37.906 -5.594 1 92 27 ALA B C 1
ATOM 5998 O O . ALA B 1 27 ? -18.484 38.906 -4.965 1 92 27 ALA B O 1
ATOM 5999 N N . GLU B 1 28 ? -18.422 37.688 -6.828 1 92.19 28 GLU B N 1
ATOM 6000 C CA . GLU B 1 28 ? -19.156 38.688 -7.59 1 92.19 28 GLU B CA 1
ATOM 6001 C C . GLU B 1 28 ? -20.547 38.938 -6.984 1 92.19 28 GLU B C 1
ATOM 6003 O O . GLU B 1 28 ? -21.016 40.062 -6.922 1 92.19 28 GLU B O 1
ATOM 6008 N N . GLY B 1 29 ? -21.094 37.875 -6.648 1 93.75 29 GLY B N 1
ATOM 6009 C CA . GLY B 1 29 ? -22.391 38 -6.008 1 93.75 29 GLY B CA 1
ATOM 6010 C C . GLY B 1 29 ? -22.344 38.75 -4.699 1 93.75 29 GLY B C 1
ATOM 6011 O O . GLY B 1 29 ? -23.188 39.625 -4.441 1 93.75 29 GLY B O 1
ATOM 6012 N N . TRP B 1 30 ? -21.438 38.5 -3.895 1 95.62 30 TRP B N 1
ATOM 6013 C CA . TRP B 1 30 ? -21.266 39.188 -2.619 1 95.62 30 TRP B CA 1
ATOM 6014 C C . TRP B 1 30 ? -20.969 40.688 -2.834 1 95.62 30 TRP B C 1
ATOM 6016 O O . TRP B 1 30 ? -21.5 41.531 -2.125 1 95.62 30 TRP B O 1
ATOM 6026 N N . PHE B 1 31 ? -20.109 41 -3.807 1 95 31 PHE B N 1
ATOM 6027 C CA . PHE B 1 31 ? -19.781 42.406 -4.098 1 95 31 PHE B CA 1
ATOM 6028 C C . PHE B 1 31 ? -21.016 43.156 -4.543 1 95 31 PHE B C 1
ATOM 6030 O O . PHE B 1 31 ? -21.203 44.312 -4.156 1 95 31 PHE B O 1
ATOM 6037 N N . ALA B 1 32 ? -21.781 42.5 -5.359 1 93.62 32 ALA B N 1
ATOM 6038 C CA . ALA B 1 32 ? -23.016 43.125 -5.844 1 93.62 32 ALA B CA 1
ATOM 6039 C C . ALA B 1 32 ? -23.953 43.438 -4.691 1 93.62 32 ALA B C 1
ATOM 6041 O O . ALA B 1 32 ? -24.531 44.531 -4.637 1 93.62 32 ALA B O 1
ATOM 6042 N N . LEU B 1 33 ? -24.094 42.531 -3.861 1 94.06 33 LEU B N 1
ATOM 6043 C CA . LEU B 1 33 ? -24.969 42.75 -2.709 1 94.06 33 LEU B CA 1
ATOM 6044 C C . LEU B 1 33 ? -24.406 43.812 -1.788 1 94.06 33 LEU B C 1
ATOM 6046 O O . LEU B 1 33 ? -25.172 44.594 -1.181 1 94.06 33 LEU B O 1
ATOM 6050 N N . ALA B 1 34 ? -23.125 43.844 -1.651 1 95.25 34 ALA B N 1
ATOM 6051 C CA . ALA B 1 34 ? -22.5 44.844 -0.808 1 95.25 34 ALA B CA 1
ATOM 6052 C C . ALA B 1 34 ? -22.719 46.25 -1.365 1 95.25 34 ALA B C 1
ATOM 6054 O O . ALA B 1 34 ? -22.938 47.219 -0.608 1 95.25 34 ALA B O 1
ATOM 6055 N N . ARG B 1 35 ? -22.609 46.406 -2.607 1 93.38 35 ARG B N 1
ATOM 6056 C CA . ARG B 1 35 ? -22.844 47.688 -3.246 1 93.38 35 ARG B CA 1
ATOM 6057 C C . ARG B 1 35 ? -24.25 48.188 -2.986 1 93.38 35 ARG B C 1
ATOM 6059 O O . ARG B 1 35 ? -24.469 49.375 -2.711 1 93.38 35 ARG B O 1
ATOM 6066 N N . ASP B 1 36 ? -25.125 47.281 -3.133 1 91.75 36 ASP B N 1
ATOM 6067 C CA . ASP B 1 36 ? -26.516 47.594 -2.852 1 91.75 36 ASP B CA 1
ATOM 6068 C C . ASP B 1 36 ? -26.719 47.969 -1.382 1 91.75 36 ASP B C 1
ATOM 6070 O O . ASP B 1 36 ? -27.406 48.938 -1.064 1 91.75 36 ASP B O 1
ATOM 6074 N N . ALA B 1 37 ? -26.141 47.25 -0.532 1 93.69 37 ALA B N 1
ATOM 6075 C CA . ALA B 1 37 ? -26.281 47.469 0.906 1 93.69 37 ALA B CA 1
ATOM 6076 C C . ALA B 1 37 ? -25.688 48.812 1.318 1 93.69 37 ALA B C 1
ATOM 6078 O O . ALA B 1 37 ? -26.141 49.438 2.287 1 93.69 37 ALA B O 1
ATOM 6079 N N . GLN B 1 38 ? -24.656 49.25 0.616 1 93.56 38 GLN B N 1
ATOM 6080 C CA . GLN B 1 38 ? -24 50.5 0.937 1 93.56 38 GLN B CA 1
ATOM 6081 C C . GLN B 1 38 ? -24.922 51.688 0.637 1 93.56 38 GLN B C 1
ATOM 6083 O O . GLN B 1 38 ? -24.75 52.781 1.205 1 93.56 38 GLN B O 1
ATOM 6088 N N . THR B 1 39 ? -25.922 51.5 -0.266 1 91.38 39 THR B N 1
ATOM 6089 C CA . THR B 1 39 ? -26.828 52.562 -0.652 1 91.38 39 THR B CA 1
ATOM 6090 C C . THR B 1 39 ? -27.984 52.688 0.333 1 91.38 39 THR B C 1
ATOM 6092 O O . THR B 1 39 ? -28.719 53.688 0.329 1 91.38 39 THR B O 1
ATOM 6095 N N . ARG B 1 40 ? -28.109 51.781 1.216 1 91.94 40 ARG B N 1
ATOM 6096 C CA . ARG B 1 40 ? -29.203 51.75 2.195 1 91.94 40 ARG B CA 1
ATOM 6097 C C . ARG B 1 40 ? -28.672 52 3.604 1 91.94 40 ARG B C 1
ATOM 6099 O O . ARG B 1 40 ? -27.469 51.875 3.855 1 91.94 40 ARG B O 1
ATOM 6106 N N . PRO B 1 41 ? -29.594 52.406 4.449 1 93.38 41 PRO B N 1
ATOM 6107 C CA . PRO B 1 41 ? -29.141 52.625 5.824 1 93.38 41 PRO B CA 1
ATOM 6108 C C . PRO B 1 41 ? -28.672 51.344 6.496 1 93.38 41 PRO B C 1
ATOM 6110 O O . PRO B 1 41 ? -29.25 50.281 6.285 1 93.38 41 PRO B O 1
ATOM 6113 N N . VAL B 1 42 ? -27.656 51.5 7.324 1 94.06 42 VAL B N 1
ATOM 6114 C CA . VAL B 1 42 ? -26.969 50.344 7.938 1 94.06 42 VAL B CA 1
ATOM 6115 C C . VAL B 1 42 ? -27.938 49.594 8.859 1 94.06 42 VAL B C 1
ATOM 6117 O O . VAL B 1 42 ? -27.875 48.375 8.984 1 94.06 42 VAL B O 1
ATOM 6120 N N . ASP B 1 43 ? -28.891 50.312 9.469 1 93.88 43 ASP B N 1
ATOM 6121 C CA . ASP B 1 43 ? -29.844 49.719 10.406 1 93.88 43 ASP B CA 1
ATOM 6122 C C . ASP B 1 43 ? -30.719 48.688 9.711 1 93.88 43 ASP B C 1
ATOM 6124 O O . ASP B 1 43 ? -31.109 47.688 10.32 1 93.88 43 ASP B O 1
ATOM 6128 N N . GLN B 1 44 ? -30.984 48.906 8.453 1 92.44 44 GLN B N 1
ATOM 6129 C CA . GLN B 1 44 ? -31.828 48 7.688 1 92.44 44 GLN B CA 1
ATOM 6130 C C . GLN B 1 44 ? -31.016 46.844 7.105 1 92.44 44 GLN B C 1
ATOM 6132 O O . GLN B 1 44 ? -31.547 45.781 6.816 1 92.44 44 GLN B O 1
ATOM 6137 N N . MET B 1 45 ? -29.719 47.125 6.965 1 94.12 45 MET B N 1
ATOM 6138 C CA . MET B 1 45 ? -28.906 46.156 6.242 1 94.12 45 MET B CA 1
ATOM 6139 C C . MET B 1 45 ? -27.953 45.438 7.188 1 94.12 45 MET B C 1
ATOM 6141 O O . MET B 1 45 ? -27.062 44.719 6.742 1 94.12 45 MET B O 1
ATOM 6145 N N . ARG B 1 46 ? -28.078 45.531 8.414 1 94.81 46 ARG B N 1
ATOM 6146 C CA . ARG B 1 46 ? -27.188 44.906 9.391 1 94.81 46 ARG B CA 1
ATOM 6147 C C . ARG B 1 46 ? -27.156 43.406 9.258 1 94.81 46 ARG B C 1
ATOM 6149 O O . ARG B 1 46 ? -26.125 42.781 9.469 1 94.81 46 ARG B O 1
ATOM 6156 N N . THR B 1 47 ? -28.266 42.906 8.938 1 94.38 47 THR B N 1
ATOM 6157 C CA . THR B 1 47 ? -28.344 41.438 8.766 1 94.38 47 THR B CA 1
ATOM 6158 C C . THR B 1 47 ? -27.422 40.969 7.648 1 94.38 47 THR B C 1
ATOM 6160 O O . THR B 1 47 ? -26.781 39.938 7.762 1 94.38 47 THR B O 1
ATOM 6163 N N . PHE B 1 48 ? -27.375 41.719 6.621 1 94.25 48 PHE B N 1
ATOM 6164 C CA . PHE B 1 48 ? -26.484 41.406 5.516 1 94.25 48 PHE B CA 1
ATOM 6165 C C . PHE B 1 48 ? -25.031 41.5 5.941 1 94.25 48 PHE B C 1
ATOM 6167 O O . PHE B 1 48 ? -24.234 40.594 5.66 1 94.25 48 PHE B O 1
ATOM 6174 N N . TRP B 1 49 ? -24.719 42.625 6.523 1 96.69 49 TRP B N 1
ATOM 6175 C CA . TRP B 1 49 ? -23.344 42.844 6.914 1 96.69 49 TRP B CA 1
ATOM 6176 C C . TRP B 1 49 ? -22.859 41.781 7.883 1 96.69 49 TRP B C 1
ATOM 6178 O O . TRP B 1 49 ? -21.75 41.25 7.758 1 96.69 49 TRP B O 1
ATOM 6188 N N . GLU B 1 50 ? -23.688 41.438 8.82 1 96.81 50 GLU B N 1
ATOM 6189 C CA . GLU B 1 50 ? -23.344 40.375 9.766 1 96.81 50 GLU B CA 1
ATOM 6190 C C . GLU B 1 50 ? -23.156 39.031 9.055 1 96.81 50 GLU B C 1
ATOM 6192 O O . GLU B 1 50 ? -22.266 38.25 9.406 1 96.81 50 GLU B O 1
ATOM 6197 N N . ARG B 1 51 ? -23.953 38.781 8.109 1 95.62 51 ARG B N 1
ATOM 6198 C CA . ARG B 1 51 ? -23.812 37.562 7.309 1 95.62 51 ARG B CA 1
ATOM 6199 C C . ARG B 1 51 ? -22.5 37.562 6.539 1 95.62 51 ARG B C 1
ATOM 6201 O O . ARG B 1 51 ? -21.844 36.531 6.453 1 95.62 51 ARG B O 1
ATOM 6208 N N . ALA B 1 52 ? -22.188 38.656 6 1 96.19 52 ALA B N 1
ATOM 6209 C CA . ALA B 1 52 ? -20.969 38.781 5.191 1 96.19 52 ALA B CA 1
ATOM 6210 C C . ALA B 1 52 ? -19.719 38.562 6.043 1 96.19 52 ALA B C 1
ATOM 6212 O O . ALA B 1 52 ? -18.828 37.812 5.656 1 96.19 52 ALA B O 1
ATOM 6213 N N . VAL B 1 53 ? -19.688 39.125 7.246 1 96.5 53 VAL B N 1
ATOM 6214 C CA . VAL B 1 53 ? -18.5 39.031 8.094 1 96.5 53 VAL B CA 1
ATOM 6215 C C . VAL B 1 53 ? -18.422 37.625 8.719 1 96.5 53 VAL B C 1
ATOM 6217 O O . VAL B 1 53 ? -17.344 37.125 9.016 1 96.5 53 VAL B O 1
ATOM 6220 N N . SER B 1 54 ? -19.531 37 8.867 1 95.12 54 SER B N 1
ATOM 6221 C CA . SER B 1 54 ? -19.547 35.656 9.383 1 95.12 54 SER B CA 1
ATOM 6222 C C . SER B 1 54 ? -19.094 34.656 8.32 1 95.12 54 SER B C 1
ATOM 6224 O O . SER B 1 54 ? -18.453 33.625 8.641 1 95.12 54 SER B O 1
ATOM 6226 N N . HIS B 1 55 ? -19.406 34.969 7.078 1 94.31 55 HIS B N 1
ATOM 6227 C CA . HIS B 1 55 ? -19.016 34.094 5.984 1 94.31 55 HIS B CA 1
ATOM 6228 C C . HIS B 1 55 ? -17.547 34.281 5.629 1 94.31 55 HIS B C 1
ATOM 6230 O O . HIS B 1 55 ? -16.859 33.312 5.258 1 94.31 55 HIS B O 1
ATOM 6236 N N . PHE B 1 56 ? -17.109 35.5 5.668 1 95.5 56 PHE B N 1
ATOM 6237 C CA . PHE B 1 56 ? -15.711 35.812 5.41 1 95.5 56 PHE B CA 1
ATOM 6238 C C . PHE B 1 56 ? -15.055 36.438 6.645 1 95.5 56 PHE B C 1
ATOM 6240 O O . PHE B 1 56 ? -14.594 37.562 6.605 1 95.5 56 PHE B O 1
ATOM 6247 N N . PRO B 1 57 ? -14.859 35.656 7.652 1 95.19 57 PRO B N 1
ATOM 6248 C CA . PRO B 1 57 ? -14.398 36.219 8.922 1 95.19 57 PRO B CA 1
ATOM 6249 C C . PRO B 1 57 ? -12.922 36.625 8.891 1 95.19 57 PRO B C 1
ATOM 6251 O O . PRO B 1 57 ? -12.477 37.438 9.688 1 95.19 57 PRO B O 1
ATOM 6254 N N . THR B 1 58 ? -12.141 36.062 8.008 1 95.12 58 THR B N 1
ATOM 6255 C CA . THR B 1 58 ? -10.695 36.25 8.039 1 95.12 58 THR B CA 1
ATOM 6256 C C . THR B 1 58 ? -10.281 37.406 7.125 1 95.12 58 THR B C 1
ATOM 6258 O O . THR B 1 58 ? -9.156 37.906 7.223 1 95.12 58 THR B O 1
ATOM 6261 N N . HIS B 1 59 ? -11.094 37.781 6.211 1 95.56 59 HIS B N 1
ATOM 6262 C CA . HIS B 1 59 ? -10.742 38.812 5.227 1 95.56 59 HIS B CA 1
ATOM 6263 C C . HIS B 1 59 ? -11.242 40.188 5.656 1 95.56 59 HIS B C 1
ATOM 6265 O O . HIS B 1 59 ? -12.367 40.312 6.148 1 95.56 59 HIS B O 1
ATOM 6271 N N . PRO B 1 60 ? -10.484 41.219 5.441 1 96.56 60 PRO B N 1
ATOM 6272 C CA . PRO B 1 60 ? -10.812 42.531 5.965 1 96.56 60 PRO B CA 1
ATOM 6273 C C . PRO B 1 60 ? -11.867 43.25 5.129 1 96.56 60 PRO B C 1
ATOM 6275 O O . PRO B 1 60 ? -12.523 44.188 5.613 1 96.56 60 PRO B O 1
ATOM 6278 N N . TYR B 1 61 ? -12.156 42.938 3.898 1 96.38 61 TYR B N 1
ATOM 6279 C CA . TYR B 1 61 ? -12.938 43.688 2.934 1 96.38 61 TYR B CA 1
ATOM 6280 C C . TYR B 1 61 ? -14.312 44.031 3.5 1 96.38 61 TYR B C 1
ATOM 6282 O O . TYR B 1 61 ? -14.672 45.219 3.613 1 96.38 61 TYR B O 1
ATOM 6290 N N . PHE B 1 62 ? -15.055 43.094 3.906 1 97.12 62 PHE B N 1
ATOM 6291 C CA . PHE B 1 62 ? -16.422 43.344 4.355 1 97.12 62 PHE B CA 1
ATOM 6292 C C . PHE B 1 62 ? -16.438 44 5.734 1 97.12 62 PHE B C 1
ATOM 6294 O O . PHE B 1 62 ? -17.344 44.75 6.059 1 97.12 62 PHE B O 1
ATOM 6301 N N . TRP B 1 63 ? -15.484 43.656 6.555 1 98 63 TRP B N 1
ATOM 6302 C CA . TRP B 1 63 ? -15.367 44.312 7.852 1 98 63 TRP B CA 1
ATOM 6303 C C . TRP B 1 63 ? -15.203 45.812 7.684 1 98 63 TRP B C 1
ATOM 6305 O O . TRP B 1 63 ? -15.898 46.594 8.328 1 98 63 TRP B O 1
ATOM 6315 N N . MET B 1 64 ? -14.273 46.188 6.848 1 97.69 64 MET B N 1
ATOM 6316 C CA . MET B 1 64 ? -13.977 47.625 6.625 1 97.69 64 MET B CA 1
ATOM 6317 C C . MET B 1 64 ? -15.195 48.344 6.09 1 97.69 64 MET B C 1
ATOM 6319 O O . MET B 1 64 ? -15.492 49.469 6.512 1 97.69 64 MET B O 1
ATOM 6323 N N . LEU B 1 65 ? -15.914 47.719 5.16 1 97.38 65 LEU B N 1
ATOM 6324 C CA . LEU B 1 65 ? -17.125 48.312 4.609 1 97.38 65 LEU B CA 1
ATOM 6325 C C . LEU B 1 65 ? -18.203 48.438 5.68 1 97.38 65 LEU B C 1
ATOM 6327 O O . LEU B 1 65 ? -18.875 49.469 5.762 1 97.38 65 LEU B O 1
ATOM 6331 N N . TYR B 1 66 ? -18.391 47.406 6.445 1 97.88 66 TYR B N 1
ATOM 6332 C CA . TYR B 1 66 ? -19.375 47.406 7.527 1 97.88 66 TYR B CA 1
ATOM 6333 C C . TYR B 1 66 ? -19.078 48.5 8.531 1 97.88 66 TYR B C 1
ATOM 6335 O O . TYR B 1 66 ? -19.953 49.281 8.891 1 97.88 66 TYR B O 1
ATOM 6343 N N . ILE B 1 67 ? -17.859 48.625 8.898 1 98 67 ILE B N 1
ATOM 6344 C CA . ILE B 1 67 ? -17.438 49.625 9.867 1 98 67 ILE B CA 1
ATOM 6345 C C . ILE B 1 67 ? -17.656 51.031 9.289 1 98 67 ILE B C 1
ATOM 6347 O O . ILE B 1 67 ? -18.125 51.938 9.992 1 98 67 ILE B O 1
ATOM 6351 N N . GLU B 1 68 ? -17.297 51.25 8.023 1 97.19 68 GLU B N 1
ATOM 6352 C CA . GLU B 1 68 ? -17.484 52.531 7.367 1 97.19 68 GLU B CA 1
ATOM 6353 C C . GLU B 1 68 ? -18.953 52.969 7.383 1 97.19 68 GLU B C 1
ATOM 6355 O O . GLU B 1 68 ? -19.266 54.125 7.609 1 97.19 68 GLU B O 1
ATOM 6360 N N . GLN B 1 69 ? -19.859 52 7.172 1 96.88 69 GLN B N 1
ATOM 6361 C CA . GLN B 1 69 ? -21.281 52.312 7.188 1 96.88 69 GLN B CA 1
ATOM 6362 C C . GLN B 1 69 ? -21.75 52.688 8.586 1 96.88 69 GLN B C 1
ATOM 6364 O O . GLN B 1 69 ? -22.578 53.594 8.742 1 96.88 69 GLN B O 1
ATOM 6369 N N . GLU B 1 70 ? -21.266 52.062 9.547 1 97.5 70 GLU B N 1
ATOM 6370 C CA . GLU B 1 70 ? -21.625 52.406 10.922 1 97.5 70 GLU B CA 1
ATOM 6371 C C . GLU B 1 70 ? -21.062 53.75 11.336 1 97.5 70 GLU B C 1
ATOM 6373 O O . GLU B 1 70 ? -21.688 54.5 12.102 1 97.5 70 GLU B O 1
ATOM 6378 N N . ILE B 1 71 ? -19.828 54.062 10.875 1 96.5 71 ILE B N 1
ATOM 6379 C CA . ILE B 1 71 ? -19.234 55.344 11.156 1 96.5 71 ILE B CA 1
ATOM 6380 C C . ILE B 1 71 ? -20.078 56.469 10.516 1 96.5 71 ILE B C 1
ATOM 6382 O O . ILE B 1 71 ? -20.344 57.469 11.148 1 96.5 71 ILE B O 1
ATOM 6386 N N . LYS B 1 72 ? -20.516 56.281 9.289 1 95.19 72 LYS B N 1
ATOM 6387 C CA . LYS B 1 72 ? -21.359 57.25 8.586 1 95.19 72 LYS B CA 1
ATOM 6388 C C . LYS B 1 72 ? -22.672 57.5 9.32 1 95.19 72 LYS B C 1
ATOM 6390 O O . LYS B 1 72 ? -23.203 58.594 9.32 1 95.19 72 LYS B O 1
ATOM 6395 N N . ALA B 1 73 ? -23.172 56.5 9.961 1 95.69 73 ALA B N 1
ATOM 6396 C CA . ALA B 1 73 ? -24.422 56.562 10.703 1 95.69 73 ALA B CA 1
ATOM 6397 C C . ALA B 1 73 ? -24.188 57.062 12.133 1 95.69 73 ALA B C 1
ATOM 6399 O O . ALA B 1 73 ? -25.141 57.156 12.922 1 95.69 73 ALA B O 1
ATOM 6400 N N . SER B 1 74 ? -22.953 57.25 12.555 1 94.69 74 SER B N 1
ATOM 6401 C CA . SER B 1 74 ? -22.531 57.75 13.859 1 94.69 74 SER B CA 1
ATOM 6402 C C . SER B 1 74 ? -22.938 56.781 14.969 1 94.69 74 SER B C 1
ATOM 6404 O O . SER B 1 74 ? -23.344 57.219 16.047 1 94.69 74 SER B O 1
ATOM 6406 N N . HIS B 1 75 ? -22.984 55.562 14.641 1 95.81 75 HIS B N 1
ATOM 6407 C CA . HIS B 1 75 ? -23.172 54.531 15.648 1 95.81 75 HIS B CA 1
ATOM 6408 C C . HIS B 1 75 ? -21.859 54.094 16.266 1 95.81 75 HIS B C 1
ATOM 6410 O O . HIS B 1 75 ? -21.391 52.969 16.047 1 95.81 75 HIS B O 1
ATOM 6416 N N . PHE B 1 76 ? -21.281 54.75 17.094 1 95.44 76 PHE B N 1
ATOM 6417 C CA . PHE B 1 76 ? -19.906 54.625 17.547 1 95.44 76 PHE B CA 1
ATOM 6418 C C . PHE B 1 76 ? -19.781 53.438 18.5 1 95.44 76 PHE B C 1
ATOM 6420 O O . PHE B 1 76 ? -18.734 52.781 18.531 1 95.44 76 PHE B O 1
ATOM 6427 N N . ASP B 1 77 ? -20.797 53.125 19.203 1 95.88 77 ASP B N 1
ATOM 6428 C CA . ASP B 1 77 ? -20.766 51.938 20.047 1 95.88 77 ASP B CA 1
ATOM 6429 C C . ASP B 1 77 ? -20.609 50.656 19.219 1 95.88 77 ASP B C 1
ATOM 6431 O O . ASP B 1 77 ? -19.828 49.781 19.562 1 95.88 77 ASP B O 1
ATOM 6435 N N . GLU B 1 78 ? -21.406 50.656 18.141 1 96.62 78 GLU B N 1
ATOM 6436 C CA . GLU B 1 78 ? -21.312 49.5 17.25 1 96.62 78 GLU B CA 1
ATOM 6437 C C . GLU B 1 78 ? -19.953 49.438 16.562 1 96.62 78 GLU B C 1
ATOM 6439 O O . GLU B 1 78 ? -19.422 48.375 16.297 1 96.62 78 GLU B O 1
ATOM 6444 N N . VAL B 1 79 ? -19.406 50.562 16.25 1 97.44 79 VAL B N 1
ATOM 6445 C CA . VAL B 1 79 ? -18.094 50.656 15.594 1 97.44 79 VAL B CA 1
ATOM 6446 C C . VAL B 1 79 ? -17.031 50.031 16.5 1 97.44 79 VAL B C 1
ATOM 6448 O O . VAL B 1 79 ? -16.203 49.25 16.047 1 97.44 79 VAL B O 1
ATOM 6451 N N . GLU B 1 80 ? -17.047 50.344 17.734 1 96.62 80 GLU B N 1
ATOM 6452 C CA . GLU B 1 80 ? -16.062 49.844 18.672 1 96.62 80 GLU B CA 1
ATOM 6453 C C . GLU B 1 80 ? -16.203 48.312 18.859 1 96.62 80 GLU B C 1
ATOM 6455 O O . GLU B 1 80 ? -15.203 47.625 19 1 96.62 80 GLU B O 1
ATOM 6460 N N . LYS B 1 81 ? -17.406 47.906 18.875 1 97.06 81 LYS B N 1
ATOM 6461 C CA . LYS B 1 81 ? -17.625 46.469 18.969 1 97.06 81 LYS B CA 1
ATOM 6462 C C . LYS B 1 81 ? -17.078 45.719 17.75 1 97.06 81 LYS B C 1
ATOM 6464 O O . LYS B 1 81 ? -16.484 44.656 17.891 1 97.06 81 LYS B O 1
ATOM 6469 N N . LEU B 1 82 ? -17.281 46.25 16.609 1 97.75 82 LEU B N 1
ATOM 6470 C CA . LEU B 1 82 ? -16.812 45.625 15.375 1 97.75 82 LEU B CA 1
ATOM 6471 C C . LEU B 1 82 ? -15.289 45.594 15.328 1 97.75 82 LEU B C 1
ATOM 6473 O O . LEU B 1 82 ? -14.703 44.594 14.945 1 97.75 82 LEU B O 1
ATOM 6477 N N . PHE B 1 83 ? -14.641 46.688 15.711 1 97.44 83 PHE B N 1
ATOM 6478 C CA . PHE B 1 83 ? -13.188 46.688 15.758 1 97.44 83 PHE B CA 1
ATOM 6479 C C . PHE B 1 83 ? -12.664 45.656 16.75 1 97.44 83 PHE B C 1
ATOM 6481 O O . PHE B 1 83 ? -11.656 45 16.5 1 97.44 83 PHE B O 1
ATOM 6488 N N . SER B 1 84 ? -13.305 45.531 17.844 1 96.25 84 SER B N 1
ATOM 6489 C CA . SER B 1 84 ? -12.898 44.531 18.844 1 96.25 84 SER B CA 1
ATOM 6490 C C . SER B 1 84 ? -12.992 43.125 18.312 1 96.25 84 SER B C 1
ATOM 6492 O O . SER B 1 84 ? -12.227 42.25 18.703 1 96.25 84 SER B O 1
ATOM 6494 N N . ARG B 1 85 ? -13.859 42.875 17.391 1 95.62 85 ARG B N 1
ATOM 6495 C CA . ARG B 1 85 ? -14.094 41.562 16.828 1 95.62 85 ARG B CA 1
ATOM 6496 C C . ARG B 1 85 ? -13.047 41.219 15.773 1 95.62 85 ARG B C 1
ATOM 6498 O O . ARG B 1 85 ? -12.727 40.031 15.578 1 95.62 85 ARG B O 1
ATOM 6505 N N . CYS B 1 86 ? -12.516 42.156 15.141 1 95.75 86 CYS B N 1
ATOM 6506 C CA . CYS B 1 86 ? -11.758 41.812 13.938 1 95.75 86 CYS B CA 1
ATOM 6507 C C . CYS B 1 86 ? -10.328 42.344 14.023 1 95.75 86 CYS B C 1
ATOM 6509 O O . CYS B 1 86 ? -9.422 41.75 13.414 1 95.75 86 CYS B O 1
ATOM 6511 N N . LEU B 1 87 ? -10.055 43.344 14.742 1 94.88 87 LEU B N 1
ATOM 6512 C CA . LEU B 1 87 ? -8.797 44.094 14.68 1 94.88 87 LEU B CA 1
ATOM 6513 C C . LEU B 1 87 ? -7.625 43.219 15.078 1 94.88 87 LEU B C 1
ATOM 6515 O O . LEU B 1 87 ? -6.574 43.219 14.445 1 94.88 87 LEU B O 1
ATOM 6519 N N . HIS B 1 88 ? -7.793 42.344 16.078 1 91.25 88 HIS B N 1
ATOM 6520 C CA . HIS B 1 88 ? -6.699 41.531 16.594 1 91.25 88 HIS B CA 1
ATOM 6521 C C . HIS B 1 88 ? -6.566 40.25 15.812 1 91.25 88 HIS B C 1
ATOM 6523 O O . HIS B 1 88 ? -5.543 39.562 15.906 1 91.25 88 HIS B O 1
ATOM 6529 N N . LYS B 1 89 ? -7.492 39.969 14.977 1 93.12 89 LYS B N 1
ATOM 6530 C CA . LYS B 1 89 ? -7.512 38.688 14.289 1 93.12 89 LYS B CA 1
ATOM 6531 C C . LYS B 1 89 ? -7.051 38.844 12.844 1 93.12 89 LYS B C 1
ATOM 6533 O O . LYS B 1 89 ? -6.594 37.875 12.227 1 93.12 89 LYS B O 1
ATOM 6538 N N . ILE B 1 90 ? -7.184 40 12.305 1 95.56 90 ILE B N 1
ATOM 6539 C CA . ILE B 1 90 ? -6.91 40.219 10.891 1 95.56 90 ILE B CA 1
ATOM 6540 C C . ILE B 1 90 ? -5.707 41.156 10.727 1 95.56 90 ILE B C 1
ATOM 6542 O O . ILE B 1 90 ? -5.785 42.344 11.039 1 95.56 90 ILE B O 1
ATOM 6546 N N . PRO B 1 91 ? -4.652 40.625 10.195 1 94.75 91 PRO B N 1
ATOM 6547 C CA . PRO B 1 91 ? -3.445 41.438 10.031 1 94.75 91 PRO B CA 1
ATOM 6548 C C . PRO B 1 91 ? -3.471 42.281 8.758 1 94.75 91 PRO B C 1
ATOM 6550 O O . PRO B 1 91 ? -2.633 42.094 7.871 1 94.75 91 PRO B O 1
ATOM 6553 N N . SER B 1 92 ? -4.316 43.25 8.656 1 95.06 92 SER B N 1
ATOM 6554 C CA . SER B 1 92 ? -4.449 44.125 7.496 1 95.06 92 SER B CA 1
ATOM 6555 C C . SER B 1 92 ? -4.035 45.531 7.832 1 95.06 92 SER B C 1
ATOM 6557 O O . SER B 1 92 ? -4.492 46.094 8.828 1 95.06 92 SER B O 1
ATOM 6559 N N . ILE B 1 93 ? -3.168 46.062 6.996 1 94.75 93 ILE B N 1
ATOM 6560 C CA . ILE B 1 93 ? -2.705 47.438 7.18 1 94.75 93 ILE B CA 1
ATOM 6561 C C . ILE B 1 93 ? -3.875 48.406 7.008 1 94.75 93 ILE B C 1
ATOM 6563 O O . ILE B 1 93 ? -3.994 49.375 7.754 1 94.75 93 ILE B O 1
ATOM 6567 N N . GLU B 1 94 ? -4.699 48.125 6.074 1 95.38 94 GLU B N 1
ATOM 6568 C CA . GLU B 1 94 ? -5.828 49 5.785 1 95.38 94 GLU B CA 1
ATOM 6569 C C . GLU B 1 94 ? -6.816 49.031 6.945 1 95.38 94 GLU B C 1
ATOM 6571 O O . GLU B 1 94 ? -7.332 50.094 7.305 1 95.38 94 GLU B O 1
ATOM 6576 N N . LEU B 1 95 ? -7.047 47.906 7.484 1 97 95 LEU B N 1
ATOM 6577 C CA . LEU B 1 95 ? -7.953 47.812 8.625 1 97 95 LEU B CA 1
ATOM 6578 C C . LEU B 1 95 ? -7.383 48.562 9.828 1 97 95 LEU B C 1
ATOM 6580 O O . LEU B 1 95 ? -8.109 49.281 10.523 1 97 95 LEU B O 1
ATOM 6584 N N . SER B 1 96 ? -6.141 48.375 10.047 1 96.94 96 SER B N 1
ATOM 6585 C CA . SER B 1 96 ? -5.484 49.062 11.148 1 96.94 96 SER B CA 1
ATOM 6586 C C . SER B 1 96 ? -5.492 50.594 10.945 1 96.94 96 SER B C 1
ATOM 6588 O O . SER B 1 96 ? -5.715 51.344 11.891 1 96.94 96 SER B O 1
ATOM 6590 N N . ARG B 1 97 ? -5.203 51 9.766 1 96.19 97 ARG B N 1
ATOM 6591 C CA . ARG B 1 97 ? -5.242 52.406 9.453 1 96.19 97 ARG B CA 1
ATOM 6592 C C . ARG B 1 97 ? -6.648 52.969 9.633 1 96.19 97 ARG B C 1
ATOM 6594 O O . ARG B 1 97 ? -6.816 54.094 10.117 1 96.19 97 ARG B O 1
ATOM 6601 N N . GLN B 1 98 ? -7.629 52.219 9.195 1 97.31 98 GLN B N 1
ATOM 6602 C CA . GLN B 1 98 ? -9.016 52.656 9.406 1 97.31 98 GLN B CA 1
ATOM 6603 C C . GLN B 1 98 ? -9.312 52.844 10.883 1 97.31 98 GLN B C 1
ATOM 6605 O O . GLN B 1 98 ? -10.008 53.781 11.266 1 97.31 98 GLN B O 1
ATOM 6610 N N . HIS B 1 99 ? -8.867 52 11.68 1 97.88 99 HIS B N 1
ATOM 6611 C CA . HIS B 1 99 ? -9.07 52.094 13.125 1 97.88 99 HIS B CA 1
ATOM 6612 C C . HIS B 1 99 ? -8.414 53.344 13.688 1 97.88 99 HIS B C 1
ATOM 6614 O O . HIS B 1 99 ? -9.023 54.062 14.484 1 97.88 99 HIS B O 1
ATOM 6620 N N . VAL B 1 100 ? -7.168 53.594 13.289 1 97.06 100 VAL B N 1
ATOM 6621 C CA . VAL B 1 100 ? -6.453 54.75 13.781 1 97.06 100 VAL B CA 1
ATOM 6622 C C . VAL B 1 100 ? -7.18 56.031 13.336 1 97.06 100 VAL B C 1
ATOM 6624 O O . VAL B 1 100 ? -7.309 56.969 14.109 1 97.06 100 VAL B O 1
ATOM 6627 N N . ARG B 1 101 ? -7.617 56.031 12.078 1 95.81 101 ARG B N 1
ATOM 6628 C CA . ARG B 1 101 ? -8.367 57.188 11.578 1 95.81 101 ARG B CA 1
ATOM 6629 C C . ARG B 1 101 ? -9.641 57.406 12.391 1 95.81 101 ARG B C 1
ATOM 6631 O O . ARG B 1 101 ? -10.016 58.562 12.672 1 95.81 101 ARG B O 1
ATOM 6638 N N . TYR B 1 102 ? -10.273 56.406 12.719 1 97.19 102 TYR B N 1
ATOM 6639 C CA . TYR B 1 102 ? -11.477 56.5 13.547 1 97.19 102 TYR B CA 1
ATOM 6640 C C . TYR B 1 102 ? -11.164 57.062 14.914 1 97.19 102 TYR B C 1
ATOM 6642 O O . TYR B 1 102 ? -11.867 57.969 15.398 1 97.19 102 TYR B O 1
ATOM 6650 N N . VAL B 1 103 ? -10.141 56.562 15.547 1 96.62 103 VAL B N 1
ATOM 6651 C CA . VAL B 1 103 ? -9.766 57.031 16.875 1 96.62 103 VAL B CA 1
ATOM 6652 C C . VAL B 1 103 ? -9.398 58.5 16.797 1 96.62 103 VAL B C 1
ATOM 6654 O O . VAL B 1 103 ? -9.766 59.281 17.672 1 96.62 103 VAL B O 1
ATOM 6657 N N . PHE B 1 104 ? -8.688 58.906 15.75 1 94.56 104 PHE B N 1
ATOM 6658 C CA . PHE B 1 104 ? -8.281 60.281 15.539 1 94.56 104 PHE B CA 1
ATOM 6659 C C . PHE B 1 104 ? -9.492 61.188 15.383 1 94.56 104 PHE B C 1
ATOM 6661 O O . PHE B 1 104 ? -9.523 62.281 15.938 1 94.56 104 PHE B O 1
ATOM 6668 N N . SER B 1 105 ? -10.516 60.781 14.672 1 93.31 105 SER B N 1
ATOM 6669 C CA . SER B 1 105 ? -11.703 61.594 14.406 1 93.31 105 SER B CA 1
ATOM 6670 C C . SER B 1 105 ? -12.633 61.625 15.609 1 93.31 105 SER B C 1
ATOM 6672 O O . SER B 1 105 ? -13.258 62.656 15.891 1 93.31 105 SER B O 1
ATOM 6674 N N . HIS B 1 106 ? -12.734 60.531 16.266 1 92.94 106 HIS B N 1
ATOM 6675 C CA . HIS B 1 106 ? -13.656 60.406 17.391 1 92.94 106 HIS B CA 1
ATOM 6676 C C . HIS B 1 106 ? -13.094 61.094 18.641 1 92.94 106 HIS B C 1
ATOM 6678 O O . HIS B 1 106 ? -13.852 61.594 19.469 1 92.94 106 HIS B O 1
ATOM 6684 N N . TYR B 1 107 ? -11.789 61 18.766 1 92 107 TYR B N 1
ATOM 6685 C CA . TYR B 1 107 ? -11.094 61.688 19.859 1 92 107 TYR B CA 1
ATOM 6686 C C . TYR B 1 107 ? -10.117 62.719 19.328 1 92 107 TYR B C 1
ATOM 6688 O O . TYR B 1 107 ? -8.914 62.469 19.266 1 92 107 TYR B O 1
ATOM 6696 N N . PRO B 1 108 ? -10.555 63.844 19.062 1 89.12 108 PRO B N 1
ATOM 6697 C CA . PRO B 1 108 ? -9.672 64.875 18.516 1 89.12 108 PRO B CA 1
ATOM 6698 C C . PRO B 1 108 ? -8.5 65.188 19.438 1 89.12 108 PRO B C 1
ATOM 6700 O O . PRO B 1 108 ? -8.672 65.25 20.656 1 89.12 108 PRO B O 1
ATOM 6703 N N . PRO B 1 109 ? -7.336 65.438 18.812 1 88.44 109 PRO B N 1
ATOM 6704 C CA . PRO B 1 109 ? -6.102 65.625 19.578 1 88.44 109 PRO B CA 1
ATOM 6705 C C . PRO B 1 109 ? -6.023 66.938 20.25 1 88.44 109 PRO B C 1
ATOM 6707 O O . PRO B 1 109 ? -5.012 67.688 20.125 1 88.44 109 PRO B O 1
ATOM 6710 N N . VAL B 1 110 ? -6.984 67.438 20.844 1 86.31 110 VAL B N 1
ATOM 6711 C CA . VAL B 1 110 ? -7.02 68.75 21.516 1 86.31 110 VAL B CA 1
ATOM 6712 C C . VAL B 1 110 ? -6.609 68.562 22.969 1 86.31 110 VAL B C 1
ATOM 6714 O O . VAL B 1 110 ? -5.84 69.375 23.5 1 86.31 110 VAL B O 1
ATOM 6717 N N . SER B 1 111 ? -7.094 67.562 23.594 1 88.69 111 SER B N 1
ATOM 6718 C CA . SER B 1 111 ? -6.773 67.25 24.984 1 88.69 111 SER B CA 1
ATOM 6719 C C . SER B 1 111 ? -5.625 66.25 25.109 1 88.69 111 SER B C 1
ATOM 6721 O O . SER B 1 111 ? -5.387 65.5 24.188 1 88.69 111 SER B O 1
ATOM 6723 N N . LEU B 1 112 ? -4.852 66.375 26.156 1 87.62 112 LEU B N 1
ATOM 6724 C CA . LEU B 1 112 ? -3.711 65.5 26.406 1 87.62 112 LEU B CA 1
ATOM 6725 C C . LEU B 1 112 ? -4.148 64.062 26.469 1 87.62 112 LEU B C 1
ATOM 6727 O O . LEU B 1 112 ? -3.504 63.156 25.875 1 87.62 112 LEU B O 1
ATOM 6731 N N . PRO B 1 113 ? -5.262 63.781 27.172 1 91.31 113 PRO B N 1
ATOM 6732 C CA . PRO B 1 113 ? -5.695 62.375 27.188 1 91.31 113 PRO B CA 1
ATOM 6733 C C . PRO B 1 113 ? -6.031 61.844 25.797 1 91.31 113 PRO B C 1
ATOM 6735 O O . PRO B 1 113 ? -5.77 60.688 25.516 1 91.31 113 PRO B O 1
ATOM 6738 N N . ASN B 1 114 ? -6.641 62.625 24.953 1 93.75 114 ASN B N 1
ATOM 6739 C CA . ASN B 1 114 ? -6.957 62.188 23.594 1 93.75 114 ASN B CA 1
ATOM 6740 C C . ASN B 1 114 ? -5.695 61.938 22.781 1 93.75 114 ASN B C 1
ATOM 6742 O O . ASN B 1 114 ? -5.648 61 21.969 1 93.75 114 ASN B O 1
ATOM 6746 N N . ARG B 1 115 ? -4.73 62.75 23.016 1 93.25 115 ARG B N 1
ATOM 6747 C CA . ARG B 1 115 ? -3.465 62.562 22.312 1 93.25 115 ARG B CA 1
ATOM 6748 C C . ARG B 1 115 ? -2.805 61.25 22.703 1 93.25 115 ARG B C 1
ATOM 6750 O O . ARG B 1 115 ? -2.219 60.562 21.859 1 93.25 115 ARG B O 1
ATOM 6757 N N . GLU B 1 116 ? -2.885 60.969 23.953 1 93 116 GLU B N 1
ATOM 6758 C CA . GLU B 1 116 ? -2.318 59.719 24.422 1 93 116 GLU B CA 1
ATOM 6759 C C . GLU B 1 116 ? -3.064 58.531 23.844 1 93 116 GLU B C 1
ATOM 6761 O O . GLU B 1 116 ? -2.453 57.5 23.516 1 93 116 GLU B O 1
ATOM 6766 N N . ARG B 1 117 ? -4.371 58.625 23.703 1 95.25 117 ARG B N 1
ATOM 6767 C CA . ARG B 1 117 ? -5.176 57.531 23.125 1 95.25 117 ARG B CA 1
ATOM 6768 C C . ARG B 1 117 ? -4.801 57.312 21.672 1 95.25 117 ARG B C 1
ATOM 6770 O O . ARG B 1 117 ? -4.73 56.156 21.219 1 95.25 117 ARG B O 1
ATOM 6777 N N . ILE B 1 118 ? -4.637 58.344 20.984 1 96 118 ILE B N 1
ATOM 6778 C CA . ILE B 1 118 ? -4.266 58.25 19.578 1 96 118 ILE B CA 1
ATOM 6779 C C . ILE B 1 118 ? -2.867 57.656 19.438 1 96 118 ILE B C 1
ATOM 6781 O O . ILE B 1 118 ? -2.617 56.812 18.562 1 96 118 ILE B O 1
ATOM 6785 N N . ARG B 1 119 ? -1.952 58.062 20.328 1 95.44 119 ARG B N 1
ATOM 6786 C CA . ARG B 1 119 ? -0.604 57.5 20.328 1 95.44 119 ARG B CA 1
ATOM 6787 C C . ARG B 1 119 ? -0.636 56 20.578 1 95.44 119 ARG B C 1
ATOM 6789 O O . ARG B 1 119 ? 0.076 55.25 19.922 1 95.44 119 ARG B O 1
ATOM 6796 N N . GLU B 1 120 ? -1.42 55.656 21.438 1 96.31 120 GLU B N 1
ATOM 6797 C CA . GLU B 1 120 ? -1.549 54.25 21.75 1 96.31 120 GLU B CA 1
ATOM 6798 C C . GLU B 1 120 ? -2.111 53.469 20.562 1 96.31 120 GLU B C 1
ATOM 6800 O O . GLU B 1 120 ? -1.703 52.312 20.312 1 96.31 120 GLU B O 1
ATOM 6805 N N . ALA B 1 121 ? -3.08 53.938 19.891 1 96.75 121 ALA B N 1
ATOM 6806 C CA . ALA B 1 121 ? -3.658 53.312 18.719 1 96.75 121 ALA B CA 1
ATOM 6807 C C . ALA B 1 121 ? -2.605 53.094 17.625 1 96.75 121 ALA B C 1
ATOM 6809 O O . ALA B 1 121 ? -2.559 52.031 17 1 96.75 121 ALA B O 1
ATOM 6810 N N . TYR B 1 122 ? -1.793 54.125 17.453 1 97.44 122 TYR B N 1
ATOM 6811 C CA . TYR B 1 122 ? -0.715 54.031 16.469 1 97.44 122 TYR B CA 1
ATOM 6812 C C . TYR B 1 122 ? 0.296 52.969 16.906 1 97.44 122 TYR B C 1
ATOM 6814 O O . TYR B 1 122 ? 0.75 52.156 16.078 1 97.44 122 TYR B O 1
ATOM 6822 N N . ASP B 1 123 ? 0.635 52.969 18.156 1 96.69 123 ASP B N 1
ATOM 6823 C CA . ASP B 1 123 ? 1.591 52 18.672 1 96.69 123 ASP B CA 1
ATOM 6824 C C . ASP B 1 123 ? 1.064 50.562 18.5 1 96.69 123 ASP B C 1
ATOM 6826 O O . ASP B 1 123 ? 1.815 49.656 18.141 1 96.69 123 ASP B O 1
ATOM 6830 N N . GLN B 1 124 ? -0.156 50.406 18.766 1 95.62 124 GLN B N 1
ATOM 6831 C CA . GLN B 1 124 ? -0.771 49.094 18.609 1 95.62 124 GLN B CA 1
ATOM 6832 C C . GLN B 1 124 ? -0.796 48.688 17.141 1 95.62 124 GLN B C 1
ATOM 6834 O O . GLN B 1 124 ? -0.558 47.5 16.812 1 95.62 124 GLN B O 1
ATOM 6839 N N . ALA B 1 125 ? -1.134 49.562 16.344 1 97.12 125 ALA B N 1
ATOM 6840 C CA . ALA B 1 125 ? -1.166 49.281 14.914 1 97.12 125 ALA B CA 1
ATOM 6841 C C . ALA B 1 125 ? 0.214 48.875 14.398 1 97.12 125 ALA B C 1
ATOM 6843 O O . ALA B 1 125 ? 0.347 47.906 13.656 1 97.12 125 ALA B O 1
ATOM 6844 N N . ILE B 1 126 ? 1.264 49.562 14.836 1 96.25 126 ILE B N 1
ATOM 6845 C CA . ILE B 1 126 ? 2.633 49.281 14.422 1 96.25 126 ILE B CA 1
ATOM 6846 C C . ILE B 1 126 ? 3.062 47.938 14.984 1 96.25 126 ILE B C 1
ATOM 6848 O O . ILE B 1 126 ? 3.768 47.156 14.312 1 96.25 126 ILE B O 1
ATOM 6852 N N . GLY B 1 127 ? 2.643 47.625 16.172 1 93.31 127 GLY B N 1
ATOM 6853 C CA . GLY B 1 127 ? 2.957 46.344 16.766 1 93.31 127 GLY B CA 1
ATOM 6854 C C . GLY B 1 127 ? 2.346 45.188 16.031 1 93.31 127 GLY B C 1
ATOM 6855 O O . GLY B 1 127 ? 2.938 44.094 15.977 1 93.31 127 GLY B O 1
ATOM 6856 N N . ARG B 1 128 ? 1.257 45.375 15.398 1 92.75 128 ARG B N 1
ATOM 6857 C CA . ARG B 1 128 ? 0.521 44.281 14.758 1 92.75 128 ARG B CA 1
ATOM 6858 C C . ARG B 1 128 ? 0.916 44.156 13.289 1 92.75 128 ARG B C 1
ATOM 6860 O O . ARG B 1 128 ? 1.109 43.031 12.789 1 92.75 128 ARG B O 1
ATOM 6867 N N . VAL B 1 129 ? 0.99 45.281 12.547 1 95.81 129 VAL B N 1
ATOM 6868 C CA . VAL B 1 129 ? 1.135 45.219 11.094 1 95.81 129 VAL B CA 1
ATOM 6869 C C . VAL B 1 129 ? 2.373 46 10.656 1 95.81 129 VAL B C 1
ATOM 6871 O O . VAL B 1 129 ? 2.617 46.156 9.461 1 95.81 129 VAL B O 1
ATOM 6874 N N . GLY B 1 130 ? 3.162 46.438 11.57 1 93.75 130 GLY B N 1
ATOM 6875 C CA . GLY B 1 130 ? 4.309 47.281 11.258 1 93.75 130 GLY B CA 1
ATOM 6876 C C . GLY B 1 130 ? 5.379 46.562 10.461 1 93.75 130 GLY B C 1
ATOM 6877 O O . GLY B 1 130 ? 6.281 47.188 9.914 1 93.75 130 GLY B O 1
ATOM 6878 N N . PHE B 1 131 ? 5.258 45.25 10.266 1 91.19 131 PHE B N 1
ATOM 6879 C CA . PHE B 1 131 ? 6.223 44.406 9.547 1 91.19 131 PHE B CA 1
ATOM 6880 C C . PHE B 1 131 ? 5.891 44.375 8.062 1 91.19 131 PHE B C 1
ATOM 6882 O O . PHE B 1 131 ? 6.691 43.875 7.262 1 91.19 131 PHE B O 1
ATOM 6889 N N . ASP B 1 132 ? 4.82 44.812 7.734 1 94.25 132 ASP B N 1
ATOM 6890 C CA . ASP B 1 132 ? 4.324 44.656 6.367 1 94.25 132 ASP B CA 1
ATOM 6891 C C . ASP B 1 132 ? 5.141 45.5 5.391 1 94.25 132 ASP B C 1
ATOM 6893 O O . ASP B 1 132 ? 5.656 46.562 5.758 1 94.25 132 ASP B O 1
ATOM 6897 N N . LEU B 1 133 ? 5.234 45.094 4.199 1 94.88 133 LEU B N 1
ATOM 6898 C CA . LEU B 1 133 ? 5.949 45.781 3.137 1 94.88 133 LEU B CA 1
ATOM 6899 C C . LEU B 1 133 ? 5.324 47.156 2.871 1 94.88 133 LEU B C 1
ATOM 6901 O O . LEU B 1 133 ? 6.031 48.094 2.541 1 94.88 133 LEU B O 1
ATOM 6905 N N . ASP B 1 134 ? 4.051 47.312 3.088 1 93.94 134 ASP B N 1
ATOM 6906 C CA . ASP B 1 134 ? 3.326 48.562 2.787 1 93.94 134 ASP B CA 1
ATOM 6907 C C . ASP B 1 134 ? 3.09 49.375 4.051 1 93.94 134 ASP B C 1
ATOM 6909 O O . ASP B 1 134 ? 2.172 50.188 4.102 1 93.94 134 ASP B O 1
ATOM 6913 N N . SER B 1 135 ? 3.807 49.219 5.047 1 95.38 135 SER B N 1
ATOM 6914 C CA . SER B 1 135 ? 3.559 49.875 6.328 1 95.38 135 SER B CA 1
ATOM 6915 C C . SER B 1 135 ? 4.137 51.281 6.352 1 95.38 135 SER B C 1
ATOM 6917 O O . SER B 1 135 ? 4.027 52 7.355 1 95.38 135 SER B O 1
ATOM 6919 N N . SER B 1 136 ? 4.793 51.75 5.273 1 95.12 136 SER B N 1
ATOM 6920 C CA . SER B 1 136 ? 5.402 53.094 5.242 1 95.12 136 SER B CA 1
ATOM 6921 C C . SER B 1 136 ? 4.371 54.188 5.52 1 95.12 136 SER B C 1
ATOM 6923 O O . SER B 1 136 ? 4.66 55.156 6.215 1 95.12 136 SER B O 1
ATOM 6925 N N . SER B 1 137 ? 3.186 54 4.98 1 94.25 137 SER B N 1
ATOM 6926 C CA . SER B 1 137 ? 2.127 55 5.16 1 94.25 137 SER B CA 1
ATOM 6927 C C . SER B 1 137 ? 1.722 55.125 6.629 1 94.25 137 SER B C 1
ATOM 6929 O O . SER B 1 137 ? 1.46 56.219 7.121 1 94.25 137 SER B O 1
ATOM 6931 N N . LEU B 1 138 ? 1.671 54.031 7.293 1 96.44 138 LEU B N 1
ATOM 6932 C CA . LEU B 1 138 ? 1.317 54.031 8.711 1 96.44 138 LEU B CA 1
ATOM 6933 C C . LEU B 1 138 ? 2.369 54.75 9.539 1 96.44 138 LEU B C 1
ATOM 6935 O O . LEU B 1 138 ? 2.029 55.562 10.414 1 96.44 138 LEU B O 1
ATOM 6939 N N . TYR B 1 139 ? 3.627 54.5 9.281 1 97 139 TYR B N 1
ATOM 6940 C CA . TYR B 1 139 ? 4.715 55.156 9.992 1 97 139 TYR B CA 1
ATOM 6941 C C . TYR B 1 139 ? 4.727 56.625 9.719 1 97 139 TYR B C 1
ATOM 6943 O O . TYR B 1 139 ? 4.902 57.438 10.633 1 97 139 TYR B O 1
ATOM 6951 N N . LEU B 1 140 ? 4.516 57 8.469 1 94.88 140 LEU B N 1
ATOM 6952 C CA . LEU B 1 140 ? 4.504 58.438 8.086 1 94.88 140 LEU B CA 1
ATOM 6953 C C . LEU B 1 140 ? 3.35 59.156 8.758 1 94.88 140 LEU B C 1
ATOM 6955 O O . LEU B 1 140 ? 3.514 60.281 9.219 1 94.88 140 LEU B O 1
ATOM 6959 N N . ASP B 1 141 ? 2.24 58.562 8.766 1 95.81 141 ASP B N 1
ATOM 6960 C CA . ASP B 1 141 ? 1.088 59.125 9.445 1 95.81 141 ASP B CA 1
ATOM 6961 C C . ASP B 1 141 ? 1.369 59.344 10.93 1 95.81 141 ASP B C 1
ATOM 6963 O O . ASP B 1 141 ? 0.986 60.375 11.5 1 95.81 141 ASP B O 1
ATOM 6967 N N . TYR B 1 142 ? 1.957 58.375 11.547 1 97.25 142 TYR B N 1
ATOM 6968 C CA . TYR B 1 142 ? 2.279 58.469 12.961 1 97.25 142 TYR B CA 1
ATOM 6969 C C . TYR B 1 142 ? 3.252 59.594 13.234 1 97.25 142 TYR B C 1
ATOM 6971 O O . TYR B 1 142 ? 3.047 60.406 14.156 1 97.25 142 TYR B O 1
ATOM 6979 N N . ILE B 1 143 ? 4.281 59.719 12.43 1 96.56 143 ILE B N 1
ATOM 6980 C CA . ILE B 1 143 ? 5.293 60.75 12.594 1 96.56 143 ILE B CA 1
ATOM 6981 C C . ILE B 1 143 ? 4.656 62.125 12.391 1 96.56 143 ILE B C 1
ATOM 6983 O O . ILE B 1 143 ? 4.938 63.094 13.133 1 96.56 143 ILE B O 1
ATOM 6987 N N . LYS B 1 144 ? 3.836 62.25 11.391 1 95.62 144 LYS B N 1
ATOM 6988 C CA . LYS B 1 144 ? 3.127 63.531 11.148 1 95.62 144 LYS B CA 1
ATOM 6989 C C . LYS B 1 144 ? 2.27 63.906 12.352 1 95.62 144 LYS B C 1
ATOM 6991 O O . LYS B 1 144 ? 2.246 65.062 12.758 1 95.62 144 LYS B O 1
ATOM 6996 N N . PHE B 1 145 ? 1.626 63 12.961 1 96.25 145 PHE B N 1
ATOM 6997 C CA . PHE B 1 145 ? 0.798 63.219 14.141 1 96.25 145 PHE B CA 1
ATOM 6998 C C . PHE B 1 145 ? 1.644 63.719 15.312 1 96.25 145 PHE B C 1
ATOM 7000 O O . PHE B 1 145 ? 1.289 64.688 15.977 1 96.25 145 PHE B O 1
ATOM 7007 N N . LEU B 1 146 ? 2.758 63.062 15.469 1 95.38 146 LEU B N 1
ATOM 7008 C CA . LEU B 1 146 ? 3.629 63.438 16.578 1 95.38 146 LEU B CA 1
ATOM 7009 C C . LEU B 1 146 ? 4.199 64.812 16.375 1 95.38 146 LEU B C 1
ATOM 7011 O O . LEU B 1 146 ? 4.348 65.562 17.344 1 95.38 146 LEU B O 1
ATOM 7015 N N . ARG B 1 147 ? 4.469 65.125 15.141 1 93.62 147 ARG B N 1
ATOM 7016 C CA . ARG B 1 147 ? 5.004 66.5 14.836 1 93.62 147 ARG B CA 1
ATOM 7017 C C . ARG B 1 147 ? 3.953 67.562 15.062 1 93.62 147 ARG B C 1
ATOM 7019 O O . ARG B 1 147 ? 4.281 68.688 15.469 1 93.62 147 ARG B O 1
ATOM 7026 N N . GLU B 1 148 ? 2.73 67.25 14.867 1 91.81 148 GLU B N 1
ATOM 7027 C CA . GLU B 1 148 ? 1.64 68.188 14.969 1 91.81 148 GLU B CA 1
ATOM 7028 C C . GLU B 1 148 ? 1.184 68.375 16.422 1 91.81 148 GLU B C 1
ATOM 7030 O O . GLU B 1 148 ? 0.512 69.375 16.75 1 91.81 148 GLU B O 1
ATOM 7035 N N . CYS B 1 149 ? 1.533 67.5 17.266 1 89.62 149 CYS B N 1
ATOM 7036 C CA . CYS B 1 149 ? 1.169 67.625 18.672 1 89.62 149 CYS B CA 1
ATOM 7037 C C . CYS B 1 149 ? 1.898 68.812 19.328 1 89.62 149 CYS B C 1
ATOM 7039 O O . CYS B 1 149 ? 3.098 69 19.125 1 89.62 149 CYS B O 1
ATOM 7041 N N . GLU B 1 150 ? 1.153 69.625 19.953 1 84.25 150 GLU B N 1
ATOM 7042 C CA . GLU B 1 150 ? 1.731 70.812 20.625 1 84.25 150 GLU B CA 1
ATOM 7043 C C . GLU B 1 150 ? 2.549 70.375 21.844 1 84.25 150 GLU B C 1
ATOM 7045 O O . GLU B 1 150 ? 2.117 69.5 22.609 1 84.25 150 GLU B O 1
ATOM 7050 N N . ALA B 1 151 ? 3.744 70.75 21.844 1 83.75 151 ALA B N 1
ATOM 7051 C CA . ALA B 1 151 ? 4.613 70.5 23 1 83.75 151 ALA B CA 1
ATOM 7052 C C . ALA B 1 151 ? 4.949 71.875 23.672 1 83.75 151 ALA B C 1
ATOM 7054 O O . ALA B 1 151 ? 5.566 72.75 23.078 1 83.75 151 ALA B O 1
ATOM 7055 N N . VAL B 1 152 ? 4.363 71.938 24.859 1 85.5 152 VAL B N 1
ATOM 7056 C CA . VAL B 1 152 ? 4.602 73.188 25.609 1 85.5 152 VAL B CA 1
ATOM 7057 C C . VAL B 1 152 ? 5.746 73 26.594 1 85.5 152 VAL B C 1
ATOM 7059 O O . VAL B 1 152 ? 5.641 72.188 27.516 1 85.5 152 VAL B O 1
ATOM 7062 N N . GLY B 1 153 ? 6.809 73.625 26.391 1 88.06 153 GLY B N 1
ATOM 7063 C CA . GLY B 1 153 ? 7.953 73.562 27.281 1 88.06 153 GLY B CA 1
ATOM 7064 C C . GLY B 1 153 ? 9.086 72.75 26.734 1 88.06 153 GLY B C 1
ATOM 7065 O O . GLY B 1 153 ? 8.875 71.938 25.828 1 88.06 153 GLY B O 1
ATOM 7066 N N . ALA B 1 154 ? 10.234 72.938 27.234 1 87.69 154 ALA B N 1
ATOM 7067 C CA . ALA B 1 154 ? 11.453 72.25 26.766 1 87.69 154 ALA B CA 1
ATOM 7068 C C . ALA B 1 154 ? 11.398 70.75 27 1 87.69 154 ALA B C 1
ATOM 7070 O O . ALA B 1 154 ? 11.859 69.938 26.172 1 87.69 154 ALA B O 1
ATOM 7071 N N . TYR B 1 155 ? 10.836 70.438 28.109 1 91.06 155 TYR B N 1
ATOM 7072 C CA . TYR B 1 155 ? 10.758 69.062 28.453 1 91.06 155 TYR B CA 1
ATOM 7073 C C . TYR B 1 155 ? 9.82 68.312 27.516 1 91.06 155 TYR B C 1
ATOM 7075 O O . TYR B 1 155 ? 10.148 67.188 27.031 1 91.06 155 TYR B O 1
ATOM 7083 N N . ALA B 1 156 ? 8.664 68.875 27.266 1 89.5 156 ALA B N 1
ATOM 7084 C CA . ALA B 1 156 ? 7.684 68.25 26.375 1 89.5 156 ALA B CA 1
ATOM 7085 C C . ALA B 1 156 ? 8.219 68.188 24.953 1 89.5 156 ALA B C 1
ATOM 7087 O O . ALA B 1 156 ? 7.93 67.188 24.234 1 89.5 156 ALA B O 1
ATOM 7088 N N . GLU B 1 157 ? 8.961 69.062 24.547 1 91.44 157 GLU B N 1
ATOM 7089 C CA . GLU B 1 157 ? 9.578 69.062 23.219 1 91.44 157 GLU B CA 1
ATOM 7090 C C . GLU B 1 157 ? 10.633 68 23.109 1 91.44 157 GLU B C 1
ATOM 7092 O O . GLU B 1 157 ? 10.773 67.375 22.062 1 91.44 157 GLU B O 1
ATOM 7097 N N . GLN B 1 158 ? 11.328 67.938 24.219 1 92.69 158 GLN B N 1
ATOM 7098 C CA . GLN B 1 158 ? 12.336 66.875 24.219 1 92.69 158 GLN B CA 1
ATOM 7099 C C . GLN B 1 158 ? 11.688 65.5 24.172 1 92.69 158 GLN B C 1
ATOM 7101 O O . GLN B 1 158 ? 12.164 64.625 23.469 1 92.69 158 GLN B O 1
ATOM 7106 N N . GLN B 1 159 ? 10.633 65.312 24.938 1 92 159 GLN B N 1
ATOM 7107 C CA . GLN B 1 159 ? 9.93 64.062 24.938 1 92 159 GLN B CA 1
ATOM 7108 C C . GLN B 1 159 ? 9.336 63.75 23.578 1 92 159 GLN B C 1
ATOM 7110 O O . GLN B 1 159 ? 9.359 62.594 23.125 1 92 159 GLN B O 1
ATOM 7115 N N . ARG B 1 160 ? 8.711 64.688 22.922 1 93.62 160 ARG B N 1
ATOM 7116 C CA . ARG B 1 160 ? 8.172 64.5 21.578 1 93.62 160 ARG B CA 1
ATOM 7117 C C . ARG B 1 160 ? 9.266 64.125 20.594 1 93.62 160 ARG B C 1
ATOM 7119 O O . ARG B 1 160 ? 9.078 63.219 19.781 1 93.62 160 ARG B O 1
ATOM 7126 N N . GLY B 1 161 ? 10.406 64.75 20.703 1 93.94 161 GLY B N 1
ATOM 7127 C CA . GLY B 1 161 ? 11.531 64.438 19.844 1 93.94 161 GLY B CA 1
ATOM 7128 C C . GLY B 1 161 ? 12.039 63 20.031 1 93.94 161 GLY B C 1
ATOM 7129 O O . GLY B 1 161 ? 12.367 62.312 19.062 1 93.94 161 GLY B O 1
ATOM 7130 N N . LEU B 1 162 ? 12.086 62.594 21.297 1 95.31 162 LEU B N 1
ATOM 7131 C CA . LEU B 1 162 ? 12.539 61.25 21.594 1 95.31 162 LEU B CA 1
ATOM 7132 C C . LEU B 1 162 ? 11.578 60.219 21.031 1 95.31 162 LEU B C 1
ATOM 7134 O O . LEU B 1 162 ? 12 59.156 20.547 1 95.31 162 LEU B O 1
ATOM 7138 N N . LYS B 1 163 ? 10.297 60.5 21.109 1 95.56 163 LYS B N 1
ATOM 7139 C CA . LYS B 1 163 ? 9.305 59.562 20.578 1 95.56 163 LYS B CA 1
ATOM 7140 C C . LYS B 1 163 ? 9.375 59.5 19.062 1 95.56 163 LYS B C 1
ATOM 7142 O O . LYS B 1 163 ? 9.234 58.438 18.469 1 95.56 163 LYS B O 1
ATOM 7147 N N . ILE B 1 164 ? 9.531 60.594 18.406 1 96.69 164 ILE B N 1
ATOM 7148 C CA . ILE B 1 164 ? 9.68 60.625 16.953 1 96.69 164 ILE B CA 1
ATOM 7149 C C . ILE B 1 164 ? 10.914 59.844 16.547 1 96.69 164 ILE B C 1
ATOM 7151 O O . ILE B 1 164 ? 10.875 59.094 15.562 1 96.69 164 ILE B O 1
ATOM 7155 N N . ARG B 1 165 ? 11.992 59.969 17.312 1 96.25 165 ARG B N 1
ATOM 7156 C CA . ARG B 1 165 ? 13.211 59.188 17.062 1 96.25 165 ARG B CA 1
ATOM 7157 C C . ARG B 1 165 ? 12.945 57.688 17.141 1 96.25 165 ARG B C 1
ATOM 7159 O O . ARG B 1 165 ? 13.383 56.938 16.297 1 96.25 165 ARG B O 1
ATOM 7166 N N . GLU B 1 166 ? 12.234 57.375 18.141 1 96.69 166 GLU B N 1
ATOM 7167 C CA . GLU B 1 166 ? 11.922 55.969 18.359 1 96.69 166 GLU B CA 1
ATOM 7168 C C . GLU B 1 166 ? 11.141 55.406 17.172 1 96.69 166 GLU B C 1
ATOM 7170 O O . GLU B 1 166 ? 11.43 54.312 16.719 1 96.69 166 GLU B O 1
ATOM 7175 N N . VAL B 1 167 ? 10.141 56.062 16.703 1 97.06 167 VAL B N 1
ATOM 7176 C CA . VAL B 1 167 ? 9.297 55.625 15.594 1 97.06 167 VAL B CA 1
ATOM 7177 C C . VAL B 1 167 ? 10.117 55.531 14.312 1 97.06 167 VAL B C 1
ATOM 7179 O O . VAL B 1 167 ? 9.992 54.594 13.539 1 97.06 167 VAL B O 1
ATOM 7182 N N . PHE B 1 168 ? 10.984 56.531 14.078 1 96.75 168 PHE B N 1
ATOM 7183 C CA . PHE B 1 168 ? 11.852 56.531 12.906 1 96.75 168 PHE B CA 1
ATOM 7184 C C . PHE B 1 168 ? 12.797 55.344 12.938 1 96.75 168 PHE B C 1
ATOM 7186 O O . PHE B 1 168 ? 13 54.656 11.93 1 96.75 168 PHE B O 1
ATOM 7193 N N . GLN B 1 169 ? 13.352 55.094 14.094 1 95.38 169 GLN B N 1
ATOM 7194 C CA . GLN B 1 169 ? 14.305 54 14.227 1 95.38 169 GLN B CA 1
ATOM 7195 C C . GLN B 1 169 ? 13.625 52.656 13.984 1 95.38 169 GLN B C 1
ATOM 7197 O O . GLN B 1 169 ? 14.227 51.75 13.391 1 95.38 169 GLN B O 1
ATOM 7202 N N . LYS B 1 170 ? 12.414 52.531 14.414 1 95 170 LYS B N 1
ATOM 7203 C CA . LYS B 1 170 ? 11.656 51.312 14.117 1 95 170 LYS B CA 1
ATOM 7204 C C . LYS B 1 170 ? 11.367 51.188 12.625 1 95 170 LYS B C 1
ATOM 7206 O O . LYS B 1 170 ? 11.469 50.094 12.062 1 95 170 LYS B O 1
ATOM 7211 N N . ALA B 1 171 ? 11.039 52.219 12.031 1 96 171 ALA B N 1
ATOM 7212 C CA . ALA B 1 171 ? 10.656 52.219 10.625 1 96 171 ALA B CA 1
ATOM 7213 C C . ALA B 1 171 ? 11.844 51.875 9.727 1 96 171 ALA B C 1
ATOM 7215 O O . ALA B 1 171 ? 11.688 51.125 8.758 1 96 171 ALA B O 1
ATOM 7216 N N . VAL B 1 172 ? 13.047 52.375 10.023 1 95.31 172 VAL B N 1
ATOM 7217 C CA . VAL B 1 172 ? 14.203 52.219 9.148 1 95.31 172 VAL B CA 1
ATOM 7218 C C . VAL B 1 172 ? 14.75 50.781 9.273 1 95.31 172 VAL B C 1
ATOM 7220 O O . VAL B 1 172 ? 15.477 50.312 8.398 1 95.31 172 VAL B O 1
ATOM 7223 N N . SER B 1 173 ? 14.312 50.094 10.297 1 93.75 173 SER B N 1
ATOM 7224 C CA . SER B 1 173 ? 14.773 48.719 10.508 1 93.75 173 SER B CA 1
ATOM 7225 C C . SER B 1 173 ? 13.859 47.719 9.82 1 93.75 173 SER B C 1
ATOM 7227 O O . SER B 1 173 ? 14.172 46.531 9.758 1 93.75 173 SER B O 1
ATOM 7229 N N . VAL B 1 174 ? 12.719 48.125 9.312 1 95.19 174 VAL B N 1
ATOM 7230 C CA . VAL B 1 174 ? 11.742 47.25 8.672 1 95.19 174 VAL B CA 1
ATOM 7231 C C . VAL B 1 174 ? 11.836 47.375 7.156 1 95.19 174 VAL B C 1
ATOM 7233 O O . VAL B 1 174 ? 11.852 48.469 6.625 1 95.19 174 VAL B O 1
ATOM 7236 N N . PRO B 1 175 ? 12.016 46.188 6.504 1 96.25 175 PRO B N 1
ATOM 7237 C CA . PRO B 1 175 ? 11.977 46.281 5.043 1 96.25 175 PRO B CA 1
ATOM 7238 C C . PRO B 1 175 ? 10.625 46.719 4.508 1 96.25 175 PRO B C 1
ATOM 7240 O O . PRO B 1 175 ? 9.648 45.969 4.562 1 96.25 175 PRO B O 1
ATOM 7243 N N . MET B 1 176 ? 10.477 47.844 4.031 1 95.25 176 MET B N 1
ATOM 7244 C CA . MET B 1 176 ? 9.219 48.406 3.527 1 95.25 176 MET B CA 1
ATOM 7245 C C . MET B 1 176 ? 9.438 49.156 2.223 1 95.25 176 MET B C 1
ATOM 7247 O O . MET B 1 176 ? 10.578 49.469 1.873 1 95.25 176 MET B O 1
ATOM 7251 N N . LEU B 1 177 ? 8.32 49.438 1.66 1 94.19 177 LEU B N 1
ATOM 7252 C CA . LEU B 1 177 ? 8.375 50.281 0.461 1 94.19 177 LEU B CA 1
ATOM 7253 C C . LEU B 1 177 ? 8.711 51.719 0.814 1 94.19 177 LEU B C 1
ATOM 7255 O O . LEU B 1 177 ? 8.273 52.219 1.846 1 94.19 177 LEU B O 1
ATOM 7259 N N . ASN B 1 178 ? 9.516 52.406 0.084 1 92.88 178 ASN B N 1
ATOM 7260 C CA . ASN B 1 178 ? 9.898 53.812 0.275 1 92.88 178 ASN B CA 1
ATOM 7261 C C . ASN B 1 178 ? 10.828 53.969 1.477 1 92.88 178 ASN B C 1
ATOM 7263 O O . ASN B 1 178 ? 10.758 54.969 2.182 1 92.88 178 ASN B O 1
ATOM 7267 N N . ILE B 1 179 ? 11.5 53 1.791 1 95.5 179 ILE B N 1
ATOM 7268 C CA . ILE B 1 179 ? 12.398 53 2.936 1 95.5 179 ILE B CA 1
ATOM 7269 C C . ILE B 1 179 ? 13.453 54.094 2.74 1 95.5 179 ILE B C 1
ATOM 7271 O O . ILE B 1 179 ? 13.922 54.688 3.711 1 95.5 179 ILE B O 1
ATOM 7275 N N . GLU B 1 180 ? 13.812 54.375 1.497 1 95.69 180 GLU B N 1
ATOM 7276 C CA . GLU B 1 180 ? 14.789 55.438 1.215 1 95.69 180 GLU B CA 1
ATOM 7277 C C . GLU B 1 180 ? 14.273 56.812 1.637 1 95.69 180 GLU B C 1
ATOM 7279 O O . GLU B 1 180 ? 15.023 57.625 2.193 1 95.69 180 GLU B O 1
ATOM 7284 N N . LEU B 1 181 ? 13.039 57 1.324 1 94.69 181 LEU B N 1
ATOM 7285 C CA . LEU B 1 181 ? 12.414 58.25 1.752 1 94.69 181 LEU B CA 1
ATOM 7286 C C . LEU B 1 181 ? 12.375 58.344 3.273 1 94.69 181 LEU B C 1
ATOM 7288 O O . LEU B 1 181 ? 12.625 59.406 3.842 1 94.69 181 LEU B O 1
ATOM 7292 N N . MET B 1 182 ? 12.062 57.281 3.906 1 95.19 182 MET B N 1
ATOM 7293 C CA . MET B 1 182 ? 12.016 57.219 5.363 1 95.19 182 MET B CA 1
ATOM 7294 C C . MET B 1 182 ? 13.383 57.531 5.961 1 95.19 182 MET B C 1
ATOM 7296 O O . MET B 1 182 ? 13.484 58.219 6.977 1 95.19 182 MET B O 1
ATOM 7300 N N . TRP B 1 183 ? 14.406 57 5.352 1 96.5 183 TRP B N 1
ATOM 7301 C CA . TRP B 1 183 ? 15.773 57.219 5.82 1 96.5 183 TRP B CA 1
ATOM 7302 C C . TRP B 1 183 ? 16.156 58.688 5.668 1 96.5 183 TRP B C 1
ATOM 7304 O O . TRP B 1 183 ? 16.734 59.281 6.578 1 96.5 183 TRP B O 1
ATOM 7314 N N . LYS B 1 184 ? 15.797 59.281 4.555 1 96.25 184 LYS B N 1
ATOM 7315 C CA . LYS B 1 184 ? 16.078 60.688 4.312 1 96.25 184 LYS B CA 1
ATOM 7316 C C . LYS B 1 184 ? 15.391 61.594 5.344 1 96.25 184 LYS B C 1
ATOM 7318 O O . LYS B 1 184 ? 16 62.5 5.879 1 96.25 184 LYS B O 1
ATOM 7323 N N . GLU B 1 185 ? 14.188 61.281 5.562 1 95.5 185 GLU B N 1
ATOM 7324 C CA . GLU B 1 185 ? 13.43 62.062 6.551 1 95.5 185 GLU B CA 1
ATOM 7325 C C . GLU B 1 185 ? 14 61.875 7.949 1 95.5 185 GLU B C 1
ATOM 7327 O O . GLU B 1 185 ? 14.008 62.812 8.75 1 95.5 185 GLU B O 1
ATOM 7332 N N . TYR B 1 186 ? 14.414 60.719 8.266 1 96.5 186 TYR B N 1
ATOM 7333 C CA . TYR B 1 186 ? 15.023 60.438 9.562 1 96.5 186 TYR B CA 1
ATOM 7334 C C . TYR B 1 186 ? 16.312 61.25 9.742 1 96.5 186 TYR B C 1
ATOM 7336 O O . TYR B 1 186 ? 16.516 61.875 10.789 1 96.5 186 TYR B O 1
ATOM 7344 N N . CYS B 1 187 ? 17.156 61.281 8.703 1 95.88 187 CYS B N 1
ATOM 7345 C CA . CYS B 1 187 ? 18.406 62.031 8.758 1 95.88 187 CYS B CA 1
ATOM 7346 C C . CYS B 1 187 ? 18.109 63.531 8.945 1 95.88 187 CYS B C 1
ATOM 7348 O O . CYS B 1 187 ? 18.766 64.188 9.742 1 95.88 187 CYS B O 1
ATOM 7350 N N . HIS B 1 188 ? 17.125 64 8.234 1 95.75 188 HIS B N 1
ATOM 7351 C CA . HIS B 1 188 ? 16.719 65.375 8.352 1 95.75 188 HIS B CA 1
ATOM 7352 C C . HIS B 1 188 ? 16.203 65.688 9.758 1 95.75 188 HIS B C 1
ATOM 7354 O O . HIS B 1 188 ? 16.516 66.75 10.312 1 95.75 188 HIS B O 1
ATOM 7360 N N . PHE B 1 189 ? 15.461 64.812 10.305 1 96.19 189 PHE B N 1
ATOM 7361 C CA . PHE B 1 189 ? 14.93 65 11.656 1 96.19 189 PHE B CA 1
ATOM 7362 C C . PHE B 1 189 ? 16.047 65.062 12.68 1 96.19 189 PHE B C 1
ATOM 7364 O O . PHE B 1 189 ? 16.047 66 13.539 1 96.19 189 PHE B O 1
ATOM 7371 N N . GLU B 1 190 ? 17 64.188 12.547 1 95.44 190 GLU B N 1
ATOM 7372 C CA . GLU B 1 190 ? 18.109 64.125 13.508 1 95.44 190 GLU B CA 1
ATOM 7373 C C . GLU B 1 190 ? 18.969 65.375 13.406 1 95.44 190 GLU B C 1
ATOM 7375 O O . GLU B 1 190 ? 19.484 65.875 14.414 1 95.44 190 GLU B O 1
ATOM 7380 N N . GLN B 1 191 ? 19.109 65.938 12.211 1 95.19 191 GLN B N 1
ATOM 7381 C CA . GLN B 1 191 ? 19.859 67.188 12.016 1 95.19 191 GLN B CA 1
ATOM 7382 C C . GLN B 1 191 ? 19.172 68.312 12.695 1 95.19 191 GLN B C 1
ATOM 7384 O O . GLN B 1 191 ? 19.828 69.25 13.164 1 95.19 191 GLN B O 1
ATOM 7389 N N . GLY B 1 192 ? 17.922 68.312 12.812 1 93.31 192 GLY B N 1
ATOM 7390 C CA . GLY B 1 192 ? 17.156 69.375 13.453 1 93.31 192 GLY B CA 1
ATOM 7391 C C . GLY B 1 192 ? 17 69.188 14.945 1 93.31 192 GLY B C 1
ATOM 7392 O O . GLY B 1 192 ? 16.969 70.125 15.711 1 93.31 192 GLY B O 1
ATOM 7393 N N . PHE B 1 193 ? 16.953 68 15.414 1 92.88 193 PHE B N 1
ATOM 7394 C CA . PHE B 1 193 ? 16.688 67.625 16.812 1 92.88 193 PHE B CA 1
ATOM 7395 C C . PHE B 1 193 ? 17.969 67.688 17.625 1 92.88 193 PHE B C 1
ATOM 7397 O O . PHE B 1 193 ? 18.016 68.375 18.656 1 92.88 193 PHE B O 1
ATOM 7404 N N . GLN B 1 194 ? 18.984 67.125 17.125 1 91.38 194 GLN B N 1
ATOM 7405 C CA . GLN B 1 194 ? 20.281 67.125 17.766 1 91.38 194 GLN B CA 1
ATOM 7406 C C . GLN B 1 194 ? 21.406 67.312 16.734 1 91.38 194 GLN B C 1
ATOM 7408 O O . GLN B 1 194 ? 22.078 66.312 16.391 1 91.38 194 GLN B O 1
ATOM 7413 N N . PRO B 1 195 ? 21.672 68.438 16.359 1 91.44 195 PRO B N 1
ATOM 7414 C CA . PRO B 1 195 ? 22.609 68.688 15.258 1 91.44 195 PRO B CA 1
ATOM 7415 C C . PRO B 1 195 ? 24.016 68.188 15.57 1 91.44 195 PRO B C 1
ATOM 7417 O O . PRO B 1 195 ? 24.703 67.688 14.688 1 91.44 195 PRO B O 1
ATOM 7420 N N . ASN B 1 196 ? 24.484 68.25 16.844 1 92.19 196 ASN B N 1
ATOM 7421 C CA . ASN B 1 196 ? 25.844 67.875 17.203 1 92.19 196 ASN B CA 1
ATOM 7422 C C . ASN B 1 196 ? 26.031 66.375 17.188 1 92.19 196 ASN B C 1
ATOM 7424 O O . ASN B 1 196 ? 27.141 65.875 17.031 1 92.19 196 ASN B O 1
ATOM 7428 N N . GLN B 1 197 ? 24.953 65.625 17.453 1 93.88 197 GLN B N 1
ATOM 7429 C CA . GLN B 1 197 ? 25.062 64.125 17.547 1 93.88 197 GLN B CA 1
ATOM 7430 C C . GLN B 1 197 ? 24.391 63.469 16.359 1 93.88 197 GLN B C 1
ATOM 7432 O O . GLN B 1 197 ? 24.391 62.25 16.25 1 93.88 197 GLN B O 1
ATOM 7437 N N . ALA B 1 198 ? 23.828 64.25 15.406 1 93.25 198 ALA B N 1
ATOM 7438 C CA . ALA B 1 198 ? 23 63.75 14.32 1 93.25 198 ALA B CA 1
ATOM 7439 C C . ALA B 1 198 ? 23.781 62.781 13.445 1 93.25 198 ALA B C 1
ATOM 7441 O O . ALA B 1 198 ? 23.266 61.719 13.07 1 93.25 198 ALA B O 1
ATOM 7442 N N . GLU B 1 199 ? 25 63.094 13.141 1 92.31 199 GLU B N 1
ATOM 7443 C CA . GLU B 1 199 ? 25.812 62.25 12.258 1 92.31 199 GLU B CA 1
ATOM 7444 C C . GLU B 1 199 ? 26.156 60.938 12.914 1 92.31 199 GLU B C 1
ATOM 7446 O O . GLU B 1 199 ? 26.141 59.875 12.258 1 92.31 199 GLU B O 1
ATOM 7451 N N . LYS B 1 200 ? 26.438 60.938 14.156 1 94.19 200 LYS B N 1
ATOM 7452 C CA . LYS B 1 200 ? 26.781 59.719 14.883 1 94.19 200 LYS B CA 1
ATOM 7453 C C . LYS B 1 200 ? 25.562 58.812 15.016 1 94.19 200 LYS B C 1
ATOM 7455 O O . LYS B 1 200 ? 25.672 57.594 14.789 1 94.19 200 LYS B O 1
ATOM 7460 N N . ILE B 1 201 ? 24.406 59.344 15.336 1 94.19 201 ILE B N 1
ATOM 7461 C CA . ILE B 1 201 ? 23.188 58.562 15.562 1 94.19 201 ILE B CA 1
ATOM 7462 C C . ILE B 1 201 ? 22.75 57.906 14.25 1 94.19 201 ILE B C 1
ATOM 7464 O O . ILE B 1 201 ? 22.359 56.75 14.234 1 94.19 201 ILE B O 1
ATOM 7468 N N . THR B 1 202 ? 22.812 58.656 13.164 1 94.06 202 THR B N 1
ATOM 7469 C CA . THR B 1 202 ? 22.391 58.125 11.875 1 94.06 202 THR B CA 1
ATOM 7470 C C . THR B 1 202 ? 23.391 57.094 11.352 1 94.06 202 THR B C 1
ATOM 7472 O O . THR B 1 202 ? 23 56.125 10.711 1 94.06 202 THR B O 1
ATOM 7475 N N . SER B 1 203 ? 24.672 57.281 11.641 1 93.81 203 SER B N 1
ATOM 7476 C CA . SER B 1 203 ? 25.703 56.344 11.203 1 93.81 203 SER B CA 1
ATOM 7477 C C . SER B 1 203 ? 25.547 55 11.906 1 93.81 203 SER B C 1
ATOM 7479 O O . SER B 1 203 ? 25.781 53.938 11.312 1 93.81 203 SER B O 1
ATOM 7481 N N . ASP B 1 204 ? 25.094 55.031 13.117 1 92.81 204 ASP B N 1
ATOM 7482 C CA . ASP B 1 204 ? 24.891 53.812 13.891 1 92.81 204 ASP B CA 1
ATOM 7483 C C . ASP B 1 204 ? 23.75 53 13.32 1 92.81 204 ASP B C 1
ATOM 7485 O O . ASP B 1 204 ? 23.734 51.781 13.445 1 92.81 204 ASP B O 1
ATOM 7489 N N . ARG B 1 205 ? 22.766 53.625 12.664 1 93.94 205 ARG B N 1
ATOM 7490 C CA . ARG B 1 205 ? 21.578 52.969 12.148 1 93.94 205 ARG B CA 1
ATOM 7491 C C . ARG B 1 205 ? 21.719 52.688 10.656 1 93.94 205 ARG B C 1
ATOM 7493 O O . ARG B 1 205 ? 20.875 52 10.062 1 93.94 205 ARG B O 1
ATOM 7500 N N . SER B 1 206 ? 22.844 53.094 10.109 1 94.5 206 SER B N 1
ATOM 7501 C CA . SER B 1 206 ? 23.047 53 8.664 1 94.5 206 SER B CA 1
ATOM 7502 C C . SER B 1 206 ? 23.141 51.531 8.219 1 94.5 206 SER B C 1
ATOM 7504 O O . SER B 1 206 ? 22.656 51.188 7.148 1 94.5 206 SER B O 1
ATOM 7506 N N . ARG B 1 207 ? 23.734 50.75 9.055 1 93.44 207 ARG B N 1
ATOM 7507 C CA . ARG B 1 207 ? 23.859 49.312 8.719 1 93.44 207 ARG B CA 1
ATOM 7508 C C . ARG B 1 207 ? 22.5 48.656 8.688 1 93.44 207 ARG B C 1
ATOM 7510 O O . ARG B 1 207 ? 22.203 47.875 7.773 1 93.44 207 ARG B O 1
ATOM 7517 N N . GLU B 1 208 ? 21.75 48.875 9.648 1 93.75 208 GLU B N 1
ATOM 7518 C CA . GLU B 1 208 ? 20.406 48.312 9.719 1 93.75 208 GLU B CA 1
ATOM 7519 C C . GLU B 1 208 ? 19.547 48.781 8.555 1 93.75 208 GLU B C 1
ATOM 7521 O O . GLU B 1 208 ? 18.781 48 7.988 1 93.75 208 GLU B O 1
ATOM 7526 N N . TYR B 1 209 ? 19.703 50.031 8.242 1 95.62 209 TYR B N 1
ATOM 7527 C CA . TYR B 1 209 ? 18.953 50.594 7.129 1 95.62 209 TYR B CA 1
ATOM 7528 C C . TYR B 1 209 ? 19.359 49.938 5.812 1 95.62 209 TYR B C 1
ATOM 7530 O O . TYR B 1 209 ? 18.5 49.531 5.023 1 95.62 209 TYR B O 1
ATOM 7538 N N . THR B 1 210 ? 20.594 49.781 5.578 1 96.38 210 THR B N 1
ATOM 7539 C CA . THR B 1 210 ? 21.078 49.188 4.336 1 96.38 210 THR B CA 1
ATOM 7540 C C . THR B 1 210 ? 20.594 47.75 4.203 1 96.38 210 THR B C 1
ATOM 7542 O O . THR B 1 210 ? 20.219 47.281 3.111 1 96.38 210 THR B O 1
ATOM 7545 N N . ASN B 1 211 ? 20.672 47.094 5.312 1 96.19 211 ASN B N 1
ATOM 7546 C CA . ASN B 1 211 ? 20.188 45.719 5.32 1 96.19 211 ASN B CA 1
ATOM 7547 C C . ASN B 1 211 ? 18.688 45.656 5.043 1 96.19 211 ASN B C 1
ATOM 7549 O O . ASN B 1 211 ? 18.219 44.812 4.285 1 96.19 211 ASN B O 1
ATOM 7553 N N . ALA B 1 212 ? 17.906 46.469 5.676 1 96.75 212 ALA B N 1
ATOM 7554 C CA . ALA B 1 212 ? 16.453 46.531 5.461 1 96.75 212 ALA B CA 1
ATOM 7555 C C . ALA B 1 212 ? 16.125 46.875 4.016 1 96.75 212 ALA B C 1
ATOM 7557 O O . ALA B 1 212 ? 15.195 46.344 3.428 1 96.75 212 ALA B O 1
ATOM 7558 N N . LYS B 1 213 ? 16.906 47.812 3.477 1 96.56 213 LYS B N 1
ATOM 7559 C CA . LYS B 1 213 ? 16.703 48.219 2.09 1 96.56 213 LYS B CA 1
ATOM 7560 C C . LYS B 1 213 ? 16.953 47.062 1.13 1 96.56 213 LYS B C 1
ATOM 7562 O O . LYS B 1 213 ? 16.156 46.812 0.222 1 96.56 213 LYS B O 1
ATOM 7567 N N . LYS B 1 214 ? 18.031 46.375 1.367 1 96.94 214 LYS B N 1
ATOM 7568 C CA . LYS B 1 214 ? 18.359 45.219 0.536 1 96.94 214 LYS B CA 1
ATOM 7569 C C . LYS B 1 214 ? 17.266 44.156 0.603 1 96.94 214 LYS B C 1
ATOM 7571 O O . LYS B 1 214 ? 16.844 43.625 -0.426 1 96.94 214 LYS B O 1
ATOM 7576 N N . ASN B 1 215 ? 16.812 43.875 1.775 1 96.62 215 ASN B N 1
ATOM 7577 C CA . ASN B 1 215 ? 15.797 42.844 1.967 1 96.62 215 ASN B CA 1
ATOM 7578 C C . ASN B 1 215 ? 14.438 43.312 1.454 1 96.62 215 ASN B C 1
ATOM 7580 O O . ASN B 1 215 ? 13.609 42.5 1.05 1 96.62 215 ASN B O 1
ATOM 7584 N N . ALA B 1 216 ? 14.133 44.594 1.442 1 96.44 216 ALA B N 1
ATOM 7585 C CA . ALA B 1 216 ? 12.898 45.094 0.872 1 96.44 216 ALA B CA 1
ATOM 7586 C C . ALA B 1 216 ? 12.828 44.844 -0.629 1 96.44 216 ALA B C 1
ATOM 7588 O O . ALA B 1 216 ? 11.758 44.531 -1.163 1 96.44 216 ALA B O 1
ATOM 7589 N N . ARG B 1 217 ? 13.93 44.875 -1.241 1 95.88 217 ARG B N 1
ATOM 7590 C CA . ARG B 1 217 ? 14 44.656 -2.678 1 95.88 217 ARG B CA 1
ATOM 7591 C C . ARG B 1 217 ? 13.719 43.188 -3.004 1 95.88 217 ARG B C 1
ATOM 7593 O O . ARG B 1 217 ? 13.102 42.875 -4.027 1 95.88 217 ARG B O 1
ATOM 7600 N N . VAL B 1 218 ? 14.188 42.344 -2.162 1 95.81 218 VAL B N 1
ATOM 7601 C CA . VAL B 1 218 ? 13.984 40.906 -2.365 1 95.81 218 VAL B CA 1
ATOM 7602 C C . VAL B 1 218 ? 12.539 40.531 -2.016 1 95.81 218 VAL B C 1
ATOM 7604 O O . VAL B 1 218 ? 11.922 39.719 -2.691 1 95.81 218 VAL B O 1
ATOM 7607 N N . LEU B 1 219 ? 12.031 41.156 -1.056 1 95.88 219 LEU B N 1
ATOM 7608 C CA . LEU B 1 219 ? 10.711 40.844 -0.514 1 95.88 219 LEU B CA 1
ATOM 7609 C C . LEU B 1 219 ? 9.609 41.375 -1.421 1 95.88 219 LEU B C 1
ATOM 7611 O O . LEU B 1 219 ? 8.531 40.781 -1.501 1 95.88 219 LEU B O 1
ATOM 7615 N N . GLU B 1 220 ? 9.812 42.438 -2.076 1 95.44 220 GLU B N 1
ATOM 7616 C CA . GLU B 1 220 ? 8.789 43.094 -2.863 1 95.44 220 GLU B CA 1
ATOM 7617 C C . GLU B 1 220 ? 8.211 42.188 -3.928 1 95.44 220 GLU B C 1
ATOM 7619 O O . GLU B 1 220 ? 6.992 42 -4 1 95.44 220 GLU B O 1
ATOM 7624 N N . PRO B 1 221 ? 9.055 41.531 -4.695 1 95.38 221 PRO B N 1
ATOM 7625 C CA . PRO B 1 221 ? 8.469 40.656 -5.699 1 95.38 221 PRO B CA 1
ATOM 7626 C C . PRO B 1 221 ? 7.738 39.469 -5.074 1 95.38 221 PRO B C 1
ATOM 7628 O O . PRO B 1 221 ? 6.758 38.969 -5.641 1 95.38 221 PRO B O 1
ATOM 7631 N N . LEU B 1 222 ? 8.156 39 -3.949 1 94.81 222 LEU B N 1
ATOM 7632 C CA . LEU B 1 222 ? 7.512 37.875 -3.273 1 94.81 222 LEU B CA 1
ATOM 7633 C C . LEU B 1 222 ? 6.113 38.281 -2.805 1 94.81 222 LEU B C 1
ATOM 7635 O O . LEU B 1 222 ? 5.16 37.5 -2.992 1 94.81 222 LEU B O 1
ATOM 7639 N N . VAL B 1 223 ? 5.988 39.406 -2.285 1 94.38 223 VAL B N 1
ATOM 7640 C CA . VAL B 1 223 ? 4.727 39.875 -1.699 1 94.38 223 VAL B CA 1
ATOM 7641 C C . VAL B 1 223 ? 3.779 40.312 -2.803 1 94.38 223 VAL B C 1
ATOM 7643 O O . VAL B 1 223 ? 2.566 40.125 -2.715 1 94.38 223 VAL B O 1
ATOM 7646 N N . ARG B 1 224 ? 4.277 40.875 -3.854 1 93.88 224 ARG B N 1
ATOM 7647 C CA . ARG B 1 224 ? 3.451 41.344 -4.953 1 93.88 224 ARG B CA 1
ATOM 7648 C C . ARG B 1 224 ? 2.859 40.188 -5.75 1 93.88 224 ARG B C 1
ATOM 7650 O O . ARG B 1 224 ? 1.828 40.344 -6.406 1 93.88 224 ARG B O 1
ATOM 7657 N N . ALA B 1 225 ? 3.521 39.062 -5.648 1 93.75 225 ALA B N 1
ATOM 7658 C CA . ALA B 1 225 ? 3.029 37.875 -6.34 1 93.75 225 ALA B CA 1
ATOM 7659 C C . ALA B 1 225 ? 1.812 37.312 -5.629 1 93.75 225 ALA B C 1
ATOM 7661 O O . ALA B 1 225 ? 1.083 36.5 -6.199 1 93.75 225 ALA B O 1
ATOM 7662 N N . LEU B 1 226 ? 1.554 37.812 -4.453 1 95.19 226 LEU B N 1
ATOM 7663 C CA . LEU B 1 226 ? 0.455 37.281 -3.652 1 95.19 226 LEU B CA 1
ATOM 7664 C C . LEU B 1 226 ? -0.848 38.031 -3.971 1 95.19 226 LEU B C 1
ATOM 7666 O O . LEU B 1 226 ? -0.85 39.219 -4.184 1 95.19 226 LEU B O 1
ATOM 7670 N N . ARG B 1 227 ? -1.876 37.281 -4.082 1 89.94 227 ARG B N 1
ATOM 7671 C CA . ARG B 1 227 ? -3.197 37.875 -4.305 1 89.94 227 ARG B CA 1
ATOM 7672 C C . ARG B 1 227 ? -3.914 38.125 -2.98 1 89.94 227 ARG B C 1
ATOM 7674 O O . ARG B 1 227 ? -4.789 37.344 -2.588 1 89.94 227 ARG B O 1
ATOM 7681 N N . ARG B 1 228 ? -3.717 39.219 -2.404 1 90 228 ARG B N 1
ATOM 7682 C CA . ARG B 1 228 ? -4.277 39.531 -1.098 1 90 228 ARG B CA 1
ATOM 7683 C C . ARG B 1 228 ? -5.656 40.188 -1.237 1 90 228 ARG B C 1
ATOM 7685 O O . ARG B 1 228 ? -6.379 40.344 -0.251 1 90 228 ARG B O 1
ATOM 7692 N N . ASP B 1 229 ? -6.043 40.469 -2.436 1 87.06 229 ASP B N 1
ATOM 7693 C CA . ASP B 1 229 ? -7.305 41.188 -2.695 1 87.06 229 ASP B CA 1
ATOM 7694 C C . ASP B 1 229 ? -8.422 40.188 -2.992 1 87.06 229 ASP B C 1
ATOM 7696 O O . ASP B 1 229 ? -9.602 40.531 -2.959 1 87.06 229 ASP B O 1
ATOM 7700 N N . LYS B 1 230 ? -8.055 39.031 -3.137 1 89.06 230 LYS B N 1
ATOM 7701 C CA . LYS B 1 230 ? -9.062 38.031 -3.498 1 89.06 230 LYS B CA 1
ATOM 7702 C C . LYS B 1 230 ? -9.781 37.5 -2.262 1 89.06 230 LYS B C 1
ATOM 7704 O O . LYS B 1 230 ? -9.148 37.219 -1.239 1 89.06 230 LYS B O 1
ATOM 7709 N N . LEU B 1 231 ? -11.125 37.406 -2.365 1 93.44 231 LEU B N 1
ATOM 7710 C CA . LEU B 1 231 ? -11.906 36.844 -1.279 1 93.44 231 LEU B CA 1
ATOM 7711 C C . LEU B 1 231 ? -11.617 35.344 -1.131 1 93.44 231 LEU B C 1
ATOM 7713 O O . LEU B 1 231 ? -11.445 34.625 -2.127 1 93.44 231 LEU B O 1
ATOM 7717 N N . PRO B 1 232 ? -11.547 34.938 0.126 1 93.12 232 PRO B N 1
ATOM 7718 C CA . PRO B 1 232 ? -11.242 33.531 0.363 1 93.12 232 PRO B CA 1
ATOM 7719 C C . PRO B 1 232 ? -12.297 32.594 -0.221 1 93.12 232 PRO B C 1
ATOM 7721 O O . PRO B 1 232 ? -13.492 32.906 -0.182 1 93.12 232 PRO B O 1
ATOM 7724 N N . SER B 1 233 ? -11.883 31.547 -0.846 1 90.31 233 SER B N 1
ATOM 7725 C CA . SER B 1 233 ? -12.742 30.5 -1.39 1 90.31 233 SER B CA 1
ATOM 7726 C C . SER B 1 233 ? -12.133 29.125 -1.181 1 90.31 233 SER B C 1
ATOM 7728 O O . SER B 1 233 ? -10.914 28.984 -1.051 1 90.31 233 SER B O 1
ATOM 7730 N N . PRO B 1 234 ? -12.945 28.109 -1.01 1 88.69 234 PRO B N 1
ATOM 7731 C CA . PRO B 1 234 ? -12.422 26.75 -0.856 1 88.69 234 PRO B CA 1
ATOM 7732 C C . PRO B 1 234 ? -11.555 26.328 -2.039 1 88.69 234 PRO B C 1
ATOM 7734 O O . PRO B 1 234 ? -11.797 26.75 -3.172 1 88.69 234 PRO B O 1
ATOM 7737 N N . PRO B 1 235 ? -10.609 25.516 -1.721 1 84 235 PRO B N 1
ATOM 7738 C CA . PRO B 1 235 ? -9.68 25.125 -2.777 1 84 235 PRO B CA 1
ATOM 7739 C C . PRO B 1 235 ? -10.344 24.281 -3.871 1 84 235 PRO B C 1
ATOM 7741 O O . PRO B 1 235 ? -11.227 23.484 -3.586 1 84 235 PRO B O 1
ATOM 7744 N N . ARG B 1 236 ? -10.125 24.5 -5.203 1 70.94 236 ARG B N 1
ATOM 7745 C CA . ARG B 1 236 ? -10.617 23.734 -6.344 1 70.94 236 ARG B CA 1
ATOM 7746 C C . ARG B 1 236 ? -9.477 23 -7.043 1 70.94 236 ARG B C 1
ATOM 7748 O O . ARG B 1 236 ? -9.68 22.391 -8.102 1 70.94 236 ARG B O 1
ATOM 7755 N N . THR B 1 237 ? -8.352 22.812 -6.445 1 66.69 237 THR B N 1
ATOM 7756 C CA . THR B 1 237 ? -7.191 22.094 -6.961 1 66.69 237 THR B CA 1
ATOM 7757 C C . THR B 1 237 ? -6.77 22.656 -8.32 1 66.69 237 THR B C 1
ATOM 7759 O O . THR B 1 237 ? -6.414 21.891 -9.219 1 66.69 237 THR B O 1
ATOM 7762 N N . LEU B 1 238 ? -6.914 23.875 -8.484 1 68.44 238 LEU B N 1
ATOM 7763 C CA . LEU B 1 238 ? -6.504 24.531 -9.719 1 68.44 238 LEU B CA 1
ATOM 7764 C C . LEU B 1 238 ? -5.031 24.922 -9.656 1 68.44 238 LEU B C 1
ATOM 7766 O O . LEU B 1 238 ? -4.473 25.094 -8.57 1 68.44 238 LEU B O 1
ATOM 7770 N N . ASP B 1 239 ? -4.434 25.016 -10.766 1 78.06 239 ASP B N 1
ATOM 7771 C CA . ASP B 1 239 ? -3.018 25.344 -10.883 1 78.06 239 ASP B CA 1
ATOM 7772 C C . ASP B 1 239 ? -2.729 26.719 -10.289 1 78.06 239 ASP B C 1
ATOM 7774 O O . ASP B 1 239 ? -1.68 26.938 -9.68 1 78.06 239 ASP B O 1
ATOM 7778 N N . GLU B 1 240 ? -3.654 27.562 -10.43 1 82.75 240 GLU B N 1
ATOM 7779 C CA . GLU B 1 240 ? -3.457 28.906 -9.914 1 82.75 240 GLU B CA 1
ATOM 7780 C C . GLU B 1 240 ? -3.367 28.906 -8.391 1 82.75 240 GLU B C 1
ATOM 7782 O O . GLU B 1 240 ? -2.564 29.641 -7.805 1 82.75 240 GLU B O 1
ATOM 7787 N N . GLU B 1 241 ? -4.129 28.156 -7.801 1 83.5 241 GLU B N 1
ATOM 7788 C CA . GLU B 1 241 ? -4.121 28.062 -6.344 1 83.5 241 GLU B CA 1
ATOM 7789 C C . GLU B 1 241 ? -2.83 27.438 -5.836 1 83.5 241 GLU B C 1
ATOM 7791 O O . GLU B 1 241 ? -2.281 27.859 -4.82 1 83.5 241 GLU B O 1
ATOM 7796 N N . ARG B 1 242 ? -2.41 26.516 -6.578 1 82.81 242 ARG B N 1
ATOM 7797 C CA . ARG B 1 242 ? -1.151 25.859 -6.215 1 82.81 242 ARG B CA 1
ATOM 7798 C C . ARG B 1 242 ? 0.013 26.844 -6.305 1 82.81 242 ARG B C 1
ATOM 7800 O O . ARG B 1 242 ? 0.909 26.828 -5.457 1 82.81 242 ARG B O 1
ATOM 7807 N N . GLN B 1 243 ? -0.06 27.609 -7.312 1 88.19 243 GLN B N 1
ATOM 7808 C CA . GLN B 1 243 ? 0.985 28.625 -7.473 1 88.19 243 GLN B CA 1
ATOM 7809 C C . GLN B 1 243 ? 0.956 29.625 -6.332 1 88.19 243 GLN B C 1
ATOM 7811 O O . GLN B 1 243 ? 2.006 30.047 -5.844 1 88.19 243 GLN B O 1
ATOM 7816 N N . GLN B 1 244 ? -0.201 30.016 -5.91 1 90.94 244 GLN B N 1
ATOM 7817 C CA . GLN B 1 244 ? -0.329 30.969 -4.812 1 90.94 244 GLN B CA 1
ATOM 7818 C C . GLN B 1 244 ? 0.19 30.391 -3.506 1 90.94 244 GLN B C 1
ATOM 7820 O O . GLN B 1 244 ? 0.835 31.078 -2.717 1 90.94 244 GLN B O 1
ATOM 7825 N N . ILE B 1 245 ? -0.066 29.172 -3.316 1 88.69 245 ILE B N 1
ATOM 7826 C CA . ILE B 1 245 ? 0.426 28.531 -2.107 1 88.69 245 ILE B CA 1
ATOM 7827 C C . ILE B 1 245 ? 1.953 28.484 -2.127 1 88.69 245 ILE B C 1
ATOM 7829 O O . ILE B 1 245 ? 2.598 28.703 -1.098 1 88.69 245 ILE B O 1
ATOM 7833 N N . GLU B 1 246 ? 2.443 28.203 -3.252 1 89.19 246 GLU B N 1
ATOM 7834 C CA . GLU B 1 246 ? 3.896 28.188 -3.395 1 89.19 246 GLU B CA 1
ATOM 7835 C C . GLU B 1 246 ? 4.488 29.562 -3.111 1 89.19 246 GLU B C 1
ATOM 7837 O O . GLU B 1 246 ? 5.547 29.672 -2.484 1 89.19 246 GLU B O 1
ATOM 7842 N N . ASN B 1 247 ? 3.799 30.516 -3.605 1 93.38 247 ASN B N 1
ATOM 7843 C CA . ASN B 1 247 ? 4.27 31.891 -3.367 1 93.38 247 ASN B CA 1
ATOM 7844 C C . ASN B 1 247 ? 4.246 32.219 -1.882 1 93.38 247 ASN B C 1
ATOM 7846 O O . ASN B 1 247 ? 5.176 32.875 -1.377 1 93.38 247 ASN B O 1
ATOM 7850 N N . TRP B 1 248 ? 3.217 31.891 -1.218 1 94.44 248 TRP B N 1
ATOM 7851 C CA . TRP B 1 248 ? 3.129 32.156 0.218 1 94.44 248 TRP B CA 1
ATOM 7852 C C . TRP B 1 248 ? 4.242 31.422 0.964 1 94.44 248 TRP B C 1
ATOM 7854 O O . TRP B 1 248 ? 4.871 31.984 1.86 1 94.44 248 TRP B O 1
ATOM 7864 N N . LYS B 1 249 ? 4.465 30.219 0.616 1 91.5 249 LYS B N 1
ATOM 7865 C CA . LYS B 1 249 ? 5.512 29.438 1.269 1 91.5 249 LYS B CA 1
ATOM 7866 C C . LYS B 1 249 ? 6.887 30.047 1.021 1 91.5 249 LYS B C 1
ATOM 7868 O O . LYS B 1 249 ? 7.758 30 1.893 1 91.5 249 LYS B O 1
ATOM 7873 N N . LYS B 1 250 ? 7.078 30.578 -0.163 1 93.19 250 LYS B N 1
ATOM 7874 C CA . LYS B 1 250 ? 8.336 31.266 -0.454 1 93.19 250 LYS B CA 1
ATOM 7875 C C . LYS B 1 250 ? 8.547 32.438 0.489 1 93.19 250 LYS B C 1
ATOM 7877 O O . LYS B 1 250 ? 9.664 32.688 0.961 1 93.19 250 LYS B O 1
ATOM 7882 N N . TRP B 1 251 ? 7.504 33.188 0.716 1 95.5 251 TRP B N 1
ATOM 7883 C CA . TRP B 1 251 ? 7.602 34.312 1.647 1 95.5 251 TRP B CA 1
ATOM 7884 C C . TRP B 1 251 ? 7.922 33.812 3.057 1 95.5 251 TRP B C 1
ATOM 7886 O O . TRP B 1 251 ? 8.82 34.344 3.713 1 95.5 251 TRP B O 1
ATOM 7896 N N . VAL B 1 252 ? 7.258 32.812 3.514 1 94.62 252 VAL B N 1
ATOM 7897 C CA . VAL B 1 252 ? 7.473 32.281 4.852 1 94.62 252 VAL B CA 1
ATOM 7898 C C . VAL B 1 252 ? 8.906 31.766 4.98 1 94.62 252 VAL B C 1
ATOM 7900 O O . VAL B 1 252 ? 9.578 32.031 5.98 1 94.62 252 VAL B O 1
ATOM 7903 N N . ASN B 1 253 ? 9.305 31.078 3.943 1 92.06 253 ASN B N 1
ATOM 7904 C CA . ASN B 1 253 ? 10.656 30.531 3.967 1 92.06 253 ASN B CA 1
ATOM 7905 C C . ASN B 1 253 ? 11.703 31.656 3.979 1 92.06 253 ASN B C 1
ATOM 7907 O O . ASN B 1 253 ? 12.758 31.516 4.598 1 92.06 253 ASN B O 1
ATOM 7911 N N . PHE B 1 254 ? 11.406 32.688 3.293 1 95.31 254 PHE B N 1
ATOM 7912 C CA . PHE B 1 254 ? 12.281 33.844 3.305 1 95.31 254 PHE B CA 1
ATOM 7913 C C . PHE B 1 254 ? 12.477 34.375 4.723 1 95.31 254 PHE B C 1
ATOM 7915 O O . PHE B 1 254 ? 13.602 34.656 5.141 1 95.31 254 PHE B O 1
ATOM 7922 N N . GLU B 1 255 ? 11.359 34.531 5.398 1 95.38 255 GLU B N 1
ATOM 7923 C CA . GLU B 1 255 ? 11.422 35.031 6.77 1 95.38 255 GLU B CA 1
ATOM 7924 C C . GLU B 1 255 ? 12.141 34.031 7.68 1 95.38 255 GLU B C 1
ATOM 7926 O O . GLU B 1 255 ? 12.859 34.406 8.594 1 95.38 255 GLU B O 1
ATOM 7931 N N . ARG B 1 256 ? 11.961 32.781 7.461 1 93.38 256 ARG B N 1
ATOM 7932 C CA . ARG B 1 256 ? 12.523 31.734 8.305 1 93.38 256 ARG B CA 1
ATOM 7933 C C . ARG B 1 256 ? 14.047 31.734 8.227 1 93.38 256 ARG B C 1
ATOM 7935 O O . ARG B 1 256 ? 14.727 31.438 9.219 1 93.38 256 ARG B O 1
ATOM 7942 N N . VAL B 1 257 ? 14.578 32.062 7.082 1 93.44 257 VAL B N 1
ATOM 7943 C CA . VAL B 1 257 ? 16.031 32.094 6.883 1 93.44 257 VAL B CA 1
ATOM 7944 C C . VAL B 1 257 ? 16.625 33.312 7.629 1 93.44 257 VAL B C 1
ATOM 7946 O O . VAL B 1 257 ? 17.828 33.344 7.887 1 93.44 257 VAL B O 1
ATOM 7949 N N . ASN B 1 258 ? 15.828 34.25 7.961 1 94.06 258 ASN B N 1
ATOM 7950 C CA . ASN B 1 258 ? 16.219 35.438 8.719 1 94.06 258 ASN B CA 1
ATOM 7951 C C . ASN B 1 258 ? 17.266 36.25 7.977 1 94.06 258 ASN B C 1
ATOM 7953 O O . ASN B 1 258 ? 18.344 36.531 8.516 1 94.06 258 ASN B O 1
ATOM 7957 N N . PRO B 1 259 ? 16.922 36.656 6.855 1 93.44 259 PRO B N 1
ATOM 7958 C CA . PRO B 1 259 ? 17.891 37.469 6.121 1 93.44 259 PRO B CA 1
ATOM 7959 C C . PRO B 1 259 ? 18.234 38.781 6.836 1 93.44 259 PRO B C 1
ATOM 7961 O O . PRO B 1 259 ? 19.312 39.344 6.605 1 93.44 259 PRO B O 1
ATOM 7964 N N . LEU B 1 260 ? 17.438 39.312 7.68 1 93.44 260 LEU B N 1
ATOM 7965 C CA . LEU B 1 260 ? 17.656 40.531 8.43 1 93.44 260 LEU B CA 1
ATOM 7966 C C . LEU B 1 260 ? 18.625 40.312 9.586 1 93.44 260 LEU B C 1
ATOM 7968 O O . LEU B 1 260 ? 19.062 41.25 10.234 1 93.44 260 LEU B O 1
ATOM 7972 N N . LEU B 1 261 ? 19.016 39.094 9.844 1 92.31 261 LEU B N 1
ATOM 7973 C CA . LEU B 1 261 ? 19.969 38.719 10.883 1 92.31 261 LEU B CA 1
ATOM 7974 C C . LEU B 1 261 ? 19.531 39.25 12.242 1 92.31 261 LEU B C 1
ATOM 7976 O O . LEU B 1 261 ? 20.312 39.906 12.953 1 92.31 261 LEU B O 1
ATOM 7980 N N . LEU B 1 262 ? 18.281 39 12.516 1 92.31 262 LEU B N 1
ATOM 7981 C CA . LEU B 1 262 ? 17.719 39.406 13.797 1 92.31 262 LEU B CA 1
ATOM 7982 C C . LEU B 1 262 ? 18.25 38.531 14.93 1 92.31 262 LEU B C 1
ATOM 7984 O O . LEU B 1 262 ? 18.281 37.312 14.82 1 92.31 262 LEU B O 1
ATOM 7988 N N . ASP B 1 263 ? 18.719 39.156 15.977 1 88.81 263 ASP B N 1
ATOM 7989 C CA . ASP B 1 263 ? 19.219 38.406 17.141 1 88.81 263 ASP B CA 1
ATOM 7990 C C . ASP B 1 263 ? 18.094 38.094 18.109 1 88.81 263 ASP B C 1
ATOM 7992 O O . ASP B 1 263 ? 18.219 37.156 18.922 1 88.81 263 ASP B O 1
ATOM 7996 N N . ASP B 1 264 ? 17.031 38.875 17.984 1 89.62 264 ASP B N 1
ATOM 7997 C CA . ASP B 1 264 ? 15.875 38.688 18.844 1 89.62 264 ASP B CA 1
ATOM 7998 C C . ASP B 1 264 ? 14.938 37.625 18.281 1 89.62 264 ASP B C 1
ATOM 8000 O O . ASP B 1 264 ? 14.234 37.844 17.312 1 89.62 264 ASP B O 1
ATOM 8004 N N . ASN B 1 265 ? 14.867 36.5 19.062 1 89.06 265 ASN B N 1
ATOM 8005 C CA . ASN B 1 265 ? 14.07 35.375 18.609 1 89.06 265 ASN B CA 1
ATOM 8006 C C . ASN B 1 265 ? 12.578 35.719 18.594 1 89.06 265 ASN B C 1
ATOM 8008 O O . ASN B 1 265 ? 11.836 35.188 17.766 1 89.06 265 ASN B O 1
ATOM 8012 N N . ASN B 1 266 ? 12.211 36.5 19.484 1 90.12 266 ASN B N 1
ATOM 8013 C CA . ASN B 1 266 ? 10.805 36.906 19.531 1 90.12 266 ASN B CA 1
ATOM 8014 C C . ASN B 1 266 ? 10.406 37.719 18.312 1 90.12 266 ASN B C 1
ATOM 8016 O O . ASN B 1 266 ? 9.312 37.562 17.766 1 90.12 266 ASN B O 1
ATOM 8020 N N . LYS B 1 267 ? 11.242 38.656 17.906 1 91.31 267 LYS B N 1
ATOM 8021 C CA . LYS B 1 267 ? 10.977 39.438 16.719 1 91.31 267 LYS B CA 1
ATOM 8022 C C . LYS B 1 267 ? 10.914 38.594 15.469 1 91.31 267 LYS B C 1
ATOM 8024 O O . LYS B 1 267 ? 10.062 38.781 14.602 1 91.31 267 LYS B O 1
ATOM 8029 N N . LEU B 1 268 ? 11.836 37.688 15.422 1 93.88 268 LEU B N 1
ATOM 8030 C CA . LEU B 1 268 ? 11.844 36.781 14.281 1 93.88 268 LEU B CA 1
ATOM 8031 C C . LEU B 1 268 ? 10.57 35.938 14.242 1 93.88 268 LEU B C 1
ATOM 8033 O O . LEU B 1 268 ? 9.961 35.781 13.18 1 93.88 268 LEU B O 1
ATOM 8037 N N . MET B 1 269 ? 10.242 35.406 15.43 1 94.5 269 MET B N 1
ATOM 8038 C CA . MET B 1 269 ? 9.023 34.594 15.531 1 94.5 269 MET B CA 1
ATOM 8039 C C . MET B 1 269 ? 7.805 35.406 15.078 1 94.5 269 MET B C 1
ATOM 8041 O O . MET B 1 269 ? 6.957 34.875 14.352 1 94.5 269 MET B O 1
ATOM 8045 N N . ARG B 1 270 ? 7.695 36.625 15.469 1 94.06 270 ARG B N 1
ATOM 8046 C CA . ARG B 1 270 ? 6.551 37.469 15.133 1 94.06 270 ARG B CA 1
ATOM 8047 C C . ARG B 1 270 ? 6.504 37.75 13.641 1 94.06 270 ARG B C 1
ATOM 8049 O O . ARG B 1 270 ? 5.426 37.812 13.047 1 94.06 270 ARG B O 1
ATOM 8056 N N . ARG B 1 271 ? 7.621 37.969 13.047 1 95.06 271 ARG B N 1
ATOM 8057 C CA . ARG B 1 271 ? 7.672 38.219 11.617 1 95.06 271 ARG B CA 1
ATOM 8058 C C . ARG B 1 271 ? 7.203 37.031 10.82 1 95.06 271 ARG B C 1
ATOM 8060 O O . ARG B 1 271 ? 6.445 37.156 9.859 1 95.06 271 ARG B O 1
ATOM 8067 N N . ILE B 1 272 ? 7.73 35.844 11.219 1 96.5 272 ILE B N 1
ATOM 8068 C CA . ILE B 1 272 ? 7.305 34.594 10.555 1 96.5 272 ILE B CA 1
ATOM 8069 C C . ILE B 1 272 ? 5.809 34.406 10.766 1 96.5 272 ILE B C 1
ATOM 8071 O O . ILE B 1 272 ? 5.082 34.062 9.828 1 96.5 272 ILE B O 1
ATOM 8075 N N . ALA B 1 273 ? 5.375 34.594 11.977 1 96.31 273 ALA B N 1
ATOM 8076 C CA . ALA B 1 273 ? 3.953 34.469 12.297 1 96.31 273 ALA B CA 1
ATOM 8077 C C . ALA B 1 273 ? 3.119 35.438 11.461 1 96.31 273 ALA B C 1
ATOM 8079 O O . ALA B 1 273 ? 2.018 35.094 11.023 1 96.31 273 ALA B O 1
ATOM 8080 N N . PHE B 1 274 ? 3.611 36.625 11.281 1 95.88 274 PHE B N 1
ATOM 8081 C CA . PHE B 1 274 ? 2.912 37.625 10.484 1 95.88 274 PHE B CA 1
ATOM 8082 C C . PHE B 1 274 ? 2.705 37.125 9.055 1 95.88 274 PHE B C 1
ATOM 8084 O O . PHE B 1 274 ? 1.633 37.312 8.477 1 95.88 274 PHE B O 1
ATOM 8091 N N . ALA B 1 275 ? 3.705 36.562 8.508 1 96.5 275 ALA B N 1
ATOM 8092 C CA . ALA B 1 275 ? 3.596 36 7.164 1 96.5 275 ALA B CA 1
ATOM 8093 C C . ALA B 1 275 ? 2.537 34.906 7.109 1 96.5 275 ALA B C 1
ATOM 8095 O O . ALA B 1 275 ? 1.707 34.875 6.195 1 96.5 275 ALA B O 1
ATOM 8096 N N . TYR B 1 276 ? 2.549 34 8.086 1 96.62 276 TYR B N 1
ATOM 8097 C CA . TYR B 1 276 ? 1.555 32.938 8.148 1 96.62 276 TYR B CA 1
ATOM 8098 C C . TYR B 1 276 ? 0.151 33.5 8.312 1 96.62 276 TYR B C 1
ATOM 8100 O O . TYR B 1 276 ? -0.785 33.062 7.641 1 96.62 276 TYR B O 1
ATOM 8108 N N . GLU B 1 277 ? 0.029 34.438 9.164 1 95.56 277 GLU B N 1
ATOM 8109 C CA . GLU B 1 277 ? -1.271 35.062 9.43 1 95.56 277 GLU B CA 1
ATOM 8110 C C . GLU B 1 277 ? -1.816 35.75 8.188 1 95.56 277 GLU B C 1
ATOM 8112 O O . GLU B 1 277 ? -3.027 35.781 7.953 1 95.56 277 GLU B O 1
ATOM 8117 N N . ASN B 1 278 ? -0.957 36.406 7.422 1 95.81 278 ASN B N 1
ATOM 8118 C CA . ASN B 1 278 ? -1.385 37 6.16 1 95.81 278 ASN B CA 1
ATOM 8119 C C . ASN B 1 278 ? -1.881 35.938 5.184 1 95.81 278 ASN B C 1
ATOM 8121 O O . ASN B 1 278 ? -2.83 36.156 4.434 1 95.81 278 ASN B O 1
ATOM 8125 N N . CYS B 1 279 ? -1.202 34.844 5.238 1 95.62 279 CYS B N 1
ATOM 8126 C CA . CYS B 1 279 ? -1.654 33.75 4.395 1 95.62 279 CYS B CA 1
ATOM 8127 C C . CYS B 1 279 ? -3.039 33.281 4.812 1 95.62 279 CYS B C 1
ATOM 8129 O O . CYS B 1 279 ? -3.91 33.062 3.967 1 95.62 279 CYS B O 1
ATOM 8131 N N . LEU B 1 280 ? -3.24 33.125 6.09 1 95.88 280 LEU B N 1
ATOM 8132 C CA . LEU B 1 280 ? -4.516 32.656 6.613 1 95.88 280 LEU B CA 1
ATOM 8133 C C . LEU B 1 280 ? -5.625 33.656 6.355 1 95.88 280 LEU B C 1
ATOM 8135 O O . LEU B 1 280 ? -6.797 33.281 6.246 1 95.88 280 LEU B O 1
ATOM 8139 N N . MET B 1 281 ? -5.27 34.875 6.309 1 95.75 281 MET B N 1
ATOM 8140 C CA . MET B 1 281 ? -6.223 35.938 5.98 1 95.75 281 MET B CA 1
ATOM 8141 C C . MET B 1 281 ? -6.773 35.75 4.57 1 95.75 281 MET B C 1
ATOM 8143 O O . MET B 1 281 ? -7.973 35.938 4.34 1 95.75 281 MET B O 1
ATOM 8147 N N . CYS B 1 282 ? -5.961 35.281 3.693 1 94.31 282 CYS B N 1
ATOM 8148 C CA . CYS B 1 282 ? -6.316 35.188 2.279 1 94.31 282 CYS B CA 1
ATOM 8149 C C . CYS B 1 282 ? -6.746 33.781 1.9 1 94.31 282 CYS B C 1
ATOM 8151 O O . CYS B 1 282 ? -7.602 33.594 1.034 1 94.31 282 CYS B O 1
ATOM 8153 N N . MET B 1 283 ? -6.09 32.812 2.537 1 93.25 283 MET B N 1
ATOM 8154 C CA . MET B 1 283 ? -6.367 31.438 2.195 1 93.25 283 MET B CA 1
ATOM 8155 C C . MET B 1 283 ? -6.688 30.625 3.447 1 93.25 283 MET B C 1
ATOM 8157 O O . MET B 1 283 ? -6.016 29.625 3.736 1 93.25 283 MET B O 1
ATOM 8161 N N . PRO B 1 284 ? -7.785 30.922 4.043 1 94.75 284 PRO B N 1
ATOM 8162 C CA . PRO B 1 284 ? -8.102 30.234 5.301 1 94.75 284 PRO B CA 1
ATOM 8163 C C . PRO B 1 284 ? -8.562 28.797 5.09 1 94.75 284 PRO B C 1
ATOM 8165 O O . PRO B 1 284 ? -8.586 28 6.039 1 94.75 284 PRO B O 1
ATOM 8168 N N . TYR B 1 285 ? -8.898 28.359 3.887 1 93.12 285 TYR B N 1
ATOM 8169 C CA . TYR B 1 285 ? -9.445 27.016 3.652 1 93.12 285 TYR B CA 1
ATOM 8170 C C . TYR B 1 285 ? -8.336 26.016 3.365 1 93.12 285 TYR B C 1
ATOM 8172 O O . TYR B 1 285 ? -8.594 24.828 3.156 1 93.12 285 TYR B O 1
ATOM 8180 N N . ARG B 1 286 ? -7.188 26.516 3.383 1 91.62 286 ARG B N 1
ATOM 8181 C CA . ARG B 1 286 ? -6.035 25.625 3.303 1 91.62 286 ARG B CA 1
ATOM 8182 C C . ARG B 1 286 ? -5.594 25.172 4.691 1 91.62 286 ARG B C 1
ATOM 8184 O O . ARG B 1 286 ? -4.828 25.859 5.359 1 91.62 286 ARG B O 1
ATOM 8191 N N . LEU B 1 287 ? -5.91 24.031 4.996 1 93.81 287 LEU B N 1
ATOM 8192 C CA . LEU B 1 287 ? -5.727 23.531 6.352 1 93.81 287 LEU B CA 1
ATOM 8193 C C . LEU B 1 287 ? -4.246 23.344 6.668 1 93.81 287 LEU B C 1
ATOM 8195 O O . LEU B 1 287 ? -3.836 23.422 7.828 1 93.81 287 LEU B O 1
ATOM 8199 N N . ASP B 1 288 ? -3.426 23.062 5.656 1 92.69 288 ASP B N 1
ATOM 8200 C CA . ASP B 1 288 ? -1.993 22.875 5.863 1 92.69 288 ASP B CA 1
ATOM 8201 C C . ASP B 1 288 ? -1.357 24.141 6.453 1 92.69 288 ASP B C 1
ATOM 8203 O O . ASP B 1 288 ? -0.462 24.047 7.297 1 92.69 288 ASP B O 1
ATOM 8207 N N . MET B 1 289 ? -1.865 25.266 6.051 1 93.75 289 MET B N 1
ATOM 8208 C CA . MET B 1 289 ? -1.296 26.516 6.527 1 93.75 289 MET B CA 1
ATOM 8209 C C . MET B 1 289 ? -1.627 26.734 8 1 93.75 289 MET B C 1
ATOM 8211 O O . MET B 1 289 ? -0.825 27.312 8.742 1 93.75 289 MET B O 1
ATOM 8215 N N . TRP B 1 290 ? -2.797 26.344 8.422 1 96.5 290 TRP B N 1
ATOM 8216 C CA . TRP B 1 290 ? -3.143 26.422 9.836 1 96.5 290 TRP B CA 1
ATOM 8217 C C . TRP B 1 290 ? -2.197 25.578 10.672 1 96.5 290 TRP B C 1
ATOM 8219 O O . TRP B 1 290 ? -1.718 26.016 11.719 1 96.5 290 TRP B O 1
ATOM 8229 N N . LEU B 1 291 ? -1.971 24.422 10.18 1 95.38 291 LEU B N 1
ATOM 8230 C CA . LEU B 1 291 ? -1.141 23.469 10.898 1 95.38 291 LEU B CA 1
ATOM 8231 C C . LEU B 1 291 ? 0.308 23.938 10.961 1 95.38 291 LEU B C 1
ATOM 8233 O O . LEU B 1 291 ? 0.967 23.797 11.992 1 95.38 291 LEU B O 1
ATOM 8237 N N . GLU B 1 292 ? 0.762 24.484 9.883 1 94.38 292 GLU B N 1
ATOM 8238 C CA . GLU B 1 292 ? 2.113 25.031 9.883 1 94.38 292 GLU B CA 1
ATOM 8239 C C . GLU B 1 292 ? 2.232 26.203 10.867 1 94.38 292 GLU B C 1
ATOM 8241 O O . GLU B 1 292 ? 3.26 26.359 11.531 1 94.38 292 GLU B O 1
ATOM 8246 N N . THR B 1 293 ? 1.227 27 10.859 1 96.12 293 THR B N 1
ATOM 8247 C CA . THR B 1 293 ? 1.22 28.125 11.797 1 96.12 293 THR B CA 1
ATOM 8248 C C . THR B 1 293 ? 1.263 27.625 13.242 1 96.12 293 THR B C 1
ATOM 8250 O O . THR B 1 293 ? 2.029 28.141 14.055 1 96.12 293 THR B O 1
ATOM 8253 N N . ALA B 1 294 ? 0.474 26.625 13.484 1 94.5 294 ALA B N 1
ATOM 8254 C CA . ALA B 1 294 ? 0.462 26.031 14.828 1 94.5 294 ALA B CA 1
ATOM 8255 C C . ALA B 1 294 ? 1.83 25.469 15.188 1 94.5 294 ALA B C 1
ATOM 8257 O O . ALA B 1 294 ? 2.299 25.625 16.312 1 94.5 294 ALA B O 1
ATOM 8258 N N . ALA B 1 295 ? 2.383 24.828 14.234 1 93.31 295 ALA B N 1
ATOM 8259 C CA . ALA B 1 295 ? 3.703 24.234 14.453 1 93.31 295 ALA B CA 1
ATOM 8260 C C . ALA B 1 295 ? 4.742 25.328 14.75 1 93.31 295 ALA B C 1
ATOM 8262 O O . ALA B 1 295 ? 5.605 25.141 15.609 1 93.31 295 ALA B O 1
ATOM 8263 N N . HIS B 1 296 ? 4.684 26.391 14.016 1 95.19 296 HIS B N 1
ATOM 8264 C CA . HIS B 1 296 ? 5.609 27.5 14.227 1 95.19 296 HIS B CA 1
ATOM 8265 C C . HIS B 1 296 ? 5.477 28.078 15.633 1 95.19 296 HIS B C 1
ATOM 8267 O O . HIS B 1 296 ? 6.48 28.297 16.312 1 95.19 296 HIS B O 1
ATOM 8273 N N . TYR B 1 297 ? 4.254 28.297 16.047 1 95.81 297 TYR B N 1
ATOM 8274 C CA . TYR B 1 297 ? 4.027 28.828 17.391 1 95.81 297 TYR B CA 1
ATOM 8275 C C . TYR B 1 297 ? 4.543 27.859 18.438 1 95.81 297 TYR B C 1
ATOM 8277 O O . TYR B 1 297 ? 5.188 28.266 19.406 1 95.81 297 TYR B O 1
ATOM 8285 N N . ARG B 1 298 ? 4.312 26.594 18.234 1 92.5 298 ARG B N 1
ATOM 8286 C CA . ARG B 1 298 ? 4.75 25.578 19.203 1 92.5 298 ARG B CA 1
ATOM 8287 C C . ARG B 1 298 ? 6.27 25.547 19.297 1 92.5 298 ARG B C 1
ATOM 8289 O O . ARG B 1 298 ? 6.824 25.484 20.406 1 92.5 298 ARG B O 1
ATOM 8296 N N . ASP B 1 299 ? 6.863 25.594 18.203 1 91.69 299 ASP B N 1
ATOM 8297 C CA . ASP B 1 299 ? 8.32 25.594 18.172 1 91.69 299 ASP B CA 1
ATOM 8298 C C . ASP B 1 299 ? 8.891 26.812 18.875 1 91.69 299 ASP B C 1
ATOM 8300 O O . ASP B 1 299 ? 9.867 26.719 19.625 1 91.69 299 ASP B O 1
ATOM 8304 N N . ALA B 1 300 ? 8.312 27.938 18.641 1 94.25 300 ALA B N 1
ATOM 8305 C CA . ALA B 1 300 ? 8.75 29.188 19.25 1 94.25 300 ALA B CA 1
ATOM 8306 C C . ALA B 1 300 ? 8.562 29.156 20.766 1 94.25 300 ALA B C 1
ATOM 8308 O O . ALA B 1 300 ? 9.406 29.641 21.516 1 94.25 300 ALA B O 1
ATOM 8309 N N . ALA B 1 301 ? 7.484 28.594 21.172 1 94 301 ALA B N 1
ATOM 8310 C CA . ALA B 1 301 ? 7.211 28.469 22.609 1 94 301 ALA B CA 1
ATOM 8311 C C . ALA B 1 301 ? 8.227 27.547 23.281 1 94 301 ALA B C 1
ATOM 8313 O O . ALA B 1 301 ? 8.711 27.859 24.375 1 94 301 ALA B O 1
ATOM 8314 N N . GLU B 1 302 ? 8.539 26.5 22.688 1 91.31 302 GLU B N 1
ATOM 8315 C CA . GLU B 1 302 ? 9.508 25.547 23.234 1 91.31 302 GLU B CA 1
ATOM 8316 C C . GLU B 1 302 ? 10.898 26.188 23.328 1 91.31 302 GLU B C 1
ATOM 8318 O O . GLU B 1 302 ? 11.609 25.969 24.312 1 91.31 302 GLU B O 1
ATOM 8323 N N . LYS B 1 303 ? 11.258 26.938 22.312 1 90.88 303 LYS B N 1
ATOM 8324 C CA . LYS B 1 303 ? 12.539 27.625 22.328 1 90.88 303 LYS B CA 1
ATOM 8325 C C . LYS B 1 303 ? 12.594 28.656 23.453 1 90.88 303 LYS B C 1
ATOM 8327 O O . LYS B 1 303 ? 13.609 28.781 24.141 1 90.88 303 LYS B O 1
ATOM 8332 N N . ALA B 1 304 ? 11.492 29.344 23.609 1 93.38 304 ALA B N 1
ATOM 8333 C CA . ALA B 1 304 ? 11.414 30.328 24.688 1 93.38 304 ALA B CA 1
ATOM 8334 C C . ALA B 1 304 ? 11.508 29.672 26.047 1 93.38 304 ALA B C 1
ATOM 8336 O O . ALA B 1 304 ? 12.195 30.156 26.938 1 93.38 304 ALA B O 1
ATOM 8337 N N . GLN B 1 305 ? 10.922 28.547 26.172 1 90.94 305 GLN B N 1
ATOM 8338 C CA . GLN B 1 305 ? 10.953 27.797 27.422 1 90.94 305 GLN B CA 1
ATOM 8339 C C . GLN B 1 305 ? 12.352 27.281 27.719 1 90.94 305 GLN B C 1
ATOM 8341 O O . GLN B 1 305 ? 12.805 27.297 28.875 1 90.94 305 GLN B O 1
ATOM 8346 N N . SER B 1 306 ? 12.961 26.797 26.719 1 90.75 306 SER B N 1
ATOM 8347 C CA . SER B 1 306 ? 14.312 26.266 26.891 1 90.75 306 SER B CA 1
ATOM 8348 C C . SER B 1 306 ? 15.289 27.359 27.312 1 90.75 306 SER B C 1
ATOM 8350 O O . SER B 1 306 ? 16.266 27.078 28.016 1 90.75 306 SER B O 1
ATOM 8352 N N . LYS B 1 307 ? 15.031 28.609 26.969 1 91.56 307 LYS B N 1
ATOM 8353 C CA . LYS B 1 307 ? 15.875 29.734 27.328 1 91.56 307 LYS B CA 1
ATOM 8354 C C . LYS B 1 307 ? 15.43 30.375 28.641 1 91.56 307 LYS B C 1
ATOM 8356 O O . LYS B 1 307 ? 15.961 31.406 29.062 1 91.56 307 LYS B O 1
ATOM 8361 N N . GLY B 1 308 ? 14.422 29.797 29.266 1 90.94 308 GLY B N 1
ATOM 8362 C CA . GLY B 1 308 ? 13.969 30.234 30.578 1 90.94 308 GLY B CA 1
ATOM 8363 C C . GLY B 1 308 ? 13 31.391 30.5 1 90.94 308 GLY B C 1
ATOM 8364 O O . GLY B 1 308 ? 12.672 32 31.531 1 90.94 308 GLY B O 1
ATOM 8365 N N . ASP B 1 309 ? 12.508 31.797 29.312 1 92.69 309 ASP B N 1
ATOM 8366 C CA . ASP B 1 309 ? 11.562 32.875 29.141 1 92.69 309 ASP B CA 1
ATOM 8367 C C . ASP B 1 309 ? 10.125 32.375 29.188 1 92.69 309 ASP B C 1
ATOM 8369 O O . ASP B 1 309 ? 9.461 32.281 28.156 1 92.69 309 ASP B O 1
ATOM 8373 N N . HIS B 1 310 ? 9.562 32.25 30.312 1 91.31 310 HIS B N 1
ATOM 8374 C CA . HIS B 1 310 ? 8.25 31.656 30.516 1 91.31 310 HIS B CA 1
ATOM 8375 C C . HIS B 1 310 ? 7.137 32.625 30.109 1 91.31 310 HIS B C 1
ATOM 8377 O O . HIS B 1 310 ? 6.055 32.188 29.703 1 91.31 310 HIS B O 1
ATOM 8383 N N . VAL B 1 311 ? 7.363 33.844 30.203 1 93.19 311 VAL B N 1
ATOM 8384 C CA . VAL B 1 311 ? 6.348 34.812 29.875 1 93.19 311 VAL B CA 1
ATOM 8385 C C . VAL B 1 311 ? 6.082 34.812 28.375 1 93.19 311 VAL B C 1
ATOM 8387 O O . VAL B 1 311 ? 4.93 34.719 27.938 1 93.19 311 VAL B O 1
ATOM 8390 N N . THR B 1 312 ? 7.156 34.938 27.641 1 93.38 312 THR B N 1
ATOM 8391 C CA . THR B 1 312 ? 7.027 34.906 26.188 1 93.38 312 THR B CA 1
ATOM 8392 C C . THR B 1 312 ? 6.414 33.562 25.734 1 93.38 312 THR B C 1
ATOM 8394 O O . THR B 1 312 ? 5.586 33.531 24.828 1 93.38 312 THR B O 1
ATOM 8397 N N . ALA B 1 313 ? 6.844 32.469 26.359 1 94.25 313 ALA B N 1
ATOM 8398 C CA . ALA B 1 313 ? 6.312 31.172 26 1 94.25 313 ALA B CA 1
ATOM 8399 C C . ALA B 1 313 ? 4.801 31.109 26.203 1 94.25 313 ALA B C 1
ATOM 8401 O O . ALA B 1 313 ? 4.078 30.594 25.359 1 94.25 313 ALA B O 1
ATOM 8402 N N . ARG B 1 314 ? 4.336 31.656 27.266 1 94.62 314 ARG B N 1
ATOM 8403 C CA . ARG B 1 314 ? 2.908 31.672 27.562 1 94.62 314 ARG B CA 1
ATOM 8404 C C . ARG B 1 314 ? 2.146 32.5 26.531 1 94.62 314 ARG B C 1
ATOM 8406 O O . ARG B 1 314 ? 1.075 32.125 26.078 1 94.62 314 ARG B O 1
ATOM 8413 N N . GLU B 1 315 ? 2.682 33.625 26.203 1 93.94 315 GLU B N 1
ATOM 8414 C CA . GLU B 1 315 ? 2.041 34.5 25.25 1 93.94 315 GLU B CA 1
ATOM 8415 C C . GLU B 1 315 ? 1.948 33.875 23.875 1 93.94 315 GLU B C 1
ATOM 8417 O O . GLU B 1 315 ? 0.936 34 23.188 1 93.94 315 GLU B O 1
ATOM 8422 N N . VAL B 1 316 ? 3.01 33.219 23.531 1 95.19 316 VAL B N 1
ATOM 8423 C CA . VAL B 1 316 ? 3.051 32.562 22.219 1 95.19 316 VAL B CA 1
ATOM 8424 C C . VAL B 1 316 ? 2.037 31.422 22.188 1 95.19 316 VAL B C 1
ATOM 8426 O O . VAL B 1 316 ? 1.351 31.219 21.172 1 95.19 316 VAL B O 1
ATOM 8429 N N . LEU B 1 317 ? 1.949 30.656 23.234 1 95.88 317 LEU B N 1
ATOM 8430 C CA . LEU B 1 317 ? 0.992 29.562 23.297 1 95.88 317 LEU B CA 1
ATOM 8431 C C . LEU B 1 317 ? -0.44 30.078 23.25 1 95.88 317 LEU B C 1
ATOM 8433 O O . LEU B 1 317 ? -1.313 29.453 22.656 1 95.88 317 LEU B O 1
ATOM 8437 N N . ASP B 1 318 ? -0.673 31.219 23.828 1 95.19 318 ASP B N 1
ATOM 8438 C CA . ASP B 1 318 ? -1.986 31.844 23.75 1 95.19 318 ASP B CA 1
ATOM 8439 C C . ASP B 1 318 ? -2.32 32.219 22.297 1 95.19 318 ASP B C 1
ATOM 8441 O O . ASP B 1 318 ? -3.453 32.031 21.844 1 95.19 318 ASP B O 1
ATOM 8445 N N . SER B 1 319 ? -1.322 32.781 21.656 1 93.62 319 SER B N 1
ATOM 8446 C CA . SER B 1 319 ? -1.513 33.125 20.25 1 93.62 319 SER B CA 1
ATOM 8447 C C . SER B 1 319 ? -1.821 31.891 19.406 1 93.62 319 SER B C 1
ATOM 8449 O O . SER B 1 319 ? -2.645 31.953 18.5 1 93.62 319 SER B O 1
ATOM 8451 N N . ALA B 1 320 ? -1.145 30.781 19.75 1 95.56 320 ALA B N 1
ATOM 8452 C CA . ALA B 1 320 ? -1.383 29.531 19.031 1 95.56 320 ALA B CA 1
ATOM 8453 C C . ALA B 1 320 ? -2.814 29.047 19.25 1 95.56 320 ALA B C 1
ATOM 8455 O O . ALA B 1 320 ? -3.496 28.672 18.281 1 95.56 320 ALA B O 1
ATOM 8456 N N . ALA B 1 321 ? -3.26 29.016 20.438 1 96.38 321 ALA B N 1
ATOM 8457 C CA . ALA B 1 321 ? -4.613 28.578 20.766 1 96.38 321 ALA B CA 1
ATOM 8458 C C . ALA B 1 321 ? -5.656 29.484 20.094 1 96.38 321 ALA B C 1
ATOM 8460 O O . ALA B 1 321 ? -6.656 28.984 19.562 1 96.38 321 ALA B O 1
ATOM 8461 N N . CYS B 1 322 ? -5.395 30.766 20.125 1 94.25 322 CYS B N 1
ATOM 8462 C CA . CYS B 1 322 ? -6.301 31.719 19.5 1 94.25 322 CYS B CA 1
ATOM 8463 C C . CYS B 1 322 ? -6.383 31.5 18 1 94.25 322 CYS B C 1
ATOM 8465 O O . CYS B 1 322 ? -7.457 31.594 17.406 1 94.25 322 CYS B O 1
ATOM 8467 N N . CYS B 1 323 ? -5.27 31.25 17.469 1 95.06 323 CYS B N 1
ATOM 8468 C CA . CYS B 1 323 ? -5.234 30.969 16.031 1 95.06 323 CYS B CA 1
ATOM 8469 C C . CYS B 1 323 ? -6.09 29.75 15.695 1 95.06 323 CYS B C 1
ATOM 8471 O O . CYS B 1 323 ? -6.891 29.797 14.766 1 95.06 323 CYS B O 1
ATOM 8473 N N . MET B 1 324 ? -5.934 28.672 16.484 1 96.62 324 MET B N 1
ATOM 8474 C CA . MET B 1 324 ? -6.688 27.453 16.234 1 96.62 324 MET B CA 1
ATOM 8475 C C . MET B 1 324 ? -8.172 27.656 16.5 1 96.62 324 MET B C 1
ATOM 8477 O O . MET B 1 324 ? -9.023 27.047 15.836 1 96.62 324 MET B O 1
ATOM 8481 N N . GLU B 1 325 ? -8.508 28.531 17.406 1 96.44 325 GLU B N 1
ATOM 8482 C CA . GLU B 1 325 ? -9.906 28.875 17.656 1 96.44 325 GLU B CA 1
ATOM 8483 C C . GLU B 1 325 ? -10.547 29.516 16.422 1 96.44 325 GLU B C 1
ATOM 8485 O O . GLU B 1 325 ? -11.727 29.281 16.141 1 96.44 325 GLU B O 1
ATOM 8490 N N . ARG B 1 326 ? -9.781 30.328 15.797 1 95.44 326 ARG B N 1
ATOM 8491 C CA . ARG B 1 326 ? -10.273 30.906 14.547 1 95.44 326 ARG B CA 1
ATOM 8492 C C . ARG B 1 326 ? -10.523 29.812 13.508 1 95.44 326 ARG B C 1
ATOM 8494 O O . ARG B 1 326 ? -11.453 29.922 12.703 1 95.44 326 ARG B O 1
ATOM 8501 N N . GLY B 1 327 ? -9.68 28.797 13.547 1 95.69 327 GLY B N 1
ATOM 8502 C CA . GLY B 1 327 ? -9.914 27.672 12.664 1 95.69 327 GLY B CA 1
ATOM 8503 C C . GLY B 1 327 ? -11.211 26.953 12.953 1 95.69 327 GLY B C 1
ATOM 8504 O O . GLY B 1 327 ? -11.898 26.5 12.039 1 95.69 327 GLY B O 1
ATOM 8505 N N . ILE B 1 328 ? -11.547 26.844 14.203 1 96.44 328 ILE B N 1
ATOM 8506 C CA . ILE B 1 328 ? -12.773 26.172 14.633 1 96.44 328 ILE B CA 1
ATOM 8507 C C . ILE B 1 328 ? -13.984 26.922 14.094 1 96.44 328 ILE B C 1
ATOM 8509 O O . ILE B 1 328 ? -15.008 26.328 13.75 1 96.44 328 ILE B O 1
ATOM 8513 N N . VAL B 1 329 ? -13.875 28.219 13.977 1 93.94 329 VAL B N 1
ATOM 8514 C CA . VAL B 1 329 ? -14.969 29.031 13.453 1 93.94 329 VAL B CA 1
ATOM 8515 C C . VAL B 1 329 ? -15.273 28.625 12.016 1 93.94 329 VAL B C 1
ATOM 8517 O O . VAL B 1 329 ? -16.438 28.547 11.609 1 93.94 329 VAL B O 1
ATOM 8520 N N . LEU B 1 330 ? -14.258 28.328 11.289 1 92.94 330 LEU B N 1
ATOM 8521 C CA . LEU B 1 330 ? -14.414 27.953 9.891 1 92.94 330 LEU B CA 1
ATOM 8522 C C . LEU B 1 330 ? -14.812 26.484 9.766 1 92.94 330 LEU B C 1
ATOM 8524 O O . LEU B 1 330 ? -15.625 26.125 8.906 1 92.94 330 LEU B O 1
ATOM 8528 N N . TYR B 1 331 ? -14.172 25.688 10.664 1 93.62 331 TYR B N 1
ATOM 8529 C CA . TYR B 1 331 ? -14.398 24.234 10.633 1 93.62 331 TYR B CA 1
ATOM 8530 C C . TYR B 1 331 ? -14.844 23.719 11.992 1 93.62 331 TYR B C 1
ATOM 8532 O O . TYR B 1 331 ? -14.125 22.953 12.633 1 93.62 331 TYR B O 1
ATOM 8540 N N . PRO B 1 332 ? -16.031 23.984 12.344 1 94.62 332 PRO B N 1
ATOM 8541 C CA . PRO B 1 332 ? -16.453 23.641 13.703 1 94.62 332 PRO B CA 1
ATOM 8542 C C . PRO B 1 332 ? -16.641 22.141 13.891 1 94.62 332 PRO B C 1
ATOM 8544 O O . PRO B 1 332 ? -16.594 21.641 15.016 1 94.62 332 PRO B O 1
ATOM 8547 N N . ASP B 1 333 ? -16.828 21.391 12.812 1 94.56 333 ASP B N 1
ATOM 8548 C CA . ASP B 1 333 ? -17.141 19.969 12.922 1 94.56 333 ASP B CA 1
ATOM 8549 C C . ASP B 1 333 ? -15.891 19.109 12.719 1 94.56 333 ASP B C 1
ATOM 8551 O O . ASP B 1 333 ? -15.977 17.875 12.68 1 94.56 333 ASP B O 1
ATOM 8555 N N . ARG B 1 334 ? -14.766 19.766 12.547 1 95.12 334 ARG B N 1
ATOM 8556 C CA . ARG B 1 334 ? -13.516 19.031 12.391 1 95.12 334 ARG B CA 1
ATOM 8557 C C . ARG B 1 334 ? -12.812 18.859 13.734 1 95.12 334 ARG B C 1
ATOM 8559 O O . ARG B 1 334 ? -12.445 19.828 14.383 1 95.12 334 ARG B O 1
ATOM 8566 N N . PRO B 1 335 ? -12.555 17.656 14.141 1 97 335 PRO B N 1
ATOM 8567 C CA . PRO B 1 335 ? -11.914 17.438 15.445 1 97 335 PRO B CA 1
ATOM 8568 C C . PRO B 1 335 ? -10.477 17.953 15.492 1 97 335 PRO B C 1
ATOM 8570 O O . PRO B 1 335 ? -9.938 18.188 16.578 1 97 335 PRO B O 1
ATOM 8573 N N . LEU B 1 336 ? -9.859 18.188 14.391 1 96.5 336 LEU B N 1
ATOM 8574 C CA . LEU B 1 336 ? -8.438 18.484 14.281 1 96.5 336 LEU B CA 1
ATOM 8575 C C . LEU B 1 336 ? -8.078 19.703 15.141 1 96.5 336 LEU B C 1
ATOM 8577 O O . LEU B 1 336 ? -7.148 19.625 15.953 1 96.5 336 LEU B O 1
ATOM 8581 N N . PHE B 1 337 ? -8.766 20.797 14.977 1 97.56 337 PHE B N 1
ATOM 8582 C CA . PHE B 1 337 ? -8.445 22.047 15.672 1 97.56 337 PHE B CA 1
ATOM 8583 C C . PHE B 1 337 ? -8.594 21.875 17.172 1 97.56 337 PHE B C 1
ATOM 8585 O O . PHE B 1 337 ? -7.777 22.391 17.953 1 97.56 337 PHE B O 1
ATOM 8592 N N . TYR B 1 338 ? -9.594 21.141 17.578 1 98.12 338 TYR B N 1
ATOM 8593 C CA . TYR B 1 338 ? -9.789 20.891 19 1 98.12 338 TYR B CA 1
ATOM 8594 C C . TYR B 1 338 ? -8.641 20.062 19.578 1 98.12 338 TYR B C 1
ATOM 8596 O O . TYR B 1 338 ? -8.156 20.359 20.672 1 98.12 338 TYR B O 1
ATOM 8604 N N . LEU B 1 339 ? -8.242 19.078 18.797 1 97.88 339 LEU B N 1
ATOM 8605 C CA . LEU B 1 339 ? -7.156 18.219 19.234 1 97.88 339 LEU B CA 1
ATOM 8606 C C . LEU B 1 339 ? -5.859 19 19.391 1 97.88 339 LEU B C 1
ATOM 8608 O O . LEU B 1 339 ? -5.109 18.781 20.344 1 97.88 339 LEU B O 1
ATOM 8612 N N . ILE B 1 340 ? -5.609 19.922 18.484 1 97.38 340 ILE B N 1
ATOM 8613 C CA . ILE B 1 340 ? -4.398 20.719 18.547 1 97.38 340 ILE B CA 1
ATOM 8614 C C . ILE B 1 340 ? -4.453 21.641 19.766 1 97.38 340 ILE B C 1
ATOM 8616 O O . ILE B 1 340 ? -3.463 21.797 20.484 1 97.38 340 ILE B O 1
ATOM 8620 N N . ILE B 1 341 ? -5.59 22.281 20.031 1 98 341 ILE B N 1
ATOM 8621 C CA . ILE B 1 341 ? -5.746 23.141 21.203 1 98 341 ILE B CA 1
ATOM 8622 C C . ILE B 1 341 ? -5.57 22.328 22.469 1 98 341 ILE B C 1
ATOM 8624 O O . ILE B 1 341 ? -4.93 22.766 23.422 1 98 341 ILE B O 1
ATOM 8628 N N . ALA B 1 342 ? -6.16 21.109 22.469 1 98 342 ALA B N 1
ATOM 8629 C CA . ALA B 1 342 ? -6.008 20.219 23.625 1 98 342 ALA B CA 1
ATOM 8630 C C . ALA B 1 342 ? -4.535 19.906 23.875 1 98 342 ALA B C 1
ATOM 8632 O O . ALA B 1 342 ? -4.098 19.859 25.031 1 98 342 ALA B O 1
ATOM 8633 N N . ASP B 1 343 ? -3.828 19.672 22.859 1 96.62 343 ASP B N 1
ATOM 8634 C CA . ASP B 1 343 ? -2.4 19.391 22.969 1 96.62 343 ASP B CA 1
ATOM 8635 C C . ASP B 1 343 ? -1.656 20.578 23.562 1 96.62 343 ASP B C 1
ATOM 8637 O O . ASP B 1 343 ? -0.772 20.422 24.406 1 96.62 343 ASP B O 1
ATOM 8641 N N . ILE B 1 344 ? -1.972 21.812 23.109 1 96.19 344 ILE B N 1
ATOM 8642 C CA . ILE B 1 344 ? -1.358 23.047 23.609 1 96.19 344 ILE B CA 1
ATOM 8643 C C . ILE B 1 344 ? -1.651 23.203 25.094 1 96.19 344 ILE B C 1
ATOM 8645 O O . ILE B 1 344 ? -0.751 23.5 25.875 1 96.19 344 ILE B O 1
ATOM 8649 N N . GLU B 1 345 ? -2.895 22.953 25.453 1 96.88 345 GLU B N 1
ATOM 8650 C CA . GLU B 1 345 ? -3.295 23.094 26.859 1 96.88 345 GLU B CA 1
ATOM 8651 C C . GLU B 1 345 ? -2.654 22.016 27.719 1 96.88 345 GLU B C 1
ATOM 8653 O O . GLU B 1 345 ? -2.34 22.266 28.891 1 96.88 345 GLU B O 1
ATOM 8658 N N . GLU B 1 346 ? -2.512 20.812 27.172 1 96.31 346 GLU B N 1
ATOM 8659 C CA . GLU B 1 346 ? -1.823 19.766 27.906 1 96.31 346 GLU B CA 1
ATOM 8660 C C . GLU B 1 346 ? -0.348 20.094 28.109 1 96.31 346 GLU B C 1
ATOM 8662 O O . GLU B 1 346 ? 0.231 19.797 29.156 1 96.31 346 GLU B O 1
ATOM 8667 N N . PHE B 1 347 ? 0.216 20.734 27.109 1 93.44 347 PHE B N 1
ATOM 8668 C CA . PHE B 1 347 ? 1.604 21.172 27.188 1 93.44 347 PHE B CA 1
ATOM 8669 C C . PHE B 1 347 ? 1.796 22.156 28.328 1 93.44 347 PHE B C 1
ATOM 8671 O O . PHE B 1 347 ? 2.832 22.141 29 1 93.44 347 PHE B O 1
ATOM 8678 N N . ARG B 1 348 ? 0.742 22.922 28.625 1 91.88 348 ARG B N 1
ATOM 8679 C CA . ARG B 1 348 ? 0.76 23.906 29.703 1 91.88 348 ARG B CA 1
ATOM 8680 C C . ARG B 1 348 ? 0.336 23.281 31.016 1 91.88 348 ARG B C 1
ATOM 8682 O O . ARG B 1 348 ? 0.264 23.953 32.031 1 91.88 348 ARG B O 1
ATOM 8689 N N . LYS B 1 349 ? -0.048 21.953 31.016 1 92.75 349 LYS B N 1
ATOM 8690 C CA . LYS B 1 349 ? -0.498 21.203 32.188 1 92.75 349 LYS B CA 1
ATOM 8691 C C . LYS B 1 349 ? -1.809 21.766 32.719 1 92.75 349 LYS B C 1
ATOM 8693 O O . LYS B 1 349 ? -1.998 21.859 33.938 1 92.75 349 LYS B O 1
ATOM 8698 N N . MET B 1 350 ? -2.625 22.359 31.797 1 95.5 350 MET B N 1
ATOM 8699 C CA . MET B 1 350 ? -3.955 22.844 32.156 1 95.5 350 MET B CA 1
ATOM 8700 C C . MET B 1 350 ? -5.016 21.781 31.844 1 95.5 350 MET B C 1
ATOM 8702 O O . MET B 1 350 ? -5.801 21.938 30.906 1 95.5 350 MET B O 1
ATOM 8706 N N . ASN B 1 351 ? -5.148 20.781 32.688 1 96.94 351 ASN B N 1
ATOM 8707 C CA . ASN B 1 351 ? -5.977 19.609 32.438 1 96.94 351 ASN B CA 1
ATOM 8708 C C . ASN B 1 351 ? -7.453 19.969 32.375 1 96.94 351 ASN B C 1
ATOM 8710 O O . ASN B 1 351 ? -8.195 19.391 31.562 1 96.94 351 ASN B O 1
ATOM 8714 N N . ASP B 1 352 ? -7.879 20.938 33.094 1 97.38 352 ASP B N 1
ATOM 8715 C CA . ASP B 1 352 ? -9.281 21.328 33.094 1 97.38 352 ASP B CA 1
ATOM 8716 C C . ASP B 1 352 ? -9.672 21.953 31.75 1 97.38 352 ASP B C 1
ATOM 8718 O O . ASP B 1 352 ? -10.773 21.703 31.25 1 97.38 352 ASP B O 1
ATOM 8722 N N . ARG B 1 353 ? -8.82 22.75 31.25 1 97.31 353 ARG B N 1
ATOM 8723 C CA . ARG B 1 353 ? -9.086 23.359 29.953 1 97.31 353 ARG B CA 1
ATOM 8724 C C . ARG B 1 353 ? -9.117 22.297 28.844 1 97.31 353 ARG B C 1
ATOM 8726 O O . ARG B 1 353 ? -9.875 22.422 27.891 1 97.31 353 ARG B O 1
ATOM 8733 N N . VAL B 1 354 ? -8.258 21.281 29 1 98.31 354 VAL B N 1
ATOM 8734 C CA . VAL B 1 354 ? -8.242 20.188 28.031 1 98.31 354 VAL B CA 1
ATOM 8735 C C . VAL B 1 354 ? -9.594 19.469 28.031 1 98.31 354 VAL B C 1
ATOM 8737 O O . VAL B 1 354 ? -10.172 19.234 26.969 1 98.31 354 VAL B O 1
ATOM 8740 N N . LYS B 1 355 ? -10.117 19.156 29.203 1 98.31 355 LYS B N 1
ATOM 8741 C CA . LYS B 1 355 ? -11.414 18.484 29.312 1 98.31 355 LYS B CA 1
ATOM 8742 C C . LYS B 1 355 ? -12.516 19.312 28.656 1 98.31 355 LYS B C 1
ATOM 8744 O O . LYS B 1 355 ? -13.352 18.766 27.922 1 98.31 355 LYS B O 1
ATOM 8749 N N . LYS B 1 356 ? -12.477 20.594 28.859 1 98.19 356 LYS B N 1
ATOM 8750 C CA . LYS B 1 356 ? -13.484 21.484 28.297 1 98.19 356 LYS B CA 1
ATOM 8751 C C . LYS B 1 356 ? -13.438 21.469 26.766 1 98.19 356 LYS B C 1
ATOM 8753 O O . LYS B 1 356 ? -14.484 21.516 26.109 1 98.19 356 LYS B O 1
ATOM 8758 N N . ILE B 1 357 ? -12.266 21.484 26.281 1 98.12 357 ILE B N 1
ATOM 8759 C CA . ILE B 1 357 ? -12.102 21.5 24.828 1 98.12 357 ILE B CA 1
ATOM 8760 C C . ILE B 1 357 ? -12.648 20.203 24.234 1 98.12 357 ILE B C 1
ATOM 8762 O O . ILE B 1 357 ? -13.289 20.219 23.172 1 98.12 357 ILE B O 1
ATOM 8766 N N . PHE B 1 358 ? -12.32 19.062 24.859 1 98.44 358 PHE B N 1
ATOM 8767 C CA . PHE B 1 358 ? -12.852 17.797 24.375 1 98.44 358 PHE B CA 1
ATOM 8768 C C . PHE B 1 358 ? -14.367 17.781 24.438 1 98.44 358 PHE B C 1
ATOM 8770 O O . PHE B 1 358 ? -15.031 17.266 23.531 1 98.44 358 PHE B O 1
ATOM 8777 N N . GLU B 1 359 ? -14.898 18.328 25.484 1 98.12 359 GLU B N 1
ATOM 8778 C CA . GLU B 1 359 ? -16.344 18.406 25.609 1 98.12 359 GLU B CA 1
ATOM 8779 C C . GLU B 1 359 ? -16.953 19.266 24.5 1 98.12 359 GLU B C 1
ATOM 8781 O O . GLU B 1 359 ? -18 18.922 23.953 1 98.12 359 GLU B O 1
ATOM 8786 N N . ARG B 1 360 ? -16.328 20.344 24.234 1 97.56 360 ARG B N 1
ATOM 8787 C CA . ARG B 1 360 ? -16.766 21.188 23.125 1 97.56 360 ARG B CA 1
ATOM 8788 C C . ARG B 1 360 ? -16.703 20.422 21.812 1 97.56 360 ARG B C 1
ATOM 8790 O O . ARG B 1 360 ? -17.625 20.516 20.984 1 97.56 360 ARG B O 1
ATOM 8797 N N . CYS B 1 361 ? -15.625 19.719 21.609 1 97.81 361 CYS B N 1
ATOM 8798 C CA . CYS B 1 361 ? -15.43 18.922 20.391 1 97.81 361 CYS B CA 1
ATOM 8799 C C . CYS B 1 361 ? -16.547 17.906 20.234 1 97.81 361 CYS B C 1
ATOM 8801 O O . CYS B 1 361 ? -17.141 17.797 19.156 1 97.81 361 CYS B O 1
ATOM 8803 N N . LEU B 1 362 ? -16.906 17.156 21.25 1 97.5 362 LEU B N 1
ATOM 8804 C CA . LEU B 1 362 ? -17.906 16.078 21.219 1 97.5 362 LEU B CA 1
ATOM 8805 C C . LEU B 1 362 ? -19.297 16.641 20.922 1 97.5 362 LEU B C 1
ATOM 8807 O O . LEU B 1 362 ? -20.125 15.969 20.312 1 97.5 362 LEU B O 1
ATOM 8811 N N . LYS B 1 363 ? -19.547 17.891 21.234 1 96.12 363 LYS B N 1
ATOM 8812 C CA . LYS B 1 363 ? -20.828 18.531 20.984 1 96.12 363 LYS B CA 1
ATOM 8813 C C . LYS B 1 363 ? -20.953 19 19.547 1 96.12 363 LYS B C 1
ATOM 8815 O O . LYS B 1 363 ? -22.047 19.031 18.969 1 96.12 363 LYS B O 1
ATOM 8820 N N . LYS B 1 364 ? -19.844 19.281 19.016 1 95.5 364 LYS B N 1
ATOM 8821 C CA . LYS B 1 364 ? -19.875 19.922 17.703 1 95.5 364 LYS B CA 1
ATOM 8822 C C . LYS B 1 364 ? -19.672 18.906 16.578 1 95.5 364 LYS B C 1
ATOM 8824 O O . LYS B 1 364 ? -20.188 19.078 15.477 1 95.5 364 LYS B O 1
ATOM 8829 N N . VAL B 1 365 ? -18.938 17.859 16.875 1 92.12 365 VAL B N 1
ATOM 8830 C CA . VAL B 1 365 ? -18.734 16.828 15.875 1 92.12 365 VAL B CA 1
ATOM 8831 C C . VAL B 1 365 ? -19.984 15.969 15.75 1 92.12 365 VAL B C 1
ATOM 8833 O O . VAL B 1 365 ? -20.359 15.258 16.688 1 92.12 365 VAL B O 1
ATOM 8836 N N . THR B 1 366 ? -20.641 15.961 14.586 1 85.44 366 THR B N 1
ATOM 8837 C CA . THR B 1 366 ? -21.953 15.352 14.477 1 85.44 366 THR B CA 1
ATOM 8838 C C . THR B 1 366 ? -21.875 14.008 13.766 1 85.44 366 THR B C 1
ATOM 8840 O O . THR B 1 366 ? -22.672 13.102 14.047 1 85.44 366 THR B O 1
ATOM 8843 N N . GLU B 1 367 ? -20.938 13.789 12.93 1 88.94 367 GLU B N 1
ATOM 8844 C CA . GLU B 1 367 ? -20.969 12.578 12.109 1 88.94 367 GLU B CA 1
ATOM 8845 C C . GLU B 1 367 ? -20.328 11.406 12.844 1 88.94 367 GLU B C 1
ATOM 8847 O O . GLU B 1 36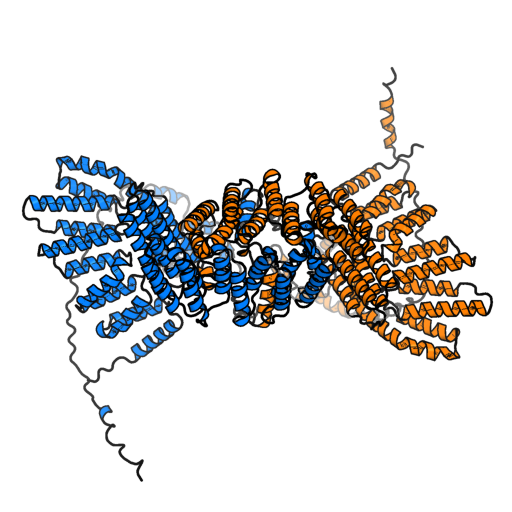7 ? -20.969 10.375 13.062 1 88.94 367 GLU B O 1
ATOM 8852 N N . ASN B 1 368 ? -19.062 11.438 13.281 1 94.19 368 ASN B N 1
ATOM 8853 C CA . ASN B 1 368 ? -18.344 10.359 13.961 1 94.19 368 ASN B CA 1
ATOM 8854 C C . ASN B 1 368 ? -17.375 10.906 15.008 1 94.19 368 ASN B C 1
ATOM 8856 O O . ASN B 1 368 ? -16.234 11.242 14.688 1 94.19 368 ASN B O 1
ATOM 8860 N N . PRO B 1 369 ? -17.781 11 16.25 1 96.94 369 PRO B N 1
ATOM 8861 C CA . PRO B 1 369 ? -16.938 11.555 17.312 1 96.94 369 PRO B CA 1
ATOM 8862 C C . PRO B 1 369 ? -15.961 10.531 17.875 1 96.94 369 PRO B C 1
ATOM 8864 O O . PRO B 1 369 ? -15.352 10.773 18.922 1 96.94 369 PRO B O 1
ATOM 8867 N N . THR B 1 370 ? -15.789 9.344 17.281 1 97.81 370 THR B N 1
ATOM 8868 C CA . THR B 1 370 ? -15.008 8.242 17.828 1 97.81 370 THR B CA 1
ATOM 8869 C C . THR B 1 370 ? -13.562 8.672 18.078 1 97.81 370 THR B C 1
ATOM 8871 O O . THR B 1 370 ? -12.992 8.383 19.125 1 97.81 370 THR B O 1
ATOM 8874 N N . LEU B 1 371 ? -12.984 9.375 17.109 1 97.75 371 LEU B N 1
ATOM 8875 C CA . LEU B 1 371 ? -11.594 9.789 17.234 1 97.75 371 LEU B CA 1
ATOM 8876 C C . LEU B 1 371 ? -11.422 10.727 18.422 1 97.75 371 LEU B C 1
ATOM 8878 O O . LEU B 1 371 ? -10.438 10.625 19.156 1 97.75 371 LEU B O 1
ATOM 8882 N N . ALA B 1 372 ? -12.32 11.672 18.609 1 98.06 372 ALA B N 1
ATOM 8883 C CA . ALA B 1 372 ? -12.281 12.578 19.75 1 98.06 372 ALA B CA 1
ATOM 8884 C C . ALA B 1 372 ? -12.375 11.812 21.078 1 98.06 372 ALA B C 1
ATOM 8886 O O . ALA B 1 372 ? -11.648 12.109 22.016 1 98.06 372 ALA B O 1
ATOM 8887 N N . TYR B 1 373 ? -13.258 10.805 21.125 1 98.5 373 TYR B N 1
ATOM 8888 C CA . TYR B 1 373 ? -13.406 9.977 22.312 1 98.5 373 TYR B CA 1
ATOM 8889 C C . TYR B 1 373 ? -12.117 9.234 22.625 1 98.5 373 TYR B C 1
ATOM 8891 O O . TYR B 1 373 ? -11.719 9.117 23.781 1 98.5 373 TYR B O 1
ATOM 8899 N N . ILE B 1 374 ? -11.477 8.703 21.562 1 98.56 374 ILE B N 1
ATOM 8900 C CA . ILE B 1 374 ? -10.25 7.934 21.75 1 98.56 374 ILE B CA 1
ATOM 8901 C C . ILE B 1 374 ? -9.18 8.812 22.391 1 98.56 374 ILE B C 1
ATOM 8903 O O . ILE B 1 374 ? -8.594 8.445 23.422 1 98.56 374 ILE B O 1
ATOM 8907 N N . HIS B 1 375 ? -8.961 10 21.844 1 98.38 375 HIS B N 1
ATOM 8908 C CA . HIS B 1 375 ? -7.902 10.859 22.359 1 98.38 375 HIS B CA 1
ATOM 8909 C C . HIS B 1 375 ? -8.281 11.453 23.719 1 98.38 375 HIS B C 1
ATOM 8911 O O . HIS B 1 375 ? -7.418 11.711 24.547 1 98.38 375 HIS B O 1
ATOM 8917 N N . TYR B 1 376 ? -9.617 11.695 23.953 1 98.62 376 TYR B N 1
ATOM 8918 C CA . TYR B 1 376 ? -10.078 12.109 25.266 1 98.62 376 TYR B CA 1
ATOM 8919 C C . TYR B 1 376 ? -9.805 11.031 26.312 1 98.62 376 TYR B C 1
ATOM 8921 O O . TYR B 1 376 ? -9.281 11.32 27.391 1 98.62 376 TYR B O 1
ATOM 8929 N N . MET B 1 377 ? -10.133 9.789 25.984 1 98.62 377 MET B N 1
ATOM 8930 C CA . MET B 1 377 ? -9.891 8.641 26.844 1 98.62 377 MET B CA 1
ATOM 8931 C C . MET B 1 377 ? -8.406 8.508 27.156 1 98.62 377 MET B C 1
ATOM 8933 O O . MET B 1 377 ? -8.031 8.344 28.328 1 98.62 377 MET B O 1
ATOM 8937 N N . LEU B 1 378 ? -7.57 8.625 26.188 1 98.19 378 LEU B N 1
ATOM 8938 C CA . LEU B 1 378 ? -6.129 8.477 26.359 1 98.19 378 LEU B CA 1
ATOM 8939 C C . LEU B 1 378 ? -5.562 9.617 27.188 1 98.19 378 LEU B C 1
ATOM 8941 O O . LEU B 1 378 ? -4.664 9.406 28.016 1 98.19 378 LEU B O 1
ATOM 8945 N N . PHE B 1 379 ? -6.082 10.898 26.969 1 97.94 379 PHE B N 1
ATOM 8946 C CA . PHE B 1 379 ? -5.672 12.039 27.797 1 97.94 379 PHE B CA 1
ATOM 8947 C C . PHE B 1 379 ? -6.02 11.805 29.266 1 97.94 379 PHE B C 1
ATOM 8949 O O . PHE B 1 379 ? -5.203 12.062 30.141 1 97.94 379 PHE B O 1
ATOM 8956 N N . MET B 1 380 ? -7.227 11.328 29.469 1 98.19 380 MET B N 1
ATOM 8957 C CA . MET B 1 380 ? -7.668 11.102 30.844 1 98.19 380 MET B CA 1
ATOM 8958 C C . MET B 1 380 ? -6.801 10.047 31.516 1 98.19 380 MET B C 1
ATOM 8960 O O . MET B 1 380 ? -6.539 10.141 32.719 1 98.19 380 MET B O 1
ATOM 8964 N N . ARG B 1 381 ? -6.391 9.055 30.781 1 97.69 381 ARG B N 1
ATOM 8965 C CA . ARG B 1 381 ? -5.469 8.07 31.328 1 97.69 381 ARG B CA 1
ATOM 8966 C C . ARG B 1 381 ? -4.16 8.719 31.766 1 97.69 381 ARG B C 1
ATOM 8968 O O . ARG B 1 381 ? -3.652 8.43 32.844 1 97.69 381 ARG B O 1
ATOM 8975 N N . ARG B 1 382 ? -3.604 9.609 30.984 1 96.62 382 ARG B N 1
ATOM 8976 C CA . ARG B 1 382 ? -2.336 10.266 31.281 1 96.62 382 ARG B CA 1
ATOM 8977 C C . ARG B 1 382 ? -2.484 11.227 32.469 1 96.62 382 ARG B C 1
ATOM 8979 O O . ARG B 1 382 ? -1.593 11.32 33.312 1 96.62 382 ARG B O 1
ATOM 8986 N N . ALA B 1 383 ? -3.646 11.898 32.469 1 96.69 383 ALA B N 1
ATOM 8987 C CA . ALA B 1 383 ? -3.855 12.977 33.438 1 96.69 383 ALA B CA 1
ATOM 8988 C C . ALA B 1 383 ? -4.328 12.422 34.781 1 96.69 383 ALA B C 1
ATOM 8990 O O . ALA B 1 383 ? -3.891 12.883 35.844 1 96.69 383 ALA B O 1
ATOM 8991 N N . GLU B 1 384 ? -5.273 11.422 34.75 1 96.69 384 GLU B N 1
ATOM 8992 C CA . GLU B 1 384 ? -5.93 11.031 35.969 1 96.69 384 GLU B CA 1
ATOM 8993 C C . GLU B 1 384 ? -5.891 9.523 36.188 1 96.69 384 GLU B C 1
ATOM 8995 O O . GLU B 1 384 ? -6.504 9 37.125 1 96.69 384 GLU B O 1
ATOM 9000 N N . GLY B 1 385 ? -5.32 8.812 35.281 1 95.94 385 GLY B N 1
ATOM 9001 C CA . GLY B 1 385 ? -5.156 7.379 35.469 1 95.94 385 GLY B CA 1
ATOM 9002 C C . GLY B 1 385 ? -6.168 6.551 34.688 1 95.94 385 GLY B C 1
ATOM 9003 O O . GLY B 1 385 ? -7.023 7.098 34 1 95.94 385 GLY B O 1
ATOM 9004 N N . ILE B 1 386 ? -6.195 5.238 34.875 1 96.31 386 ILE B N 1
ATOM 9005 C CA . ILE B 1 386 ? -6.926 4.273 34.062 1 96.31 386 ILE B CA 1
ATOM 9006 C C . ILE B 1 386 ? -8.414 4.348 34.375 1 96.31 386 ILE B C 1
ATOM 9008 O O . ILE B 1 386 ? -9.258 4.16 33.5 1 96.31 386 ILE B O 1
ATOM 9012 N N . ASN B 1 387 ? -8.773 4.57 35.625 1 97.56 387 ASN B N 1
ATOM 9013 C CA . ASN B 1 387 ? -10.18 4.629 36 1 97.56 387 ASN B CA 1
ATOM 9014 C C . ASN B 1 387 ? -10.906 5.781 35.312 1 97.56 387 ASN B C 1
ATOM 9016 O O . ASN B 1 387 ? -12.062 5.641 34.938 1 97.56 387 ASN B O 1
ATOM 9020 N N . ALA B 1 388 ? -10.266 6.922 35.188 1 97.94 388 ALA B N 1
ATOM 9021 C CA . ALA B 1 388 ? -10.836 8.062 34.5 1 97.94 388 ALA B CA 1
ATOM 9022 C C . ALA B 1 388 ? -11.031 7.738 33 1 97.94 388 ALA B C 1
ATOM 9024 O O . ALA B 1 388 ? -12.008 8.164 32.406 1 97.94 388 ALA B O 1
ATOM 9025 N N . ALA B 1 389 ? -10.047 7.039 32.438 1 98.06 389 ALA B N 1
ATOM 9026 C CA . ALA B 1 389 ? -10.156 6.609 31.062 1 98.06 389 ALA B CA 1
ATOM 9027 C C . ALA B 1 389 ? -11.359 5.695 30.859 1 98.06 389 ALA B C 1
ATOM 9029 O O . ALA B 1 389 ? -12.078 5.809 29.859 1 98.06 389 ALA B O 1
ATOM 9030 N N . ARG B 1 390 ? -11.617 4.816 31.828 1 98.12 390 ARG B N 1
ATOM 9031 C CA . ARG B 1 390 ? -12.742 3.887 31.75 1 98.12 390 ARG B CA 1
ATOM 9032 C C . ARG B 1 390 ? -14.07 4.637 31.766 1 98.12 390 ARG B C 1
ATOM 9034 O O . ARG B 1 390 ? -15.031 4.215 31.109 1 98.12 390 ARG B O 1
ATOM 9041 N N . GLU B 1 391 ? -14.117 5.684 32.469 1 98.44 391 GLU B N 1
ATOM 9042 C CA . GLU B 1 391 ? -15.336 6.484 32.5 1 98.44 391 GLU B CA 1
ATOM 9043 C C . GLU B 1 391 ? -15.648 7.102 31.141 1 98.44 391 GLU B C 1
ATOM 9045 O O . GLU B 1 391 ? -16.812 7.164 30.734 1 98.44 391 GLU B O 1
ATOM 9050 N N . ILE B 1 392 ? -14.648 7.562 30.5 1 98.5 392 ILE B N 1
ATOM 9051 C CA . ILE B 1 392 ? -14.844 8.133 29.172 1 98.5 392 ILE B CA 1
ATOM 9052 C C . ILE B 1 392 ? -15.273 7.035 28.203 1 98.5 392 ILE B C 1
ATOM 9054 O O . ILE B 1 392 ? -16.141 7.25 27.344 1 98.5 392 ILE B O 1
ATOM 9058 N N . PHE B 1 393 ? -14.648 5.891 28.344 1 98.44 393 PHE B N 1
ATOM 9059 C CA . PHE B 1 393 ? -15.023 4.762 27.484 1 98.44 393 PHE B CA 1
ATOM 9060 C C . PHE B 1 393 ? -16.484 4.379 27.703 1 98.44 393 PHE B C 1
ATOM 9062 O O . PHE B 1 393 ? -17.203 4.113 26.75 1 98.44 393 PHE B O 1
ATOM 9069 N N . LYS B 1 394 ? -16.859 4.301 28.906 1 98.06 394 LYS B N 1
ATOM 9070 C CA . LYS B 1 394 ? -18.25 4.012 29.25 1 98.06 394 LYS B CA 1
ATOM 9071 C C . LYS B 1 394 ? -19.188 5.027 28.609 1 98.06 394 LYS B C 1
ATOM 9073 O O . LYS B 1 394 ? -20.234 4.656 28.078 1 98.06 394 LYS B O 1
ATOM 9078 N N . ARG B 1 395 ? -18.844 6.238 28.656 1 97.88 395 ARG B N 1
ATOM 9079 C CA . ARG B 1 395 ? -19.641 7.305 28.047 1 97.88 395 ARG B CA 1
ATOM 9080 C C . ARG B 1 395 ? -19.703 7.125 26.531 1 97.88 395 ARG B C 1
ATOM 9082 O O . ARG B 1 395 ? -20.766 7.305 25.938 1 97.88 395 ARG B O 1
ATOM 9089 N N . ALA B 1 396 ? -18.562 6.863 25.953 1 97.81 396 ALA B N 1
ATOM 9090 C CA . ALA B 1 396 ? -18.5 6.676 24.5 1 97.81 396 ALA B CA 1
ATOM 9091 C C . ALA B 1 396 ? -19.406 5.535 24.062 1 97.81 396 ALA B C 1
ATOM 9093 O O . ALA B 1 396 ? -20.062 5.621 23.016 1 97.81 396 ALA B O 1
ATOM 9094 N N . ARG B 1 397 ? -19.5 4.461 24.781 1 96.06 397 ARG B N 1
ATOM 9095 C CA . ARG B 1 397 ? -20.281 3.279 24.438 1 96.06 397 ARG B CA 1
ATOM 9096 C C . ARG B 1 397 ? -21.766 3.607 24.375 1 96.06 397 ARG B C 1
ATOM 9098 O O . ARG B 1 397 ? -22.531 2.912 23.703 1 96.06 397 ARG B O 1
ATOM 9105 N N . THR B 1 398 ? -22.188 4.66 25.031 1 95.75 398 THR B N 1
ATOM 9106 C CA . THR B 1 398 ? -23.594 5.051 25.062 1 95.75 398 THR B CA 1
ATOM 9107 C C . THR B 1 398 ? -23.922 5.969 23.875 1 95.75 398 THR B C 1
ATOM 9109 O O . THR B 1 398 ? -25.094 6.184 23.562 1 95.75 398 THR B O 1
ATOM 9112 N N . ASP B 1 399 ? -22.938 6.504 23.25 1 95.81 399 ASP B N 1
ATOM 9113 C CA . ASP B 1 399 ? -23.125 7.355 22.078 1 95.81 399 ASP B CA 1
ATOM 9114 C C . ASP B 1 399 ? -23.359 6.52 20.828 1 95.81 399 ASP B C 1
ATOM 9116 O O . ASP B 1 399 ? -22.516 5.715 20.438 1 95.81 399 ASP B O 1
ATOM 9120 N N . PRO B 1 400 ? -24.469 6.648 20.188 1 94.19 400 PRO B N 1
ATOM 9121 C CA . PRO B 1 400 ? -24.797 5.82 19.031 1 94.19 400 PRO B CA 1
ATOM 9122 C C . PRO B 1 400 ? -23.953 6.164 17.812 1 94.19 400 PRO B C 1
ATOM 9124 O O . PRO B 1 400 ? -23.891 5.387 16.844 1 94.19 400 PRO B O 1
ATOM 9127 N N . ARG B 1 401 ? -23.219 7.23 17.875 1 94.12 401 ARG B N 1
ATOM 9128 C CA . ARG B 1 401 ? -22.469 7.695 16.719 1 94.12 401 ARG B CA 1
ATOM 9129 C C . ARG B 1 401 ? -21.094 7.027 16.656 1 94.12 401 ARG B C 1
ATOM 9131 O O . ARG B 1 401 ? -20.375 7.164 15.664 1 94.12 401 ARG B O 1
ATOM 9138 N N . ILE B 1 402 ? -20.688 6.25 17.547 1 95.69 402 ILE B N 1
ATOM 9139 C CA . ILE B 1 402 ? -19.312 5.758 17.656 1 95.69 402 ILE B CA 1
ATOM 9140 C C . ILE B 1 402 ? -19.141 4.516 16.797 1 95.69 402 ILE B C 1
ATOM 9142 O O . ILE B 1 402 ? -20.109 3.83 16.469 1 95.69 402 ILE B O 1
ATOM 9146 N N . THR B 1 403 ? -17.891 4.324 16.438 1 95 403 THR B N 1
ATOM 9147 C CA . THR B 1 403 ? -17.5 3.143 15.672 1 95 403 THR B CA 1
ATOM 9148 C C . THR B 1 403 ? -16.578 2.248 16.484 1 95 403 THR B C 1
ATOM 9150 O O . THR B 1 403 ? -16.266 2.547 17.641 1 95 403 THR B O 1
ATOM 9153 N N . GLN B 1 404 ? -16.172 1.191 16.016 1 94.81 404 GLN B N 1
ATOM 9154 C CA . GLN B 1 404 ? -15.562 0.093 16.766 1 94.81 404 GLN B CA 1
ATOM 9155 C C . GLN B 1 404 ? -14.125 0.429 17.172 1 94.81 404 GLN B C 1
ATOM 9157 O O . GLN B 1 404 ? -13.547 -0.234 18.031 1 94.81 404 GLN B O 1
ATOM 9162 N N . GLU B 1 405 ? -13.422 1.445 16.609 1 96.38 405 GLU B N 1
ATOM 9163 C CA . GLU B 1 405 ? -12.016 1.747 16.828 1 96.38 405 GLU B CA 1
ATOM 9164 C C . GLU B 1 405 ? -11.742 2.068 18.297 1 96.38 405 GLU B C 1
ATOM 9166 O O . GLU B 1 405 ? -10.656 1.802 18.797 1 96.38 405 GLU B O 1
ATOM 9171 N N . ILE B 1 406 ? -12.672 2.652 18.984 1 97.56 406 ILE B N 1
ATOM 9172 C CA . ILE B 1 406 ? -12.477 3.029 20.375 1 97.56 406 ILE B CA 1
ATOM 9173 C C . ILE B 1 406 ? -12.336 1.775 21.234 1 97.56 406 ILE B C 1
ATOM 9175 O O . ILE B 1 406 ? -11.617 1.779 22.234 1 97.56 406 ILE B O 1
ATOM 9179 N N . TYR B 1 407 ? -13.031 0.661 20.875 1 97.38 407 TYR B N 1
ATOM 9180 C CA . TYR B 1 407 ? -12.914 -0.594 21.609 1 97.38 407 TYR B CA 1
ATOM 9181 C C . TYR B 1 407 ? -11.508 -1.174 21.484 1 97.38 407 TYR B C 1
ATOM 9183 O O . TYR B 1 407 ? -10.945 -1.66 22.469 1 97.38 407 TYR B O 1
ATOM 9191 N N . THR B 1 408 ? -10.969 -1.107 20.281 1 96.75 408 THR B N 1
ATOM 9192 C CA . THR B 1 408 ? -9.602 -1.573 20.062 1 96.75 408 THR B CA 1
ATOM 9193 C C . THR B 1 408 ? -8.609 -0.739 20.875 1 96.75 408 THR B C 1
ATOM 9195 O O . THR B 1 408 ? -7.73 -1.285 21.531 1 96.75 408 THR B O 1
ATOM 9198 N N . ALA B 1 409 ? -8.766 0.626 20.781 1 97.88 409 ALA B N 1
ATOM 9199 C CA . ALA B 1 409 ? -7.879 1.521 21.531 1 97.88 409 ALA B CA 1
ATOM 9200 C C . ALA B 1 409 ? -7.969 1.257 23.031 1 97.88 409 ALA B C 1
ATOM 9202 O O . ALA B 1 409 ? -6.945 1.201 23.719 1 97.88 409 ALA B O 1
ATOM 9203 N N . SER B 1 410 ? -9.18 1.107 23.547 1 98.06 410 SER B N 1
ATOM 9204 C CA . SER B 1 410 ? -9.391 0.865 24.969 1 98.06 410 SER B CA 1
ATOM 9205 C C . SER B 1 410 ? -8.812 -0.481 25.391 1 98.06 410 SER B C 1
ATOM 9207 O O . SER B 1 410 ? -8.195 -0.588 26.453 1 98.06 410 SER B O 1
ATOM 9209 N N . ALA B 1 411 ? -9.031 -1.547 24.562 1 97.44 411 ALA B N 1
ATOM 9210 C CA . ALA B 1 411 ? -8.523 -2.879 24.875 1 97.44 411 ALA B CA 1
ATOM 9211 C C . ALA B 1 411 ? -6.996 -2.877 24.969 1 97.44 411 ALA B C 1
ATOM 9213 O O . ALA B 1 411 ? -6.426 -3.396 25.922 1 97.44 411 ALA B O 1
ATOM 9214 N N . LEU B 1 412 ? -6.363 -2.27 24 1 96.81 412 LEU B N 1
ATOM 9215 C CA . LEU B 1 412 ? -4.902 -2.246 23.984 1 96.81 412 LEU B CA 1
ATOM 9216 C C . LEU B 1 412 ? -4.355 -1.343 25.078 1 96.81 412 LEU B C 1
ATOM 9218 O O . LEU B 1 412 ? -3.348 -1.666 25.719 1 96.81 412 LEU B O 1
ATOM 9222 N N . MET B 1 413 ? -5.02 -0.161 25.297 1 97.12 413 MET B N 1
ATOM 9223 C CA . MET B 1 413 ? -4.621 0.709 26.406 1 97.12 413 MET B CA 1
ATOM 9224 C C . MET B 1 413 ? -4.648 -0.045 27.719 1 97.12 413 MET B C 1
ATOM 9226 O O . MET B 1 413 ? -3.695 0.022 28.5 1 97.12 413 MET B O 1
ATOM 9230 N N . GLU B 1 414 ? -5.75 -0.808 27.969 1 96.12 414 GLU B N 1
ATOM 9231 C CA . GLU B 1 414 ? -5.898 -1.585 29.203 1 96.12 414 GLU B CA 1
ATOM 9232 C C . GLU B 1 414 ? -4.805 -2.641 29.312 1 96.12 414 GLU B C 1
ATOM 9234 O O . GLU B 1 414 ? -4.215 -2.812 30.391 1 96.12 414 GLU B O 1
ATOM 9239 N N . TYR B 1 415 ? -4.504 -3.273 28.25 1 95.88 415 TYR B N 1
ATOM 9240 C CA . TYR B 1 415 ? -3.502 -4.336 28.25 1 95.88 415 TYR B CA 1
ATOM 9241 C C . TYR B 1 415 ? -2.115 -3.777 28.547 1 95.88 415 TYR B C 1
ATOM 9243 O O . TYR B 1 415 ? -1.374 -4.348 29.359 1 95.88 415 TYR B O 1
ATOM 9251 N N . PHE B 1 416 ? -1.742 -2.705 27.953 1 94.38 416 PHE B N 1
ATOM 9252 C CA . PHE B 1 416 ? -0.398 -2.156 28.094 1 94.38 416 PHE B CA 1
ATOM 9253 C C . PHE B 1 416 ? -0.221 -1.492 29.453 1 94.38 416 PHE B C 1
ATOM 9255 O O . PHE B 1 416 ? 0.899 -1.385 29.953 1 94.38 416 PHE B O 1
ATOM 9262 N N . THR B 1 417 ? -1.329 -1.056 30.047 1 94.44 417 THR B N 1
ATOM 9263 C CA . THR B 1 417 ? -1.25 -0.355 31.328 1 94.44 417 THR B CA 1
ATOM 9264 C C . THR B 1 417 ? -1.351 -1.338 32.5 1 94.44 417 THR B C 1
ATOM 9266 O O . THR B 1 417 ? -0.557 -1.276 33.438 1 94.44 417 THR B O 1
ATOM 9269 N N . THR B 1 418 ? -2.336 -2.27 32.406 1 93.69 418 THR B N 1
ATOM 9270 C CA . THR B 1 418 ? -2.588 -3.166 33.531 1 93.69 418 THR B CA 1
ATOM 9271 C C . THR B 1 418 ? -1.925 -4.52 33.312 1 93.69 418 THR B C 1
ATOM 9273 O O . THR B 1 418 ? -1.79 -5.32 34.25 1 93.69 418 THR B O 1
ATOM 9276 N N . LYS B 1 419 ? -1.508 -4.844 32.094 1 91.88 419 LYS B N 1
ATOM 9277 C CA . LYS B 1 419 ? -0.883 -6.102 31.688 1 91.88 419 LYS B CA 1
ATOM 9278 C C . LYS B 1 419 ? -1.832 -7.277 31.906 1 91.88 419 LYS B C 1
ATOM 9280 O O . LYS B 1 419 ? -1.391 -8.398 32.188 1 91.88 419 LYS B O 1
ATOM 9285 N N . ASP B 1 420 ? -3.104 -6.906 31.938 1 92.06 420 ASP B N 1
ATOM 9286 C CA . ASP B 1 420 ? -4.129 -7.93 32.094 1 92.06 420 ASP B CA 1
ATOM 9287 C C . ASP B 1 420 ? -4.777 -8.266 30.75 1 92.06 420 ASP B C 1
ATOM 9289 O O . ASP B 1 420 ? -5.59 -7.492 30.234 1 92.06 420 ASP B O 1
ATOM 9293 N N . LYS B 1 421 ? -4.496 -9.391 30.234 1 92.69 421 LYS B N 1
ATOM 9294 C CA . LYS B 1 421 ? -5.023 -9.789 28.938 1 92.69 421 LYS B CA 1
ATOM 9295 C C . LYS B 1 421 ? -6.512 -10.109 29.016 1 92.69 421 LYS B C 1
ATOM 9297 O O . LYS B 1 421 ? -7.242 -9.953 28.031 1 92.69 421 LYS B O 1
ATOM 9302 N N . GLY B 1 422 ? -7.027 -10.57 30.188 1 94.75 422 GLY B N 1
ATOM 9303 C CA . GLY B 1 422 ? -8.43 -10.914 30.359 1 94.75 422 GLY B CA 1
ATOM 9304 C C . GLY B 1 422 ? -9.367 -9.742 30.125 1 94.75 422 GLY B C 1
ATOM 9305 O O . GLY B 1 422 ? -10.375 -9.883 29.422 1 94.75 422 GLY B O 1
ATOM 9306 N N . VAL B 1 423 ? -9.062 -8.602 30.672 1 95.75 423 VAL B N 1
ATOM 9307 C CA . VAL B 1 423 ? -9.883 -7.41 30.5 1 95.75 423 VAL B CA 1
ATOM 9308 C C . VAL B 1 423 ? -9.883 -6.98 29.031 1 95.75 423 VAL B C 1
ATOM 9310 O O . VAL B 1 423 ? -10.93 -6.621 28.484 1 95.75 423 VAL B O 1
ATOM 9313 N N . ALA B 1 424 ? -8.711 -6.988 28.406 1 95.94 424 ALA B N 1
ATOM 9314 C CA . ALA B 1 424 ? -8.602 -6.617 26.984 1 95.94 424 ALA B CA 1
ATOM 9315 C C . ALA B 1 424 ? -9.469 -7.52 26.125 1 95.94 424 ALA B C 1
ATOM 9317 O O . ALA B 1 424 ? -10.188 -7.039 25.234 1 95.94 424 ALA B O 1
ATOM 9318 N N . LEU B 1 425 ? -9.453 -8.836 26.375 1 95.44 425 LEU B N 1
ATOM 9319 C CA . LEU B 1 425 ? -10.234 -9.797 25.609 1 95.44 425 LEU B CA 1
ATOM 9320 C C . LEU B 1 425 ? -11.727 -9.531 25.766 1 95.44 425 LEU B C 1
ATOM 9322 O O . LEU B 1 425 ? -12.484 -9.617 24.781 1 95.44 425 LEU B O 1
ATOM 9326 N N . ARG B 1 426 ? -12.164 -9.164 26.938 1 95.81 426 ARG B N 1
ATOM 9327 C CA . ARG B 1 426 ? -13.57 -8.867 27.188 1 95.81 426 ARG B CA 1
ATOM 9328 C C . ARG B 1 426 ? -14.008 -7.629 26.406 1 95.81 426 ARG B C 1
ATOM 9330 O O . ARG B 1 426 ? -15.125 -7.582 25.891 1 95.81 426 ARG B O 1
ATOM 9337 N N . ILE B 1 427 ? -13.125 -6.676 26.312 1 96.81 427 ILE B N 1
ATOM 9338 C CA . ILE B 1 427 ? -13.438 -5.449 25.594 1 96.81 427 ILE B CA 1
ATOM 9339 C C . ILE B 1 427 ? -13.539 -5.746 24.094 1 96.81 427 ILE B C 1
ATOM 9341 O O . ILE B 1 427 ? -14.453 -5.273 23.422 1 96.81 427 ILE B O 1
ATOM 9345 N N . PHE B 1 428 ? -12.602 -6.547 23.594 1 95.75 428 PHE B N 1
ATOM 9346 C CA . PHE B 1 428 ? -12.641 -6.926 22.188 1 95.75 428 PHE B CA 1
ATOM 9347 C C . PHE B 1 428 ? -13.938 -7.66 21.859 1 95.75 428 PHE B C 1
ATOM 9349 O O . PHE B 1 428 ? -14.539 -7.43 20.812 1 95.75 428 PHE B O 1
ATOM 9356 N N . GLU B 1 429 ? -14.391 -8.453 22.734 1 94.06 429 GLU B N 1
ATOM 9357 C CA . GLU B 1 429 ? -15.586 -9.258 22.5 1 94.06 429 GLU B CA 1
ATOM 9358 C C . GLU B 1 429 ? -16.844 -8.391 22.5 1 94.06 429 GLU B C 1
ATOM 9360 O O . GLU B 1 429 ? -17.828 -8.734 21.859 1 94.06 429 GLU B O 1
ATOM 9365 N N . LEU B 1 430 ? -16.797 -7.266 23.172 1 94.56 430 LEU B N 1
ATOM 9366 C CA . LEU B 1 430 ? -17.922 -6.344 23.203 1 94.56 430 LEU B CA 1
ATOM 9367 C C . LEU B 1 430 ? -18.234 -5.809 21.812 1 94.56 430 LEU B C 1
ATOM 9369 O O . LEU B 1 430 ? -19.375 -5.43 21.516 1 94.56 430 LEU B O 1
ATOM 9373 N N . VAL B 1 431 ? -17.25 -5.766 20.953 1 93.12 431 VAL B N 1
ATOM 9374 C CA . VAL B 1 431 ? -17.406 -5.23 19.609 1 93.12 431 VAL B CA 1
ATOM 9375 C C . VAL B 1 431 ? -18.406 -6.078 18.828 1 93.12 431 VAL B C 1
ATOM 9377 O O . VAL B 1 431 ? -19.234 -5.547 18.078 1 93.12 431 VAL B O 1
ATOM 9380 N N . PHE B 1 432 ? -18.438 -7.387 19 1 90.56 432 PHE B N 1
ATOM 9381 C CA . PHE B 1 432 ? -19.266 -8.312 18.234 1 90.56 432 PHE B CA 1
ATOM 9382 C C . PHE B 1 432 ? -20.734 -8.125 18.594 1 90.56 432 PHE B C 1
ATOM 9384 O O . PHE B 1 432 ? -21.609 -8.453 17.781 1 90.56 432 PHE B O 1
ATOM 9391 N N . LYS B 1 433 ? -20.969 -7.578 19.656 1 90.69 433 LYS B N 1
ATOM 9392 C CA . LYS B 1 433 ? -22.328 -7.375 20.109 1 90.69 433 LYS B CA 1
ATOM 9393 C C . LYS B 1 433 ? -22.906 -6.059 19.578 1 90.69 433 LYS B C 1
ATOM 9395 O O . LYS B 1 433 ? -24.109 -5.941 19.359 1 90.69 433 LYS B O 1
ATOM 9400 N N . LYS B 1 434 ? -22.062 -5.203 19.281 1 91.81 434 LYS B N 1
ATOM 9401 C CA . LYS B 1 434 ? -22.547 -3.844 19.062 1 91.81 434 LYS B CA 1
ATOM 9402 C C . LYS B 1 434 ? -22.297 -3.408 17.625 1 91.81 434 LYS B C 1
ATOM 9404 O O . LYS B 1 434 ? -23.031 -2.578 17.078 1 91.81 434 LYS B O 1
ATOM 9409 N N . HIS B 1 435 ? -21.25 -3.9 16.984 1 93.38 435 HIS B N 1
ATOM 9410 C CA . HIS B 1 435 ? -20.844 -3.406 15.68 1 93.38 435 HIS B CA 1
ATOM 9411 C C . HIS B 1 435 ? -20.625 -4.555 14.703 1 93.38 435 HIS B C 1
ATOM 9413 O O . HIS B 1 435 ? -20.297 -5.672 15.117 1 93.38 435 HIS B O 1
ATOM 9419 N N . PRO B 1 436 ? -20.844 -4.258 13.484 1 92.31 436 PRO B N 1
ATOM 9420 C CA . PRO B 1 436 ? -20.469 -5.262 12.484 1 92.31 436 PRO B CA 1
ATOM 9421 C C . PRO B 1 436 ? -18.953 -5.457 12.383 1 92.31 436 PRO B C 1
ATOM 9423 O O . PRO B 1 436 ? -18.188 -4.52 12.609 1 92.31 436 PRO B O 1
ATOM 9426 N N . ILE B 1 437 ? -18.594 -6.582 11.992 1 90.31 437 ILE B N 1
ATOM 9427 C CA . ILE B 1 437 ? -17.172 -6.945 11.898 1 90.31 437 ILE B CA 1
ATOM 9428 C C . ILE B 1 437 ? -16.531 -6.211 10.727 1 90.31 437 ILE B C 1
ATOM 9430 O O . ILE B 1 437 ? -17.094 -6.148 9.633 1 90.31 437 ILE B O 1
ATOM 9434 N N . ASN B 1 438 ? -15.438 -5.57 11.008 1 92.12 438 ASN B N 1
ATOM 9435 C CA . ASN B 1 438 ? -14.648 -4.895 9.984 1 92.12 438 ASN B CA 1
ATOM 9436 C C . ASN B 1 438 ? -13.234 -5.457 9.906 1 92.12 438 ASN B C 1
ATOM 9438 O O . ASN B 1 438 ? -12.742 -6.059 10.859 1 92.12 438 ASN B O 1
ATOM 9442 N N . LEU B 1 439 ? -12.555 -5.273 8.797 1 92.5 439 LEU B N 1
ATOM 9443 C CA . LEU B 1 439 ? -11.25 -5.867 8.531 1 92.5 439 LEU B CA 1
ATOM 9444 C C . LEU B 1 439 ? -10.195 -5.324 9.492 1 92.5 439 LEU B C 1
ATOM 9446 O O . LEU B 1 439 ? -9.406 -6.09 10.055 1 92.5 439 LEU B O 1
ATOM 9450 N N . SER B 1 440 ? -10.188 -3.949 9.641 1 91.69 440 SER B N 1
ATOM 9451 C CA . SER B 1 440 ? -9.164 -3.328 10.484 1 91.69 440 SER B CA 1
ATOM 9452 C C . SER B 1 440 ? -9.25 -3.838 11.922 1 91.69 440 SER B C 1
ATOM 9454 O O . SER B 1 440 ? -8.219 -4.047 12.57 1 91.69 440 SER B O 1
ATOM 9456 N N . PHE B 1 441 ? -10.508 -4.059 12.453 1 94.38 441 PHE B N 1
ATOM 9457 C CA . PHE B 1 441 ? -10.719 -4.594 13.797 1 94.38 441 PHE B CA 1
ATOM 9458 C C . PHE B 1 441 ? -10.211 -6.027 13.891 1 94.38 441 PHE B C 1
ATOM 9460 O O . PHE B 1 441 ? -9.484 -6.371 14.828 1 94.38 441 PHE B O 1
ATOM 9467 N N . VAL B 1 442 ? -10.523 -6.852 12.891 1 94.88 442 VAL B N 1
ATOM 9468 C CA . VAL B 1 442 ? -10.141 -8.258 12.906 1 94.88 442 VAL B CA 1
ATOM 9469 C C . VAL B 1 442 ? -8.625 -8.391 12.828 1 94.88 442 VAL B C 1
ATOM 9471 O O . VAL B 1 442 ? -8.031 -9.234 13.508 1 94.88 442 VAL B O 1
ATOM 9474 N N . ASP B 1 443 ? -8.016 -7.586 12.055 1 93.31 443 ASP B N 1
ATOM 9475 C CA . ASP B 1 443 ? -6.566 -7.609 11.875 1 93.31 443 ASP B CA 1
ATOM 9476 C C . ASP B 1 443 ? -5.844 -7.375 13.195 1 93.31 443 ASP B C 1
ATOM 9478 O O . ASP B 1 443 ? -4.969 -8.156 13.578 1 93.31 443 ASP B O 1
ATOM 9482 N N . LYS B 1 444 ? -6.227 -6.324 13.938 1 93.56 444 LYS B N 1
ATOM 9483 C CA . LYS B 1 444 ? -5.602 -5.984 15.211 1 93.56 444 LYS B CA 1
ATOM 9484 C C . LYS B 1 444 ? -5.922 -7.031 16.281 1 93.56 444 LYS B C 1
ATOM 9486 O O . LYS B 1 444 ? -5.051 -7.414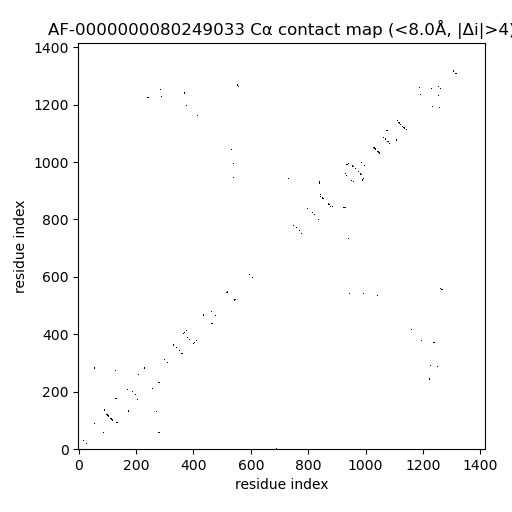 17.062 1 93.56 444 LYS B O 1
ATOM 9491 N N . TYR B 1 445 ? -7.203 -7.461 16.359 1 95.88 445 TYR B N 1
ATOM 9492 C CA . TYR B 1 445 ? -7.637 -8.43 17.359 1 95.88 445 TYR B CA 1
ATOM 9493 C C . TYR B 1 445 ? -6.973 -9.781 17.141 1 95.88 445 TYR B C 1
ATOM 9495 O O . TYR B 1 445 ? -6.574 -10.453 18.094 1 95.88 445 TYR B O 1
ATOM 9503 N N . LEU B 1 446 ? -6.758 -10.141 15.867 1 95 446 LEU B N 1
ATOM 9504 C CA . LEU B 1 446 ? -6.102 -11.398 15.531 1 95 446 LEU B CA 1
ATOM 9505 C C . LEU B 1 446 ? -4.641 -11.383 15.969 1 95 446 LEU B C 1
ATOM 9507 O O . LEU B 1 446 ? -4.156 -12.344 16.562 1 95 446 LEU B O 1
ATOM 9511 N N . ASP B 1 447 ? -3.99 -10.336 15.672 1 93.44 447 ASP B N 1
ATOM 9512 C CA . ASP B 1 447 ? -2.6 -10.211 16.094 1 93.44 447 ASP B CA 1
ATOM 9513 C C . ASP B 1 447 ? -2.479 -10.297 17.609 1 93.44 447 ASP B C 1
ATOM 9515 O O . ASP B 1 447 ? -1.592 -10.977 18.125 1 93.44 447 ASP B O 1
ATOM 9519 N N . PHE B 1 448 ? -3.387 -9.602 18.281 1 95.12 448 PHE B N 1
ATOM 9520 C CA . PHE B 1 448 ? -3.379 -9.617 19.734 1 95.12 448 PHE B CA 1
ATOM 9521 C C . PHE B 1 448 ? -3.588 -11.031 20.266 1 95.12 448 PHE B C 1
ATOM 9523 O O . PHE B 1 448 ? -2.828 -11.5 21.109 1 95.12 448 PHE B O 1
ATOM 9530 N N . MET B 1 449 ? -4.574 -11.742 19.703 1 94.69 449 MET B N 1
ATOM 9531 C CA . MET B 1 449 ? -4.891 -13.094 20.172 1 94.69 449 MET B CA 1
ATOM 9532 C C . MET B 1 449 ? -3.734 -14.047 19.906 1 94.69 449 MET B C 1
ATOM 9534 O O . MET B 1 449 ? -3.354 -14.828 20.781 1 94.69 449 MET B O 1
ATOM 9538 N N . MET B 1 450 ? -3.17 -13.93 18.734 1 92.38 450 MET B N 1
ATOM 9539 C CA . MET B 1 450 ? -2.092 -14.844 18.359 1 92.38 450 MET B CA 1
ATOM 9540 C C . MET B 1 450 ? -0.854 -14.602 19.219 1 92.38 450 MET B C 1
ATOM 9542 O O . MET B 1 450 ? -0.23 -15.555 19.703 1 92.38 450 MET B O 1
ATOM 9546 N N . LEU B 1 451 ? -0.565 -13.383 19.453 1 91.88 451 LEU B N 1
ATOM 9547 C CA . LEU B 1 451 ? 0.652 -13.062 20.203 1 91.88 451 LEU B CA 1
ATOM 9548 C C . LEU B 1 451 ? 0.447 -13.258 21.703 1 91.88 451 LEU B C 1
ATOM 9550 O O . LEU B 1 451 ? 1.415 -13.297 22.453 1 91.88 451 LEU B O 1
ATOM 9554 N N . GLN B 1 452 ? -0.846 -13.469 22.125 1 92.12 452 GLN B N 1
ATOM 9555 C CA . GLN B 1 452 ? -1.137 -13.836 23.5 1 92.12 452 GLN B CA 1
ATOM 9556 C C . GLN B 1 452 ? -1.348 -15.344 23.641 1 92.12 452 GLN B C 1
ATOM 9558 O O . GLN B 1 452 ? -1.786 -15.82 24.688 1 92.12 452 GLN B O 1
ATOM 9563 N N . ASN B 1 453 ? -1.067 -16.094 22.562 1 91.19 453 ASN B N 1
ATOM 9564 C CA . ASN B 1 453 ? -1.142 -17.547 22.5 1 91.19 453 ASN B CA 1
ATOM 9565 C C . ASN B 1 453 ? -2.57 -18.047 22.703 1 91.19 453 ASN B C 1
ATOM 9567 O O . ASN B 1 453 ? -2.793 -19.047 23.375 1 91.19 453 ASN B O 1
ATOM 9571 N N . GLU B 1 454 ? -3.533 -17.219 22.297 1 91.31 454 GLU B N 1
ATOM 9572 C CA . GLU B 1 454 ? -4.934 -17.625 22.25 1 91.31 454 GLU B CA 1
ATOM 9573 C C . GLU B 1 454 ? -5.293 -18.188 20.891 1 91.31 454 GLU B C 1
ATOM 9575 O O . GLU B 1 454 ? -6.172 -17.672 20.203 1 91.31 454 GLU B O 1
ATOM 9580 N N . GLN B 1 455 ? -4.707 -19.297 20.562 1 89.94 455 GLN B N 1
ATOM 9581 C CA . GLN B 1 455 ? -4.773 -19.844 19.219 1 89.94 455 GLN B CA 1
ATOM 9582 C C . GLN B 1 455 ? -6.172 -20.359 18.906 1 89.94 455 GLN B C 1
ATOM 9584 O O . GLN B 1 455 ? -6.688 -20.156 17.797 1 89.94 455 GLN B O 1
ATOM 9589 N N . ILE B 1 456 ? -6.805 -21.016 19.812 1 91.19 456 ILE B N 1
ATOM 9590 C CA . ILE B 1 456 ? -8.133 -21.578 19.609 1 91.19 456 ILE B CA 1
ATOM 9591 C C . ILE B 1 456 ? -9.141 -20.453 19.375 1 91.19 456 ILE B C 1
ATOM 9593 O O . ILE B 1 456 ? -9.945 -20.516 18.438 1 91.19 456 ILE B O 1
ATOM 9597 N N . ASN B 1 457 ? -9.07 -19.438 20.25 1 92.44 457 ASN B N 1
ATOM 9598 C CA . ASN B 1 457 ? -9.961 -18.297 20.109 1 92.44 457 ASN B CA 1
ATOM 9599 C C . ASN B 1 457 ? -9.711 -17.531 18.812 1 92.44 457 ASN B C 1
ATOM 9601 O O . ASN B 1 457 ? -10.641 -16.984 18.219 1 92.44 457 ASN B O 1
ATOM 9605 N N . ALA B 1 458 ? -8.43 -17.516 18.406 1 94 458 ALA B N 1
ATOM 9606 C CA . ALA B 1 458 ? -8.086 -16.859 17.156 1 94 458 ALA B CA 1
ATOM 9607 C C . ALA B 1 458 ? -8.742 -17.578 15.969 1 94 458 ALA B C 1
ATOM 9609 O O . ALA B 1 458 ? -9.242 -16.922 15.047 1 94 458 ALA B O 1
ATOM 9610 N N . LYS B 1 459 ? -8.75 -18.891 16 1 93.06 459 LYS B N 1
ATOM 9611 C CA . LYS B 1 459 ? -9.383 -19.656 14.938 1 93.06 459 LYS B CA 1
ATOM 9612 C C . LYS B 1 459 ? -10.883 -19.406 14.891 1 93.06 459 LYS B C 1
ATOM 9614 O O . LYS B 1 459 ? -11.477 -19.297 13.812 1 93.06 459 LYS B O 1
ATOM 9619 N N . ILE B 1 460 ? -11.477 -19.312 16.062 1 94 460 ILE B N 1
ATOM 9620 C CA . ILE B 1 460 ? -12.906 -19.031 16.156 1 94 460 ILE B CA 1
ATOM 9621 C C . ILE B 1 460 ? -13.195 -17.656 15.578 1 94 460 ILE B C 1
ATOM 9623 O O . ILE B 1 460 ? -14.18 -17.469 14.852 1 94 460 ILE B O 1
ATOM 9627 N N . LEU B 1 461 ? -12.344 -16.719 15.906 1 94.69 461 LEU B N 1
ATOM 9628 C CA . LEU B 1 461 ? -12.484 -15.359 15.375 1 94.69 461 LEU B CA 1
ATOM 9629 C C . LEU B 1 461 ? -12.414 -15.359 13.852 1 94.69 461 LEU B C 1
ATOM 9631 O O . LEU B 1 461 ? -13.203 -14.68 13.188 1 94.69 461 LEU B O 1
ATOM 9635 N N . VAL B 1 462 ? -11.484 -16.078 13.289 1 95.06 462 VAL B N 1
ATOM 9636 C CA . VAL B 1 462 ? -11.297 -16.141 11.844 1 95.06 462 VAL B CA 1
ATOM 9637 C C . VAL B 1 462 ? -12.531 -16.734 11.18 1 95.06 462 VAL B C 1
ATOM 9639 O O . VAL B 1 462 ? -13 -16.25 10.156 1 95.06 462 VAL B O 1
ATOM 9642 N N . GLU B 1 463 ? -13.039 -17.781 11.727 1 93.88 463 GLU B N 1
ATOM 9643 C CA . GLU B 1 463 ? -14.242 -18.406 11.18 1 93.88 463 GLU B CA 1
ATOM 9644 C C . GLU B 1 463 ? -15.422 -17.438 11.203 1 93.88 463 GLU B C 1
ATOM 9646 O O . GLU B 1 463 ? -16.188 -17.375 10.242 1 93.88 463 GLU B O 1
ATOM 9651 N N . LYS B 1 464 ? -15.523 -16.75 12.297 1 93.88 464 LYS B N 1
ATOM 9652 C CA . LYS B 1 464 ? -16.578 -15.75 12.406 1 93.88 464 LYS B CA 1
ATOM 9653 C C . LYS B 1 464 ? -16.406 -14.672 11.336 1 93.88 464 LYS B C 1
ATOM 9655 O O . LYS B 1 464 ? -17.391 -14.234 10.734 1 93.88 464 LYS B O 1
ATOM 9660 N N . ALA B 1 465 ? -15.172 -14.25 11.133 1 94.62 465 ALA B N 1
ATOM 9661 C CA . ALA B 1 465 ? -14.883 -13.203 10.148 1 94.62 465 ALA B CA 1
ATOM 9662 C C . ALA B 1 465 ? -15.156 -13.695 8.734 1 94.62 465 ALA B C 1
ATOM 9664 O O . ALA B 1 465 ? -15.711 -12.961 7.91 1 94.62 465 ALA B O 1
ATOM 9665 N N . LEU B 1 466 ? -14.82 -14.875 8.414 1 94 466 LEU B N 1
ATOM 9666 C CA . LEU B 1 466 ? -14.984 -15.43 7.074 1 94 466 LEU B CA 1
ATOM 9667 C C . LEU B 1 466 ? -16.453 -15.641 6.75 1 94 466 LEU B C 1
ATOM 9669 O O . LEU B 1 466 ? -16.859 -15.625 5.582 1 94 466 LEU B O 1
ATOM 9673 N N . ASN B 1 467 ? -17.281 -15.789 7.742 1 93.19 467 ASN B N 1
ATOM 9674 C CA . ASN B 1 467 ? -18.719 -16.016 7.539 1 93.19 467 ASN B CA 1
ATOM 9675 C C . ASN B 1 467 ? -19.516 -14.719 7.711 1 93.19 467 ASN B C 1
ATOM 9677 O O . ASN B 1 467 ? -20.734 -14.711 7.527 1 93.19 467 ASN B O 1
ATOM 9681 N N . ALA B 1 468 ? -18.844 -13.695 8.039 1 93.12 468 ALA B N 1
ATOM 9682 C CA . ALA B 1 468 ? -19.531 -12.43 8.281 1 93.12 468 ALA B CA 1
ATOM 9683 C C . ALA B 1 468 ? -20 -11.797 6.977 1 93.12 468 ALA B C 1
ATOM 9685 O O . ALA B 1 468 ? -19.219 -11.688 6.02 1 93.12 468 ALA B O 1
ATOM 9686 N N . GLU B 1 469 ? -21.188 -11.367 6.898 1 91.25 469 GLU B N 1
ATOM 9687 C CA . GLU B 1 469 ? -21.75 -10.734 5.707 1 91.25 469 GLU B CA 1
ATOM 9688 C C . GLU B 1 469 ? -21.219 -9.312 5.543 1 91.25 469 GLU B C 1
ATOM 9690 O O . GLU B 1 469 ? -21.219 -8.766 4.438 1 91.25 469 GLU B O 1
ATOM 9695 N N . SER B 1 470 ? -20.797 -8.812 6.629 1 92.25 470 SER B N 1
ATOM 9696 C CA . SER B 1 470 ? -20.344 -7.422 6.609 1 92.25 470 SER B CA 1
ATOM 9697 C C . SER B 1 470 ? -19 -7.285 5.891 1 92.25 470 SER B C 1
ATOM 9699 O O . SER B 1 470 ? -18.625 -6.188 5.473 1 92.25 470 SER B O 1
ATOM 9701 N N . LEU B 1 471 ? -18.266 -8.383 5.719 1 92.56 471 LEU B N 1
ATOM 9702 C CA . LEU B 1 471 ? -16.953 -8.344 5.078 1 92.56 471 LEU B CA 1
ATOM 9703 C C . LEU B 1 471 ? -17.062 -8.75 3.609 1 92.56 471 LEU B C 1
ATOM 9705 O O . LEU B 1 471 ? -17.656 -9.781 3.285 1 92.56 471 LEU B O 1
ATOM 9709 N N . ALA B 1 472 ? -16.516 -7.941 2.793 1 88.88 472 ALA B N 1
ATOM 9710 C CA . ALA B 1 472 ? -16.422 -8.266 1.373 1 88.88 472 ALA B CA 1
ATOM 9711 C C . ALA B 1 472 ? -15.453 -9.422 1.138 1 88.88 472 ALA B C 1
ATOM 9713 O O . ALA B 1 472 ? -14.578 -9.68 1.966 1 88.88 472 ALA B O 1
ATOM 9714 N N . PRO B 1 473 ? -15.516 -10.094 0.056 1 87.62 473 PRO B N 1
ATOM 9715 C CA . PRO B 1 473 ? -14.633 -11.219 -0.24 1 87.62 473 PRO B CA 1
ATOM 9716 C C . PRO B 1 473 ? -13.156 -10.82 -0.274 1 87.62 473 PRO B C 1
ATOM 9718 O O . PRO B 1 473 ? -12.289 -11.602 0.114 1 87.62 473 PRO B O 1
ATOM 9721 N N . SER B 1 474 ? -12.914 -9.656 -0.702 1 85.19 474 SER B N 1
ATOM 9722 C CA . SER B 1 474 ? -11.539 -9.18 -0.723 1 85.19 474 SER B CA 1
ATOM 9723 C C . SER B 1 474 ? -10.977 -9.055 0.689 1 85.19 474 SER B C 1
ATOM 9725 O O . SER B 1 474 ? -9.82 -9.414 0.937 1 85.19 474 SER B O 1
ATOM 9727 N N . ASP B 1 475 ? -11.859 -8.547 1.59 1 90.62 475 ASP B N 1
ATOM 9728 C CA . ASP B 1 475 ? -11.445 -8.414 2.982 1 90.62 475 ASP B CA 1
ATOM 9729 C C . ASP B 1 475 ? -11.281 -9.781 3.643 1 90.62 475 ASP B C 1
ATOM 9731 O O . ASP B 1 475 ? -10.383 -9.977 4.461 1 90.62 475 ASP B O 1
ATOM 9735 N N . LYS B 1 476 ? -12.148 -10.648 3.244 1 92.38 476 LYS B N 1
ATOM 9736 C CA . LYS B 1 476 ? -12.062 -12.016 3.768 1 92.38 476 LYS B CA 1
ATOM 9737 C C . LYS B 1 476 ? -10.758 -12.688 3.336 1 92.38 476 LYS B C 1
ATOM 9739 O O . LYS B 1 476 ? -10.172 -13.453 4.098 1 92.38 476 LYS B O 1
ATOM 9744 N N . LEU B 1 477 ? -10.336 -12.406 2.15 1 90.62 477 LEU B N 1
ATOM 9745 C CA . LEU B 1 477 ? -9.086 -12.953 1.63 1 90.62 477 LEU B CA 1
ATOM 9746 C C . LEU B 1 477 ? -7.895 -12.469 2.451 1 90.62 477 LEU B C 1
ATOM 9748 O O . LEU B 1 477 ? -6.957 -13.234 2.701 1 90.62 477 LEU B O 1
ATOM 9752 N N . VAL B 1 478 ? -7.957 -11.227 2.895 1 91 478 VAL B N 1
ATOM 9753 C CA . VAL B 1 478 ? -6.891 -10.672 3.727 1 91 478 VAL B CA 1
ATOM 9754 C C . VAL B 1 478 ? -6.848 -11.406 5.066 1 91 478 VAL B C 1
ATOM 9756 O O . VAL B 1 478 ? -5.77 -11.75 5.559 1 91 478 VAL B O 1
ATOM 9759 N N . VAL B 1 479 ? -7.973 -11.641 5.613 1 94.06 479 VAL B N 1
ATOM 9760 C CA . VAL B 1 479 ? -8.062 -12.344 6.887 1 94.06 479 VAL B CA 1
ATOM 9761 C C . VAL B 1 479 ? -7.527 -13.766 6.727 1 94.06 479 VAL B C 1
ATOM 9763 O O . VAL B 1 479 ? -6.758 -14.242 7.562 1 94.06 479 VAL B O 1
ATOM 9766 N N . ALA B 1 480 ? -7.953 -14.367 5.609 1 93.5 480 ALA B N 1
ATOM 9767 C CA . ALA B 1 480 ? -7.488 -15.727 5.34 1 93.5 480 ALA B CA 1
ATOM 9768 C C . ALA B 1 480 ? -5.977 -15.766 5.137 1 93.5 480 ALA B C 1
ATOM 9770 O O . ALA B 1 480 ? -5.309 -16.719 5.555 1 93.5 480 ALA B O 1
ATOM 9771 N N . GLY B 1 481 ? -5.504 -14.766 4.465 1 91.62 481 GLY B N 1
ATOM 9772 C CA . GLY B 1 481 ? -4.07 -14.656 4.273 1 91.62 481 GLY B CA 1
ATOM 9773 C C . GLY B 1 481 ? -3.303 -14.484 5.57 1 91.62 481 GLY B C 1
ATOM 9774 O O . GLY B 1 481 ? -2.227 -15.055 5.742 1 91.62 481 GLY B O 1
ATOM 9775 N N . LYS B 1 482 ? -3.844 -13.75 6.469 1 92.12 482 LYS B N 1
ATOM 9776 C CA . LYS B 1 482 ? -3.186 -13.5 7.75 1 92.12 482 LYS B CA 1
ATOM 9777 C C . LYS B 1 482 ? -3.137 -14.773 8.594 1 92.12 482 LYS B C 1
ATOM 9779 O O . LYS B 1 482 ? -2.111 -15.07 9.211 1 92.12 482 LYS B O 1
ATOM 9784 N N . ILE B 1 483 ? -4.246 -15.461 8.641 1 93 483 ILE B N 1
ATOM 9785 C CA . ILE B 1 483 ? -4.262 -16.672 9.453 1 93 483 ILE B CA 1
ATOM 9786 C C . ILE B 1 483 ? -3.342 -17.719 8.828 1 93 483 ILE B C 1
ATOM 9788 O O . ILE B 1 483 ? -2.721 -18.516 9.539 1 93 483 ILE B O 1
ATOM 9792 N N . LEU B 1 484 ? -3.234 -17.703 7.48 1 94.25 484 LEU B N 1
ATOM 9793 C CA . LEU B 1 484 ? -2.318 -18.625 6.816 1 94.25 484 LEU B CA 1
ATOM 9794 C C . LEU B 1 484 ? -0.884 -18.391 7.281 1 94.25 484 LEU B C 1
ATOM 9796 O O . LEU B 1 484 ? -0.133 -19.359 7.484 1 94.25 484 LEU B O 1
ATOM 9800 N N . GLU B 1 485 ? -0.5 -17.203 7.441 1 92.5 485 GLU B N 1
ATOM 9801 C CA . GLU B 1 485 ? 0.843 -16.875 7.914 1 92.5 485 GLU B CA 1
ATOM 9802 C C . GLU B 1 485 ? 1.116 -17.5 9.281 1 92.5 485 GLU B C 1
ATOM 9804 O O . GLU B 1 485 ? 2.213 -18 9.531 1 92.5 485 GLU B O 1
ATOM 9809 N N . TYR B 1 486 ? 0.114 -17.5 10.109 1 93.5 486 TYR B N 1
ATOM 9810 C CA . TYR B 1 486 ? 0.267 -18.078 11.438 1 93.5 486 TYR B CA 1
ATOM 9811 C C . TYR B 1 486 ? 0.208 -19.594 11.391 1 93.5 486 TYR B C 1
ATOM 9813 O O . TYR B 1 486 ? 0.979 -20.281 12.07 1 93.5 486 TYR B O 1
ATOM 9821 N N . ASP B 1 487 ? -0.694 -20.094 10.516 1 94.44 487 ASP B N 1
ATOM 9822 C CA . ASP B 1 487 ? -0.846 -21.531 10.391 1 94.44 487 ASP B CA 1
ATOM 9823 C C . ASP B 1 487 ? 0.446 -22.188 9.898 1 94.44 487 ASP B C 1
ATOM 9825 O O . ASP B 1 487 ? 0.8 -23.281 10.328 1 94.44 487 ASP B O 1
ATOM 9829 N N . VAL B 1 488 ? 1.076 -21.531 9.016 1 94.56 488 VAL B N 1
ATOM 9830 C CA . VAL B 1 488 ? 2.309 -22.062 8.453 1 94.56 488 VAL B CA 1
ATOM 9831 C C . VAL B 1 488 ? 3.381 -22.156 9.539 1 94.56 488 VAL B C 1
ATOM 9833 O O . VAL B 1 488 ? 4.207 -23.062 9.531 1 94.56 488 VAL B O 1
ATOM 9836 N N . LEU B 1 489 ? 3.35 -21.281 10.5 1 94.44 489 LEU B N 1
ATOM 9837 C CA . LEU B 1 489 ? 4.375 -21.203 11.539 1 94.44 489 LEU B CA 1
ATOM 9838 C C . LEU B 1 489 ? 4.16 -22.281 12.594 1 94.44 489 LEU B C 1
ATOM 9840 O O . LEU B 1 489 ? 5.121 -22.859 13.094 1 94.44 489 LEU B O 1
ATOM 9844 N N . PHE B 1 490 ? 2.918 -22.594 12.953 1 92.69 490 PHE B N 1
ATOM 9845 C CA . PHE B 1 490 ? 2.762 -23.5 14.078 1 92.69 490 PHE B CA 1
ATOM 9846 C C . PHE B 1 490 ? 1.683 -24.547 13.781 1 92.69 490 PHE B C 1
ATOM 9848 O O . PHE B 1 490 ? 1.544 -25.531 14.516 1 92.69 490 PHE B O 1
ATOM 9855 N N . GLY B 1 491 ? 0.979 -24.422 12.734 1 91.69 491 GLY B N 1
ATOM 9856 C CA . GLY B 1 491 ? -0.116 -25.344 12.453 1 91.69 491 GLY B CA 1
ATOM 9857 C C . GLY B 1 491 ? 0.342 -26.641 11.828 1 91.69 491 GLY B C 1
ATOM 9858 O O . GLY B 1 491 ? 1.519 -26.797 11.5 1 91.69 491 GLY B O 1
ATOM 9859 N N . ASP B 1 492 ? -0.616 -27.594 11.773 1 94.5 492 ASP B N 1
ATOM 9860 C CA . ASP B 1 492 ? -0.381 -28.859 11.094 1 94.5 492 ASP B CA 1
ATOM 9861 C C . ASP B 1 492 ? -0.7 -28.75 9.602 1 94.5 492 ASP B C 1
ATOM 9863 O O . ASP B 1 492 ? -1.231 -27.75 9.148 1 94.5 492 ASP B O 1
ATOM 9867 N N . TYR B 1 493 ? -0.262 -29.75 8.883 1 95.62 493 TYR B N 1
ATOM 9868 C CA . TYR B 1 493 ? -0.415 -29.75 7.43 1 95.62 493 TYR B CA 1
ATOM 9869 C C . TYR B 1 493 ? -1.883 -29.641 7.035 1 95.62 493 TYR B C 1
ATOM 9871 O O . TYR B 1 493 ? -2.229 -28.906 6.109 1 95.62 493 TYR B O 1
ATOM 9879 N N . ASP B 1 494 ? -2.781 -30.312 7.719 1 94.38 494 ASP B N 1
ATOM 9880 C CA . ASP B 1 494 ? -4.203 -30.312 7.395 1 94.38 494 ASP B CA 1
ATOM 9881 C C . ASP B 1 494 ? -4.82 -28.938 7.594 1 94.38 494 ASP B C 1
ATOM 9883 O O . ASP B 1 494 ? -5.664 -28.5 6.809 1 94.38 494 ASP B O 1
ATOM 9887 N N . THR B 1 495 ? -4.398 -28.297 8.648 1 94.25 495 THR B N 1
ATOM 9888 C CA . THR B 1 495 ? -4.898 -26.953 8.922 1 94.25 495 THR B CA 1
ATOM 9889 C C . THR B 1 495 ? -4.48 -25.984 7.816 1 94.25 495 THR B C 1
ATOM 9891 O O . THR B 1 495 ? -5.277 -25.156 7.379 1 94.25 495 THR B O 1
ATOM 9894 N N . ILE B 1 496 ? -3.258 -26.109 7.375 1 95.44 496 ILE B N 1
ATOM 9895 C CA . ILE B 1 496 ? -2.742 -25.266 6.309 1 95.44 496 ILE B CA 1
ATOM 9896 C C . ILE B 1 496 ? -3.541 -25.5 5.031 1 95.44 496 ILE B C 1
ATOM 9898 O O . ILE B 1 496 ? -3.922 -24.547 4.344 1 95.44 496 ILE B O 1
ATOM 9902 N N . GLN B 1 497 ? -3.816 -26.75 4.75 1 93.25 497 GLN B N 1
ATOM 9903 C CA . GLN B 1 497 ? -4.551 -27.094 3.541 1 93.25 497 GLN B CA 1
ATOM 9904 C C . GLN B 1 497 ? -5.984 -26.562 3.596 1 93.25 497 GLN B C 1
ATOM 9906 O O . GLN B 1 497 ? -6.531 -26.141 2.58 1 93.25 497 GLN B O 1
ATOM 9911 N N . ARG B 1 498 ? -6.602 -26.656 4.758 1 93.12 498 ARG B N 1
ATOM 9912 C CA . ARG B 1 498 ? -7.957 -26.141 4.922 1 93.12 498 ARG B CA 1
ATOM 9913 C C . ARG B 1 498 ? -8.008 -24.641 4.664 1 93.12 498 ARG B C 1
ATOM 9915 O O . ARG B 1 498 ? -8.93 -24.141 4.008 1 93.12 498 ARG B O 1
ATOM 9922 N N . THR B 1 499 ? -7.031 -23.953 5.242 1 93.94 499 THR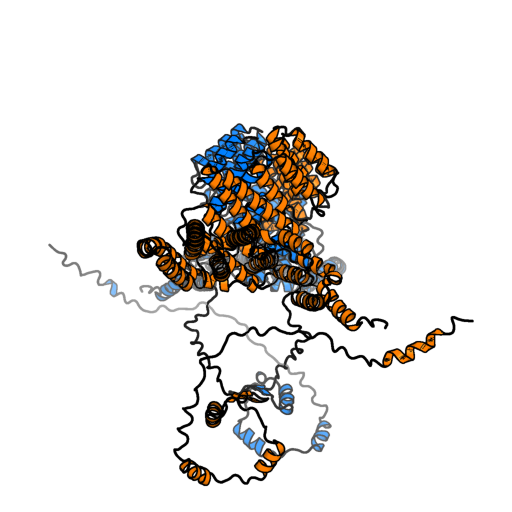 B N 1
ATOM 9923 C CA . THR B 1 499 ? -6.965 -22.516 5.027 1 93.94 499 THR B CA 1
ATOM 9924 C C . THR B 1 499 ? -6.734 -22.203 3.551 1 93.94 499 THR B C 1
ATOM 9926 O O . THR B 1 499 ? -7.328 -21.266 3.012 1 93.94 499 THR B O 1
ATOM 9929 N N . GLU B 1 500 ? -5.871 -22.969 2.904 1 93 500 GLU B N 1
ATOM 9930 C CA . GLU B 1 500 ? -5.602 -22.781 1.481 1 93 500 GLU B CA 1
ATOM 9931 C C . GLU B 1 500 ? -6.852 -23.047 0.645 1 93 500 GLU B C 1
ATOM 9933 O O . GLU B 1 500 ? -7.082 -22.375 -0.362 1 93 500 GLU B O 1
ATOM 9938 N N . LYS B 1 501 ? -7.625 -24 1.031 1 91.62 501 LYS B N 1
ATOM 9939 C CA . LYS B 1 501 ? -8.875 -24.297 0.338 1 91.62 501 LYS B CA 1
ATOM 9940 C C . LYS B 1 501 ? -9.859 -23.141 0.475 1 91.62 501 LYS B C 1
ATOM 9942 O O . LYS B 1 501 ? -10.539 -22.781 -0.489 1 91.62 501 LYS B O 1
ATOM 9947 N N . SER B 1 502 ? -9.914 -22.625 1.688 1 92.19 502 SER B N 1
ATOM 9948 C CA . SER B 1 502 ? -10.781 -21.469 1.921 1 92.19 502 SER B CA 1
ATOM 9949 C C . SER B 1 502 ? -10.359 -20.281 1.059 1 92.19 502 SER B C 1
ATOM 9951 O O . SER B 1 502 ? -11.211 -19.594 0.497 1 92.19 502 SER B O 1
ATOM 9953 N N . ARG B 1 503 ? -9.078 -20.047 0.938 1 91.81 503 ARG B N 1
ATOM 9954 C CA . ARG B 1 503 ? -8.562 -18.969 0.112 1 91.81 503 ARG B CA 1
ATOM 9955 C C . ARG B 1 503 ? -8.906 -19.188 -1.357 1 91.81 503 ARG B C 1
ATOM 9957 O O . ARG B 1 503 ? -9.258 -18.234 -2.064 1 91.81 503 ARG B O 1
ATOM 9964 N N . ALA B 1 504 ? -8.773 -20.406 -1.792 1 90.38 504 ALA B N 1
ATOM 9965 C CA . ALA B 1 504 ? -9.102 -20.734 -3.178 1 90.38 504 ALA B CA 1
ATOM 9966 C C . ALA B 1 504 ? -10.57 -20.453 -3.48 1 90.38 504 ALA B C 1
ATOM 9968 O O . ALA B 1 504 ? -10.891 -19.891 -4.535 1 90.38 504 ALA B O 1
ATOM 9969 N N . GLU B 1 505 ? -11.422 -20.797 -2.551 1 89.69 505 GLU B N 1
ATOM 9970 C CA . GLU B 1 505 ? -12.852 -20.562 -2.721 1 89.69 505 GLU B CA 1
ATOM 9971 C C . GLU B 1 505 ? -13.164 -19.078 -2.783 1 89.69 505 GLU B C 1
ATOM 9973 O O . GLU B 1 505 ? -14.008 -18.641 -3.572 1 89.69 505 GLU B O 1
ATOM 9978 N N . LEU B 1 506 ? -12.516 -18.359 -1.962 1 89 506 LEU B N 1
ATOM 9979 C CA . LEU B 1 506 ? -12.727 -16.906 -1.938 1 89 506 LEU B CA 1
ATOM 9980 C C . LEU B 1 506 ? -12.25 -16.266 -3.24 1 89 506 LEU B C 1
ATOM 9982 O O . LEU B 1 506 ? -12.875 -15.336 -3.744 1 89 506 LEU B O 1
ATOM 9986 N N . LEU B 1 507 ? -11.164 -16.781 -3.744 1 85.38 507 LEU B N 1
ATOM 9987 C CA . LEU B 1 507 ? -10.617 -16.234 -4.984 1 85.38 507 LEU B CA 1
ATOM 9988 C C . LEU B 1 507 ? -11.539 -16.547 -6.16 1 85.38 507 LEU B C 1
ATOM 9990 O O . LEU B 1 507 ? -11.641 -15.742 -7.098 1 85.38 507 LEU B O 1
ATOM 9994 N N . ASP B 1 508 ? -12.148 -17.641 -6.109 1 83.06 508 ASP B N 1
ATOM 9995 C CA . ASP B 1 508 ? -13.086 -18.031 -7.164 1 83.06 508 ASP B CA 1
ATOM 9996 C C . ASP B 1 508 ? -14.258 -17.047 -7.234 1 83.06 508 ASP B C 1
ATOM 9998 O O . ASP B 1 508 ? -14.805 -16.797 -8.312 1 83.06 508 ASP B O 1
ATOM 10002 N N . ILE B 1 509 ? -14.5 -16.484 -6.113 1 83.12 509 ILE B N 1
ATOM 10003 C CA . ILE B 1 509 ? -15.609 -15.531 -6.039 1 83.12 509 ILE B CA 1
ATOM 10004 C C . ILE B 1 509 ? -15.18 -14.195 -6.633 1 83.12 509 ILE B C 1
ATOM 10006 O O . ILE B 1 509 ? -15.984 -13.492 -7.25 1 83.12 509 ILE B O 1
ATOM 10010 N N . LEU B 1 510 ? -13.93 -13.711 -6.5 1 75.88 510 LEU B N 1
ATOM 10011 C CA . LEU B 1 510 ? -13.438 -12.406 -6.926 1 75.88 510 LEU B CA 1
ATOM 10012 C C . LEU B 1 510 ? -13.195 -12.375 -8.43 1 75.88 510 LEU B C 1
ATOM 10014 O O . LEU B 1 510 ? -13.18 -11.312 -9.047 1 75.88 510 LEU B O 1
ATOM 10018 N N . GLN B 1 511 ? -13.672 -13.055 -9.359 1 64.69 511 GLN B N 1
ATOM 10019 C CA . GLN B 1 511 ? -13.523 -13.211 -10.805 1 64.69 511 GLN B CA 1
ATOM 10020 C C . GLN B 1 511 ? -12.555 -12.18 -11.375 1 64.69 511 GLN B C 1
ATOM 10022 O O . GLN B 1 511 ? -12.961 -11.117 -11.844 1 64.69 511 GLN B O 1
ATOM 10027 N N . PRO B 1 512 ? -11.25 -12.141 -11.273 1 60.06 512 PRO B N 1
ATOM 10028 C CA . PRO B 1 512 ? -10.328 -11.164 -11.859 1 60.06 512 PRO B CA 1
ATOM 10029 C C . PRO B 1 512 ? -10.273 -11.234 -13.383 1 60.06 512 PRO B C 1
ATOM 10031 O O . PRO B 1 512 ? -10.844 -12.156 -13.977 1 60.06 512 PRO B O 1
ATOM 10034 N N . PRO B 1 513 ? -9.516 -10.227 -14 1 58.44 513 PRO B N 1
ATOM 10035 C CA . PRO B 1 513 ? -9.344 -10.289 -15.453 1 58.44 513 PRO B CA 1
ATOM 10036 C C . PRO B 1 513 ? -8.727 -11.609 -15.922 1 58.44 513 PRO B C 1
ATOM 10038 O O . PRO B 1 513 ? -7.98 -12.242 -15.164 1 58.44 513 PRO B O 1
ATOM 10041 N N . VAL B 1 514 ? -9 -11.984 -17.109 1 59.53 514 VAL B N 1
ATOM 10042 C CA . VAL B 1 514 ? -8.664 -13.266 -17.719 1 59.53 514 VAL B CA 1
ATOM 10043 C C . VAL B 1 514 ? -7.148 -13.414 -17.812 1 59.53 514 VAL B C 1
ATOM 10045 O O . VAL B 1 514 ? -6.617 -14.516 -17.656 1 59.53 514 VAL B O 1
ATOM 10048 N N . THR B 1 515 ? -6.344 -12.289 -17.75 1 62.84 515 THR B N 1
ATOM 10049 C CA . THR B 1 515 ? -4.914 -12.391 -18 1 62.84 515 THR B CA 1
ATOM 10050 C C . THR B 1 515 ? -4.16 -12.773 -16.734 1 62.84 515 THR B C 1
ATOM 10052 O O . THR B 1 515 ? -3.102 -13.406 -16.797 1 62.84 515 THR B O 1
ATOM 10055 N N . THR B 1 516 ? -4.738 -12.453 -15.648 1 70.88 516 THR B N 1
ATOM 10056 C CA . THR B 1 516 ? -4.031 -12.734 -14.398 1 70.88 516 THR B CA 1
ATOM 10057 C C . THR B 1 516 ? -4.531 -14.031 -13.773 1 70.88 516 THR B C 1
ATOM 10059 O O . THR B 1 516 ? -5.738 -14.258 -13.68 1 70.88 516 THR B O 1
ATOM 10062 N N . SER B 1 517 ? -3.514 -14.906 -13.586 1 82.62 517 SER B N 1
ATOM 10063 C CA . SER B 1 517 ? -3.871 -16.172 -12.961 1 82.62 517 SER B CA 1
ATOM 10064 C C . SER B 1 517 ? -3.947 -16.031 -11.438 1 82.62 517 SER B C 1
ATOM 10066 O O . SER B 1 517 ? -2.918 -15.961 -10.766 1 82.62 517 SER B O 1
ATOM 10068 N N . LEU B 1 518 ? -5.121 -16.031 -10.938 1 82.75 518 LEU B N 1
ATOM 10069 C CA . LEU B 1 518 ? -5.336 -15.93 -9.5 1 82.75 518 LEU B CA 1
ATOM 10070 C C . LEU B 1 518 ? -4.852 -17.188 -8.789 1 82.75 518 LEU B C 1
ATOM 10072 O O . LEU B 1 518 ? -4.312 -17.109 -7.684 1 82.75 518 LEU B O 1
ATOM 10076 N N . THR B 1 519 ? -5.004 -18.219 -9.547 1 89 519 THR B N 1
ATOM 10077 C CA . THR B 1 519 ? -4.578 -19.484 -8.969 1 89 519 THR B CA 1
ATOM 10078 C C . THR B 1 519 ? -3.062 -19.516 -8.781 1 89 519 THR B C 1
ATOM 10080 O O . THR B 1 519 ? -2.566 -19.906 -7.723 1 89 519 THR B O 1
ATOM 10083 N N . ALA B 1 520 ? -2.412 -19.062 -9.773 1 92.31 520 ALA B N 1
ATOM 10084 C CA . ALA B 1 520 ? -0.953 -19.047 -9.695 1 92.31 520 ALA B CA 1
ATOM 10085 C C . ALA B 1 520 ? -0.472 -18.094 -8.609 1 92.31 520 ALA B C 1
ATOM 10087 O O . ALA B 1 520 ? 0.445 -18.406 -7.852 1 92.31 520 ALA B O 1
ATOM 10088 N N . SER B 1 521 ? -1.095 -17 -8.539 1 90.19 521 SER B N 1
ATOM 10089 C CA . SER B 1 521 ? -0.712 -16 -7.543 1 90.19 521 SER B CA 1
ATOM 10090 C C . SER B 1 521 ? -0.944 -16.516 -6.129 1 90.19 521 SER B C 1
ATOM 10092 O O . SER B 1 521 ? -0.135 -16.281 -5.23 1 90.19 521 SER B O 1
ATOM 10094 N N . ARG B 1 522 ? -2.045 -17.188 -5.949 1 91.06 522 ARG B N 1
ATOM 10095 C CA . ARG B 1 522 ? -2.352 -17.766 -4.648 1 91.06 522 ARG B CA 1
ATOM 10096 C C . ARG B 1 522 ? -1.295 -18.797 -4.246 1 91.06 522 ARG B C 1
ATOM 10098 O O . ARG B 1 522 ? -0.836 -18.797 -3.102 1 91.06 522 ARG B O 1
ATOM 10105 N N . LEU B 1 523 ? -0.9 -19.531 -5.188 1 93.38 523 LEU B N 1
ATOM 10106 C CA . LEU B 1 523 ? 0.056 -20.594 -4.906 1 93.38 523 LEU B CA 1
ATOM 10107 C C . LEU B 1 523 ? 1.428 -20.031 -4.57 1 93.38 523 LEU B C 1
ATOM 10109 O O . LEU B 1 523 ? 2.139 -20.562 -3.717 1 93.38 523 LEU B O 1
ATOM 10113 N N . VAL B 1 524 ? 1.775 -19 -5.242 1 94.56 524 VAL B N 1
ATOM 10114 C CA . VAL B 1 524 ? 3.049 -18.344 -4.953 1 94.56 524 VAL B CA 1
ATOM 10115 C C . VAL B 1 524 ? 2.99 -17.688 -3.58 1 94.56 524 VAL B C 1
ATOM 10117 O O . VAL B 1 524 ? 3.914 -17.828 -2.775 1 94.56 524 VAL B O 1
ATOM 10120 N N . SER B 1 525 ? 1.908 -17.016 -3.316 1 92.25 525 SER B N 1
ATOM 10121 C CA . SER B 1 525 ? 1.761 -16.25 -2.084 1 92.25 525 SER B CA 1
ATOM 10122 C C . SER B 1 525 ? 1.808 -17.156 -0.86 1 92.25 525 SER B C 1
ATOM 10124 O O . SER B 1 525 ? 2.186 -16.719 0.229 1 92.25 525 SER B O 1
ATOM 10126 N N . ARG B 1 526 ? 1.436 -18.375 -1.043 1 93.19 526 ARG B N 1
ATOM 10127 C CA . ARG B 1 526 ? 1.449 -19.344 0.051 1 93.19 526 ARG B CA 1
ATOM 10128 C C . ARG B 1 526 ? 2.852 -19.484 0.636 1 93.19 526 ARG B C 1
ATOM 10130 O O . ARG B 1 526 ? 3.008 -19.719 1.836 1 93.19 526 ARG B O 1
ATOM 10137 N N . TRP B 1 527 ? 3.781 -19.281 -0.181 1 95.5 527 TRP B N 1
ATOM 10138 C CA . TRP B 1 527 ? 5.145 -19.594 0.234 1 95.5 527 TRP B CA 1
ATOM 10139 C C . TRP B 1 527 ? 5.898 -18.328 0.634 1 95.5 527 TRP B C 1
ATOM 10141 O O . TRP B 1 527 ? 7.008 -18.406 1.165 1 95.5 527 TRP B O 1
ATOM 10151 N N . ASN B 1 528 ? 5.336 -17.219 0.379 1 94 528 ASN B N 1
ATOM 10152 C CA . ASN B 1 528 ? 5.992 -15.961 0.733 1 94 528 ASN B CA 1
ATOM 10153 C C . ASN B 1 528 ? 6.164 -15.828 2.244 1 94 528 ASN B C 1
ATOM 10155 O O . ASN B 1 528 ? 5.344 -16.328 3.014 1 94 528 ASN B O 1
ATOM 10159 N N . TYR B 1 529 ? 7.223 -15.266 2.639 1 94.69 529 TYR B N 1
ATOM 10160 C CA . TYR B 1 529 ? 7.461 -14.906 4.031 1 94.69 529 TYR B CA 1
ATOM 10161 C C . TYR B 1 529 ? 8.18 -13.57 4.141 1 94.69 529 TYR B C 1
ATOM 10163 O O . TYR B 1 529 ? 9.312 -13.43 3.666 1 94.69 529 TYR B O 1
ATOM 10171 N N . MET B 1 530 ? 7.461 -12.609 4.758 1 91.62 530 MET B N 1
ATOM 10172 C CA . MET B 1 530 ? 7.973 -11.242 4.836 1 91.62 530 MET B CA 1
ATOM 10173 C C . MET B 1 530 ? 8.328 -10.719 3.449 1 91.62 530 MET B C 1
ATOM 10175 O O . MET B 1 530 ? 7.5 -10.742 2.539 1 91.62 530 MET B O 1
ATOM 10179 N N . ASP B 1 531 ? 9.625 -10.398 3.164 1 87.44 531 ASP B N 1
ATOM 10180 C CA . ASP B 1 531 ? 10 -9.805 1.884 1 87.44 531 ASP B CA 1
ATOM 10181 C C . ASP B 1 531 ? 10.539 -10.867 0.927 1 87.44 531 ASP B C 1
ATOM 10183 O O . ASP B 1 531 ? 11.008 -10.539 -0.169 1 87.44 531 ASP B O 1
ATOM 10187 N N . LEU B 1 532 ? 10.406 -12.133 1.326 1 94.06 532 LEU B N 1
ATOM 10188 C CA . LEU B 1 532 ? 10.961 -13.203 0.505 1 94.06 532 LEU B CA 1
ATOM 10189 C C . LEU B 1 532 ? 9.875 -13.875 -0.329 1 94.06 532 LEU B C 1
ATOM 10191 O O . LEU B 1 532 ? 8.758 -14.086 0.155 1 94.06 532 LEU B O 1
ATOM 10195 N N . THR B 1 533 ? 10.156 -14.102 -1.604 1 94.19 533 THR B N 1
ATOM 10196 C CA . THR B 1 533 ? 9.312 -14.836 -2.539 1 94.19 533 THR B CA 1
ATOM 10197 C C . THR B 1 533 ? 10.109 -15.93 -3.244 1 94.19 533 THR B C 1
ATOM 10199 O O . THR B 1 533 ? 11.336 -15.844 -3.359 1 94.19 533 THR B O 1
ATOM 10202 N N . PRO B 1 534 ? 9.469 -16.953 -3.596 1 95.75 534 PRO B N 1
ATOM 10203 C CA . PRO B 1 534 ? 10.195 -18.062 -4.219 1 95.75 534 PRO B CA 1
ATOM 10204 C C . PRO B 1 534 ? 10.594 -17.766 -5.66 1 95.75 534 PRO B C 1
ATOM 10206 O O . PRO B 1 534 ? 11.281 -18.578 -6.289 1 95.75 534 PRO B O 1
ATOM 10209 N N . LEU B 1 535 ? 10.18 -16.609 -6.168 1 95.44 535 LEU B N 1
ATOM 10210 C CA . LEU B 1 535 ? 10.477 -16.203 -7.539 1 95.44 535 LEU B CA 1
ATOM 10211 C C . LEU B 1 535 ? 11.195 -14.859 -7.57 1 95.44 535 LEU B C 1
ATOM 10213 O O . LEU B 1 535 ? 11.234 -14.148 -6.566 1 95.44 535 LEU B O 1
ATOM 10217 N N . THR B 1 536 ? 11.82 -14.578 -8.695 1 92.69 536 THR B N 1
ATOM 10218 C CA . THR B 1 536 ? 12.469 -13.281 -8.859 1 92.69 536 THR B CA 1
ATOM 10219 C C . THR B 1 536 ? 11.453 -12.211 -9.25 1 92.69 536 THR B C 1
ATOM 10221 O O . THR B 1 536 ? 10.336 -12.531 -9.656 1 92.69 536 THR B O 1
ATOM 10224 N N . ASP B 1 537 ? 11.797 -11.008 -9.094 1 88.25 537 ASP B N 1
ATOM 10225 C CA . ASP B 1 537 ? 10.906 -9.906 -9.453 1 88.25 537 ASP B CA 1
ATOM 10226 C C . ASP B 1 537 ? 10.531 -9.961 -10.93 1 88.25 537 ASP B C 1
ATOM 10228 O O . ASP B 1 537 ? 9.398 -9.648 -11.297 1 88.25 537 ASP B O 1
ATOM 10232 N N . ASN B 1 538 ? 11.516 -10.398 -11.711 1 88.69 538 ASN B N 1
ATOM 10233 C CA . ASN B 1 538 ? 11.25 -10.523 -13.141 1 88.69 538 ASN B CA 1
ATOM 10234 C C . ASN B 1 538 ? 10.227 -11.617 -13.422 1 88.69 538 ASN B C 1
ATOM 10236 O O . ASN B 1 538 ? 9.359 -11.461 -14.281 1 88.69 538 ASN B O 1
ATOM 10240 N N . ASP B 1 539 ? 10.352 -12.703 -12.703 1 91.88 539 ASP B N 1
ATOM 10241 C CA . ASP B 1 539 ? 9.406 -13.797 -12.852 1 91.88 539 ASP B CA 1
ATOM 10242 C C . ASP B 1 539 ? 7.988 -13.359 -12.477 1 91.88 539 ASP B C 1
ATOM 10244 O O . ASP B 1 539 ? 7.027 -13.68 -13.18 1 91.88 539 ASP B O 1
ATOM 10248 N N . LEU B 1 540 ? 7.922 -12.641 -11.43 1 90.81 540 LEU B N 1
ATOM 10249 C CA . LEU B 1 540 ? 6.629 -12.18 -10.938 1 90.81 540 LEU B CA 1
ATOM 10250 C C . LEU B 1 540 ? 5.969 -11.234 -11.93 1 90.81 540 LEU B C 1
ATOM 10252 O O . LEU B 1 540 ? 4.762 -11.312 -12.156 1 90.81 540 LEU B O 1
ATOM 10256 N N . ARG B 1 541 ? 6.734 -10.375 -12.531 1 86.12 541 ARG B N 1
ATOM 10257 C CA . ARG B 1 541 ? 6.211 -9.461 -13.539 1 86.12 541 ARG B CA 1
ATOM 10258 C C . ARG B 1 541 ? 5.715 -10.211 -14.766 1 86.12 541 ARG B C 1
ATOM 10260 O O . ARG B 1 541 ? 4.656 -9.891 -15.312 1 86.12 541 ARG B O 1
ATOM 10267 N N . ASN B 1 542 ? 6.492 -11.234 -15.047 1 84.56 542 ASN B N 1
ATOM 10268 C CA . ASN B 1 542 ? 6.176 -12.008 -16.25 1 84.56 542 ASN B CA 1
ATOM 10269 C C . ASN B 1 542 ? 4.871 -12.789 -16.078 1 84.56 542 ASN B C 1
ATOM 10271 O O . ASN B 1 542 ? 4.16 -13.031 -17.062 1 84.56 542 ASN B O 1
ATOM 10275 N N . MET B 1 543 ? 4.555 -13.133 -14.906 1 87.69 543 MET B N 1
ATOM 10276 C CA . MET B 1 543 ? 3.328 -13.898 -14.695 1 87.69 543 MET B CA 1
ATOM 10277 C C . MET B 1 543 ? 2.188 -12.984 -14.258 1 87.69 543 MET B C 1
ATOM 10279 O O . MET B 1 543 ? 1.121 -13.461 -13.867 1 87.69 543 MET B O 1
ATOM 10283 N N . ASP B 1 544 ? 2.379 -11.672 -14.242 1 81.56 544 ASP B N 1
ATOM 10284 C CA . ASP B 1 544 ? 1.374 -10.719 -13.781 1 81.56 544 ASP B CA 1
ATOM 10285 C C . ASP B 1 544 ? 0.89 -11.07 -12.375 1 81.56 544 ASP B C 1
ATOM 10287 O O . ASP B 1 544 ? -0.316 -11.164 -12.133 1 81.56 544 ASP B O 1
ATOM 10291 N N . TYR B 1 545 ? 1.852 -11.25 -11.547 1 87.94 545 TYR B N 1
ATOM 10292 C CA . TYR B 1 545 ? 1.614 -11.672 -10.172 1 87.94 545 TYR B CA 1
ATOM 10293 C C . TYR B 1 545 ? 0.776 -10.641 -9.422 1 87.94 545 TYR B C 1
ATOM 10295 O O . TYR B 1 545 ? 1.023 -9.438 -9.523 1 87.94 545 TYR B O 1
ATOM 10303 N N . LEU B 1 546 ? -0.203 -11.211 -8.68 1 80.94 546 LEU B N 1
ATOM 10304 C CA . LEU B 1 546 ? -1.016 -10.414 -7.766 1 80.94 546 LEU B CA 1
ATOM 10305 C C . LEU B 1 546 ? -0.891 -10.922 -6.336 1 80.94 546 LEU B C 1
ATOM 10307 O O . LEU B 1 546 ? -1.159 -12.102 -6.066 1 80.94 546 LEU B O 1
ATOM 10311 N N . GLU B 1 547 ? -0.45 -10.031 -5.461 1 80.81 547 GLU B N 1
ATOM 10312 C CA . GLU B 1 547 ? -0.331 -10.445 -4.066 1 80.81 547 GLU B CA 1
ATOM 10313 C C . GLU B 1 547 ? -1.703 -10.594 -3.414 1 80.81 547 GLU B C 1
ATOM 10315 O O . GLU B 1 547 ? -2.438 -9.609 -3.27 1 80.81 547 GLU B O 1
ATOM 10320 N N . CYS B 1 548 ? -2.008 -11.812 -3.094 1 77.62 548 CYS B N 1
ATOM 10321 C CA . CYS B 1 548 ? -3.363 -12.109 -2.652 1 77.62 548 CYS B CA 1
ATOM 10322 C C . CYS B 1 548 ? -3.434 -12.203 -1.133 1 77.62 548 CYS B C 1
ATOM 10324 O O . CYS B 1 548 ? -4.516 -12.367 -0.566 1 77.62 548 CYS B O 1
ATOM 10326 N N . ARG B 1 549 ? -2.346 -12.242 -0.4 1 76.75 549 ARG B N 1
ATOM 10327 C CA . ARG B 1 549 ? -2.418 -12.312 1.056 1 76.75 549 ARG B CA 1
ATOM 10328 C C . ARG B 1 549 ? -2.699 -10.945 1.661 1 76.75 549 ARG B C 1
ATOM 10330 O O . ARG B 1 549 ? -3.457 -10.828 2.627 1 76.75 549 ARG B O 1
ATOM 10337 N N . ASN B 1 550 ? -1.904 -10.008 1.26 1 66 550 ASN B N 1
ATOM 10338 C CA . ASN B 1 550 ? -2.17 -8.633 1.665 1 66 550 ASN B CA 1
ATOM 10339 C C . ASN B 1 550 ? -2.352 -7.715 0.458 1 66 550 ASN B C 1
ATOM 10341 O O . ASN B 1 550 ? -1.399 -7.074 0.008 1 66 550 ASN B O 1
ATOM 10345 N N . PRO B 1 551 ? -3.492 -7.949 -0.068 1 56.97 551 PRO B N 1
ATOM 10346 C CA . PRO B 1 551 ? -3.68 -7.234 -1.333 1 56.97 551 PRO B CA 1
ATOM 10347 C C . PRO B 1 551 ? -3.426 -5.734 -1.207 1 56.97 551 PRO B C 1
ATOM 10349 O O . PRO B 1 551 ? -3.428 -5.02 -2.211 1 56.97 551 PRO B O 1
ATOM 10352 N N . SER B 1 552 ? -3.342 -5.184 0.022 1 49.97 552 SER B N 1
ATOM 10353 C CA . SER B 1 552 ? -3.021 -3.764 0.141 1 49.97 552 SER B CA 1
ATOM 10354 C C . SER B 1 552 ? -1.638 -3.461 -0.424 1 49.97 552 SER B C 1
ATOM 10356 O O . SER B 1 552 ? -1.364 -2.332 -0.838 1 49.97 552 SER B O 1
ATOM 10358 N N . SER B 1 553 ? -0.759 -4.43 -0.226 1 43.53 553 SER B N 1
ATOM 10359 C CA . SER B 1 553 ? 0.637 -4.293 -0.63 1 43.53 553 SER B CA 1
ATOM 10360 C C . SER B 1 553 ? 0.764 -4.156 -2.145 1 43.53 553 SER B C 1
ATOM 10362 O O . SER B 1 553 ? 1.819 -3.773 -2.65 1 43.53 553 SER B O 1
ATOM 10364 N N . LEU B 1 554 ? 0.022 -4.82 -2.812 1 38 554 LEU B N 1
ATOM 10365 C CA . LEU B 1 554 ? 0.018 -4.871 -4.27 1 38 554 LEU B CA 1
ATOM 10366 C C . LEU B 1 554 ? -0.451 -3.547 -4.859 1 38 554 LEU B C 1
ATOM 10368 O O . LEU B 1 554 ? -0.571 -3.414 -6.082 1 38 554 LEU B O 1
ATOM 10372 N N . ALA B 1 555 ? -0.794 -2.688 -4.035 1 37.5 555 ALA B N 1
ATOM 10373 C CA . ALA B 1 555 ? -1.292 -1.376 -4.441 1 37.5 555 ALA B CA 1
ATOM 10374 C C . ALA B 1 555 ? -0.197 -0.562 -5.125 1 37.5 555 ALA B C 1
ATOM 10376 O O . ALA B 1 555 ? 0.992 -0.789 -4.891 1 37.5 555 ALA B O 1
ATOM 10377 N N . GLN B 1 556 ? -0.448 0.185 -6.129 1 38.56 556 GLN B N 1
ATOM 10378 C CA . GLN B 1 556 ? 0.392 1.107 -6.887 1 38.56 556 GLN B CA 1
ATOM 10379 C C . GLN B 1 556 ? 1.323 1.888 -5.965 1 38.56 556 GLN B C 1
ATOM 10381 O O . GLN B 1 556 ? 0.971 2.18 -4.82 1 38.56 556 GLN B O 1
ATOM 10386 N N . PRO B 1 557 ? 2.639 1.827 -6.238 1 38.78 557 PRO B N 1
ATOM 10387 C CA . PRO B 1 557 ? 3.547 2.66 -5.445 1 38.78 557 PRO B CA 1
ATOM 10388 C C . PRO B 1 557 ? 2.9 3.965 -4.988 1 38.78 557 PRO B C 1
ATOM 10390 O O . PRO B 1 557 ? 2.162 4.594 -5.75 1 38.78 557 PRO B O 1
ATOM 10393 N N . SER B 1 558 ? 2.764 4.16 -3.818 1 39.12 558 SER B N 1
ATOM 10394 C CA . SER B 1 558 ? 2.246 5.41 -3.277 1 39.12 558 SER B CA 1
ATOM 10395 C C . SER B 1 558 ? 2.947 6.613 -3.896 1 39.12 558 SER B C 1
ATOM 10397 O O . SER B 1 558 ? 4.039 6.484 -4.457 1 39.12 558 SER B O 1
ATOM 10399 N N . PRO B 1 559 ? 2.295 7.637 -3.961 1 39.12 559 PRO B N 1
ATOM 10400 C CA . PRO B 1 559 ? 3.002 8.844 -4.391 1 39.12 559 PRO B CA 1
ATOM 10401 C C . PRO B 1 559 ? 4.355 9.016 -3.709 1 39.12 559 PRO B C 1
ATOM 10403 O O . PRO B 1 559 ? 5.285 9.57 -4.297 1 39.12 559 PRO B O 1
ATOM 10406 N N . PHE B 1 560 ? 4.496 8.438 -2.557 1 40.88 560 PHE B N 1
ATOM 10407 C CA . PHE B 1 560 ? 5.789 8.594 -1.905 1 40.88 560 PHE B CA 1
ATOM 10408 C C . PHE B 1 560 ? 6.828 7.676 -2.543 1 40.88 560 PHE B C 1
ATOM 10410 O O . PHE B 1 560 ? 7.992 8.055 -2.688 1 40.88 560 PHE B O 1
ATOM 10417 N N . ASP B 1 561 ? 6.512 6.445 -2.859 1 41.94 561 ASP B N 1
ATOM 10418 C CA . ASP B 1 561 ? 7.453 5.582 -3.57 1 41.94 561 ASP B CA 1
ATOM 10419 C C . ASP B 1 561 ? 7.809 6.168 -4.934 1 41.94 561 ASP B C 1
ATOM 10421 O O . ASP B 1 561 ? 8.953 6.074 -5.375 1 41.94 561 ASP B O 1
ATOM 10425 N N . MET B 1 562 ? 6.852 6.66 -5.508 1 41.59 562 MET B N 1
ATOM 10426 C CA . MET B 1 562 ? 7.137 7.414 -6.727 1 41.59 562 MET B CA 1
ATOM 10427 C C . MET B 1 562 ? 8.102 8.562 -6.441 1 41.59 562 MET B C 1
ATOM 10429 O O . MET B 1 562 ? 8.953 8.883 -7.273 1 41.59 562 MET B O 1
ATOM 10433 N N . PHE B 1 563 ? 7.836 9.102 -5.223 1 40.5 563 PHE B N 1
ATOM 10434 C CA . PHE B 1 563 ? 8.727 10.18 -4.812 1 40.5 563 PHE B CA 1
ATOM 10435 C C . PHE B 1 563 ? 10.133 9.648 -4.531 1 40.5 563 PHE B C 1
ATOM 10437 O O . PHE B 1 563 ? 11.125 10.258 -4.93 1 40.5 563 PHE B O 1
ATOM 10444 N N . LYS B 1 564 ? 10.289 8.492 -3.834 1 41.78 564 LYS B N 1
ATOM 10445 C CA . LYS B 1 564 ? 11.602 7.891 -3.602 1 41.78 564 LYS B CA 1
ATOM 10446 C C . LYS B 1 564 ? 12.242 7.441 -4.91 1 41.78 564 LYS B C 1
ATOM 10448 O O . LYS B 1 564 ? 13.438 7.645 -5.125 1 41.78 564 LYS B O 1
ATOM 10453 N N . ASN B 1 565 ? 11.531 6.668 -5.676 1 39.09 565 ASN B N 1
ATOM 10454 C CA . ASN B 1 565 ? 12.078 6.211 -6.949 1 39.09 565 ASN B CA 1
ATOM 10455 C C . ASN B 1 565 ? 12.398 7.379 -7.875 1 39.09 565 ASN B C 1
ATOM 10457 O O . ASN B 1 565 ? 13.305 7.293 -8.703 1 39.09 565 ASN B O 1
ATOM 10461 N N . THR B 1 566 ? 11.609 8.359 -7.754 1 37.31 566 THR B N 1
ATOM 10462 C CA . THR B 1 566 ? 12.047 9.5 -8.555 1 37.31 566 THR B CA 1
ATOM 10463 C C . THR B 1 566 ? 13.367 10.055 -8.023 1 37.31 566 THR B C 1
ATOM 10465 O O . THR B 1 566 ? 14.172 10.586 -8.797 1 37.31 566 THR B O 1
ATOM 10468 N N . ARG B 1 567 ? 13.523 10.055 -6.68 1 36.22 567 ARG B N 1
ATOM 10469 C CA . ARG B 1 567 ? 14.805 10.547 -6.184 1 36.22 567 ARG B CA 1
ATOM 10470 C C . ARG B 1 567 ? 15.922 9.539 -6.445 1 36.22 567 ARG B C 1
ATOM 10472 O O . ARG B 1 567 ? 17.078 9.922 -6.609 1 36.22 567 ARG B O 1
ATOM 10479 N N . ALA B 1 568 ? 15.711 8.188 -6.078 1 33.5 568 ALA B N 1
ATOM 10480 C CA . ALA B 1 568 ? 16.766 7.254 -6.453 1 33.5 568 ALA B CA 1
ATOM 10481 C C . ALA B 1 568 ? 17 7.262 -7.965 1 33.5 568 ALA B C 1
ATOM 10483 O O . ALA B 1 568 ? 18.109 7.016 -8.43 1 33.5 568 ALA B O 1
ATOM 10484 N N . ALA B 1 569 ? 15.883 7.266 -8.805 1 32.88 569 ALA B N 1
ATOM 10485 C CA . ALA B 1 569 ? 16.141 7.426 -10.234 1 32.88 569 ALA B CA 1
ATOM 10486 C C . ALA B 1 569 ? 16.953 8.68 -10.508 1 32.88 569 ALA B C 1
ATOM 10488 O O . ALA B 1 569 ? 17.703 8.742 -11.492 1 32.88 569 ALA B O 1
ATOM 10489 N N . THR B 1 570 ? 16.734 9.773 -9.719 1 31.25 570 THR B N 1
ATOM 10490 C CA . THR B 1 570 ? 17.547 10.938 -10.055 1 31.25 570 THR B CA 1
ATOM 10491 C C . THR B 1 570 ? 19 10.719 -9.641 1 31.25 570 THR B C 1
ATOM 10493 O O . THR B 1 570 ? 19.891 11.43 -10.102 1 31.25 570 THR B O 1
ATOM 10496 N N . THR B 1 571 ? 19.25 10.133 -8.477 1 30.89 571 THR B N 1
ATOM 10497 C CA . THR B 1 571 ? 20.703 10.117 -8.352 1 30.89 571 THR B CA 1
ATOM 10498 C C . THR B 1 571 ? 21.328 9.164 -9.367 1 30.89 571 THR B C 1
ATOM 10500 O O . THR B 1 571 ? 22.406 9.438 -9.898 1 30.89 571 THR B O 1
ATOM 10503 N N . SER B 1 572 ? 21.188 7.844 -9.219 1 28.8 572 SER B N 1
ATOM 10504 C CA . SER B 1 572 ? 22.125 7.172 -10.117 1 28.8 572 SER B CA 1
ATOM 10505 C C . SER B 1 572 ? 21.688 7.305 -11.57 1 28.8 572 SER B C 1
ATOM 10507 O O . SER B 1 572 ? 22.516 7.574 -12.445 1 28.8 572 SER B O 1
ATOM 10509 N N . SER B 1 573 ? 20.781 6.32 -12.039 1 28.88 573 SER B N 1
ATOM 10510 C CA . SER B 1 573 ? 20.781 6.133 -13.484 1 28.88 573 SER B CA 1
ATOM 10511 C C . SER B 1 573 ? 20.172 7.332 -14.195 1 28.88 573 SER B C 1
ATOM 10513 O O . SER B 1 573 ? 19.312 8.016 -13.648 1 28.88 573 SER B O 1
ATOM 10515 N N . GLY B 1 574 ? 20.797 7.984 -15.148 1 28.28 574 GLY B N 1
ATOM 10516 C CA . GLY B 1 574 ? 20.375 8.719 -16.328 1 28.28 574 GLY B CA 1
ATOM 10517 C C . GLY B 1 574 ? 19.016 8.289 -16.844 1 28.28 574 GLY B C 1
ATOM 10518 O O . GLY B 1 574 ? 18.5 7.238 -16.453 1 28.28 574 GLY B O 1
ATOM 10519 N N . PRO B 1 575 ? 18.25 9.109 -17.391 1 28.83 575 PRO B N 1
ATOM 10520 C CA . PRO B 1 575 ? 16.906 8.969 -17.984 1 28.83 575 PRO B CA 1
ATOM 10521 C C . PRO B 1 575 ? 16.766 7.688 -18.797 1 28.83 575 PRO B C 1
ATOM 10523 O O . PRO B 1 575 ? 17.359 7.551 -19.859 1 28.83 575 PRO B O 1
ATOM 10526 N N . LYS B 1 576 ? 17.078 6.484 -18.391 1 31.11 576 LYS B N 1
ATOM 10527 C CA . LYS B 1 576 ? 16.719 5.543 -19.438 1 31.11 576 LYS B CA 1
ATOM 10528 C C . LYS B 1 576 ? 15.242 5.68 -19.812 1 31.11 576 LYS B C 1
ATOM 10530 O O . LYS B 1 576 ? 14.367 5.227 -19.078 1 31.11 576 LYS B O 1
ATOM 10535 N N . SER B 1 577 ? 14.766 6.883 -20.359 1 30.17 577 SER B N 1
ATOM 10536 C CA . SER B 1 577 ? 13.602 7.152 -21.203 1 30.17 577 SER B CA 1
ATOM 10537 C C . SER B 1 577 ? 13.367 6.023 -22.203 1 30.17 577 SER B C 1
ATOM 10539 O O . SER B 1 577 ? 14.125 5.867 -23.156 1 30.17 577 SER B O 1
ATOM 10541 N N . GLY B 1 578 ? 13.359 4.883 -21.906 1 30.84 578 GLY B N 1
ATOM 10542 C CA . GLY B 1 578 ? 13.078 3.906 -22.953 1 30.84 578 GLY B CA 1
ATOM 10543 C C . GLY B 1 578 ? 11.938 4.316 -23.859 1 30.84 578 GLY B C 1
ATOM 10544 O O . GLY B 1 578 ? 11.141 3.477 -24.281 1 30.84 578 GLY B O 1
ATOM 10545 N N . VAL B 1 579 ? 11.367 5.555 -23.656 1 29.12 579 VAL B N 1
ATOM 10546 C CA . VAL B 1 579 ? 10.656 6.094 -24.812 1 29.12 579 VAL B CA 1
ATOM 10547 C C . VAL B 1 579 ? 11.57 6.086 -26.031 1 29.12 579 VAL B C 1
ATOM 10549 O O . VAL B 1 579 ? 12.719 6.523 -25.953 1 29.12 579 VAL B O 1
ATOM 10552 N N . VAL B 1 580 ? 11.367 5.051 -26.812 1 32.19 580 VAL B N 1
ATOM 10553 C CA . VAL B 1 580 ? 12.031 5.121 -28.109 1 32.19 580 VAL B CA 1
ATOM 10554 C C . VAL B 1 580 ? 12.039 6.562 -28.609 1 32.19 580 VAL B C 1
ATOM 10556 O O . VAL B 1 580 ? 10.977 7.152 -28.844 1 32.19 580 VAL B O 1
ATOM 10559 N N . MET B 1 581 ? 12.734 7.375 -27.938 1 32.62 581 MET B N 1
ATOM 10560 C CA . MET B 1 581 ? 12.898 8.727 -28.469 1 32.62 581 MET B CA 1
ATOM 10561 C C . MET B 1 581 ? 13.281 8.688 -29.953 1 32.62 581 MET B C 1
ATOM 10563 O O . MET B 1 581 ? 14.164 7.926 -30.344 1 32.62 581 MET B O 1
ATOM 10567 N N . PRO B 1 582 ? 12.203 8.992 -30.812 1 32.41 582 PRO B N 1
ATOM 10568 C CA . PRO B 1 582 ? 12.625 8.984 -32.219 1 32.41 582 PRO B CA 1
ATOM 10569 C C . PRO B 1 582 ? 14.031 9.539 -32.406 1 32.41 582 PRO B C 1
ATOM 10571 O O . PRO B 1 582 ? 14.523 10.305 -31.594 1 32.41 582 PRO B O 1
ATOM 10574 N N . ASP B 1 583 ? 14.891 8.711 -32.844 1 33.84 583 ASP B N 1
ATOM 10575 C CA . ASP B 1 583 ? 16.219 9.188 -33.188 1 33.84 583 ASP B CA 1
ATOM 10576 C C . ASP B 1 583 ? 16.172 10.602 -33.75 1 33.84 583 ASP B C 1
ATOM 10578 O O . ASP B 1 583 ? 15.844 10.781 -34.938 1 33.84 583 ASP B O 1
ATOM 10582 N N . LEU B 1 584 ? 15.812 11.453 -32.844 1 35.59 584 LEU B N 1
ATOM 10583 C CA . LEU B 1 584 ? 15.625 12.859 -33.156 1 35.59 584 LEU B CA 1
ATOM 10584 C C . LEU B 1 584 ? 16.766 13.375 -34.031 1 35.59 584 LEU B C 1
ATOM 10586 O O . LEU B 1 584 ? 16.688 14.461 -34.594 1 35.59 584 LEU B O 1
ATOM 10590 N N . ALA B 1 585 ? 17.938 12.742 -33.906 1 35.09 585 ALA B N 1
ATOM 10591 C CA . ALA B 1 585 ? 19.016 13.148 -34.781 1 35.09 585 ALA B CA 1
ATOM 10592 C C . ALA B 1 585 ? 18.656 12.859 -36.25 1 35.09 585 ALA B C 1
ATOM 10594 O O . ALA B 1 585 ? 19.203 13.477 -37.156 1 35.09 585 ALA B O 1
ATOM 10595 N N . ALA B 1 586 ? 18.047 11.625 -36.312 1 34.78 586 ALA B N 1
ATOM 10596 C CA . ALA B 1 586 ? 17.609 11.297 -37.688 1 34.78 586 ALA B CA 1
ATOM 10597 C C . ALA B 1 586 ? 16.312 12.031 -38.031 1 34.78 586 ALA B C 1
ATOM 10599 O O . ALA B 1 586 ? 15.695 11.75 -39.062 1 34.78 586 ALA B O 1
ATOM 10600 N N . MET B 1 587 ? 15.719 12.477 -36.906 1 31.77 587 MET B N 1
ATOM 10601 C CA . MET B 1 587 ? 14.547 13.305 -37.219 1 31.77 587 MET B CA 1
ATOM 10602 C C . MET B 1 587 ? 14.938 14.539 -38 1 31.77 587 MET B C 1
ATOM 10604 O O . MET B 1 587 ? 15.977 15.156 -37.75 1 31.77 587 MET B O 1
ATOM 10608 N N . LEU B 1 588 ? 14.586 14.508 -39.156 1 33.75 588 LEU B N 1
ATOM 10609 C CA . LEU B 1 588 ? 14.875 15.68 -39.969 1 33.75 588 LEU B CA 1
ATOM 10610 C C . LEU B 1 588 ? 14.539 16.969 -39.219 1 33.75 588 LEU B C 1
ATOM 10612 O O . LEU B 1 588 ? 13.602 16.984 -38.438 1 33.75 588 LEU B O 1
ATOM 10616 N N . PRO B 1 589 ? 15.555 17.719 -38.875 1 31.23 589 PRO B N 1
ATOM 10617 C CA . PRO B 1 589 ? 15.32 19 -38.219 1 31.23 589 PRO B CA 1
ATOM 10618 C C . PRO B 1 589 ? 13.961 19.609 -38.531 1 31.23 589 PRO B C 1
ATOM 10620 O O . PRO B 1 589 ? 13.539 19.594 -39.688 1 31.23 589 PRO B O 1
ATOM 10623 N N . PHE B 1 590 ? 12.984 19.281 -37.594 1 33.59 590 PHE B N 1
ATOM 10624 C CA . PHE B 1 590 ? 11.703 19.938 -37.844 1 33.59 590 PHE B CA 1
ATOM 10625 C C . PHE B 1 590 ? 11.898 21.359 -38.344 1 33.59 590 PHE B C 1
ATOM 10627 O O . PHE B 1 590 ? 12.492 22.188 -37.656 1 33.59 590 PHE B O 1
ATOM 10634 N N . LYS B 1 591 ? 12.281 21.438 -39.531 1 29.16 591 LYS B N 1
ATOM 10635 C CA . LYS B 1 591 ? 12.305 22.797 -40.094 1 29.16 591 LYS B CA 1
ATOM 10636 C C . LYS B 1 591 ? 10.969 23.5 -39.906 1 29.16 591 LYS B C 1
ATOM 10638 O O . LYS B 1 591 ? 9.938 23.047 -40.406 1 29.16 591 LYS B O 1
ATOM 10643 N N . PRO B 1 592 ? 10.867 24.016 -38.594 1 29.83 592 PRO B N 1
ATOM 10644 C CA . PRO B 1 592 ? 9.664 24.812 -38.312 1 29.83 592 PRO B CA 1
ATOM 10645 C C . PRO B 1 592 ? 9.133 25.5 -39.562 1 29.83 592 PRO B C 1
ATOM 10647 O O . PRO B 1 592 ? 9.898 26.141 -40.312 1 29.83 592 PRO B O 1
ATOM 10650 N N . ARG B 1 593 ? 8.289 24.766 -40.281 1 32.09 593 ARG B N 1
ATOM 10651 C CA . ARG B 1 593 ? 7.805 25.594 -41.375 1 32.09 593 ARG B CA 1
ATOM 10652 C C . ARG B 1 593 ? 7.332 26.953 -40.875 1 32.09 593 ARG B C 1
ATOM 10654 O O . ARG B 1 593 ? 6.613 27.047 -39.906 1 32.09 593 ARG B O 1
ATOM 10661 N N . PRO B 1 594 ? 7.988 28.031 -41.094 1 28.92 594 PRO B N 1
ATOM 10662 C CA . PRO B 1 594 ? 7.598 29.375 -40.688 1 28.92 594 PRO B CA 1
ATOM 10663 C C . PRO B 1 594 ? 6.102 29.625 -40.844 1 28.92 594 PRO B C 1
ATOM 10665 O O . PRO B 1 594 ? 5.52 29.297 -41.875 1 28.92 594 PRO B O 1
ATOM 10668 N N . ARG B 1 595 ? 5.301 29.281 -39.781 1 31.75 595 ARG B N 1
ATOM 10669 C CA . ARG B 1 595 ? 3.941 29.797 -39.875 1 31.75 595 ARG B CA 1
ATOM 10670 C C . ARG B 1 595 ? 3.9 31.094 -40.656 1 31.75 595 ARG B C 1
ATOM 10672 O O . ARG B 1 595 ? 4.527 32.094 -40.281 1 31.75 595 ARG B O 1
ATOM 10679 N N . ASN B 1 596 ? 3.76 30.984 -42.031 1 31.62 596 ASN B N 1
ATOM 10680 C CA . ASN B 1 596 ? 3.729 32.125 -42.906 1 31.62 596 ASN B CA 1
ATOM 10681 C C . ASN B 1 596 ? 2.727 33.188 -42.438 1 31.62 596 ASN B C 1
ATOM 10683 O O . ASN B 1 596 ? 1.575 32.844 -42.125 1 31.62 596 ASN B O 1
ATOM 10687 N N . ARG B 1 597 ? 2.928 34.25 -41.688 1 37.84 597 ARG B N 1
ATOM 10688 C CA . ARG B 1 597 ? 2.268 35.469 -41.219 1 37.84 597 ARG B CA 1
ATOM 10689 C C . ARG B 1 597 ? 1.109 35.844 -42.125 1 37.84 597 ARG B C 1
ATOM 10691 O O . ARG B 1 597 ? 0.098 36.375 -41.656 1 37.84 597 ARG B O 1
ATOM 10698 N N . GLY B 1 598 ? 1.073 35.875 -43.594 1 36.19 598 GLY B N 1
ATOM 10699 C CA . GLY B 1 598 ? 0.342 36.625 -44.594 1 36.19 598 GLY B CA 1
ATOM 10700 C C . GLY B 1 598 ? -0.861 35.906 -45.156 1 36.19 598 GLY B C 1
ATOM 10701 O O . GLY B 1 598 ? -1.41 36.312 -46.188 1 36.19 598 GLY B O 1
ATOM 10702 N N . TYR B 1 599 ? -1.381 34.656 -45.062 1 43.78 599 TYR B N 1
ATOM 10703 C CA . TYR B 1 599 ? -2.066 34.156 -46.25 1 43.78 599 TYR B CA 1
ATOM 10704 C C . TYR B 1 599 ? -3.553 34.5 -46.219 1 43.78 599 TYR B C 1
ATOM 10706 O O . TYR B 1 599 ? -4.113 34.688 -45.125 1 43.78 599 TYR B O 1
ATOM 10714 N N . LEU B 1 600 ? -4.379 35.062 -47.375 1 41.38 600 LEU B N 1
ATOM 10715 C CA . LEU B 1 600 ? -5.824 35.281 -47.312 1 41.38 600 LEU B CA 1
ATOM 10716 C C . LEU B 1 600 ? -6.539 33.938 -47.094 1 41.38 600 LEU B C 1
ATOM 10718 O O . LEU B 1 600 ? -6.414 33.031 -47.906 1 41.38 600 LEU B O 1
ATOM 10722 N N . SER B 1 601 ? -6.918 33.625 -45.969 1 43.12 601 SER B N 1
ATOM 10723 C CA . SER B 1 601 ? -7.566 32.344 -45.688 1 43.12 601 SER B CA 1
ATOM 10724 C C . SER B 1 601 ? -8.992 32.344 -46.219 1 43.12 601 SER B C 1
ATOM 10726 O O . SER B 1 601 ? -9.867 33.031 -45.719 1 43.12 601 SER B O 1
ATOM 10728 N N . VAL B 1 602 ? -9.219 32.281 -47.688 1 42.75 602 VAL B N 1
ATOM 10729 C CA . VAL B 1 602 ? -10.562 32.188 -48.25 1 42.75 602 VAL B CA 1
ATOM 10730 C C . VAL B 1 602 ? -11.102 30.766 -48.062 1 42.75 602 VAL B C 1
ATOM 10732 O O . VAL B 1 602 ? -10.328 29.812 -47.844 1 42.75 602 VAL B O 1
ATOM 10735 N N . PRO B 1 603 ? -12.539 30.891 -48.281 1 46.94 603 PRO B N 1
ATOM 10736 C CA . PRO B 1 603 ? -13.172 29.562 -48.25 1 46.94 603 PRO B CA 1
ATOM 10737 C C . PRO B 1 603 ? -12.625 28.641 -49.344 1 46.94 603 PRO B C 1
ATOM 10739 O O . PRO B 1 603 ? -12.688 28.953 -50.531 1 46.94 603 PRO B O 1
ATOM 10742 N N . GLY B 1 604 ? -11.406 27.984 -49.125 1 44.25 604 GLY B N 1
ATOM 10743 C CA . GLY B 1 604 ? -10.734 27.062 -50.062 1 44.25 604 GLY B CA 1
ATOM 10744 C C . GLY B 1 604 ? -9.234 27 -49.812 1 44.25 604 GLY B C 1
ATOM 10745 O O . GLY B 1 604 ? -8.555 26.141 -50.406 1 44.25 604 GLY B O 1
ATOM 10746 N N . GLY B 1 605 ? -8.539 27.484 -49.031 1 43.56 605 GLY B N 1
ATOM 10747 C CA . GLY B 1 605 ? -7.184 27.312 -48.562 1 43.56 605 GLY B CA 1
ATOM 10748 C C . GLY B 1 605 ? -6.48 28.625 -48.281 1 43.56 605 GLY B C 1
ATOM 10749 O O . GLY B 1 605 ? -7.031 29.688 -48.531 1 43.56 605 GLY B O 1
ATOM 10750 N N . ASP B 1 606 ? -5.684 28.844 -47.281 1 43.94 606 ASP B N 1
ATOM 10751 C CA . ASP B 1 606 ? -5.039 30.078 -46.844 1 43.94 606 ASP B CA 1
ATOM 10752 C C . ASP B 1 606 ? -3.955 30.5 -47.844 1 43.94 606 ASP B C 1
ATOM 10754 O O . ASP B 1 606 ? -3.062 29.719 -48.156 1 43.94 606 ASP B O 1
ATOM 10758 N N . TYR B 1 607 ? -4.316 31.359 -48.812 1 47.62 607 TYR B N 1
ATOM 10759 C CA . TYR B 1 607 ? -3.477 31.844 -49.906 1 47.62 607 TYR B CA 1
ATOM 10760 C C . TYR B 1 607 ? -2.592 33 -49.438 1 47.62 607 TYR B C 1
ATOM 10762 O O . TYR B 1 607 ? -2.986 33.781 -48.562 1 47.62 607 TYR B O 1
ATOM 10770 N N . ALA B 1 608 ? -1.254 32.875 -49.625 1 45.03 608 ALA B N 1
ATOM 10771 C CA . ALA B 1 608 ? -0.267 33.875 -49.219 1 45.03 608 ALA B CA 1
ATOM 10772 C C . ALA B 1 608 ? -0.526 35.219 -49.906 1 45.03 608 ALA B C 1
ATOM 10774 O O . ALA B 1 608 ? -0.959 35.25 -51.062 1 45.03 608 ALA B O 1
ATOM 10775 N N . PHE B 1 609 ? -0.711 36.312 -49.219 1 47.19 609 PHE B N 1
ATOM 10776 C CA . PHE B 1 609 ? -0.911 37.594 -49.875 1 47.19 609 PHE B CA 1
ATOM 10777 C C . PHE B 1 609 ? 0.208 37.875 -50.875 1 47.19 609 PHE B C 1
ATOM 10779 O O . PHE B 1 609 ? 1.361 37.5 -50.656 1 47.19 609 PHE B O 1
ATOM 10786 N N . PRO B 1 610 ? -0.151 38.094 -52.125 1 48.12 610 PRO B N 1
ATOM 10787 C CA . PRO B 1 610 ? 0.935 38.469 -53 1 48.12 610 PRO B CA 1
ATOM 10788 C C . PRO B 1 610 ? 1.896 39.469 -52.375 1 48.12 610 PRO B C 1
ATOM 10790 O O . PRO B 1 610 ? 1.494 40.25 -51.5 1 48.12 610 PRO B O 1
ATOM 10793 N N . GLU B 1 611 ? 3.258 39.281 -52.438 1 46.47 611 GLU B N 1
ATOM 10794 C CA . GLU B 1 611 ? 4.352 40.031 -51.812 1 46.47 611 GLU B CA 1
ATOM 10795 C C . GLU B 1 611 ? 4.078 41.531 -51.812 1 46.47 611 GLU B C 1
ATOM 10797 O O . GLU B 1 611 ? 4.363 42.219 -50.844 1 46.47 611 GLU B O 1
ATOM 10802 N N . ALA B 1 612 ? 3.553 41.969 -53 1 52.5 612 ALA B N 1
ATOM 10803 C CA . ALA B 1 612 ? 3.297 43.406 -53.188 1 52.5 612 ALA B CA 1
ATOM 10804 C C . ALA B 1 612 ? 2.256 43.906 -52.188 1 52.5 612 ALA B C 1
ATOM 10806 O O . ALA B 1 612 ? 2.377 45 -51.656 1 52.5 612 ALA B O 1
ATOM 10807 N N . LEU B 1 613 ? 1.271 43.031 -51.938 1 52.44 613 LEU B N 1
ATOM 10808 C CA . LEU B 1 613 ? 0.173 43.438 -51.062 1 52.44 613 LEU B CA 1
ATOM 10809 C C . LEU B 1 613 ? 0.586 43.344 -49.594 1 52.44 613 LEU B C 1
ATOM 10811 O O . LEU B 1 613 ? 0.165 44.156 -48.781 1 52.44 613 LEU B O 1
ATOM 10815 N N . GLU B 1 614 ? 1.401 42.375 -49.281 1 52.5 614 GLU B N 1
ATOM 10816 C CA . GLU B 1 614 ? 1.918 42.25 -47.938 1 52.5 614 GLU B CA 1
ATOM 10817 C C . GLU B 1 614 ? 2.764 43.438 -47.531 1 52.5 614 GLU B C 1
ATOM 10819 O O . GLU B 1 614 ? 2.689 43.906 -46.406 1 52.5 614 GLU B O 1
ATOM 10824 N N . HIS B 1 615 ? 3.582 43.906 -48.5 1 57.69 615 HIS B N 1
ATOM 10825 C CA . HIS B 1 615 ? 4.383 45.125 -48.344 1 57.69 615 HIS B CA 1
ATOM 10826 C C . HIS B 1 615 ? 3.498 46.344 -48.062 1 57.69 615 HIS B C 1
ATOM 10828 O O . HIS B 1 615 ? 3.814 47.156 -47.188 1 57.69 615 HIS B O 1
ATOM 10834 N N . LEU B 1 616 ? 2.365 46.406 -48.875 1 54.03 616 LEU B N 1
ATOM 10835 C CA . LEU B 1 616 ? 1.431 47.531 -48.688 1 54.03 616 LEU B CA 1
ATOM 10836 C C . LEU B 1 616 ? 0.739 47.438 -47.344 1 54.03 616 LEU B C 1
ATOM 10838 O O . LEU B 1 616 ? 0.567 48.469 -46.656 1 54.03 616 LEU B O 1
ATOM 10842 N N . LYS B 1 617 ? 0.424 46.281 -46.844 1 53.59 617 LYS B N 1
ATOM 10843 C CA . LYS B 1 617 ? -0.303 46.031 -45.625 1 53.59 617 LYS B CA 1
ATOM 10844 C C . LYS B 1 617 ? 0.514 46.438 -44.406 1 53.59 617 LYS B C 1
ATOM 10846 O O . LYS B 1 617 ? -0.041 46.938 -43.406 1 53.59 617 LYS B O 1
ATOM 10851 N N . ARG B 1 618 ? 1.787 46.156 -44.469 1 53.59 618 ARG B N 1
ATOM 10852 C CA . ARG B 1 618 ? 2.688 46.5 -43.375 1 53.59 618 ARG B CA 1
ATOM 10853 C C . ARG B 1 618 ? 2.822 48 -43.219 1 53.59 618 ARG B C 1
ATOM 10855 O O . ARG B 1 618 ? 3.152 48.469 -42.125 1 53.59 618 ARG B O 1
ATOM 10862 N N . GLN B 1 619 ? 2.643 48.688 -44.312 1 52.66 619 GLN B N 1
ATOM 10863 C CA . GLN B 1 619 ? 2.791 50.156 -44.281 1 52.66 619 GLN B CA 1
ATOM 10864 C C . GLN B 1 619 ? 1.499 50.812 -43.844 1 52.66 619 GLN B C 1
ATOM 10866 O O . GLN B 1 619 ? 1.489 52.031 -43.562 1 52.66 619 GLN B O 1
ATOM 10871 N N . LEU B 1 620 ? 0.339 50 -44 1 48.28 620 LEU B N 1
ATOM 10872 C CA . LEU B 1 620 ? -0.947 50.625 -43.719 1 48.28 620 LEU B CA 1
ATOM 10873 C C . LEU B 1 620 ? -1.24 50.688 -42.25 1 48.28 620 LEU B C 1
ATOM 10875 O O . LEU B 1 620 ? -0.979 49.75 -41.5 1 48.28 620 LEU B O 1
ATOM 10879 N N . PRO B 1 621 ? -1.386 51.812 -41.656 1 49.09 621 PRO B N 1
ATOM 10880 C CA . PRO B 1 621 ? -1.593 51.969 -40.219 1 49.09 621 PRO B CA 1
ATOM 10881 C C . PRO B 1 621 ? -2.729 51.094 -39.688 1 49.09 621 PRO B C 1
ATOM 10883 O O . PRO B 1 621 ? -3.631 50.719 -40.438 1 49.09 621 PRO B O 1
ATOM 10886 N N . PRO B 1 622 ? -2.564 50.469 -38.562 1 48.53 622 PRO B N 1
ATOM 10887 C CA . PRO B 1 622 ? -3.553 49.5 -38.062 1 48.53 622 PRO B CA 1
ATOM 10888 C C . PRO B 1 622 ? -4.973 50.062 -38.062 1 48.53 622 PRO B C 1
ATOM 10890 O O . PRO B 1 622 ? -5.156 51.281 -37.938 1 48.53 622 PRO B O 1
ATOM 10893 N N . PRO B 1 623 ? -5.906 49.406 -38.594 1 47.81 623 PRO B N 1
ATOM 10894 C CA . PRO B 1 623 ? -7.254 49.938 -38.844 1 47.81 623 PRO B CA 1
ATOM 10895 C C . PRO B 1 623 ? -7.828 50.656 -37.625 1 47.81 623 PRO B C 1
ATOM 10897 O O . PRO B 1 623 ? -8.664 51.562 -37.781 1 47.81 623 PRO B O 1
ATOM 10900 N N . ASP B 1 624 ? -7.598 50.188 -36.531 1 44.75 624 ASP B N 1
ATOM 10901 C CA . ASP B 1 624 ? -8.227 50.75 -35.344 1 44.75 624 ASP B CA 1
ATOM 10902 C C . ASP B 1 624 ? -7.754 52.188 -35.094 1 44.75 624 ASP B C 1
ATOM 10904 O O . ASP B 1 624 ? -8.195 52.812 -34.156 1 44.75 624 ASP B O 1
ATOM 10908 N N . SER B 1 625 ? -6.715 52.531 -35.594 1 45 625 SER B N 1
ATOM 10909 C CA . SER B 1 625 ? -6.191 53.875 -35.375 1 45 625 SER B CA 1
ATOM 10910 C C . SER B 1 625 ? -7.027 54.938 -36.094 1 45 625 SER B C 1
ATOM 10912 O O . SER B 1 625 ? -6.824 56.125 -35.906 1 45 625 SER B O 1
ATOM 10914 N N . PHE B 1 626 ? -7.715 54.5 -37.156 1 46.72 626 PHE B N 1
ATOM 10915 C CA . PHE B 1 626 ? -8.477 55.5 -37.906 1 46.72 626 PHE B CA 1
ATOM 10916 C C . PHE B 1 626 ? -9.914 55.562 -37.406 1 46.72 626 PHE B C 1
ATOM 10918 O O . PHE B 1 626 ? -10.625 54.562 -37.406 1 46.72 626 PHE B O 1
ATOM 10925 N N . ALA B 1 627 ? -10.133 56.438 -36.531 1 43.72 627 ALA B N 1
ATOM 10926 C CA . ALA B 1 627 ? -11.477 56.812 -36.094 1 43.72 627 ALA B CA 1
ATOM 10927 C C . ALA B 1 627 ? -12.305 57.312 -37.281 1 43.72 627 ALA B C 1
ATOM 10929 O O . ALA B 1 627 ? -11.93 58.281 -37.938 1 43.72 627 ALA B O 1
ATOM 10930 N N . GLY B 1 628 ? -12.984 56.625 -37.781 1 42.41 628 GLY B N 1
ATOM 10931 C CA . GLY B 1 628 ? -13.688 56.5 -39.062 1 42.41 628 GLY B CA 1
ATOM 10932 C C . GLY B 1 628 ? -14.5 57.719 -39.438 1 42.41 628 GLY B C 1
ATOM 10933 O O . GLY B 1 628 ? -14.906 58.5 -38.562 1 42.41 628 GLY B O 1
ATOM 10934 N N . PRO B 1 629 ? -14.578 59 -39.656 1 51.22 629 PRO B N 1
ATOM 10935 C CA . PRO B 1 629 ? -15.742 59.031 -40.531 1 51.22 629 PRO B CA 1
ATOM 10936 C C . PRO B 1 629 ? -15.594 58.094 -41.719 1 51.22 629 PRO B C 1
ATOM 10938 O O . PRO B 1 629 ? -14.578 58.125 -42.438 1 51.22 629 PRO B O 1
ATOM 10941 N N . PHE B 1 630 ? -16.203 56.875 -41.781 1 48.19 630 PHE B N 1
ATOM 10942 C CA . PHE B 1 630 ? -15.969 55.812 -42.75 1 48.19 630 PHE B CA 1
ATOM 10943 C C . PHE B 1 630 ? -16.625 56.125 -44.062 1 48.19 630 PHE B C 1
ATOM 10945 O O . PHE B 1 630 ? -17.766 56.594 -44.125 1 48.19 630 PHE B O 1
ATOM 10952 N N . PRO B 1 631 ? -15.891 56.531 -45 1 52.25 631 PRO B N 1
ATOM 10953 C CA . PRO B 1 631 ? -16.531 56.969 -46.219 1 52.25 631 PRO B CA 1
ATOM 10954 C C . PRO B 1 631 ? -17.672 56.031 -46.656 1 52.25 631 PRO B C 1
ATOM 10956 O O . PRO B 1 631 ? -17.703 54.875 -46.281 1 52.25 631 PRO B O 1
ATOM 10959 N N . ASP B 1 632 ? -18.797 56.625 -47 1 50.09 632 ASP B N 1
ATOM 10960 C CA . ASP B 1 632 ? -19.969 55.938 -47.5 1 50.09 632 ASP B CA 1
ATOM 10961 C C . ASP B 1 632 ? -19.578 54.938 -48.594 1 50.09 632 ASP B C 1
ATOM 10963 O O . ASP B 1 632 ? -19.094 55.312 -49.656 1 50.09 632 ASP B O 1
ATOM 10967 N N . LEU B 1 633 ? -19.453 53.812 -48.188 1 49.41 633 LEU B N 1
ATOM 10968 C CA . LEU B 1 633 ? -18.859 52.719 -48.938 1 49.41 633 LEU B CA 1
ATOM 10969 C C . LEU B 1 633 ? -19.5 52.562 -50.312 1 49.41 633 LEU B C 1
ATOM 10971 O O . LEU B 1 633 ? -18.812 52.312 -51.312 1 49.41 633 LEU B O 1
ATOM 10975 N N . ASP B 1 634 ? -20.797 52.75 -50.375 1 58.53 634 ASP B N 1
ATOM 10976 C CA . ASP B 1 634 ? -21.5 52.625 -51.656 1 58.53 634 ASP B CA 1
ATOM 10977 C C . ASP B 1 634 ? -21.078 53.75 -52.625 1 58.53 634 ASP B C 1
ATOM 10979 O O . ASP B 1 634 ? -20.875 53.469 -53.812 1 58.53 634 ASP B O 1
ATOM 10983 N N . GLN B 1 635 ? -21.078 54.938 -52.156 1 60.88 635 GLN B N 1
ATOM 10984 C CA . GLN B 1 635 ? -20.672 56.062 -52.969 1 60.88 635 GLN B CA 1
ATOM 10985 C C . GLN B 1 635 ? -19.203 55.969 -53.375 1 60.88 635 GLN B C 1
ATOM 10987 O O . GLN B 1 635 ? -18.828 56.312 -54.5 1 60.88 635 GLN B O 1
ATOM 10992 N N . VAL B 1 636 ? -18.531 55.438 -52.406 1 55.81 636 VAL B N 1
ATOM 10993 C CA . VAL B 1 636 ? -17.109 55.219 -52.656 1 55.81 636 VAL B CA 1
ATOM 10994 C C . VAL B 1 636 ? -16.906 54.156 -53.719 1 55.81 636 VAL B C 1
ATOM 10996 O O . VAL B 1 636 ? -16.125 54.312 -54.656 1 55.81 636 VAL B O 1
ATOM 10999 N N . ILE B 1 637 ? -17.719 53.125 -53.562 1 55.66 637 ILE B N 1
ATOM 11000 C CA . ILE B 1 637 ? -17.688 52 -54.5 1 55.66 637 ILE B CA 1
ATOM 11001 C C . ILE B 1 637 ? -18.172 52.469 -55.875 1 55.66 637 ILE B C 1
ATOM 11003 O O . ILE B 1 637 ? -17.578 52.156 -56.906 1 55.66 637 ILE B O 1
ATOM 11007 N N . LYS B 1 638 ? -19.328 53.219 -55.875 1 59.59 638 LYS B N 1
ATOM 11008 C CA . LYS B 1 638 ? -19.844 53.812 -57.125 1 59.59 638 LYS B CA 1
ATOM 11009 C C . LYS B 1 638 ? -18.828 54.719 -57.75 1 59.59 638 LYS B C 1
ATOM 11011 O O . LYS B 1 638 ? -18.625 54.688 -58.969 1 59.59 638 LYS B O 1
ATOM 11016 N N . LEU B 1 639 ? -18.203 55.531 -56.906 1 55.5 639 LEU B N 1
ATOM 11017 C CA . LEU B 1 639 ? -17.172 56.438 -57.406 1 55.5 639 LEU B CA 1
ATOM 11018 C C . LEU B 1 639 ? -15.977 55.656 -57.969 1 55.5 639 LEU B C 1
ATOM 11020 O O . LEU B 1 639 ? -15.406 56 -59 1 55.5 639 LEU B O 1
ATOM 11024 N N . ILE B 1 640 ? -15.75 54.625 -57.125 1 52.19 640 ILE B N 1
ATOM 11025 C CA . ILE B 1 640 ? -14.609 53.812 -57.531 1 52.19 640 ILE B CA 1
ATOM 11026 C C . ILE B 1 640 ? -14.914 53.062 -58.812 1 52.19 640 ILE B C 1
ATOM 11028 O O . ILE B 1 640 ? -14.055 52.969 -59.688 1 52.19 640 ILE B O 1
ATOM 11032 N N . LEU B 1 641 ? -16.156 52.594 -58.875 1 53.81 641 LEU B N 1
ATOM 11033 C CA . LEU B 1 641 ? -16.562 51.875 -60.062 1 53.81 641 LEU B CA 1
ATOM 11034 C C . LEU B 1 641 ? -16.609 52.781 -61.281 1 53.81 641 LEU B C 1
ATOM 11036 O O . LEU B 1 641 ? -16.344 52.375 -62.406 1 53.81 641 LEU B O 1
ATOM 11040 N N . GLU B 1 642 ? -17 54 -61.094 1 50.09 642 GLU B N 1
ATOM 11041 C CA . GLU B 1 642 ? -17.078 54.969 -62.219 1 50.09 642 GLU B CA 1
ATOM 11042 C C . GLU B 1 642 ? -15.711 55.594 -62.5 1 50.09 642 GLU B C 1
ATOM 11044 O O . GLU B 1 642 ? -15.562 56.344 -63.438 1 50.09 642 GLU B O 1
ATOM 11049 N N . GLU B 1 643 ? -14.883 55.5 -61.406 1 45.22 643 GLU B N 1
ATOM 11050 C CA . GLU B 1 643 ? -13.602 56.188 -61.625 1 45.22 643 GLU B CA 1
ATOM 11051 C C . GLU B 1 643 ? -12.711 55.406 -62.562 1 45.22 643 GLU B C 1
ATOM 11053 O O . GLU B 1 643 ? -12.523 54.188 -62.406 1 45.22 643 GLU B O 1
ATOM 11058 N N . GLN B 1 644 ? -12.727 55.844 -63.75 1 41.56 644 GLN B N 1
ATOM 11059 C CA . GLN B 1 644 ? -11.859 55.344 -64.812 1 41.56 644 GLN B CA 1
ATOM 11060 C C . GLN B 1 644 ? -10.422 55.188 -64.312 1 41.56 644 GLN B C 1
ATOM 11062 O O . GLN B 1 644 ? -9.898 56.062 -63.625 1 41.56 644 GLN B O 1
ATOM 11067 N N . PRO B 1 645 ? -9.852 53.938 -64.125 1 38.12 645 PRO B N 1
ATOM 11068 C CA . PRO B 1 645 ? -8.531 53.562 -63.594 1 38.12 645 PRO B CA 1
ATOM 11069 C C . PRO B 1 645 ? -7.406 54.438 -64.125 1 38.12 645 PRO B C 1
ATOM 11071 O O . PRO B 1 645 ? -7.25 54.531 -65.375 1 38.12 645 PRO B O 1
ATOM 11074 N N . LYS B 1 646 ? -7.125 55.594 -63.375 1 38.94 646 LYS B N 1
ATOM 11075 C CA . LYS B 1 646 ? -6.121 56.531 -63.875 1 38.94 646 LYS B CA 1
ATOM 11076 C C . LYS B 1 646 ? -4.832 55.781 -64.25 1 38.94 646 LYS B C 1
ATOM 11078 O O . LYS B 1 646 ? -4.496 54.75 -63.656 1 38.94 646 LYS B O 1
ATOM 11083 N N . SER B 1 647 ? -4.312 55.906 -65.312 1 36.03 647 SER B N 1
ATOM 11084 C CA . SER B 1 647 ? -3.125 55.375 -65.938 1 36.03 647 SER B CA 1
ATOM 11085 C C . SER B 1 647 ? -1.891 55.531 -65.062 1 36.03 647 SER B C 1
ATOM 11087 O O . SER B 1 647 ? -1.852 56.406 -64.188 1 36.03 647 SER B O 1
ATOM 11089 N N . ALA B 1 648 ? -1.099 54.562 -64.938 1 38.31 648 ALA B N 1
ATOM 11090 C CA . ALA B 1 648 ? 0.125 54.344 -64.125 1 38.31 648 ALA B CA 1
ATOM 11091 C C . ALA B 1 648 ? 0.971 55.625 -64.125 1 38.31 648 ALA B C 1
ATOM 11093 O O . ALA B 1 648 ? 1.617 55.906 -63.094 1 38.31 648 ALA B O 1
ATOM 11094 N N . ALA B 1 649 ? 1.026 56.281 -65.25 1 37.69 649 ALA B N 1
ATOM 11095 C CA . ALA B 1 649 ? 2.002 57.312 -65.5 1 37.69 649 ALA B CA 1
ATOM 11096 C C . ALA B 1 649 ? 1.803 58.5 -64.562 1 37.69 649 ALA B C 1
ATOM 11098 O O . ALA B 1 649 ? 2.773 59.125 -64.125 1 37.69 649 ALA B O 1
ATOM 11099 N N . GLU B 1 650 ? 0.53 58.844 -64.312 1 36.47 650 GLU B N 1
ATOM 11100 C CA . GLU B 1 650 ? 0.221 60.156 -63.719 1 36.47 650 GLU B CA 1
ATOM 11101 C C . GLU B 1 650 ? 0.476 60.125 -62.188 1 36.47 650 GLU B C 1
ATOM 11103 O O . GLU B 1 650 ? 0.525 61.188 -61.562 1 36.47 650 GLU B O 1
ATOM 11108 N N . LEU B 1 651 ? 0.538 58.875 -61.656 1 36.22 651 LEU B N 1
ATOM 11109 C CA . LEU B 1 651 ? 0.796 58.719 -60.219 1 36.22 651 LEU B CA 1
ATOM 11110 C C . LEU B 1 651 ? 2.211 59.188 -59.875 1 36.22 651 LEU B C 1
ATOM 11112 O O . LEU B 1 651 ? 2.441 59.719 -58.781 1 36.22 651 LEU B O 1
ATOM 11116 N N . GLN B 1 652 ? 3.199 58.938 -60.781 1 35 652 GLN B N 1
ATOM 11117 C CA . GLN B 1 652 ? 4.605 59.25 -60.594 1 35 652 GLN B CA 1
ATOM 11118 C C . GLN B 1 652 ? 4.793 60.75 -60.375 1 35 652 GLN B C 1
ATOM 11120 O O . GLN B 1 652 ? 5.598 61.156 -59.531 1 35 652 GLN B O 1
ATOM 11125 N N . LYS B 1 653 ? 4.211 61.562 -61.25 1 35.97 653 LYS B N 1
ATOM 11126 C CA . LYS B 1 653 ? 4.5 62.969 -61.281 1 35.97 653 LYS B CA 1
ATOM 11127 C C . LYS B 1 653 ? 4.059 63.656 -60 1 35.97 653 LYS B C 1
ATOM 11129 O O . LYS B 1 653 ? 4.582 64.688 -59.625 1 35.97 653 LYS B O 1
ATOM 11134 N N . ALA B 1 654 ? 2.855 63.125 -59.344 1 34.5 654 ALA B N 1
ATOM 11135 C CA . ALA B 1 654 ? 2.238 63.938 -58.312 1 34.5 654 ALA B CA 1
ATOM 11136 C C . ALA B 1 654 ? 3.057 63.875 -57 1 34.5 654 ALA B C 1
ATOM 11138 O O . ALA B 1 654 ? 2.748 64.562 -56.062 1 34.5 654 ALA B O 1
ATOM 11139 N N . ALA B 1 655 ? 3.965 62.875 -56.875 1 36.31 655 ALA B N 1
ATOM 11140 C CA . ALA B 1 655 ? 4.793 62.656 -55.688 1 36.31 655 ALA B CA 1
ATOM 11141 C C . ALA B 1 655 ? 5.734 63.844 -55.469 1 36.31 655 ALA B C 1
ATOM 11143 O O . ALA B 1 655 ? 6.246 64.062 -54.375 1 36.31 655 ALA B O 1
ATOM 11144 N N . ASP B 1 656 ? 6.223 64.375 -56.531 1 34.03 656 ASP B N 1
ATOM 11145 C CA . ASP B 1 656 ? 7.34 65.312 -56.469 1 34.03 656 ASP B CA 1
ATOM 11146 C C . ASP B 1 656 ? 6.973 66.562 -55.625 1 34.03 656 ASP B C 1
ATOM 11148 O O . ASP B 1 656 ? 7.852 67.25 -55.156 1 34.03 656 ASP B O 1
ATOM 11152 N N . GLY B 1 657 ? 5.734 67.062 -55.75 1 31.03 657 GLY B N 1
ATOM 11153 C CA . GLY B 1 657 ? 5.527 68.438 -55.344 1 31.03 657 GLY B CA 1
ATOM 11154 C C . GLY B 1 657 ? 5.402 68.625 -53.844 1 31.03 657 GLY B C 1
ATOM 11155 O O . GLY B 1 657 ? 4.867 69.625 -53.344 1 31.03 657 GLY B O 1
ATOM 11156 N N . ILE B 1 658 ? 5.449 67.375 -53.094 1 28.62 658 ILE B N 1
ATOM 11157 C CA . ILE B 1 658 ? 5.051 67.562 -51.688 1 28.62 658 ILE B CA 1
ATOM 11158 C C . ILE B 1 658 ? 6.066 68.438 -50.969 1 28.62 658 ILE B C 1
ATOM 11160 O O . ILE B 1 658 ? 7.262 68.125 -50.938 1 28.62 658 ILE B O 1
ATOM 11164 N N . ASP B 1 659 ? 5.758 69.688 -50.75 1 26.78 659 ASP B N 1
ATOM 11165 C CA . ASP B 1 659 ? 6.438 70.812 -50.156 1 26.78 659 ASP B CA 1
ATOM 11166 C C . ASP B 1 659 ? 7.039 70.5 -48.812 1 26.78 659 ASP B C 1
ATOM 11168 O O . ASP B 1 659 ? 6.508 69.625 -48.062 1 26.78 659 ASP B O 1
ATOM 11172 N N . PRO B 1 660 ? 8.367 70.812 -48.469 1 27.81 660 PRO B N 1
ATOM 11173 C CA . PRO B 1 660 ? 9.344 70.625 -47.375 1 27.81 660 PRO B CA 1
ATOM 11174 C C . PRO B 1 660 ? 8.773 71 -46 1 27.81 660 PRO B C 1
ATOM 11176 O O . PRO B 1 660 ? 9.414 70.688 -45 1 27.81 660 PRO B O 1
ATOM 11179 N N . GLY B 1 661 ? 7.719 71.812 -45.875 1 24.69 661 GLY B N 1
ATOM 11180 C CA . GLY B 1 661 ? 7.477 72.625 -44.719 1 24.69 661 GLY B CA 1
ATOM 11181 C C . GLY B 1 661 ? 7.066 71.812 -43.5 1 24.69 661 GLY B C 1
ATOM 11182 O O . GLY B 1 661 ? 6.816 72.375 -42.406 1 24.69 661 GLY B O 1
ATOM 11183 N N . LEU B 1 662 ? 6.535 70.688 -43.594 1 22.25 662 LEU B N 1
ATOM 11184 C CA . LEU B 1 662 ? 5.75 70.25 -42.438 1 22.25 662 LEU B CA 1
ATOM 11185 C C . LEU B 1 662 ? 6.66 69.875 -41.281 1 22.25 662 LEU B C 1
ATOM 11187 O O . LEU B 1 662 ? 6.293 69.062 -40.438 1 22.25 662 LEU B O 1
ATOM 11191 N N . ARG B 1 663 ? 7.895 70.312 -41.188 1 23.75 663 ARG B N 1
ATOM 11192 C CA . ARG B 1 663 ? 8.82 70 -40.125 1 23.75 663 ARG B CA 1
ATOM 11193 C C . ARG B 1 663 ? 8.281 70.438 -38.781 1 23.75 663 ARG B C 1
ATOM 11195 O O . ARG B 1 663 ? 8.742 69.938 -37.719 1 23.75 663 ARG B O 1
ATOM 11202 N N . THR B 1 664 ? 7.551 71.5 -38.656 1 22.52 664 THR B N 1
ATOM 11203 C CA . THR B 1 664 ? 7.578 72.375 -37.438 1 22.52 664 THR B CA 1
ATOM 11204 C C . THR B 1 664 ? 6.797 71.688 -36.312 1 22.52 664 THR B C 1
ATOM 11206 O O . THR B 1 664 ? 6.766 72.188 -35.188 1 22.52 664 THR B O 1
ATOM 11209 N N . ILE B 1 665 ? 5.941 70.75 -36.5 1 22.52 665 ILE B N 1
ATOM 11210 C CA . ILE B 1 665 ? 4.949 70.625 -35.469 1 22.52 665 ILE B CA 1
ATOM 11211 C C . ILE B 1 665 ? 5.621 70.062 -34.188 1 22.52 665 ILE B C 1
ATOM 11213 O O . ILE B 1 665 ? 4.941 69.562 -33.281 1 22.52 665 ILE B O 1
ATOM 11217 N N . ALA B 1 666 ? 6.973 70.062 -34.062 1 24 666 ALA B N 1
ATOM 11218 C CA . ALA B 1 666 ? 7.734 69.562 -32.938 1 24 666 ALA B CA 1
ATOM 11219 C C . ALA B 1 666 ? 7.359 70.375 -31.672 1 24 666 ALA B C 1
ATOM 11221 O O . ALA B 1 666 ? 7.691 69.938 -30.547 1 24 666 ALA B O 1
ATOM 11222 N N . GLN B 1 667 ? 6.91 71.562 -31.75 1 22.58 667 GLN B N 1
ATOM 11223 C CA . GLN B 1 667 ? 7.008 72.438 -30.594 1 22.58 667 GLN B CA 1
ATOM 11224 C C . GLN B 1 667 ? 6.113 72 -29.453 1 22.58 667 GLN B C 1
ATOM 11226 O O . GLN B 1 667 ? 6.453 72.125 -28.281 1 22.58 667 GLN B O 1
ATOM 11231 N N . ILE B 1 668 ? 4.824 71.688 -29.672 1 21.23 668 ILE B N 1
ATOM 11232 C CA . ILE B 1 668 ? 3.885 72.062 -28.609 1 21.23 668 ILE B CA 1
ATOM 11233 C C . ILE B 1 668 ? 4.004 71 -27.484 1 21.23 668 ILE B C 1
ATOM 11235 O O . ILE B 1 668 ? 3.18 71 -26.562 1 21.23 668 ILE B O 1
ATOM 11239 N N . VAL B 1 669 ? 4.785 70 -27.5 1 23.58 669 VAL B N 1
ATOM 11240 C CA . VAL B 1 669 ? 4.711 69.062 -26.391 1 23.58 669 VAL B CA 1
ATOM 11241 C C . VAL B 1 669 ? 5.094 69.75 -25.078 1 23.58 669 VAL B C 1
ATOM 11243 O O . VAL B 1 669 ? 6.277 69.875 -24.781 1 23.58 669 VAL B O 1
ATOM 11246 N N . ASN B 1 670 ? 4.504 71.062 -24.875 1 23.45 670 ASN B N 1
ATOM 11247 C CA . ASN B 1 670 ? 4.82 71.938 -23.75 1 23.45 670 ASN B CA 1
ATOM 11248 C C . ASN B 1 670 ? 4.578 71.25 -22.406 1 23.45 670 ASN B C 1
ATOM 11250 O O . ASN B 1 670 ? 5.449 71.25 -21.531 1 23.45 670 ASN B O 1
ATOM 11254 N N . MET B 1 671 ? 3.279 71.562 -21.75 1 21.81 671 MET B N 1
ATOM 11255 C CA . MET B 1 671 ? 2.852 72.062 -20.453 1 21.81 671 MET B CA 1
ATOM 11256 C C . MET B 1 671 ? 2.691 70.938 -19.438 1 21.81 671 MET B C 1
ATOM 11258 O O . MET B 1 671 ? 1.612 70.375 -19.312 1 21.81 671 MET B O 1
ATOM 11262 N N . ALA B 1 672 ? 3.391 69.875 -19.359 1 20.22 672 ALA B N 1
ATOM 11263 C CA . ALA B 1 672 ? 3.18 68.688 -18.531 1 20.22 672 ALA B CA 1
ATOM 11264 C C . ALA B 1 672 ? 3.193 69.062 -17.047 1 20.22 672 ALA B C 1
ATOM 11266 O O . ALA B 1 672 ? 2.824 68.25 -16.203 1 20.22 672 ALA B O 1
ATOM 11267 N N . ASP B 1 673 ? 3.898 70.125 -16.578 1 20.5 673 ASP B N 1
ATOM 11268 C CA . ASP B 1 673 ? 4.504 69.875 -15.281 1 20.5 673 ASP B CA 1
ATOM 11269 C C . ASP B 1 673 ? 3.504 70.062 -14.148 1 20.5 673 ASP B C 1
ATOM 11271 O O . ASP B 1 673 ? 3.711 69.562 -13.031 1 20.5 673 ASP B O 1
ATOM 11275 N N . ASP B 1 674 ? 2.65 71.125 -14.086 1 19.27 674 ASP B N 1
ATOM 11276 C CA . ASP B 1 674 ? 2.535 71.75 -12.766 1 19.27 674 ASP B CA 1
ATOM 11277 C C . ASP B 1 674 ? 1.569 70.938 -11.883 1 19.27 674 ASP B C 1
ATOM 11279 O O . ASP B 1 674 ? 1.822 70.75 -10.688 1 19.27 674 ASP B O 1
ATOM 11283 N N . ALA B 1 675 ? 0.13 71.125 -12.109 1 19.56 675 ALA B N 1
ATOM 11284 C CA . ALA B 1 675 ? -0.838 71.562 -11.086 1 19.56 675 ALA B CA 1
ATOM 11285 C C . ALA B 1 675 ? -1.084 70.438 -10.102 1 19.56 675 ALA B C 1
ATOM 11287 O O . ALA B 1 675 ? -0.87 69.25 -10.422 1 19.56 675 ALA B O 1
ATOM 11288 N N . GLU B 1 676 ? -1.947 70.812 -8.961 1 18.94 676 GLU B N 1
ATOM 11289 C CA . GLU B 1 676 ? -2.375 70.625 -7.574 1 18.94 676 GLU B CA 1
ATOM 11290 C C . GLU B 1 676 ? -3.303 69.438 -7.434 1 18.94 676 GLU B C 1
ATOM 11292 O O . GLU B 1 676 ? -4.043 69.125 -8.359 1 18.94 676 GLU B O 1
ATOM 11297 N N . THR B 1 677 ? -3.15 68.688 -6.395 1 19.38 677 THR B N 1
ATOM 11298 C CA . THR B 1 677 ? -3.539 67.438 -5.785 1 19.38 677 THR B CA 1
ATOM 11299 C C . THR B 1 677 ? -5.02 67.438 -5.402 1 19.38 677 THR B C 1
ATOM 11301 O O . THR B 1 677 ? -5.508 66.5 -4.758 1 19.38 677 THR B O 1
ATOM 11304 N N . ASP B 1 678 ? -5.816 68.562 -5.848 1 18.8 678 ASP B N 1
ATOM 11305 C CA . ASP B 1 678 ? -6.984 68.625 -4.973 1 18.8 678 ASP B CA 1
ATOM 11306 C C . ASP B 1 678 ? -7.875 67.375 -5.152 1 18.8 678 ASP B C 1
ATOM 11308 O O . ASP B 1 678 ? -7.863 66.75 -6.211 1 18.8 678 ASP B O 1
ATOM 11312 N N . LYS B 1 679 ? -8.672 67.125 -3.963 1 21.38 679 LYS B N 1
ATOM 11313 C CA . LYS B 1 679 ? -9.539 66.125 -3.326 1 21.38 679 LYS B CA 1
ATOM 11314 C C . LYS B 1 679 ? -10.836 66 -4.113 1 21.38 679 LYS B C 1
ATOM 11316 O O . LYS B 1 679 ? -11.609 66.938 -4.27 1 21.38 679 LYS B O 1
ATOM 11321 N N . ILE B 1 680 ? -10.93 65.25 -5.148 1 19.53 680 ILE B N 1
ATOM 11322 C CA . ILE B 1 680 ? -12.039 64.938 -6.043 1 19.53 680 ILE B CA 1
ATOM 11323 C C . ILE B 1 680 ? -13.219 64.375 -5.238 1 19.53 680 ILE B C 1
ATOM 11325 O O . ILE B 1 680 ? -13.953 63.5 -5.699 1 19.53 680 ILE B O 1
ATOM 11329 N N . LYS B 1 681 ? -13.633 65.062 -4.047 1 21 681 LYS B N 1
ATOM 11330 C CA . LYS B 1 681 ? -14.703 64.312 -3.361 1 21 681 LYS B CA 1
ATOM 11331 C C . LYS B 1 681 ? -15.914 64.188 -4.27 1 21 681 LYS B C 1
ATOM 11333 O O . LYS B 1 681 ? -16.328 65.125 -4.953 1 21 681 LYS B O 1
ATOM 11338 N N . LEU B 1 682 ? -16.344 62.875 -4.496 1 19.41 682 LEU B N 1
ATOM 11339 C CA . LEU B 1 682 ? -17.359 62.031 -5.109 1 19.41 682 LEU B CA 1
ATOM 11340 C C . LE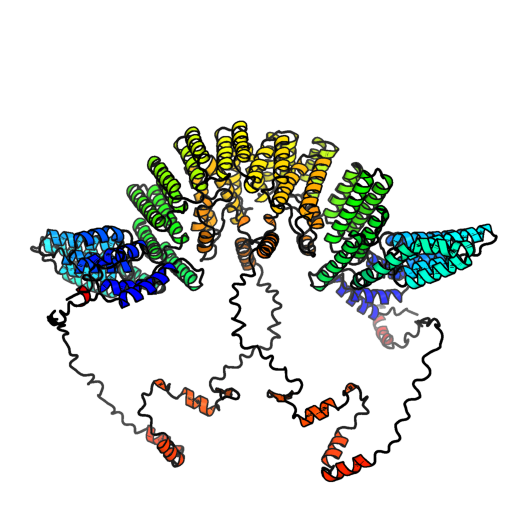U B 1 682 ? -18.75 62.406 -4.629 1 19.41 682 LEU B C 1
ATOM 11342 O O . LEU B 1 682 ? -19.125 62.125 -3.484 1 19.41 682 LEU B O 1
ATOM 11346 N N . GLU B 1 683 ? -19.219 63.688 -4.848 1 18.97 683 GLU B N 1
ATOM 11347 C CA . GLU B 1 683 ? -20.547 63.969 -4.32 1 18.97 683 GLU B CA 1
ATOM 11348 C C . GLU B 1 683 ? -21.609 63.125 -5.008 1 18.97 683 GLU B C 1
ATOM 11350 O O . GLU B 1 683 ? -21.781 63.219 -6.227 1 18.97 683 GLU B O 1
ATOM 11355 N N . PHE B 1 684 ? -21.953 61.906 -4.43 1 19.17 684 PHE B N 1
ATOM 11356 C CA . PHE B 1 684 ? -22.953 60.906 -4.773 1 19.17 684 PHE B CA 1
ATOM 11357 C C . PHE B 1 684 ? -24.359 61.5 -4.66 1 19.17 684 PHE B C 1
ATOM 11359 O O . PHE B 1 684 ? -24.844 61.719 -3.557 1 19.17 684 PHE B O 1
ATOM 11366 N N . ASP B 1 685 ? -24.844 62.344 -5.5 1 18.89 685 ASP B N 1
ATOM 11367 C CA . ASP B 1 685 ? -26.188 62.875 -5.316 1 18.89 685 ASP B CA 1
ATOM 11368 C C . ASP B 1 685 ? -27.25 61.844 -5.625 1 18.89 685 ASP B C 1
ATOM 11370 O O . ASP B 1 685 ? -27.312 61.312 -6.738 1 18.89 685 ASP B O 1
ATOM 11374 N N . PRO B 1 686 ? -28.016 61.156 -4.609 1 21.03 686 PRO B N 1
ATOM 11375 C CA . PRO B 1 686 ? -28.984 60.062 -4.594 1 21.03 686 PRO B CA 1
ATOM 11376 C C . PRO B 1 686 ? -30.266 60.375 -5.359 1 21.03 686 PRO B C 1
ATOM 11378 O O . PRO B 1 686 ? -30.984 59.469 -5.793 1 21.03 686 PRO B O 1
ATOM 11381 N N . GLU B 1 687 ? -30.938 61.531 -5.375 1 21.88 687 GLU B N 1
ATOM 11382 C CA . GLU B 1 687 ? -32.375 61.719 -5.273 1 21.88 687 GLU B CA 1
ATOM 11383 C C . GLU B 1 687 ? -33.062 61.438 -6.605 1 21.88 687 GLU B C 1
ATOM 11385 O O . GLU B 1 687 ? -34.312 61.406 -6.68 1 21.88 687 GLU B O 1
ATOM 11390 N N . ARG B 1 688 ? -32.656 61.5 -7.75 1 20.52 688 ARG B N 1
ATOM 11391 C CA . ARG B 1 688 ? -33.594 61.969 -8.758 1 20.52 688 ARG B CA 1
ATOM 11392 C C . ARG B 1 688 ? -34.5 60.812 -9.242 1 20.52 688 ARG B C 1
ATOM 11394 O O . ARG B 1 688 ? -34.156 60.156 -10.219 1 20.52 688 ARG B O 1
ATOM 11401 N N . ARG B 1 689 ? -35 59.906 -8.266 1 22.05 689 ARG B N 1
ATOM 11402 C CA . ARG B 1 689 ? -35.906 58.844 -8.703 1 22.05 689 ARG B CA 1
ATOM 11403 C C . ARG B 1 689 ? -37.188 59.438 -9.281 1 22.05 689 ARG B C 1
ATOM 11405 O O . ARG B 1 689 ? -37.75 60.406 -8.742 1 22.05 689 ARG B O 1
ATOM 11412 N N . PHE B 1 690 ? -37.594 59 -10.43 1 21.03 690 PHE B N 1
ATOM 11413 C CA . PHE B 1 690 ? -38.594 59.281 -11.461 1 21.03 690 PHE B CA 1
ATOM 11414 C C . PHE B 1 690 ? -39.969 58.875 -10.984 1 21.03 690 PHE B C 1
ATOM 11416 O O . PHE B 1 690 ? -40.156 57.781 -10.438 1 21.03 690 PHE B O 1
ATOM 11423 N N . VAL B 1 691 ? -40.969 59.688 -10.625 1 23 691 VAL B N 1
ATOM 11424 C CA . VAL B 1 691 ? -42.344 59.812 -10.125 1 23 691 VAL B CA 1
ATOM 11425 C C . VAL B 1 691 ? -43.281 58.938 -10.977 1 23 691 VAL B C 1
ATOM 11427 O O . VAL B 1 691 ? -44.125 58.25 -10.445 1 23 691 VAL B O 1
ATOM 11430 N N . ASN B 1 692 ? -43.344 59.156 -12.328 1 23.39 692 ASN B N 1
ATOM 11431 C CA . ASN B 1 692 ? -44.656 59.25 -12.969 1 23.39 692 ASN B CA 1
ATOM 11432 C C . ASN B 1 692 ? -45.188 57.844 -13.312 1 23.39 692 ASN B C 1
ATOM 11434 O O . ASN B 1 692 ? -45.25 57.469 -14.484 1 23.39 692 ASN B O 1
ATOM 11438 N N . ASP B 1 693 ? -44.812 56.812 -12.492 1 23.36 693 ASP B N 1
ATOM 11439 C CA . ASP B 1 693 ? -45.25 55.5 -12.992 1 23.36 693 ASP B CA 1
ATOM 11440 C C . ASP B 1 693 ? -46.781 55.375 -12.953 1 23.36 693 ASP B C 1
ATOM 11442 O O . ASP B 1 693 ? -47.375 55.438 -11.883 1 23.36 693 ASP B O 1
ATOM 11446 N N . ILE B 1 694 ? -47.469 55.656 -14.016 1 26.92 694 ILE B N 1
ATOM 11447 C CA . ILE B 1 694 ? -48.875 55.75 -14.445 1 26.92 694 ILE B CA 1
ATOM 11448 C C . ILE B 1 694 ? -49.562 54.438 -14.125 1 26.92 694 ILE B C 1
ATOM 11450 O O . ILE B 1 694 ? -50.812 54.375 -14.102 1 26.92 694 ILE B O 1
ATOM 11454 N N . TYR B 1 695 ? -48.844 53.281 -14.164 1 26.05 695 TYR B N 1
ATOM 11455 C CA . TYR B 1 695 ? -49.562 52.031 -14.211 1 26.05 695 TYR B CA 1
ATOM 11456 C C . TYR B 1 695 ? -50.344 51.781 -12.914 1 26.05 695 TYR B C 1
ATOM 11458 O O . TYR B 1 695 ? -51.125 50.844 -12.812 1 26.05 695 TYR B O 1
ATOM 11466 N N . ARG B 1 696 ? -50.031 52.531 -11.828 1 27.8 696 ARG B N 1
ATOM 11467 C CA . ARG B 1 696 ? -50.719 52.281 -10.562 1 27.8 696 ARG B CA 1
ATOM 11468 C C . ARG B 1 696 ? -52.219 52.531 -10.68 1 27.8 696 ARG B C 1
ATOM 11470 O O . ARG B 1 696 ? -52.969 52.312 -9.734 1 27.8 696 ARG B O 1
ATOM 11477 N N . SER B 1 697 ? -52.531 53.156 -11.75 1 27.53 697 SER B N 1
ATOM 11478 C CA . SER B 1 697 ? -53.906 53.656 -11.82 1 27.53 697 SER B CA 1
ATOM 11479 C C . SER B 1 697 ? -54.906 52.5 -11.773 1 27.53 697 SER B C 1
ATOM 11481 O O . SER B 1 697 ? -55.938 52.562 -11.086 1 27.53 697 SER B O 1
ATOM 11483 N N . ARG B 1 698 ? -54.812 51.531 -12.758 1 28.17 698 ARG B N 1
ATOM 11484 C CA . ARG B 1 698 ? -56.031 50.812 -13.047 1 28.17 698 ARG B CA 1
ATOM 11485 C C . ARG B 1 698 ? -56.344 49.781 -11.969 1 28.17 698 ARG B C 1
ATOM 11487 O O . ARG B 1 698 ? -57.406 49.219 -11.938 1 28.17 698 ARG B O 1
ATOM 11494 N N . LEU B 1 699 ? -55.375 49.312 -11.148 1 24.36 699 LEU B N 1
ATOM 11495 C CA . LEU B 1 699 ? -55.75 48.219 -10.242 1 24.36 699 LEU B CA 1
ATOM 11496 C C . LEU B 1 699 ? -56.75 48.719 -9.211 1 24.36 699 LEU B C 1
ATOM 11498 O O . LEU B 1 699 ? -57.188 47.969 -8.344 1 24.36 699 LEU B O 1
ATOM 11502 N N . ALA B 1 700 ? -57.156 49.844 -9.172 1 26.88 700 ALA B N 1
ATOM 11503 C CA . ALA B 1 700 ? -58.156 50.375 -8.25 1 26.88 700 ALA B CA 1
ATOM 11504 C C . ALA B 1 700 ? -59.438 49.531 -8.305 1 26.88 700 ALA B C 1
ATOM 11506 O O . ALA B 1 700 ? -60.094 49.344 -7.281 1 26.88 700 ALA B O 1
ATOM 11507 N N . LYS B 1 701 ? -59.938 49.188 -9.469 1 26.41 701 LYS B N 1
ATOM 11508 C CA . LYS B 1 701 ? -61.375 48.875 -9.562 1 26.41 701 LYS B CA 1
ATOM 11509 C C . LYS B 1 701 ? -61.719 47.562 -8.906 1 26.41 701 LYS B C 1
ATOM 11511 O O . LYS B 1 701 ? -62.875 47.188 -8.828 1 26.41 701 LYS B O 1
ATOM 11516 N N . LYS B 1 702 ? -60.812 46.625 -8.773 1 24.5 702 LYS B N 1
ATOM 11517 C CA . LYS B 1 702 ? -61.281 45.375 -8.18 1 24.5 702 LYS B CA 1
ATOM 11518 C C . LYS B 1 702 ? -61.688 45.594 -6.723 1 24.5 702 LYS B C 1
ATOM 11520 O O . LYS B 1 702 ? -61.938 44.625 -6 1 24.5 702 LYS B O 1
ATOM 11525 N N . MET B 1 703 ? -61.625 46.688 -6.184 1 24.69 703 MET B N 1
ATOM 11526 C CA . MET B 1 703 ? -61.844 46.875 -4.75 1 24.69 703 MET B CA 1
ATOM 11527 C C . MET B 1 703 ? -63.25 46.469 -4.359 1 24.69 703 MET B C 1
ATOM 11529 O O . MET B 1 703 ? -63.562 46.25 -3.178 1 24.69 703 MET B O 1
ATOM 11533 N N . LYS B 1 704 ? -64.375 46.656 -5.242 1 25.45 704 LYS B N 1
ATOM 11534 C CA . LYS B 1 704 ? -65.688 46.938 -4.668 1 25.45 704 LYS B CA 1
ATOM 11535 C C . LYS B 1 704 ? -66.25 45.688 -4.008 1 25.45 704 LYS B C 1
ATOM 11537 O O . LYS B 1 704 ? -66.938 45.781 -2.959 1 25.45 704 LYS B O 1
ATOM 11542 N N . VAL B 1 705 ? -66.5 44.5 -4.746 1 28.58 705 VAL B N 1
ATOM 11543 C CA . VAL B 1 705 ? -67.688 43.719 -4.383 1 28.58 705 VAL B CA 1
ATOM 11544 C C . VAL B 1 705 ? -67.5 43.062 -3.023 1 28.58 705 VAL B C 1
ATOM 11546 O O . VAL B 1 705 ? -67.25 41.844 -2.943 1 28.58 705 VAL B O 1
ATOM 11549 N N . GLU B 1 706 ? -66.438 43.438 -2.268 1 22.81 706 GLU B N 1
ATOM 11550 C CA . GLU B 1 706 ? -66.562 43.094 -0.856 1 22.81 706 GLU B CA 1
ATOM 11551 C C . GLU B 1 706 ? -67.75 43.75 -0.204 1 22.81 706 GLU B C 1
ATOM 11553 O O . GLU B 1 706 ? -68 43.625 1.006 1 22.81 706 GLU B O 1
ATOM 11558 N N . GLY B 1 707 ? -68.25 44.844 -0.758 1 23.55 707 GLY B N 1
ATOM 11559 C CA . GLY B 1 707 ? -69.125 45.562 0.139 1 23.55 707 GLY B CA 1
ATOM 11560 C C . GLY B 1 707 ? -70.438 44.812 0.381 1 23.55 707 GLY B C 1
ATOM 11561 O O . GLY B 1 707 ? -70.938 44.812 1.5 1 23.55 707 GLY B O 1
ATOM 11562 N N . GLU B 1 708 ? -71.375 44.438 -0.694 1 24.86 708 GLU B N 1
ATOM 11563 C CA . GLU B 1 708 ? -72.75 44.062 -0.397 1 24.86 708 GLU B CA 1
ATOM 11564 C C . GLU B 1 708 ? -72.812 42.562 -0.107 1 24.86 708 GLU B C 1
ATOM 11566 O O . GLU B 1 708 ? -72.25 41.75 -0.804 1 24.86 708 GLU B O 1
#

Radius of gyration: 47.66 Å; Cα contacts (8 Å, |Δi|>4): 1331; chains: 2; bounding box: 149×142×120 Å

InterPro domains:
  IPR003107 HAT (Half-A-TPR) repeat [SM00386] (40-72)
  IPR003107 HAT (Half-A-TPR) repeat [SM00386] (113-148)
  IPR003107 HAT (Half-A-TPR) repeat [SM00386] (159-192)
  IPR003107 HAT (Half-A-TPR) repeat [SM00386] (267-299)
  IPR003107 HAT (Half-A-TPR) repeat [SM00386] (349-382)
  IPR003107 HAT (Half-A-TPR) repeat [SM00386] (384-416)
  IPR003107 HAT (Half-A-TPR) repeat [SM00386] (419-451)
  IPR008847 Suppressor of forked [PF05843] (14-540)
  IPR011990 Tetratricopeptide-like helical domain superfamily [SSF48452] (17-547)
  IPR045243 mRNA 3'-end-processing protein Rna14-like [PTHR19980] (11-703)

Organism: Ramazzottius varieornatus (NCBI:txid947166)

Solvent-accessible surface area (backbone atoms only — not comparable to full-atom values): 80118 Å² total; per-residue (Å²): 98,78,79,77,74,68,64,62,58,54,49,54,50,49,52,42,50,53,48,34,70,76,35,75,64,44,61,67,50,53,51,53,52,49,58,55,44,68,77,43,62,52,86,80,34,44,68,55,49,53,49,47,37,68,73,42,67,47,41,63,68,57,48,52,54,47,41,51,46,30,55,76,68,66,38,59,69,60,36,53,52,52,46,70,70,40,57,89,74,35,74,42,61,66,57,43,49,50,50,40,52,46,46,42,68,75,36,52,75,81,45,70,69,32,40,53,52,41,50,49,43,48,52,52,38,43,72,68,35,46,74,38,50,74,29,44,63,58,54,51,51,49,48,53,51,56,68,68,49,84,53,78,54,71,65,42,42,49,51,49,50,53,50,48,50,51,54,45,56,56,52,40,54,37,34,26,55,63,44,67,58,52,44,52,52,43,51,53,48,32,47,70,73,40,59,92,51,23,65,60,59,51,58,70,46,42,61,48,31,52,49,15,52,57,49,23,63,63,44,46,64,46,57,67,68,49,71,75,83,49,76,58,55,72,80,80,86,43,69,69,56,52,50,48,51,49,42,51,49,50,48,36,50,50,48,69,70,36,82,82,66,69,85,49,65,66,60,50,50,50,52,35,48,49,47,46,45,47,45,40,32,32,44,60,65,42,58,40,57,55,41,43,46,42,48,50,32,51,51,52,20,50,53,28,45,74,73,66,36,57,65,62,19,52,53,34,48,49,50,36,42,52,53,37,51,56,47,31,70,79,39,57,59,39,50,46,44,43,52,52,41,28,50,54,30,49,74,70,68,35,62,69,60,26,52,51,38,51,52,52,39,59,71,45,27,78,76,61,41,33,65,58,49,42,54,48,22,42,48,30,29,64,74,66,30,65,68,49,17,48,52,44,48,56,54,48,73,70,42,86,54,49,60,67,66,43,42,53,51,49,18,52,25,44,24,70,66,69,68,37,61,68,62,20,51,53,40,53,55,51,42,72,77,74,43,79,65,48,63,73,58,50,55,54,53,42,52,52,27,51,66,66,68,33,56,69,62,35,52,51,49,49,55,52,51,66,67,33,82,71,43,52,62,71,50,35,33,32,53,46,31,52,51,44,60,51,27,60,48,60,42,48,72,67,58,41,51,52,49,51,49,51,45,51,56,42,52,64,69,62,66,71,64,88,83,42,49,63,65,27,19,47,60,52,48,69,67,40,54,92,95,42,57,51,61,51,72,67,54,37,61,70,38,50,59,50,53,53,39,51,49,72,72,55,21,31,64,7,65,57,47,51,48,47,48,47,48,52,40,60,63,68,58,69,81,79,61,75,56,80,58,66,58,54,85,76,30,66,70,78,63,70,70,67,79,67,84,42,34,55,69,46,104,82,55,66,42,68,43,58,69,73,56,44,58,52,54,73,69,46,72,65,69,84,76,57,78,61,86,68,72,62,59,67,61,50,49,55,48,56,72,69,57,76,89,82,70,82,68,70,65,59,63,70,62,68,70,64,66,85,64,92,76,62,81,79,62,65,85,79,86,86,82,79,82,82,83,76,84,86,88,82,72,88,71,93,77,79,72,77,58,89,69,61,84,69,53,77,75,66,64,93,74,68,57,112,73,134,133,80,78,78,73,68,62,62,60,53,48,54,50,47,52,41,50,52,47,35,70,76,36,76,63,44,60,69,50,52,51,53,52,48,57,54,44,69,76,43,60,51,87,80,34,44,69,56,50,53,48,48,36,67,73,42,67,47,41,62,68,58,49,54,53,48,40,50,45,31,55,75,69,65,38,60,70,60,36,53,52,51,46,67,70,40,57,89,75,35,75,41,62,67,57,43,49,50,50,41,52,47,46,42,69,76,35,52,74,80,45,70,70,30,40,51,53,43,50,47,43,48,52,50,38,44,72,68,35,46,74,39,48,76,32,44,63,58,53,50,52,49,48,53,51,58,69,66,49,86,53,79,54,71,65,42,42,48,51,50,50,51,50,48,48,51,54,45,56,55,52,40,56,37,35,28,54,64,44,66,59,53,46,52,53,43,53,54,46,32,47,70,74,38,59,90,52,23,66,61,57,50,58,69,45,42,61,48,31,52,49,15,52,55,50,23,63,63,44,46,62,47,57,67,67,51,70,75,82,49,78,56,56,74,80,80,87,44,72,67,57,53,50,48,50,49,42,52,49,51,48,37,50,48,49,70,69,38,82,81,66,70,86,49,65,66,60,49,50,49,52,35,47,48,47,45,48,45,44,39,31,32,45,62,67,43,58,39,60,56,43,43,44,43,50,50,31,51,51,51,21,50,54,28,46,74,72,69,37,58,65,61,19,51,52,36,47,48,52,33,43,50,52,36,51,55,47,31,71,79,39,58,57,39,48,47,44,43,52,53,41,30,50,54,30,48,73,70,68,36,62,69,60,26,54,50,39,51,52,52,39,59,71,45,28,77,76,62,41,34,65,60,47,42,55,49,22,42,47,31,29,66,75,68,30,64,69,50,17,48,53,44,49,56,55,48,72,70,42,86,55,48,62,66,65,43,41,54,51,50,18,51,25,44,23,70,68,68,67,37,62,69,62,20,53,55,39,52,55,50,40,71,77,75,42,78,67,49,61,73,60,50,55,56,52,42,52,52,29,50,66,65,68,33,56,70,62,36,53,52,50,49,54,52,51,66,68,34,83,71,42,51,61,70,50,34,32,32,55,47,32,53,51,44,60,52,27,60,47,59,42,49,72,67,57,40,50,51,48,51,50,52,44,51,55,43,52,65,68,62,66,70,63,89,83,44,48,62,64,25,18,47,61,52,48,70,66,40,52,92,95,42,58,52,59,52,73,68,53,38,59,71,38,50,60,49,53,53,40,51,49,72,72,47,21,32,65,9,66,59,48,51,48,48,48,50,49,54,44,61,62,68,59,69,82,81,61,77,59,79,61,70,60,59,84,75,34,65,72,78,66,72,68,71,79,74,89,59,40,53,68,47,104,84,54,66,40,65,47,57,68,72,53,49,57,52,54,73,70,47,72,66,70,83,75,57,79,58,85,66,71,60,58,66,60,48,46,50,47,52,68,67,44,71,81,76,60,78,69,66,62,63,65,66,64,69,70,71,73,86,70,79,70,65,80,72,65,73,86,65,87,77,77,81,89,82,85,77,81,76,81,77,81,78,81,82,72,88,76,85,76,83,71,68,76,72,58,70,74,58,71,79,66,56,89,74,71,126